Protein AF-0000000065839289 (afdb_homodimer)

pLDDT: mean 94.5, std 5.41, range [46.81, 98.94]

InterPro domains:
  IPR016557 Cyclic 2,3-diphosphoglycerate synthetase [MF_01908] (1-430)
  IPR016557 Cyclic 2,3-diphosphoglycerate synthetase [PIRSF009445] (1-430)
  IPR027417 P-loop containing nucleoside triphosphate hydrolase [G3DSA:3.40.50.300] (116-324)
  IPR027417 P-loop containing nucleoside triphosphate hydrolase [SSF52540] (129-319)
  IPR060121 Cyclic 2,3-diphosphoglycerate synthetase, N-terminal domain [PF27272] (3-108)

Solvent-accessible surface area (backbone atoms only — not comparable to full-atom values): 43066 Å² total; per-residue (Å²): 74,39,32,32,35,36,44,15,67,33,25,40,69,45,52,34,57,50,42,70,72,69,61,47,72,31,32,34,44,64,42,56,51,56,51,40,91,48,71,64,53,43,51,68,51,33,96,50,57,67,33,65,45,100,48,51,64,59,20,48,51,52,53,43,75,77,37,72,56,47,33,37,38,44,44,29,38,62,78,60,50,42,73,64,54,48,27,48,51,41,22,58,33,36,74,72,54,22,30,38,32,45,34,28,37,35,39,38,54,64,75,67,40,77,72,93,60,32,28,34,31,44,39,33,58,36,63,91,31,48,50,68,37,51,46,14,51,49,42,46,61,42,51,78,80,40,49,49,33,38,40,30,34,20,40,51,33,42,96,58,61,41,80,42,57,18,64,80,46,81,76,41,73,68,55,38,48,54,40,37,74,71,72,44,62,49,45,23,61,35,50,42,40,16,52,61,20,42,28,34,16,29,20,9,23,33,38,24,33,25,79,72,13,34,48,56,45,65,42,55,68,60,32,50,54,55,50,55,75,67,67,51,58,31,40,36,37,32,40,42,51,39,22,33,68,56,55,61,47,75,37,26,38,24,25,35,34,45,84,63,49,50,53,48,46,66,41,63,34,16,41,32,53,53,52,59,24,51,30,34,41,31,25,47,43,79,77,52,55,70,67,56,50,51,52,34,51,50,55,46,38,73,64,27,70,81,38,47,76,41,45,18,30,71,42,82,37,70,58,67,80,85,47,70,38,25,33,39,39,26,69,37,52,69,57,22,53,53,43,46,54,52,39,40,74,72,71,42,48,63,81,45,65,35,25,41,37,63,37,56,69,61,38,52,58,51,57,71,70,53,87,72,80,29,21,42,34,29,37,74,35,67,30,28,56,77,41,52,49,47,55,30,50,78,68,74,33,39,76,26,42,43,43,52,39,80,39,58,77,70,85,62,54,65,69,58,51,52,51,54,51,49,53,52,38,44,54,56,64,75,97,74,38,32,32,34,36,43,16,68,32,26,42,69,45,50,33,56,51,43,68,73,69,61,46,72,31,33,33,45,65,42,56,50,57,53,40,94,48,70,65,54,42,52,70,52,34,96,51,58,68,33,64,44,99,47,50,66,58,20,49,50,51,52,43,75,77,37,73,58,47,32,35,39,43,44,29,38,61,80,61,50,41,73,64,53,48,28,47,52,42,22,58,34,35,74,71,57,21,30,38,32,43,35,27,37,34,36,37,54,64,74,68,40,77,70,95,59,32,30,34,32,44,38,34,58,35,64,89,32,48,51,69,36,51,48,14,51,49,42,46,61,43,51,77,80,39,49,49,33,39,41,28,34,22,38,51,34,42,97,56,61,42,80,42,58,18,65,78,45,81,75,41,74,68,54,38,49,53,40,36,74,71,72,45,60,49,44,23,61,33,51,42,40,16,52,62,19,42,28,34,18,28,20,9,22,34,38,23,35,25,79,73,12,35,48,58,43,63,42,57,70,60,31,50,54,54,50,54,75,67,66,51,60,31,39,37,38,32,37,43,50,40,24,35,69,59,55,61,47,76,37,27,39,24,25,35,35,45,83,63,48,50,54,48,46,68,41,63,35,16,43,32,52,52,51,58,25,51,30,33,41,31,25,46,41,78,76,54,55,70,67,56,50,51,52,34,52,50,54,47,39,73,64,26,71,81,38,47,76,42,44,18,29,70,43,81,37,71,58,66,80,84,46,70,39,25,35,39,39,27,70,36,53,69,56,22,53,53,42,47,54,53,40,40,74,71,72,43,48,62,80,44,66,34,24,40,36,61,37,57,69,62,38,51,56,51,56,71,71,52,88,73,80,28,20,43,33,31,36,73,36,66,29,30,57,78,42,50,48,46,55,30,52,77,68,74,33,40,78,27,41,44,42,53,38,79,39,57,77,69,85,61,55,66,68,57,53,52,51,53,52,49,51,51,39,44,54,57,66,73,97

Nearest PDB structures (foldseek):
  8oru-assembly2_DDD  TM=9.593E-01  e=5.483E-44  Methanothermus fervidus DSM 2088
  3k9g-assembly1_A-2  TM=3.147E-01  e=2.595E-03  Borreliella burgdorferi B31
  8oru-assembly2_DDD  TM=9.592E-01  e=3.877E-44  Methanothermus fervidus DSM 2088
  3k9h-assembly1_B  TM=3.070E-01  e=6.700E-04  Borreliella burgdorferi B31
  3k9g-assembly1_A-2  TM=3.164E-01  e=2.061E-03  Borreliella burgdorferi B31

Organism: Pyrococcus furiosus (strain ATCC 43587 / DSM 3638 / JCM 8422 / Vc1) (NCBI:txid186497)

Sequence (862 aa):
MKLALIDGEHYPDVNRWAIEKIKPCCAVFVGGTEKIGSIRDIEKALNIKVYHSPNIFEALSKAISENNITEVIDLSDEPVLTPNLRFRIASYLLKLGITYKGADFEFRAKEWKKIDIPSISIIGTGKRVGKTAIGGFVGRTLKELYKVVIVTMGRGGPEKPEVIRGDLMEITPEFLLKVSEEGKHAASDHFEDALTAGVITVGCRRCGGGLAGFSFFDIIDEGIEIAKSLNPDIIVFEGSGPTFPNVLADGFITITSAIHGTEKIEQYFGPLRIGLADIVVVTMADSVSEEKLKRITQAIREINPEADIHLTRFVPRLIGEVDGKAIIATTNPQSAKKFSEELEKMGIEVVYYTGNLAKRNILKDELAKVNYDDTAIVELKAGAVDVVIRHAFSRGKRVVFLDNEPKNIDGKDLKEAVINLARRIVNDKGNMKLALIDGEHYPDVNRWAIEKIKPCCAVFVGGTEKIGSIRDIEKALNIKVYHSPNIFEALSKAISENNITEVIDLSDEPVLTPNLRFRIASYLLKLGITYKGADFEFRAKEWKKIDIPSISIIGTGKRVGKTAIGGFVGRTLKELYKVVIVTMGRGGPEKPEVIRGDLMEITPEFLLKVSEEGKHAASDHFEDALTAGVITVGCRRCGGGLAGFSFFDIIDEGIEIAKSLNPDIIVFEGSGPTFPNVLADGFITITSAIHGTEKIEQYFGPLRIGLADIVVVTMADSVSEEKLKRITQAIREINPEADIHLTRFVPRLIGEVDGKAIIATTNPQSAKKFSEELEKMGIEVVYYTGNLAKRNILKDELAKVNYDDTAIVELKAGAVDVVIRHAFSRGKRVVFLDNEPKNIDGKDLKEAVINLARRIVNDKGN

Radius of gyration: 30.87 Å; Cα contacts (8 Å, |Δi|>4): 2055; chains: 2; bounding box: 60×93×70 Å

Secondary structure (DSSP, 8-state):
-EEEEE-SSS-HHHHHHHHHHH--SEEEE----TT-S-HHHHHHH-SSEEE--SSHHHHHHHHHHHS---EEEE---TTTS-HHHHHHHHHHHHHTT-EEE-SSEEE-PPPPB--SS-EEEEEESSTTSSHHHHHHHHHHHHTTTS-EEEEEEETT--SS-EEEETTT----HHHHHHHHHTTS-TTSHHHHHHHHH-SEEEEEEEEEE-SSS-EEEE-HHHHHHHHHHT--SEEEEE-STT---SB--SEEEEEEEGGGTTHHHHSTTHHHHHHT-SEEEEESGGGS-HHHHHHHHHHHHHH-TT-EEEEEEEEEEEES---SEEEEE-S-HHHHHHHHHHHHHTT-EEEEEES-TT-HHHHHHHHHH---SSEEEE--SHHIIIIIIHHHHHTT-EEEEEEEEEEESSS--HHHHHHHHHHHHHHHHH-/-EEEEE-SSS-HHHHHHHHHHH--SEEEE----TT-S-HHHHHHH-SSEEE--SSHHHHHHHHHHHS---EEEE---TTTS-HHHHHHHHHHHHHTT-EEE-SSEEE-PPPPB--SS-EEEEEESSTTSSHHHHHHHHHHHHTTTS-EEEEEEETT--SS-EEEETTTS---HHHHHHHHHTTS-TTSHHHHHHHHH-SEEEEEEEEEE-SSS-EEEE-HHHHHHHHHHT--SEEEEE-STT---SB--SEEEEEEEGGGTTHHHHSTTHHHHHHT-SEEEEESGGGS-HHHHHHHHHHHHHH-TT-EEEEEEEEEEEES---SEEEEE-S-HHHHHHHHHHHHHTT-EEEEEES-TT-HHHHHHHHHH---SSEEEEE-SHHIIIIIIHHHHHTT-EEEEEEEEEEESSS--HHHHHHHHHHHHHHHHH-

Foldseek 3Di:
DEEEEEEQVDALLVVQVVCVVVVGQEYEYLYDNPRHDDVVNNVVSHPHHYFYDPDRVVSVVVVVVVDVAQEYEYPYDPPSDDPLNLLLVLLVQVLVQHWYDYPPDIDGHDDAAEDLAAEEEQAELWAPLCSLQVLLVLLQLCVVPWQEEEEEEEQQFDQAKDKDALQVDALFLVNLLVCVVVVGQSLTSQNLSSHRNSHIYIYKYFADADQQAETPDIDSVNSVVVVVVVVINYYYWYYHTRHTDSYLHPAYEYGYELVVFCDSCRGRNNLSRLLSHQEYEYEPLVVDDPVSVVRNVVSSCVSPVNHHYFYKYWAKDKDDDWDAEEEEEALAAVVQVVRCVRVVVVVHHYPYYDNNLVPQVVLQVVLVPDDDDAEYEYASHSSCSVHVSVSQVVVPHYYIYIHIHIDTPPPDDPSVVSVVSSVVSSVVSVD/DEEEEEEQVDALLVVQVVCVVVVGQEYEYLYDNPRHPDVVNNVVSHPHHYFYDPDRVVSVVVVVVVDVAQEYEYPYDPPSDDQLNLLLVLLVQVLVQHWYDYPPDIDGHDDAAEDLAAEEEQAELWAPLCSLQVLLVLLQLCVVPWQEEEEEEEQQFDQAKDKDALQVDALFLVNLLVCVVVVGQSLTSQNLSSHRNSHIYIYKYFADADQQAETPDIDSVNSVVVVVVVVINYYYWYYHTRHTDSYLHPAYEYGYELVVFCDSCRGRNNLNRLLSHQEYEYEPLVVDDPVSVVRNVVSSCVSPVNHHYFYKYWAKDKADDWDAEEEEEALAAVVQVVNCVRVVVVVHHYPYYDNNLVPQVVLQVVLVPDDDDAEYEYASHSSCSVHVSVSQVVVPHYYIYIHIHIDTPPPDDPSVVSVVSSVVSSVVSVD

Structure (mmCIF, N/CA/C/O backbone):
data_AF-0000000065839289-model_v1
#
loop_
_entity.id
_entity.type
_entity.pdbx_description
1 polymer 'Cyclic 2,3-diphosphoglycerate synthetase'
#
loop_
_atom_site.group_PDB
_atom_site.id
_atom_site.type_symbol
_atom_site.label_atom_id
_atom_site.label_alt_id
_atom_site.label_comp_id
_atom_site.label_asym_id
_atom_site.label_entity_id
_atom_site.label_seq_id
_atom_site.pdbx_PDB_ins_code
_atom_site.Cartn_x
_atom_site.Cartn_y
_atom_site.Cartn_z
_atom_site.occupancy
_atom_site.B_iso_or_equiv
_atom_site.auth_seq_id
_atom_site.auth_comp_id
_atom_site.auth_asym_id
_atom_site.auth_atom_id
_atom_site.pdbx_PDB_model_num
ATOM 1 N N . MET A 1 1 ? -9.312 9.688 -22.078 1 96.62 1 MET A N 1
ATOM 2 C CA . MET A 1 1 ? -9.461 10.961 -21.375 1 96.62 1 MET A CA 1
ATOM 3 C C . MET A 1 1 ? -9.094 10.812 -19.891 1 96.62 1 MET A C 1
ATOM 5 O O . MET A 1 1 ? -8.977 9.695 -19.391 1 96.62 1 MET A O 1
ATOM 9 N N . LYS A 1 2 ? -8.875 11.961 -19.266 1 98.31 2 LYS A N 1
ATOM 10 C CA . LYS A 1 2 ? -8.516 11.969 -17.844 1 98.31 2 LYS A CA 1
ATOM 11 C C . LYS A 1 2 ? -9.719 12.32 -16.969 1 98.31 2 LYS A C 1
ATOM 13 O O . LYS A 1 2 ? -10.531 13.164 -17.344 1 98.31 2 LYS A O 1
ATOM 18 N N . LEU A 1 3 ? -9.828 11.617 -15.906 1 98.81 3 LEU A N 1
ATOM 19 C CA . LEU A 1 3 ? -10.781 11.883 -14.828 1 98.81 3 LEU A CA 1
ATOM 20 C C . LEU A 1 3 ? -10.062 12.258 -13.539 1 98.81 3 LEU A C 1
ATOM 22 O O . LEU A 1 3 ? -9.055 11.648 -13.188 1 98.81 3 LEU A O 1
ATOM 26 N N . ALA A 1 4 ? -10.516 13.305 -12.875 1 98.81 4 ALA A N 1
ATOM 27 C CA . ALA A 1 4 ? -9.883 13.727 -11.625 1 98.81 4 ALA A CA 1
ATOM 28 C C . ALA A 1 4 ? -10.734 13.336 -10.422 1 98.81 4 ALA A C 1
ATOM 30 O O . ALA A 1 4 ? -11.961 13.453 -10.453 1 98.81 4 ALA A O 1
ATOM 31 N N . LEU A 1 5 ? -10.117 12.812 -9.391 1 98.81 5 LEU A N 1
ATOM 32 C CA . LEU A 1 5 ? -10.758 12.672 -8.086 1 98.81 5 LEU A CA 1
ATOM 33 C C . LEU A 1 5 ? -10.523 13.914 -7.23 1 98.81 5 LEU A C 1
ATOM 35 O O . LEU A 1 5 ? -9.383 14.344 -7.055 1 98.81 5 LEU A O 1
ATOM 39 N N . ILE A 1 6 ? -11.562 14.477 -6.684 1 98.12 6 ILE A N 1
ATOM 40 C CA . ILE A 1 6 ? -11.461 15.672 -5.855 1 98.12 6 ILE A CA 1
ATOM 41 C C . ILE A 1 6 ? -12.234 15.461 -4.551 1 98.12 6 ILE A C 1
ATOM 43 O O . ILE A 1 6 ? -13.055 14.555 -4.449 1 98.12 6 ILE A O 1
ATOM 47 N N . ASP A 1 7 ? -11.922 16.266 -3.516 1 96.94 7 ASP A N 1
ATOM 48 C CA . ASP A 1 7 ? -12.578 16.109 -2.219 1 96.94 7 ASP A CA 1
ATOM 49 C C . ASP A 1 7 ? -12.914 17.453 -1.605 1 96.94 7 ASP A C 1
ATOM 51 O O . ASP A 1 7 ? -12.641 18.5 -2.201 1 96.94 7 ASP A O 1
ATOM 55 N N . GLY A 1 8 ? -13.586 17.406 -0.445 1 93.12 8 GLY A N 1
ATOM 56 C CA . GLY A 1 8 ? -13.961 18.625 0.26 1 93.12 8 GLY A CA 1
ATOM 57 C C . GLY A 1 8 ? -12.977 19 1.355 1 93.12 8 GLY A C 1
ATOM 58 O O . GLY A 1 8 ? -13.289 19.828 2.221 1 93.12 8 GLY A O 1
ATOM 59 N N . GLU A 1 9 ? -11.836 18.359 1.303 1 91.94 9 GLU A N 1
ATOM 60 C CA . GLU A 1 9 ? -10.75 18.75 2.191 1 91.94 9 GLU A CA 1
ATOM 61 C C . GLU A 1 9 ? -9.945 19.906 1.595 1 91.94 9 GLU A C 1
ATOM 63 O O . GLU A 1 9 ? -9.18 20.562 2.301 1 91.94 9 GLU A O 1
ATOM 68 N N . HIS A 1 10 ? -10.094 20.125 0.347 1 94.56 10 HIS A N 1
ATOM 69 C CA . HIS A 1 10 ? -9.57 21.281 -0.354 1 94.56 10 HIS A CA 1
ATOM 70 C C . HIS A 1 10 ? -10.664 22.312 -0.602 1 94.56 10 HIS A C 1
ATOM 72 O O . HIS A 1 10 ? -11.805 21.953 -0.911 1 94.56 10 HIS A O 1
ATOM 78 N N . TYR A 1 11 ? -10.32 23.547 -0.409 1 93.94 11 TYR A N 1
ATOM 79 C CA . TYR A 1 11 ? -11.273 24.594 -0.79 1 93.94 11 TYR A CA 1
ATOM 80 C C . TYR A 1 11 ? -11.586 24.516 -2.279 1 93.94 11 TYR A C 1
ATOM 82 O O . TYR A 1 11 ? -10.742 24.109 -3.08 1 93.94 11 TYR A O 1
ATOM 90 N N . PRO A 1 12 ? -12.805 24.953 -2.66 1 94.88 12 PRO A N 1
ATOM 91 C CA . PRO A 1 12 ? -13.227 24.844 -4.059 1 94.88 12 PRO A CA 1
ATOM 92 C C . PRO A 1 12 ? -12.281 25.547 -5.023 1 94.88 12 PRO A C 1
ATOM 94 O O . PRO A 1 12 ? -12.039 25.062 -6.129 1 94.88 12 PRO A O 1
ATOM 97 N N . ASP A 1 13 ? -11.758 26.672 -4.621 1 95 13 ASP A N 1
ATOM 98 C CA . ASP A 1 13 ? -10.867 27.391 -5.516 1 95 13 ASP A CA 1
ATOM 99 C C . ASP A 1 13 ? -9.531 26.656 -5.676 1 95 13 ASP A C 1
ATOM 101 O O . ASP A 1 13 ? -8.875 26.781 -6.707 1 95 13 ASP A O 1
ATOM 105 N N . VAL A 1 14 ? -9.102 25.891 -4.703 1 96.25 14 VAL A N 1
ATOM 106 C CA . VAL A 1 14 ? -7.895 25.078 -4.789 1 96.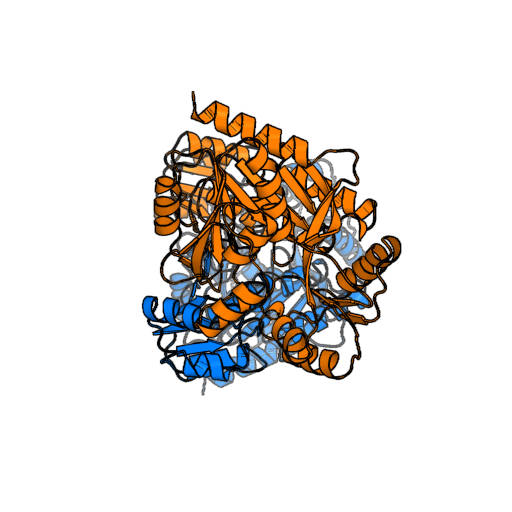25 14 VAL A CA 1
ATOM 107 C C . VAL A 1 14 ? -8.117 23.922 -5.766 1 96.25 14 VAL A C 1
ATOM 109 O O . VAL A 1 14 ? -7.258 23.625 -6.602 1 96.25 14 VAL A O 1
ATOM 112 N N . ASN A 1 15 ? -9.289 23.281 -5.668 1 97.31 15 ASN A N 1
ATOM 113 C CA . ASN A 1 15 ? -9.648 22.25 -6.637 1 97.31 15 ASN A CA 1
ATOM 114 C C . ASN A 1 15 ? -9.656 22.797 -8.062 1 97.31 15 ASN A C 1
ATOM 116 O O . ASN A 1 15 ? -9.117 22.172 -8.977 1 97.31 15 ASN A O 1
ATOM 120 N N . ARG A 1 16 ? -10.273 23.938 -8.172 1 97.5 16 ARG A N 1
ATOM 121 C CA . ARG A 1 16 ? -10.344 24.578 -9.484 1 97.5 16 ARG A CA 1
ATOM 122 C C . ARG A 1 16 ? -8.945 24.844 -10.039 1 97.5 16 ARG A C 1
ATOM 124 O O . ARG A 1 16 ? -8.68 24.562 -11.211 1 97.5 16 ARG A O 1
ATOM 131 N N . TRP A 1 17 ? -8.109 25.359 -9.203 1 97.56 17 TRP A N 1
ATOM 132 C CA . TRP A 1 17 ? -6.727 25.672 -9.562 1 97.56 17 TRP A CA 1
ATOM 133 C C . TRP A 1 17 ? -6.012 24.438 -10.094 1 97.56 17 TRP A C 1
ATOM 135 O O . TRP A 1 17 ? -5.32 24.5 -11.117 1 97.56 17 TRP A O 1
ATOM 145 N N . ALA A 1 18 ? -6.18 23.312 -9.5 1 97.75 18 ALA A N 1
ATOM 146 C CA . ALA A 1 18 ? -5.531 22.062 -9.891 1 97.75 18 ALA A CA 1
ATOM 147 C C . ALA A 1 18 ? -6.156 21.5 -11.164 1 97.75 18 ALA A C 1
ATOM 149 O O . ALA A 1 18 ? -5.453 21 -12.039 1 97.75 18 ALA A O 1
ATOM 150 N N . ILE A 1 19 ? -7.488 21.562 -11.281 1 98 19 ILE A N 1
ATOM 151 C CA . ILE A 1 19 ? -8.234 21.047 -12.422 1 98 19 ILE A CA 1
ATOM 152 C C . ILE A 1 19 ? -7.82 21.797 -13.688 1 98 19 ILE A C 1
ATOM 154 O O . ILE A 1 19 ? -7.703 21.188 -14.758 1 98 19 ILE A O 1
ATOM 158 N N . GLU A 1 20 ? -7.605 23.016 -13.547 1 97.38 20 GLU A N 1
ATOM 159 C CA . GLU A 1 20 ? -7.203 23.844 -14.688 1 97.38 20 GLU A CA 1
ATOM 160 C C . GLU A 1 20 ? -5.82 23.453 -15.195 1 97.38 20 GLU A C 1
ATOM 162 O O . GLU A 1 20 ? -5.5 23.656 -16.359 1 97.38 20 GLU A O 1
ATOM 167 N N . LYS A 1 21 ? -5.043 22.906 -14.344 1 97.06 21 LYS A N 1
ATOM 168 C CA . LYS A 1 21 ? -3.699 22.484 -14.719 1 97.06 21 LYS A CA 1
ATOM 169 C C . LYS A 1 21 ? -3.729 21.109 -15.383 1 97.06 21 LYS A C 1
ATOM 171 O O . LYS A 1 21 ? -2.959 20.844 -16.312 1 97.06 21 LYS A O 1
ATOM 176 N N . ILE A 1 22 ? -4.621 20.219 -14.898 1 96.88 22 ILE A N 1
ATOM 177 C CA . ILE A 1 22 ? -4.691 18.844 -15.383 1 96.88 22 ILE A CA 1
ATOM 178 C C . ILE A 1 22 ? -5.594 18.781 -16.609 1 96.88 22 ILE A C 1
ATOM 180 O O . ILE A 1 22 ? -5.375 17.953 -17.5 1 96.88 22 ILE A O 1
ATOM 184 N N . LYS A 1 23 ? -6.625 19.531 -16.703 1 97.25 23 LYS A N 1
ATOM 185 C CA . LYS A 1 23 ? -7.625 19.625 -17.766 1 97.25 23 LYS A CA 1
ATOM 186 C C . LYS A 1 23 ? -8.289 18.266 -18 1 97.25 23 LYS A C 1
ATOM 188 O O . LYS A 1 23 ? -8.344 17.781 -19.125 1 97.25 23 LYS A O 1
ATOM 193 N N . PRO A 1 24 ? -8.891 17.672 -16.984 1 98.12 24 PRO A N 1
ATOM 194 C CA . PRO A 1 24 ? -9.641 16.422 -17.141 1 98.12 24 PRO A CA 1
ATOM 195 C C . PRO A 1 24 ? -10.992 16.641 -17.828 1 98.12 24 PRO A C 1
ATOM 197 O O . PRO A 1 24 ? -11.484 17.766 -17.906 1 98.12 24 PRO A O 1
ATOM 200 N N . CYS A 1 25 ? -11.586 15.594 -18.359 1 98.31 25 CYS A N 1
ATOM 201 C CA . CYS A 1 25 ? -12.883 15.695 -19 1 98.31 25 CYS A CA 1
ATOM 202 C C . CYS A 1 25 ? -14.008 15.781 -17.984 1 98.31 25 CYS A C 1
ATOM 204 O O . CYS A 1 25 ? -15.078 16.312 -18.266 1 98.31 25 CYS A O 1
ATOM 206 N N . CYS A 1 26 ? -13.773 15.25 -16.781 1 98.56 26 CYS A N 1
ATOM 207 C CA . CYS A 1 26 ? -14.734 15.273 -15.68 1 98.56 26 CYS A CA 1
ATOM 208 C C . CYS A 1 26 ? -14.047 15 -14.352 1 98.56 26 CYS A C 1
ATOM 210 O O . CYS A 1 26 ? -12.836 14.797 -14.305 1 98.56 26 CYS A O 1
ATOM 212 N N . ALA A 1 27 ? -14.836 15.094 -13.266 1 98.62 27 ALA A N 1
ATOM 213 C CA . ALA A 1 27 ? -14.32 14.828 -11.93 1 98.62 27 ALA A CA 1
ATOM 214 C C . ALA A 1 27 ? -15.305 13.984 -11.117 1 98.62 27 ALA A C 1
ATOM 216 O O . ALA A 1 27 ? -16.5 13.969 -11.406 1 98.62 27 ALA A O 1
ATOM 217 N N . VAL A 1 28 ? -14.773 13.242 -10.211 1 98.69 28 VAL A N 1
ATOM 218 C CA . VAL A 1 28 ? -15.57 12.523 -9.219 1 98.69 28 VAL A CA 1
ATOM 219 C C . VAL A 1 28 ? -15.281 13.07 -7.828 1 98.69 28 VAL A C 1
ATOM 221 O O . VAL A 1 28 ? -14.117 13.18 -7.426 1 98.69 28 VAL A O 1
ATOM 224 N N . PHE A 1 29 ? -16.312 13.469 -7.113 1 98.19 29 PHE A N 1
ATOM 225 C CA . PHE A 1 29 ? -16.203 13.898 -5.727 1 98.19 29 PHE A CA 1
ATOM 226 C C . PHE A 1 29 ? -16.141 12.695 -4.789 1 98.19 29 PHE A C 1
ATOM 228 O O . PHE A 1 29 ? -17.094 11.906 -4.727 1 98.19 29 PHE A O 1
ATOM 235 N N . VAL A 1 30 ? -15.055 12.594 -4.035 1 97.62 30 VAL A N 1
ATOM 236 C CA . VAL A 1 30 ? -14.844 11.352 -3.311 1 97.62 30 VAL A CA 1
ATOM 237 C C . VAL A 1 30 ? -15.18 11.547 -1.835 1 97.62 30 VAL A C 1
ATOM 239 O O . VAL A 1 30 ? -15 10.633 -1.023 1 97.62 30 VAL A O 1
ATOM 242 N N . GLY A 1 31 ? -15.602 12.75 -1.46 1 94.69 31 GLY A N 1
ATOM 243 C CA . GLY A 1 31 ? -16.062 12.961 -0.095 1 94.69 31 GLY A CA 1
ATOM 244 C C . GLY A 1 31 ? -15.344 14.094 0.611 1 94.69 31 GLY A C 1
ATOM 245 O O . GLY A 1 31 ? -14.641 14.883 -0.026 1 94.69 31 GLY A O 1
ATOM 246 N N . GLY A 1 32 ? -15.594 14.172 1.921 1 91.06 32 GLY A N 1
ATOM 247 C CA . GLY A 1 32 ? -15.031 15.258 2.707 1 91.06 32 GLY A CA 1
ATOM 248 C C . GLY A 1 32 ? -15.836 16.547 2.604 1 91.06 32 GLY A C 1
ATOM 249 O O . GLY A 1 32 ? -16.281 16.922 1.515 1 91.06 32 GLY A O 1
ATOM 250 N N . THR A 1 33 ? -16.047 17.172 3.758 1 86.06 33 THR A N 1
ATOM 251 C CA . THR A 1 33 ? -16.875 18.375 3.74 1 86.06 33 THR A CA 1
ATOM 252 C C . THR A 1 33 ? -16.266 19.453 4.625 1 86.06 33 THR A C 1
ATOM 254 O O . THR A 1 33 ? -16.906 20.469 4.902 1 86.06 33 THR A O 1
ATOM 257 N N . GLU A 1 34 ? -15.086 19.25 5 1 83.06 34 GLU A N 1
ATOM 258 C CA . GLU A 1 34 ? -14.5 20.156 5.984 1 83.06 34 GLU A CA 1
ATOM 259 C C . GLU A 1 34 ? -14.398 21.578 5.445 1 83.06 34 GLU A C 1
ATOM 261 O O . GLU A 1 34 ? -14.555 22.547 6.195 1 83.06 34 GLU A O 1
ATOM 266 N N . LYS A 1 35 ? -14.156 21.734 4.121 1 86.44 35 LYS A N 1
ATOM 267 C CA . LYS A 1 35 ? -13.891 23.062 3.576 1 86.44 35 LYS A CA 1
ATOM 268 C C . LYS A 1 35 ? -15.031 23.531 2.686 1 86.44 35 LYS A C 1
ATOM 270 O O . LYS A 1 35 ? -14.906 24.531 1.983 1 86.44 35 LYS A O 1
ATOM 275 N N . ILE A 1 36 ? -16.078 22.719 2.725 1 86.5 36 ILE A N 1
ATOM 276 C CA . ILE A 1 36 ? -17.188 23.109 1.85 1 86.5 36 ILE A CA 1
ATOM 277 C C . ILE A 1 36 ? -18.5 23.047 2.623 1 86.5 36 ILE A C 1
ATOM 279 O O . ILE A 1 36 ? -18.594 22.375 3.652 1 86.5 36 ILE A O 1
ATOM 283 N N . GLY A 1 37 ? -19.406 23.875 2.174 1 80.88 37 GLY A N 1
ATOM 284 C CA . GLY A 1 37 ? -20.75 23.797 2.729 1 80.88 37 GLY A CA 1
ATOM 285 C C . GLY A 1 37 ? -21.547 22.625 2.182 1 80.88 37 GLY A C 1
ATOM 286 O O . GLY A 1 37 ? -22.156 21.859 2.947 1 80.88 37 GLY A O 1
ATOM 287 N N . SER A 1 38 ? -21.516 22.562 0.863 1 86.19 38 SER A N 1
ATOM 288 C CA . SER A 1 38 ? -22.172 21.453 0.153 1 86.19 38 SER A CA 1
ATOM 289 C C . SER A 1 38 ? -21.453 21.141 -1.148 1 86.19 38 SER A C 1
ATOM 291 O O . SER A 1 38 ? -20.578 21.891 -1.586 1 86.19 38 SER A O 1
ATOM 293 N N . ILE A 1 39 ? -21.875 20.062 -1.67 1 89.25 39 ILE A N 1
ATOM 294 C CA . ILE A 1 39 ? -21.281 19.641 -2.932 1 89.25 39 ILE A CA 1
ATOM 295 C C . ILE A 1 39 ? -21.547 20.688 -4.012 1 89.25 39 ILE A C 1
ATOM 297 O O . ILE A 1 39 ? -20.781 20.828 -4.961 1 89.25 39 ILE A O 1
ATOM 301 N N . ARG A 1 40 ? -22.594 21.453 -3.85 1 90.62 40 ARG A N 1
ATOM 302 C CA . ARG A 1 40 ? -22.938 22.5 -4.805 1 90.62 40 ARG A CA 1
ATOM 303 C C . ARG A 1 40 ? -21.828 23.547 -4.914 1 90.62 40 ARG A C 1
ATOM 305 O O . ARG A 1 40 ? -21.625 24.125 -5.98 1 90.62 40 ARG A O 1
ATOM 312 N N . ASP A 1 41 ? -21.094 23.75 -3.811 1 90.5 41 ASP A N 1
ATOM 313 C CA . ASP A 1 41 ? -19.969 24.688 -3.816 1 90.5 41 ASP A CA 1
ATOM 314 C C . ASP A 1 41 ? -18.875 24.25 -4.777 1 90.5 41 ASP A C 1
ATOM 316 O O . ASP A 1 41 ? -18.266 25.062 -5.457 1 90.5 41 ASP A O 1
ATOM 320 N N . ILE A 1 42 ? -18.703 22.953 -4.863 1 93.38 42 ILE A N 1
ATOM 321 C CA . ILE A 1 42 ? -17.703 22.375 -5.742 1 93.38 42 ILE A CA 1
ATOM 322 C C . ILE A 1 42 ? -18.172 22.453 -7.195 1 93.38 42 ILE A C 1
ATOM 324 O O . ILE A 1 42 ? -17.406 22.875 -8.078 1 93.38 42 ILE A O 1
ATOM 328 N N . GLU A 1 43 ? -19.406 22.109 -7.406 1 93.81 43 GLU A N 1
ATOM 329 C CA . GLU A 1 43 ? -19.953 22.125 -8.758 1 93.81 43 GLU A CA 1
ATOM 330 C C . GLU A 1 43 ? -19.922 23.516 -9.359 1 93.81 43 GLU A C 1
ATOM 332 O O . GLU A 1 43 ? -19.656 23.688 -10.547 1 93.81 43 GLU A O 1
ATOM 337 N N . LYS A 1 44 ? -20.172 24.438 -8.508 1 93.44 44 LYS A N 1
ATOM 338 C CA . LYS A 1 44 ? -20.172 25.828 -8.969 1 93.44 44 LYS A CA 1
ATOM 339 C C . LYS A 1 44 ? -18.766 26.297 -9.281 1 93.44 44 LYS A C 1
ATOM 341 O O . LYS A 1 44 ? -18.562 27.109 -10.188 1 93.44 44 LYS A O 1
ATOM 346 N N . ALA A 1 45 ? -17.891 25.859 -8.516 1 94.5 45 ALA A N 1
ATOM 347 C CA . ALA A 1 45 ? -16.516 26.328 -8.625 1 94.5 45 ALA A CA 1
ATOM 348 C C . ALA A 1 45 ? -15.82 25.719 -9.828 1 94.5 45 ALA A C 1
ATOM 350 O O . ALA A 1 45 ? -14.938 26.344 -10.43 1 94.5 45 ALA A O 1
ATOM 351 N N . LEU A 1 46 ? -16.266 24.531 -10.203 1 95.06 46 LEU A N 1
ATOM 352 C CA . LEU A 1 46 ? -15.555 23.812 -11.258 1 95.06 46 LEU A CA 1
ATOM 353 C C . LEU A 1 46 ? -16.266 23.953 -12.594 1 95.06 46 LEU A C 1
ATOM 355 O O . LEU A 1 46 ? -17.5 23.969 -12.648 1 95.06 46 LEU A O 1
ATOM 359 N N . ASN A 1 47 ? -15.602 24.125 -13.641 1 90.62 47 ASN A N 1
ATOM 360 C CA . ASN A 1 47 ? -16.156 24.297 -14.984 1 90.62 47 ASN A CA 1
ATOM 361 C C . ASN A 1 47 ? -16.281 22.953 -15.703 1 90.62 47 ASN A C 1
ATOM 363 O O . ASN A 1 47 ? -16.125 22.891 -16.922 1 90.62 47 ASN A O 1
ATOM 367 N N . ILE A 1 48 ? -16.328 21.859 -15.039 1 96.38 48 ILE A N 1
ATOM 368 C CA . ILE A 1 48 ? -16.484 20.531 -15.617 1 96.38 48 ILE A CA 1
ATOM 369 C C . ILE A 1 48 ? -17.547 19.75 -14.844 1 96.38 48 ILE A C 1
ATOM 371 O O . ILE A 1 48 ? -17.922 20.141 -13.734 1 96.38 48 ILE A O 1
ATOM 375 N N . LYS A 1 49 ? -18.047 18.719 -15.523 1 97.19 49 LYS A N 1
ATOM 376 C CA . LYS A 1 49 ? -19.031 17.859 -14.867 1 97.19 49 LYS A CA 1
ATOM 377 C C . LYS A 1 49 ? -18.438 17.156 -13.648 1 97.19 49 LYS A C 1
ATOM 379 O O . LYS A 1 49 ? -17.344 16.594 -13.734 1 97.19 49 LYS A O 1
ATOM 384 N N . VAL A 1 50 ? -19.125 17.172 -12.508 1 98.31 50 VAL A N 1
ATOM 385 C CA . VAL A 1 50 ? -18.703 16.5 -11.281 1 98.31 50 VAL A CA 1
ATOM 386 C C . VAL A 1 50 ? -19.688 15.383 -10.93 1 98.31 50 VAL A C 1
ATOM 388 O O . VAL A 1 50 ? -20.891 15.641 -10.742 1 98.31 50 VAL A O 1
ATOM 391 N N . TYR A 1 51 ? -19.219 14.18 -10.922 1 98.44 51 TYR A N 1
ATOM 392 C CA . TYR A 1 51 ? -20.016 13.039 -10.492 1 98.44 51 TYR A CA 1
ATOM 393 C C . TYR A 1 51 ? -19.891 12.82 -8.992 1 98.44 51 TYR A C 1
ATOM 395 O O . TYR A 1 51 ? -18.812 12.992 -8.414 1 98.44 51 TYR A O 1
ATOM 403 N N . HIS A 1 52 ? -20.984 12.5 -8.328 1 96.94 52 HIS A N 1
ATOM 404 C CA . HIS A 1 52 ? -20.938 12.211 -6.898 1 96.94 52 HIS A CA 1
ATOM 405 C C . HIS A 1 52 ? -22.047 11.234 -6.5 1 96.94 52 HIS A C 1
ATOM 407 O O . HIS A 1 52 ? -23.078 11.164 -7.16 1 96.94 52 HIS A O 1
ATOM 413 N N . SER A 1 53 ? -21.766 10.406 -5.531 1 96.5 53 SER A N 1
ATOM 414 C CA . SER A 1 53 ? -22.656 9.422 -4.922 1 96.5 53 SER A CA 1
ATOM 415 C C . SER A 1 53 ? -22.188 9.055 -3.518 1 96.5 53 SER A C 1
ATOM 417 O O . SER A 1 53 ? -21.016 9.219 -3.186 1 96.5 53 SER A O 1
ATOM 419 N N . PRO A 1 54 ? -23.078 8.719 -2.615 1 93.38 54 PRO A N 1
ATOM 420 C CA . PRO A 1 54 ? -22.625 8.188 -1.328 1 93.38 54 PRO A CA 1
ATOM 421 C C . PRO A 1 54 ? -21.672 7.012 -1.481 1 93.38 54 PRO A C 1
ATOM 423 O O . PRO A 1 54 ? -20.812 6.797 -0.624 1 93.38 54 PRO A O 1
ATOM 426 N N . ASN A 1 55 ? -21.828 6.309 -2.527 1 94.94 55 ASN A N 1
ATOM 427 C CA . ASN A 1 55 ? -20.906 5.25 -2.916 1 94.94 55 ASN A CA 1
ATOM 428 C C . ASN A 1 55 ? -19.984 5.699 -4.043 1 94.94 55 ASN A C 1
ATOM 430 O O . ASN A 1 55 ? -20.406 5.789 -5.199 1 94.94 55 ASN A O 1
ATOM 434 N N . ILE A 1 56 ? -18.781 5.867 -3.744 1 96.31 56 ILE A N 1
ATOM 435 C CA . ILE A 1 56 ? -17.844 6.473 -4.684 1 96.31 56 ILE A CA 1
ATOM 436 C C . ILE A 1 56 ? -17.719 5.586 -5.922 1 96.31 56 ILE A C 1
ATOM 438 O O . ILE A 1 56 ? -17.484 6.086 -7.027 1 96.31 56 ILE A O 1
ATOM 442 N N . PHE A 1 57 ? -17.875 4.293 -5.816 1 96.25 57 PHE A N 1
ATOM 443 C CA . PHE A 1 57 ? -17.719 3.387 -6.945 1 96.25 57 PHE A CA 1
ATOM 444 C C . PHE A 1 57 ? -18.875 3.527 -7.926 1 96.25 57 PHE A C 1
ATOM 446 O O . PHE A 1 57 ? -18.703 3.32 -9.125 1 96.25 57 PHE A O 1
ATOM 453 N N . GLU A 1 58 ? -20.031 3.877 -7.391 1 97.25 58 GLU A N 1
ATOM 454 C CA . GLU A 1 58 ? -21.141 4.191 -8.289 1 97.25 58 GLU A CA 1
ATOM 455 C C . GLU A 1 58 ? -20.844 5.441 -9.109 1 97.25 58 GLU A C 1
ATOM 457 O O . GLU A 1 58 ? -21.125 5.48 -10.312 1 97.25 58 GLU A O 1
ATOM 462 N N . ALA A 1 59 ? -20.312 6.461 -8.414 1 98.19 59 ALA A N 1
ATOM 463 C CA . ALA A 1 59 ? -19.953 7.691 -9.109 1 98.19 59 ALA A CA 1
ATOM 464 C C . ALA A 1 59 ? -18.859 7.426 -10.148 1 98.19 59 ALA A C 1
ATOM 466 O O . ALA A 1 59 ? -18.922 7.949 -11.266 1 98.19 59 ALA A O 1
ATOM 467 N N . LEU A 1 60 ? -17.875 6.621 -9.82 1 98.19 60 LEU A N 1
ATOM 468 C CA . LEU A 1 60 ? -16.812 6.254 -10.734 1 98.19 60 LEU A CA 1
ATOM 469 C C . LEU A 1 60 ? -17.359 5.496 -11.945 1 98.19 60 LEU A C 1
ATOM 471 O O . LEU A 1 60 ? -16.984 5.789 -13.086 1 98.19 60 LEU A O 1
ATOM 475 N N . SER A 1 61 ? -18.188 4.531 -11.664 1 97.88 61 SER A N 1
ATOM 476 C CA . SER A 1 61 ? -18.781 3.721 -12.727 1 97.88 61 SER A CA 1
ATOM 477 C C . SER A 1 61 ? -19.531 4.586 -13.734 1 97.88 61 SER A C 1
ATOM 479 O O . SER A 1 61 ? -19.375 4.406 -14.945 1 97.88 61 SER A O 1
ATOM 481 N N . LYS A 1 62 ? -20.312 5.5 -13.211 1 98.31 62 LYS A N 1
ATOM 482 C CA . LYS A 1 62 ? -21.078 6.391 -14.07 1 98.31 62 LYS A CA 1
ATOM 483 C C . LYS A 1 62 ? -20.156 7.285 -14.898 1 98.31 62 LYS A C 1
ATOM 485 O O . LYS A 1 62 ? -20.359 7.445 -16.109 1 98.31 62 LYS A O 1
ATOM 490 N N . ALA A 1 63 ? -19.156 7.883 -14.273 1 98.62 63 ALA A N 1
ATOM 491 C CA . ALA A 1 63 ? -18.203 8.758 -14.961 1 98.62 63 ALA A CA 1
ATOM 492 C C . ALA A 1 63 ? -17.469 8.016 -16.062 1 98.62 63 ALA A C 1
ATOM 494 O O . ALA A 1 63 ? -17.297 8.539 -17.172 1 98.62 63 ALA A O 1
ATOM 495 N N . ILE A 1 64 ? -17.078 6.801 -15.828 1 98.25 64 ILE A N 1
ATOM 496 C CA . ILE A 1 64 ? -16.297 6.004 -16.766 1 98.25 64 ILE A CA 1
ATOM 497 C C . ILE A 1 64 ? -17.188 5.555 -17.922 1 98.25 64 ILE A C 1
ATOM 499 O O . ILE A 1 64 ? -16.75 5.57 -19.078 1 98.25 64 ILE A O 1
ATOM 503 N N . SER A 1 65 ? -18.438 5.148 -17.625 1 97.44 65 SER A N 1
ATOM 504 C CA . SER A 1 65 ? -19.344 4.672 -18.656 1 97.44 65 SER A CA 1
ATOM 505 C C . SER A 1 65 ? -19.734 5.789 -19.625 1 97.44 65 SER A C 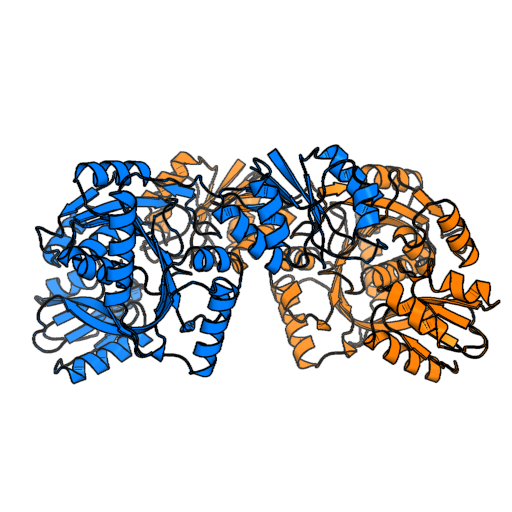1
ATOM 507 O O . SER A 1 65 ? -19.969 5.543 -20.812 1 97.44 65 SER A O 1
ATOM 509 N N . GLU A 1 66 ? -19.75 7.016 -19.078 1 98.12 66 GLU A N 1
ATOM 510 C CA . GLU A 1 66 ? -20.203 8.148 -19.891 1 98.12 66 GLU A CA 1
ATOM 511 C C . GLU A 1 66 ? -19.031 8.805 -20.625 1 98.12 66 GLU A C 1
ATOM 513 O O . GLU A 1 66 ? -19.234 9.672 -21.484 1 98.12 66 GLU A O 1
ATOM 518 N N . ASN A 1 67 ? -17.812 8.359 -20.203 1 98 67 ASN A N 1
ATOM 519 C CA . ASN A 1 67 ? -16.625 8.977 -20.781 1 98 67 ASN A CA 1
ATOM 520 C C . ASN A 1 67 ? -15.57 7.934 -21.125 1 98 67 ASN A C 1
ATOM 522 O O . ASN A 1 67 ? -15.539 6.855 -20.531 1 98 67 ASN A O 1
ATOM 526 N N . ASN A 1 68 ? -14.727 8.094 -22.094 1 96.19 68 ASN A N 1
ATOM 527 C CA . ASN A 1 68 ? -13.625 7.199 -22.453 1 96.19 68 ASN A CA 1
ATOM 528 C C . ASN A 1 68 ? -12.391 7.457 -21.594 1 96.19 68 ASN A C 1
ATOM 530 O O . ASN A 1 68 ? -11.367 7.918 -22.094 1 96.19 68 ASN A O 1
ATOM 534 N N . ILE A 1 69 ? -12.508 7.02 -20.359 1 98.12 69 ILE A N 1
ATOM 535 C CA . ILE A 1 69 ? -11.469 7.328 -19.375 1 98.12 69 ILE A CA 1
ATOM 536 C C . ILE A 1 69 ? -10.312 6.34 -19.516 1 98.12 69 ILE A C 1
ATOM 538 O O . ILE A 1 69 ? -10.523 5.125 -19.531 1 98.12 69 ILE A O 1
ATOM 542 N N . THR A 1 70 ? -9.102 6.844 -19.594 1 97.69 70 THR A N 1
ATOM 543 C CA . THR A 1 70 ? -7.922 5.98 -19.656 1 97.69 70 THR A CA 1
ATOM 544 C C . THR A 1 70 ? -7.027 6.191 -18.453 1 97.69 70 THR A C 1
ATOM 546 O O . THR A 1 70 ? -6.152 5.367 -18.172 1 97.69 70 THR A O 1
ATOM 549 N N . GLU A 1 71 ? -7.258 7.297 -17.812 1 98.44 71 GLU A N 1
ATOM 550 C CA . GLU A 1 71 ? -6.422 7.633 -16.672 1 98.44 71 GLU A CA 1
ATOM 551 C C . GLU A 1 71 ? -7.211 8.414 -15.625 1 98.44 71 GLU A C 1
ATOM 553 O O . GLU A 1 71 ? -7.996 9.305 -15.961 1 98.44 71 GLU A O 1
ATOM 558 N N . VAL A 1 72 ? -7.078 8.031 -14.383 1 98.81 72 VAL A N 1
ATOM 559 C CA . VAL A 1 72 ? -7.668 8.742 -13.25 1 98.81 72 VAL A CA 1
ATOM 560 C C . VAL A 1 72 ? -6.57 9.43 -12.438 1 98.81 72 VAL A C 1
ATOM 562 O O . VAL A 1 72 ? -5.602 8.781 -12.023 1 98.81 72 VAL A O 1
ATOM 565 N N . ILE A 1 73 ? -6.684 10.703 -12.258 1 98.81 73 ILE A N 1
ATOM 566 C CA . ILE A 1 73 ? -5.738 11.508 -11.484 1 98.81 73 ILE A CA 1
ATOM 567 C C . ILE A 1 73 ? -6.305 11.773 -10.094 1 98.81 73 ILE A C 1
ATOM 569 O O . ILE A 1 73 ? -7.391 12.344 -9.961 1 98.81 73 ILE A O 1
ATOM 573 N N . ASP A 1 74 ? -5.566 11.406 -9.055 1 98.62 74 ASP A N 1
ATOM 574 C CA . ASP A 1 74 ? -6.004 11.547 -7.668 1 98.62 74 ASP A CA 1
ATOM 575 C C . ASP A 1 74 ? -5.547 12.883 -7.086 1 98.62 74 ASP A C 1
ATOM 577 O O . ASP A 1 74 ? -4.391 13.031 -6.684 1 98.62 74 ASP A O 1
ATOM 581 N N . LEU A 1 75 ? -6.434 13.836 -6.945 1 98.12 75 LEU A N 1
ATOM 582 C CA . LEU A 1 75 ? -6.148 15.133 -6.34 1 98.12 75 LEU A CA 1
ATOM 583 C C . LEU A 1 75 ? -6.648 15.18 -4.902 1 98.12 75 LEU A C 1
ATOM 585 O O . LEU A 1 75 ? -6.602 16.234 -4.258 1 98.12 75 LEU A O 1
ATOM 589 N N . SER A 1 76 ? -7.121 14.016 -4.441 1 96.25 76 SER A N 1
ATOM 590 C CA . SER A 1 76 ? -7.672 13.945 -3.092 1 96.25 76 SER A CA 1
ATOM 591 C C . SER A 1 76 ? -6.562 13.836 -2.049 1 96.25 76 SER A C 1
ATOM 593 O O . SER A 1 76 ? -5.379 13.938 -2.379 1 96.25 76 SER A O 1
ATOM 595 N N . ASP A 1 77 ? -7.098 13.75 -0.776 1 93.69 77 ASP A N 1
ATOM 596 C CA . ASP A 1 77 ? -6.18 13.703 0.358 1 93.69 77 ASP A CA 1
ATOM 597 C C . ASP A 1 77 ? -6.77 12.883 1.507 1 93.69 77 ASP A C 1
ATOM 599 O O . ASP A 1 77 ? -7.973 12.617 1.534 1 93.69 77 ASP A O 1
ATOM 603 N N . GLU A 1 78 ? -5.793 12.531 2.322 1 91.5 78 GLU A N 1
ATOM 604 C CA . GLU A 1 78 ? -6.262 12.031 3.611 1 91.5 78 GLU A CA 1
ATOM 605 C C . GLU A 1 78 ? -6.906 13.148 4.434 1 91.5 78 GLU A C 1
ATOM 607 O O . GLU A 1 78 ? -6.5 14.305 4.344 1 91.5 78 GLU A O 1
ATOM 612 N N . PRO A 1 79 ? -7.898 12.758 5.195 1 90.5 79 PRO A N 1
ATOM 613 C CA . PRO A 1 79 ? -8.359 11.414 5.543 1 90.5 79 PRO A CA 1
ATOM 614 C C . PRO A 1 79 ? -9.461 10.906 4.609 1 90.5 79 PRO A C 1
ATOM 616 O O . PRO A 1 79 ? -9.984 9.805 4.809 1 90.5 79 PRO A O 1
ATOM 619 N N . VAL A 1 80 ? -9.781 11.648 3.605 1 94.19 80 VAL A N 1
ATOM 620 C CA . VAL A 1 80 ? -10.891 11.25 2.744 1 94.19 80 VAL A CA 1
ATOM 621 C C . VAL A 1 80 ? -10.547 9.945 2.025 1 94.19 80 VAL A C 1
ATOM 623 O O . VAL A 1 80 ? -11.32 8.984 2.064 1 94.19 80 VAL A O 1
ATOM 626 N N . LEU A 1 81 ? -9.375 9.938 1.457 1 95.56 81 LEU A N 1
ATOM 627 C CA . LEU A 1 81 ? -8.883 8.688 0.893 1 95.56 81 LEU A CA 1
ATOM 628 C C . LEU A 1 81 ? -7.699 8.156 1.689 1 95.56 81 LEU A C 1
ATOM 630 O O . LEU A 1 81 ? -6.594 8.703 1.603 1 95.56 81 LEU A O 1
ATOM 634 N N . THR A 1 82 ? -7.961 7.105 2.412 1 94.12 82 THR A N 1
ATOM 635 C CA . THR A 1 82 ? -6.902 6.371 3.094 1 94.12 82 THR A CA 1
ATOM 636 C C . THR A 1 82 ? -6.129 5.496 2.111 1 94.12 82 THR A C 1
ATOM 638 O O . THR A 1 82 ? -6.59 5.254 0.995 1 94.12 82 THR A O 1
ATOM 641 N N . PRO A 1 83 ? -4.953 5.043 2.504 1 94.75 83 PRO A N 1
ATOM 642 C CA . PRO A 1 83 ? -4.23 4.129 1.616 1 94.75 83 PRO A CA 1
ATOM 643 C C . PRO A 1 83 ? -5.055 2.902 1.232 1 94.75 83 PRO A C 1
ATOM 645 O O . PRO A 1 83 ? -5.055 2.492 0.069 1 94.75 83 PRO A O 1
ATOM 648 N N . ASN A 1 84 ? -5.793 2.344 2.148 1 93.88 84 ASN A N 1
ATOM 649 C CA . ASN A 1 84 ? -6.617 1.175 1.864 1 93.88 84 ASN A CA 1
ATOM 650 C C . ASN A 1 84 ? -7.68 1.479 0.809 1 93.88 84 ASN A C 1
ATOM 652 O O . ASN A 1 84 ? -7.914 0.673 -0.092 1 93.88 84 ASN A O 1
ATOM 656 N N . LEU A 1 85 ? -8.305 2.592 0.981 1 96.19 85 LEU A N 1
ATOM 657 C CA . LEU A 1 85 ? -9.336 2.961 0.022 1 96.19 85 LEU A CA 1
ATOM 658 C C . LEU A 1 85 ? -8.734 3.244 -1.349 1 96.19 85 LEU A C 1
ATOM 660 O O . LEU A 1 85 ? -9.344 2.943 -2.377 1 96.19 85 LEU A O 1
ATOM 664 N N . ARG A 1 86 ? -7.578 3.869 -1.394 1 97.69 86 ARG A N 1
ATOM 665 C CA . ARG A 1 86 ? -6.883 4.094 -2.658 1 97.69 86 ARG A CA 1
ATOM 666 C C . ARG A 1 86 ? -6.602 2.775 -3.369 1 97.69 86 ARG A C 1
ATOM 668 O O . ARG A 1 86 ? -6.742 2.68 -4.59 1 97.69 86 ARG A O 1
ATOM 675 N N . PHE A 1 87 ? -6.238 1.776 -2.627 1 97.94 87 PHE A N 1
ATOM 676 C CA . PHE A 1 87 ? -5.969 0.484 -3.246 1 97.94 87 PHE A CA 1
ATOM 677 C C . PHE A 1 87 ? -7.262 -0.175 -3.707 1 97.94 87 PHE A C 1
ATOM 679 O O . PHE A 1 87 ? -7.277 -0.891 -4.711 1 97.94 87 PHE A O 1
ATOM 686 N N . ARG A 1 88 ? -8.352 0.082 -2.988 1 97.31 88 ARG A N 1
ATOM 687 C CA . ARG A 1 88 ? -9.648 -0.391 -3.463 1 97.31 88 ARG A CA 1
ATOM 688 C C . ARG A 1 88 ? -10.023 0.274 -4.781 1 97.31 88 ARG A C 1
ATOM 690 O O . ARG A 1 88 ? -10.508 -0.388 -5.699 1 97.31 88 ARG A O 1
ATOM 697 N N . ILE A 1 89 ? -9.82 1.55 -4.855 1 98.12 89 ILE A N 1
ATOM 698 C CA . ILE A 1 89 ? -10.094 2.295 -6.078 1 98.12 89 ILE A CA 1
ATOM 699 C C . ILE A 1 89 ? -9.18 1.8 -7.199 1 98.12 89 ILE A C 1
ATOM 701 O O . ILE A 1 89 ? -9.641 1.552 -8.32 1 98.12 89 ILE A O 1
ATOM 705 N N . ALA A 1 90 ? -7.914 1.639 -6.871 1 98.56 90 ALA A N 1
ATOM 706 C CA . ALA A 1 90 ? -6.953 1.137 -7.852 1 98.56 90 ALA A CA 1
ATOM 707 C C . ALA A 1 90 ? -7.371 -0.234 -8.375 1 98.56 90 ALA A C 1
ATOM 709 O O . ALA A 1 90 ? -7.254 -0.512 -9.57 1 98.56 90 ALA A O 1
ATOM 710 N N . SER A 1 91 ? -7.809 -1.102 -7.449 1 98.12 91 SER A N 1
ATOM 711 C CA . SER A 1 91 ? -8.266 -2.434 -7.832 1 98.12 91 SER A CA 1
ATOM 712 C C . SER A 1 91 ? -9.422 -2.355 -8.828 1 98.12 91 SER A C 1
ATOM 714 O O . SER A 1 91 ? -9.43 -3.076 -9.828 1 98.12 91 SER A O 1
ATOM 716 N N . TYR A 1 92 ? -10.391 -1.449 -8.594 1 97.44 92 TYR A N 1
ATOM 717 C CA . TYR A 1 92 ? -11.531 -1.247 -9.469 1 97.44 92 TYR A CA 1
ATOM 718 C C . TYR A 1 92 ? -11.094 -0.738 -10.836 1 97.44 92 TYR A C 1
ATOM 720 O O . TYR A 1 92 ? -11.547 -1.238 -11.867 1 97.44 92 TYR A O 1
ATOM 728 N N . LEU A 1 93 ? -10.172 0.188 -10.828 1 98.25 93 LEU A N 1
ATOM 729 C CA . LEU A 1 93 ? -9.734 0.829 -12.062 1 98.25 93 LEU A CA 1
ATOM 730 C C . LEU A 1 93 ? -8.875 -0.122 -12.891 1 98.25 93 LEU A C 1
ATOM 732 O O . LEU A 1 93 ? -9.031 -0.199 -14.109 1 98.25 93 LEU A O 1
ATOM 736 N N . LEU A 1 94 ? -7.969 -0.868 -12.25 1 97.62 94 LEU A N 1
ATOM 737 C CA . LEU A 1 94 ? -7.094 -1.781 -12.977 1 97.62 94 LEU A CA 1
ATOM 738 C C . LEU A 1 94 ? -7.895 -2.9 -13.633 1 97.62 94 LEU A C 1
ATOM 740 O O . LEU A 1 94 ? -7.535 -3.381 -14.711 1 97.62 94 LEU A O 1
ATOM 744 N N . LYS A 1 95 ? -8.961 -3.291 -12.914 1 95.69 95 LYS A N 1
ATOM 745 C CA . LYS A 1 95 ? -9.844 -4.289 -13.508 1 95.69 95 LYS A CA 1
ATOM 746 C C . LYS A 1 95 ? -10.391 -3.812 -14.852 1 95.69 95 LYS A C 1
ATOM 748 O O . LYS A 1 95 ? -10.648 -4.625 -15.742 1 95.69 95 LYS A O 1
ATOM 753 N N . LEU A 1 96 ? -10.492 -2.502 -15.031 1 95.81 96 LEU A N 1
ATOM 754 C CA . LEU A 1 96 ? -11.047 -1.9 -16.25 1 95.81 96 LEU A CA 1
ATOM 755 C C . LEU A 1 96 ? -9.93 -1.45 -17.188 1 95.81 96 LEU A C 1
ATOM 757 O O . LEU A 1 96 ? -10.203 -0.842 -18.219 1 95.81 96 LEU A O 1
ATOM 761 N N . GLY A 1 97 ? -8.664 -1.727 -16.828 1 95.56 97 GLY A N 1
ATOM 762 C CA . GLY A 1 97 ? -7.539 -1.327 -17.656 1 95.56 97 GLY A CA 1
ATOM 763 C C . GLY A 1 97 ? -7.23 0.155 -17.562 1 95.56 97 GLY A C 1
ATOM 764 O O . GLY A 1 97 ? -6.629 0.725 -18.469 1 95.56 97 GLY A O 1
ATOM 765 N N . ILE A 1 98 ? -7.672 0.854 -16.5 1 98.12 98 ILE A N 1
ATOM 766 C CA . ILE A 1 98 ? -7.508 2.295 -16.344 1 98.12 98 ILE A CA 1
ATOM 767 C C . ILE A 1 98 ? -6.363 2.582 -15.383 1 98.12 98 ILE A C 1
ATOM 769 O O . ILE A 1 98 ? -6.273 1.968 -14.312 1 98.12 98 ILE A O 1
ATOM 773 N N . THR A 1 99 ? -5.434 3.471 -15.75 1 98.44 99 THR A N 1
ATOM 774 C CA . THR A 1 99 ? -4.297 3.863 -14.922 1 98.44 99 THR A CA 1
ATOM 775 C C . THR A 1 99 ? -4.746 4.77 -13.781 1 98.44 99 THR A C 1
ATOM 777 O O . THR A 1 99 ? -5.598 5.641 -13.969 1 98.44 99 THR A O 1
ATOM 780 N N . TYR A 1 100 ? -4.328 4.543 -12.57 1 98.75 100 TYR A N 1
ATOM 781 C CA . TYR A 1 100 ? -4.562 5.375 -11.391 1 98.75 100 TYR A CA 1
ATOM 782 C C . TYR A 1 100 ? -3.283 6.086 -10.969 1 98.75 100 TYR A C 1
ATOM 784 O O . TYR A 1 100 ? -2.311 5.441 -10.57 1 98.75 100 TYR A O 1
ATOM 792 N N . LYS A 1 101 ? -3.246 7.402 -11.055 1 98.44 101 LYS A N 1
ATOM 793 C CA . LYS A 1 101 ? -2.041 8.188 -10.812 1 98.44 101 LYS A CA 1
ATOM 794 C C . LYS A 1 101 ? -2.26 9.195 -9.688 1 98.44 101 LYS A C 1
ATOM 796 O O . LYS A 1 101 ? -3.268 9.906 -9.672 1 98.44 101 LYS A O 1
ATOM 801 N N . GLY A 1 102 ? -1.422 9.203 -8.672 1 97.75 102 GLY A N 1
ATOM 802 C CA . GLY A 1 102 ? -1.362 10.227 -7.637 1 97.75 102 GLY A CA 1
ATOM 803 C C . GLY A 1 102 ? -0.077 11.031 -7.664 1 97.75 102 GLY A C 1
ATOM 804 O O . GLY A 1 102 ? 0.666 10.992 -8.648 1 97.75 102 GLY A O 1
ATOM 805 N N . ALA A 1 103 ? 0.144 11.789 -6.637 1 97.06 103 ALA A N 1
ATOM 806 C CA . ALA A 1 103 ? 1.274 12.711 -6.574 1 97.06 103 ALA A CA 1
ATOM 807 C C . ALA A 1 103 ? 2.6 11.953 -6.562 1 97.06 103 ALA A C 1
ATOM 809 O O . ALA A 1 103 ? 3.607 12.445 -7.074 1 97.06 103 ALA A O 1
ATOM 810 N N . ASP A 1 104 ? 2.621 10.758 -5.961 1 98.06 104 ASP A N 1
ATOM 811 C CA . ASP A 1 104 ? 3.893 10.055 -5.785 1 98.06 104 ASP A CA 1
ATOM 812 C C . ASP A 1 104 ? 3.746 8.57 -6.082 1 98.06 104 ASP A C 1
ATOM 814 O O . ASP A 1 104 ? 4.543 7.754 -5.609 1 98.06 104 ASP A O 1
ATOM 818 N N . PHE A 1 105 ? 2.645 8.211 -6.773 1 98.12 105 PHE A N 1
ATOM 819 C CA . PHE A 1 105 ? 2.441 6.824 -7.16 1 98.12 105 PHE A CA 1
ATOM 820 C C . PHE A 1 105 ? 1.704 6.734 -8.492 1 98.12 105 PHE A C 1
ATOM 822 O O . PHE A 1 105 ? 1.003 7.668 -8.883 1 98.12 105 PHE A O 1
ATOM 829 N N . GLU A 1 106 ? 1.892 5.668 -9.148 1 98.5 106 GLU A N 1
ATOM 830 C CA . GLU A 1 106 ? 1.156 5.266 -10.344 1 98.5 106 GLU A CA 1
ATOM 831 C C . GLU A 1 106 ? 0.901 3.762 -10.359 1 98.5 106 GLU A C 1
ATOM 833 O O . GLU A 1 106 ? 1.82 2.969 -10.141 1 98.5 106 GLU A O 1
ATOM 838 N N . PHE A 1 107 ? -0.326 3.381 -10.469 1 98.56 107 PHE A N 1
ATOM 839 C CA . PHE A 1 107 ? -0.72 1.993 -10.688 1 98.56 107 PHE A CA 1
ATOM 840 C C . PHE A 1 107 ? -1.251 1.793 -12.102 1 98.56 107 PHE A C 1
ATOM 842 O O . PHE A 1 107 ? -2.225 2.436 -12.5 1 98.56 107 PHE A O 1
ATOM 849 N N . ARG A 1 108 ? -0.606 0.972 -12.789 1 96.25 108 ARG A N 1
ATOM 850 C CA . ARG A 1 108 ? -0.961 0.708 -14.18 1 96.25 108 ARG A CA 1
ATOM 851 C C . ARG A 1 108 ? -1.004 -0.791 -14.461 1 96.25 108 ARG A C 1
ATOM 853 O O . ARG A 1 108 ? -0.098 -1.527 -14.062 1 96.25 108 ARG A O 1
ATOM 860 N N . ALA A 1 109 ? -2.049 -1.167 -15.094 1 88.94 109 ALA A N 1
ATOM 861 C CA . ALA A 1 109 ? -2.166 -2.562 -15.508 1 88.94 109 ALA A CA 1
ATOM 862 C C . ALA A 1 109 ? -1.514 -2.789 -16.875 1 88.94 109 ALA A C 1
ATOM 864 O O . ALA A 1 109 ? -1.492 -1.888 -17.719 1 88.94 109 ALA A O 1
ATOM 865 N N . LYS A 1 110 ? -0.999 -3.941 -16.922 1 92.12 110 LYS A N 1
ATOM 866 C CA . LYS A 1 110 ? -0.764 -4.414 -18.281 1 92.12 110 LYS A CA 1
ATOM 867 C C . LYS A 1 110 ? -2.064 -4.465 -19.094 1 92.12 110 LYS A C 1
ATOM 869 O O . LYS A 1 110 ? -3.137 -4.684 -18.516 1 92.12 110 LYS A O 1
ATOM 874 N N . GLU A 1 111 ? -1.917 -4.254 -20.359 1 94.94 111 GLU A N 1
ATOM 875 C CA . GLU A 1 111 ? -3.111 -4.309 -21.188 1 94.94 111 GLU A CA 1
ATOM 876 C C . GLU A 1 111 ? -3.789 -5.672 -21.094 1 94.94 111 GLU A C 1
ATOM 878 O O . GLU A 1 111 ? -3.143 -6.707 -21.281 1 94.94 111 GLU A O 1
ATOM 883 N N . TRP A 1 112 ? -5.121 -5.664 -20.812 1 96.19 112 TRP A N 1
ATOM 884 C CA . TRP A 1 112 ? -5.891 -6.906 -20.781 1 96.19 112 TRP A CA 1
ATOM 885 C C . TRP A 1 112 ? -6.023 -7.488 -22.188 1 96.19 112 TRP A C 1
ATOM 887 O O . TRP A 1 112 ? -6.297 -6.762 -23.141 1 96.19 112 TRP A O 1
ATOM 897 N N . LYS A 1 113 ? -5.828 -8.789 -22.234 1 96.81 113 LYS A N 1
ATOM 898 C CA . LYS A 1 113 ? -6.02 -9.492 -23.5 1 96.81 113 LYS A CA 1
ATOM 899 C C . LYS A 1 113 ? -7.34 -10.258 -23.516 1 96.81 113 LYS A C 1
ATOM 901 O O . LYS A 1 113 ? -7.66 -10.969 -22.562 1 96.81 113 LYS A O 1
ATOM 906 N N . LYS A 1 114 ? -8.141 -10.102 -24.578 1 95.06 114 LYS A N 1
ATOM 907 C CA . LYS A 1 114 ? -9.336 -10.906 -24.812 1 95.06 114 LYS A CA 1
ATOM 908 C C . LYS A 1 114 ? -9.117 -11.898 -25.953 1 95.06 114 LYS A C 1
ATOM 910 O O . LYS A 1 114 ? -8.523 -11.555 -26.969 1 95.06 114 LYS A O 1
ATOM 915 N N . ILE A 1 115 ? -9.5 -13.07 -25.688 1 96.5 115 ILE A N 1
ATOM 916 C CA . ILE A 1 115 ? -9.312 -14.078 -26.719 1 96.5 115 ILE A CA 1
ATOM 917 C C . ILE A 1 115 ? -10.664 -14.641 -27.156 1 96.5 115 ILE A C 1
ATOM 919 O O . ILE A 1 115 ? -11.656 -14.516 -26.422 1 96.5 115 ILE A O 1
ATOM 923 N N . ASP A 1 116 ? -10.727 -15.273 -28.344 1 95.5 116 ASP A N 1
ATOM 924 C CA . ASP A 1 116 ? -11.977 -15.719 -28.953 1 95.5 116 ASP A CA 1
ATOM 925 C C . ASP A 1 116 ? -12.344 -17.125 -28.484 1 95.5 116 ASP A C 1
ATOM 927 O O . ASP A 1 116 ? -13.43 -17.625 -28.797 1 95.5 116 ASP A O 1
ATOM 931 N N . ILE A 1 117 ? -11.5 -17.812 -27.766 1 97.31 117 ILE A N 1
ATOM 932 C CA . ILE A 1 117 ? -11.75 -19.141 -27.234 1 97.31 117 ILE A CA 1
ATOM 933 C C . ILE A 1 117 ? -12.219 -19.047 -25.781 1 97.31 117 ILE A C 1
ATOM 935 O O . ILE A 1 117 ? -11.648 -18.297 -24.984 1 97.31 117 ILE A O 1
ATOM 939 N N . PRO A 1 118 ? -13.344 -19.812 -25.469 1 98.25 118 PRO A N 1
ATOM 940 C CA . PRO A 1 118 ? -13.727 -19.844 -24.062 1 98.25 118 PRO A CA 1
ATOM 941 C C . PRO A 1 118 ? -12.531 -20.062 -23.125 1 98.25 118 PRO A C 1
ATOM 943 O O . PRO A 1 118 ? -11.664 -20.891 -23.422 1 98.25 118 PRO A O 1
ATOM 946 N N . SER A 1 119 ? -12.5 -19.281 -22.031 1 98.62 119 SER A N 1
ATOM 947 C CA . SER A 1 119 ? -11.305 -19.391 -21.203 1 98.62 119 SER A CA 1
ATOM 948 C C . SER A 1 119 ? -11.641 -19.172 -19.719 1 98.62 119 SER A C 1
ATOM 950 O O . SER A 1 119 ? -12.594 -18.453 -19.406 1 98.62 119 SER A O 1
ATOM 952 N N . ILE A 1 120 ? -10.891 -19.781 -18.859 1 98.69 120 ILE A N 1
ATOM 953 C CA . ILE A 1 120 ? -10.969 -19.641 -17.406 1 98.69 120 ILE A CA 1
ATOM 954 C C . ILE A 1 120 ? -9.586 -19.312 -16.844 1 98.69 120 ILE A C 1
ATOM 956 O O . ILE A 1 120 ? -8.594 -19.953 -17.219 1 98.69 120 ILE A O 1
ATOM 960 N N . SER A 1 121 ? -9.477 -18.328 -16.016 1 98.56 121 SER A N 1
ATOM 961 C CA . SER A 1 121 ? -8.234 -18.016 -15.32 1 98.56 121 SER A CA 1
ATOM 962 C C . SER A 1 121 ? -8.258 -18.5 -13.875 1 98.56 121 SER A C 1
ATOM 964 O O . SER A 1 121 ? -9.242 -18.297 -13.164 1 98.56 121 SER A O 1
ATOM 966 N N . ILE A 1 122 ? -7.191 -19.172 -13.508 1 98.38 122 ILE A N 1
ATOM 967 C CA . ILE A 1 122 ? -6.957 -19.578 -12.125 1 98.38 122 ILE A CA 1
ATOM 968 C C . ILE A 1 122 ? -5.945 -18.625 -11.484 1 98.38 122 ILE A C 1
ATOM 970 O O . ILE A 1 122 ? -4.77 -18.625 -11.852 1 98.38 122 ILE A O 1
ATOM 974 N N . ILE A 1 123 ? -6.402 -17.844 -10.461 1 98 123 ILE A N 1
ATOM 975 C CA . ILE A 1 123 ? -5.504 -16.891 -9.836 1 98 123 ILE A CA 1
ATOM 976 C C . ILE A 1 123 ? -5.539 -17.062 -8.32 1 98 123 ILE A C 1
ATOM 978 O O . ILE A 1 123 ? -6.336 -17.844 -7.797 1 98 123 ILE A O 1
ATOM 982 N N . GLY A 1 124 ? -4.617 -16.438 -7.621 1 97 124 GLY A N 1
ATOM 983 C CA . GLY A 1 124 ? -4.535 -16.578 -6.176 1 97 124 GLY A CA 1
ATOM 984 C C . GLY A 1 124 ? -4.184 -15.273 -5.477 1 97 124 GLY A C 1
ATOM 985 O O . GLY A 1 124 ? -3.715 -14.328 -6.109 1 97 124 GLY A O 1
ATOM 986 N N . THR A 1 125 ? -4.441 -15.211 -4.152 1 95.69 125 THR A N 1
ATOM 987 C CA . THR A 1 125 ? -4.148 -14.008 -3.371 1 95.69 125 THR A CA 1
ATOM 988 C C . THR A 1 125 ? -2.695 -14.008 -2.912 1 95.69 125 THR A C 1
ATOM 990 O O . THR A 1 125 ? -2.223 -13.023 -2.336 1 95.69 125 THR A O 1
ATOM 993 N N . GLY A 1 126 ? -1.99 -15.109 -3.203 1 91.44 126 GLY A N 1
ATOM 994 C CA . GLY A 1 126 ? -0.6 -15.188 -2.783 1 91.44 126 GLY A CA 1
ATOM 995 C C . GLY A 1 126 ? 0.066 -16.5 -3.168 1 91.44 126 GLY A C 1
ATOM 996 O O . GLY A 1 126 ? -0.508 -17.297 -3.906 1 91.44 126 GLY A O 1
ATOM 997 N N . LYS A 1 127 ? 1.297 -16.625 -2.557 1 87.44 127 LYS A N 1
ATOM 998 C CA . LYS A 1 127 ? 2.053 -17.859 -2.779 1 87.44 127 LYS A CA 1
ATOM 999 C C . LYS A 1 127 ? 1.591 -18.969 -1.836 1 87.44 127 LYS A C 1
ATOM 1001 O O . LYS A 1 127 ? 1.232 -18.703 -0.687 1 87.44 127 LYS A O 1
ATOM 1006 N N . ARG A 1 128 ? 1.516 -20.172 -2.32 1 86.38 128 ARG A N 1
ATOM 1007 C CA . ARG A 1 128 ? 1.257 -21.375 -1.548 1 86.38 128 ARG A CA 1
ATOM 1008 C C . ARG A 1 128 ? -0.169 -21.391 -1.007 1 86.38 128 ARG A C 1
ATOM 1010 O O . ARG A 1 128 ? -0.41 -21.844 0.113 1 86.38 128 ARG A O 1
ATOM 1017 N N . VAL A 1 129 ? -1.049 -20.797 -1.777 1 92.88 129 VAL A N 1
ATOM 1018 C CA . VAL A 1 129 ? -2.449 -20.828 -1.364 1 92.88 129 VAL A CA 1
ATOM 1019 C C . VAL A 1 129 ? -3.154 -22.016 -1.994 1 92.88 129 VAL A C 1
ATOM 1021 O O . VAL A 1 129 ? -4.316 -22.297 -1.683 1 92.88 129 VAL A O 1
ATOM 1024 N N . GLY A 1 130 ? -2.514 -22.719 -2.916 1 92.25 130 GLY A N 1
ATOM 1025 C CA . GLY A 1 130 ? -3.07 -23.938 -3.488 1 92.25 130 GLY A CA 1
ATOM 1026 C C . GLY A 1 130 ? -3.523 -23.766 -4.926 1 92.25 130 GLY A C 1
ATOM 1027 O O . GLY A 1 130 ? -4.336 -24.547 -5.426 1 92.25 130 GLY A O 1
ATOM 1028 N N . LYS A 1 131 ? -3.02 -22.781 -5.617 1 93.75 131 LYS A N 1
ATOM 1029 C CA . LYS A 1 131 ? -3.432 -22.484 -6.984 1 93.75 131 LYS A CA 1
ATOM 1030 C C . LYS A 1 131 ? -3.162 -23.656 -7.918 1 93.75 131 LYS A C 1
ATOM 1032 O O . LYS A 1 131 ? -4.02 -24.031 -8.719 1 93.75 131 LYS A O 1
ATOM 1037 N N . THR A 1 132 ? -1.964 -24.219 -7.816 1 91.12 132 THR A N 1
ATOM 1038 C CA . THR A 1 132 ? -1.59 -25.297 -8.719 1 91.12 132 THR A CA 1
ATOM 1039 C C . THR A 1 132 ? -2.469 -26.516 -8.492 1 91.12 132 THR A C 1
ATOM 1041 O O . THR A 1 132 ? -2.879 -27.188 -9.445 1 91.12 132 THR A O 1
ATOM 1044 N N . ALA A 1 133 ? -2.742 -26.797 -7.254 1 94 133 ALA A N 1
ATOM 1045 C CA . ALA A 1 133 ? -3.617 -27.922 -6.926 1 94 133 ALA A CA 1
ATOM 1046 C C . ALA A 1 133 ? -5.016 -27.703 -7.5 1 94 133 ALA A C 1
ATOM 1048 O O . ALA A 1 133 ? -5.602 -28.625 -8.078 1 94 133 ALA A O 1
ATOM 1049 N N . ILE A 1 134 ? -5.527 -26.516 -7.348 1 97.62 134 ILE A N 1
ATOM 1050 C CA . ILE A 1 134 ? -6.859 -26.219 -7.855 1 97.62 134 ILE A CA 1
ATOM 1051 C C . ILE A 1 134 ? -6.848 -26.234 -9.383 1 97.62 134 ILE A C 1
ATOM 1053 O O . ILE A 1 134 ? -7.809 -26.672 -10.016 1 97.62 134 ILE A O 1
ATOM 1057 N N . GLY A 1 135 ? -5.785 -25.734 -9.977 1 97.12 135 GLY A N 1
ATOM 1058 C CA . GLY A 1 135 ? -5.645 -25.812 -11.422 1 97.12 135 GLY A CA 1
ATOM 1059 C C . GLY A 1 135 ? -5.695 -27.234 -11.953 1 97.12 135 GLY A C 1
ATOM 1060 O O . GLY A 1 135 ? -6.383 -27.516 -12.938 1 97.12 135 GLY A O 1
ATOM 1061 N N . GLY A 1 136 ? -4.965 -28.141 -11.312 1 96.69 136 GLY A N 1
ATOM 1062 C CA . GLY A 1 136 ? -5.02 -29.547 -11.68 1 96.69 136 GLY A CA 1
ATOM 1063 C C . GLY A 1 136 ? -6.41 -30.141 -11.547 1 96.69 136 GLY A C 1
ATOM 1064 O O . GLY A 1 136 ? -6.863 -30.875 -12.43 1 96.69 136 GLY A O 1
ATOM 1065 N N . PHE A 1 137 ? -7.082 -29.828 -10.477 1 98.31 137 PHE A N 1
ATOM 1066 C CA . PHE A 1 137 ? -8.445 -30.281 -10.227 1 98.31 137 PHE A CA 1
ATOM 1067 C C . PHE A 1 137 ? -9.391 -29.797 -11.32 1 98.31 137 PHE A C 1
ATOM 1069 O O . PHE A 1 137 ? -10.203 -30.578 -11.828 1 98.31 137 PHE A O 1
ATOM 1076 N N . VAL A 1 138 ? -9.258 -28.531 -11.68 1 98.69 138 VAL A N 1
ATOM 1077 C CA . VAL A 1 138 ? -10.094 -27.938 -12.719 1 98.69 138 VAL A CA 1
ATOM 1078 C C . VAL A 1 138 ? -9.82 -28.625 -14.055 1 98.69 138 VAL A C 1
ATOM 1080 O O . VAL A 1 138 ? -10.758 -28.969 -14.781 1 98.69 138 VAL A O 1
ATOM 1083 N N . GLY A 1 139 ? -8.555 -28.844 -14.383 1 98.25 139 GLY A N 1
ATOM 1084 C CA . GLY A 1 139 ? -8.203 -29.547 -15.609 1 98.25 139 GLY A CA 1
ATOM 1085 C C . GLY A 1 139 ? -8.812 -30.938 -15.688 1 98.25 139 GLY A C 1
ATOM 1086 O O . GLY A 1 139 ? -9.391 -31.312 -16.703 1 98.25 139 GLY A O 1
ATOM 1087 N N . ARG A 1 140 ? -8.758 -31.703 -14.57 1 97.56 140 ARG A N 1
ATOM 1088 C CA . ARG A 1 140 ? -9.305 -33.062 -14.516 1 97.56 140 ARG A CA 1
ATOM 1089 C C . ARG A 1 140 ? -10.828 -33.031 -14.641 1 97.56 140 ARG A C 1
ATOM 1091 O O . ARG A 1 140 ? -11.414 -33.906 -15.258 1 97.56 140 ARG A O 1
ATOM 1098 N N . THR A 1 141 ? -11.375 -32.094 -14.016 1 98.5 141 THR A N 1
ATOM 1099 C CA . THR A 1 141 ? -12.828 -31.969 -14.031 1 98.5 141 THR A CA 1
ATOM 1100 C C . THR A 1 141 ? -13.32 -31.656 -15.445 1 98.5 141 THR A C 1
ATOM 1102 O O . THR A 1 141 ? -14.266 -32.281 -15.93 1 98.5 141 THR A O 1
ATOM 1105 N N . LEU A 1 142 ? -12.656 -30.797 -16.125 1 98.38 142 LEU A N 1
ATOM 1106 C CA . LEU A 1 142 ? -13.148 -30.281 -17.406 1 98.38 142 LEU A CA 1
ATOM 1107 C C . LEU A 1 142 ? -12.797 -31.219 -18.547 1 98.38 142 LEU A C 1
ATOM 1109 O O . LEU A 1 142 ? -13.484 -31.25 -19.562 1 98.38 142 LEU A O 1
ATOM 1113 N N . LYS A 1 143 ? -11.719 -31.984 -18.406 1 97.62 143 LYS A N 1
ATOM 1114 C CA . LYS A 1 143 ? -11.289 -32.844 -19.516 1 97.62 143 LYS A CA 1
ATOM 1115 C C . LYS A 1 143 ? -12.328 -33.938 -19.797 1 97.62 143 LYS A C 1
ATOM 1117 O O . LYS A 1 143 ? -12.328 -34.531 -20.875 1 97.62 143 LYS A O 1
ATOM 1122 N N . GLU A 1 144 ? -13.227 -34.156 -18.875 1 96.69 144 GLU A N 1
ATOM 1123 C CA . GLU A 1 144 ? -14.312 -35.125 -19.047 1 96.69 144 GLU A CA 1
ATOM 1124 C C . GLU A 1 144 ? -15.359 -34.594 -20.031 1 96.69 144 GLU A C 1
ATOM 1126 O O . GLU A 1 144 ? -16.141 -35.375 -20.594 1 96.69 144 GLU A O 1
ATOM 1131 N N . LEU A 1 145 ? -15.367 -33.344 -20.312 1 97.31 145 LEU A N 1
ATOM 1132 C CA . LEU A 1 145 ? -16.438 -32.719 -21.078 1 97.31 145 LEU A CA 1
ATOM 1133 C C . LEU A 1 145 ? -15.891 -32 -22.312 1 97.31 145 LEU A C 1
ATOM 1135 O O . LEU A 1 145 ? -16.594 -31.859 -23.312 1 97.31 145 LEU A O 1
ATOM 1139 N N . TYR A 1 146 ? -14.586 -31.531 -22.188 1 97.62 146 TYR A N 1
ATOM 1140 C CA . TYR A 1 146 ? -14.047 -30.625 -23.203 1 97.62 146 TYR A CA 1
ATOM 1141 C C . TYR A 1 146 ? -12.609 -30.984 -23.547 1 97.62 146 TYR A C 1
ATOM 1143 O O . TYR A 1 146 ? -11.93 -31.656 -22.766 1 97.62 146 TYR A O 1
ATOM 1151 N N . LYS A 1 147 ? -12.188 -30.547 -24.75 1 97.94 147 LYS A N 1
ATOM 1152 C CA . LYS A 1 147 ? -10.75 -30.5 -25.031 1 97.94 147 LYS A CA 1
ATOM 1153 C C . LYS A 1 147 ? -10.102 -29.312 -24.344 1 97.94 147 LYS A C 1
ATOM 1155 O O . LYS A 1 147 ? -10.188 -28.172 -24.828 1 97.94 147 LYS A O 1
ATOM 1160 N N . VAL A 1 148 ? -9.367 -29.641 -23.312 1 98.31 148 VAL A N 1
ATOM 1161 C CA . VAL A 1 148 ? -8.828 -28.594 -22.453 1 98.31 148 VAL A CA 1
ATOM 1162 C C . VAL A 1 148 ? -7.34 -28.422 -22.719 1 98.31 148 VAL A C 1
ATOM 1164 O O . VAL A 1 148 ? -6.609 -29.406 -22.906 1 98.31 148 VAL A O 1
ATOM 1167 N N . VAL A 1 149 ? -6.883 -27.172 -22.797 1 98.75 149 VAL A N 1
ATOM 1168 C CA . VAL A 1 149 ? -5.465 -26.812 -22.812 1 98.75 149 VAL A CA 1
ATOM 1169 C C . VAL A 1 149 ? -5.168 -25.844 -21.672 1 98.75 149 VAL A C 1
ATOM 1171 O O . VAL A 1 149 ? -5.867 -24.844 -21.5 1 98.75 149 VAL A O 1
ATOM 1174 N N . ILE A 1 150 ? -4.18 -26.156 -20.844 1 98.62 150 ILE A N 1
ATOM 1175 C CA . ILE A 1 150 ? -3.727 -25.234 -19.812 1 98.62 150 ILE A CA 1
ATOM 1176 C C . ILE A 1 150 ? -2.518 -24.453 -20.312 1 98.62 150 ILE A C 1
ATOM 1178 O O . ILE A 1 150 ? -1.555 -25.031 -20.812 1 98.62 150 ILE A O 1
ATOM 1182 N N . VAL A 1 151 ? -2.594 -23.156 -20.25 1 98.69 151 VAL A N 1
ATOM 1183 C CA . VAL A 1 151 ? -1.472 -22.281 -20.531 1 98.69 151 VAL A CA 1
ATOM 1184 C C . VAL A 1 151 ? -0.958 -21.656 -19.234 1 98.69 151 VAL A C 1
ATOM 1186 O O . VAL A 1 151 ? -1.698 -20.953 -18.547 1 98.69 151 VAL A O 1
ATOM 1189 N N . THR A 1 152 ? 0.274 -21.906 -18.938 1 97.19 152 THR A N 1
ATOM 1190 C CA . THR A 1 152 ? 0.824 -21.406 -17.672 1 97.19 152 THR A CA 1
ATOM 1191 C C . THR A 1 152 ? 2.104 -20.625 -17.922 1 97.19 152 THR A C 1
ATOM 1193 O O . THR A 1 152 ? 2.848 -20.906 -18.859 1 97.19 152 THR A O 1
ATOM 1196 N N . MET A 1 153 ? 2.252 -19.547 -17.172 1 95.38 153 MET A N 1
ATOM 1197 C CA . MET A 1 153 ? 3.518 -18.828 -17.156 1 95.38 153 MET A CA 1
ATOM 1198 C C . MET A 1 153 ? 4.18 -18.891 -15.789 1 95.38 153 MET A C 1
ATOM 1200 O O . MET A 1 153 ? 3.52 -18.672 -14.773 1 95.38 153 MET A O 1
ATOM 1204 N N . GLY A 1 154 ? 5.426 -19.297 -15.82 1 94.06 154 GLY A N 1
ATOM 1205 C CA . GLY A 1 154 ? 6.086 -19.516 -14.539 1 94.06 154 GLY A CA 1
ATOM 1206 C C . GLY A 1 154 ? 7.484 -18.938 -14.484 1 94.06 154 GLY A C 1
ATOM 1207 O O . GLY A 1 154 ? 8 -18.438 -15.484 1 94.06 154 GLY A O 1
ATOM 1208 N N . ARG A 1 155 ? 8.133 -19.016 -13.305 1 93.81 155 ARG A N 1
ATOM 1209 C CA . ARG A 1 155 ? 9.445 -18.453 -12.969 1 93.81 155 ARG A CA 1
ATOM 1210 C C . ARG A 1 155 ? 10.562 -19.375 -13.445 1 93.81 155 ARG A C 1
ATOM 1212 O O . ARG A 1 155 ? 11.742 -19.094 -13.227 1 93.81 155 ARG A O 1
ATOM 1219 N N . GLY A 1 156 ? 10.156 -20.406 -14.062 1 92.06 156 GLY A N 1
ATOM 1220 C CA . GLY A 1 156 ? 11.062 -21.344 -14.688 1 92.06 156 GLY A CA 1
ATOM 1221 C C . GLY A 1 156 ? 10.641 -21.75 -16.094 1 92.06 156 GLY A C 1
ATOM 1222 O O . GLY A 1 156 ? 11.148 -22.719 -16.641 1 92.06 156 GLY A O 1
ATOM 1223 N N . GLY A 1 157 ? 9.773 -21.031 -16.641 1 93.44 157 GLY A N 1
ATOM 1224 C CA . GLY A 1 157 ? 9.273 -21.359 -17.969 1 93.44 157 GLY A CA 1
ATOM 1225 C C . GLY A 1 157 ? 10.328 -21.219 -19.047 1 93.44 157 GLY A C 1
ATOM 1226 O O . GLY A 1 157 ? 11.305 -20.484 -18.891 1 93.44 157 GLY A O 1
ATOM 1227 N N . PRO A 1 158 ? 10.094 -21.938 -20.109 1 95.12 158 PRO A N 1
ATOM 1228 C CA . PRO A 1 158 ? 11.047 -21.875 -21.219 1 95.12 158 PRO A CA 1
ATOM 1229 C C . PRO A 1 158 ? 10.992 -20.547 -21.969 1 95.12 158 PRO A C 1
ATOM 1231 O O . PRO A 1 158 ? 9.969 -19.859 -21.938 1 95.12 158 PRO A O 1
ATOM 1234 N N . GLU A 1 159 ? 12.086 -20.203 -22.641 1 94.88 159 GLU A N 1
ATOM 1235 C CA . GLU A 1 159 ? 12.18 -18.953 -23.391 1 94.88 159 GLU A CA 1
ATOM 1236 C C . GLU A 1 159 ? 11.172 -18.922 -24.547 1 94.88 159 GLU A C 1
ATOM 1238 O O . GLU A 1 159 ? 10.695 -17.859 -24.922 1 94.88 159 GLU A O 1
ATOM 1243 N N . LYS A 1 160 ? 10.984 -20.078 -25.094 1 96.69 160 LYS A N 1
ATOM 1244 C CA . LYS A 1 160 ? 9.898 -20.312 -26.047 1 96.69 160 LYS A CA 1
ATOM 1245 C C . LYS A 1 160 ? 8.859 -21.266 -25.484 1 96.69 160 LYS A C 1
ATOM 1247 O O . LYS A 1 160 ? 9.211 -22.25 -24.812 1 96.69 160 LYS A O 1
ATOM 1252 N N . PRO A 1 161 ? 7.629 -20.984 -25.812 1 97.75 161 PRO A N 1
ATOM 1253 C CA . PRO A 1 161 ? 6.605 -21.844 -25.219 1 97.75 161 PRO A CA 1
ATOM 1254 C C . PRO A 1 161 ? 6.824 -23.328 -25.562 1 97.75 161 PRO A C 1
ATOM 1256 O O . PRO A 1 161 ? 7.219 -23.656 -26.688 1 97.75 161 PRO A O 1
ATOM 1259 N N . GLU A 1 162 ? 6.551 -24.156 -24.641 1 96.94 162 GLU A N 1
ATOM 1260 C CA . GLU A 1 162 ? 6.711 -25.609 -24.781 1 96.94 162 GLU A CA 1
ATOM 1261 C C . GLU A 1 162 ? 5.387 -26.328 -24.547 1 96.94 162 GLU A C 1
ATOM 1263 O O . GLU A 1 162 ? 4.676 -26.047 -23.578 1 96.94 162 GLU A O 1
ATOM 1268 N N . VAL A 1 163 ? 5.113 -27.281 -25.469 1 97.81 163 VAL A N 1
ATOM 1269 C CA . VAL A 1 163 ? 3.887 -28.078 -25.344 1 97.81 163 VAL A CA 1
ATOM 1270 C C . VAL A 1 163 ? 4.195 -29.422 -24.688 1 97.81 163 VAL A C 1
ATOM 1272 O O . VAL A 1 163 ? 5.102 -30.125 -25.125 1 97.81 163 VAL A O 1
ATOM 1275 N N . ILE A 1 164 ? 3.479 -29.719 -23.656 1 97 164 ILE A N 1
ATOM 1276 C CA . ILE A 1 164 ? 3.525 -31.031 -23.031 1 97 164 ILE A CA 1
ATOM 1277 C C . ILE A 1 164 ? 2.191 -31.75 -23.25 1 97 164 ILE A C 1
ATOM 1279 O O . ILE A 1 164 ? 1.14 -31.234 -22.859 1 97 164 ILE A O 1
ATOM 1283 N N . ARG A 1 165 ? 2.268 -32.906 -23.844 1 96.75 165 ARG A N 1
ATOM 1284 C CA . ARG A 1 165 ? 1.06 -33.656 -24.156 1 96.75 165 ARG A CA 1
ATOM 1285 C C . ARG A 1 165 ? 0.664 -34.562 -22.984 1 96.75 165 ARG A C 1
ATOM 1287 O O . ARG A 1 165 ? 0.708 -35.781 -23.109 1 96.75 165 ARG A O 1
ATOM 1294 N N . GLY A 1 166 ? 0.218 -33.906 -21.953 1 94.81 166 GLY A N 1
ATOM 1295 C CA . GLY A 1 166 ? -0.234 -34.656 -20.781 1 94.81 166 GLY A CA 1
ATOM 1296 C C . GLY A 1 166 ? -1.431 -35.531 -21.062 1 94.81 166 GLY A C 1
ATOM 1297 O O . GLY A 1 166 ? -1.725 -36.438 -20.281 1 94.81 166 GLY A O 1
ATOM 1298 N N . ASP A 1 167 ? -2.104 -35.344 -22.156 1 94.12 167 ASP A N 1
ATOM 1299 C CA . ASP A 1 167 ? -3.248 -36.156 -22.547 1 94.12 167 ASP A CA 1
ATOM 1300 C C . ASP A 1 167 ? -2.795 -37.438 -23.203 1 94.12 167 ASP A C 1
ATOM 1302 O O . ASP A 1 167 ? -3.564 -38.406 -23.297 1 94.12 167 ASP A O 1
ATOM 1306 N N . LEU A 1 168 ? -1.56 -37.469 -23.609 1 93.19 168 LEU A N 1
ATOM 1307 C CA . LEU A 1 168 ? -1.101 -38.625 -24.391 1 93.19 168 LEU A CA 1
ATOM 1308 C C . LEU A 1 168 ? 0.015 -39.375 -23.641 1 93.19 168 LEU A C 1
ATOM 1310 O O . LEU A 1 168 ? 0.312 -40.531 -23.953 1 93.19 168 LEU A O 1
ATOM 1314 N N . MET A 1 169 ? 0.605 -38.656 -22.688 1 89.19 169 MET A N 1
ATOM 1315 C CA . MET A 1 169 ? 1.716 -39.312 -22 1 89.19 169 MET A CA 1
ATOM 1316 C C . MET A 1 169 ? 1.593 -39.156 -20.484 1 89.19 169 MET A C 1
ATOM 1318 O O . MET A 1 169 ? 0.99 -38.188 -20 1 89.19 169 MET A O 1
ATOM 1322 N N . GLU A 1 170 ? 2.201 -40.094 -19.875 1 88.94 170 GLU A N 1
ATOM 1323 C CA . GLU A 1 170 ? 2.322 -40 -18.422 1 88.94 170 GLU A CA 1
ATOM 1324 C C . GLU A 1 170 ? 3.629 -39.312 -18.016 1 88.94 170 GLU A C 1
ATOM 1326 O O . GLU A 1 170 ? 4.691 -39.625 -18.547 1 88.94 170 GLU A O 1
ATOM 1331 N N . ILE A 1 171 ? 3.518 -38.406 -17.141 1 92.56 171 ILE A N 1
ATOM 1332 C CA . ILE A 1 171 ? 4.707 -37.75 -16.609 1 92.56 171 ILE A CA 1
ATOM 1333 C C . ILE A 1 171 ? 5.27 -38.594 -15.453 1 92.56 171 ILE A C 1
ATOM 1335 O O . ILE A 1 171 ? 4.824 -38.469 -14.312 1 92.56 171 ILE A O 1
ATOM 1339 N N . THR A 1 172 ? 6.305 -39.312 -15.75 1 93.06 172 THR A N 1
ATOM 1340 C CA . THR A 1 172 ? 6.887 -40.219 -14.742 1 93.06 172 THR A CA 1
ATOM 1341 C C . THR A 1 172 ? 8.125 -39.562 -14.117 1 93.06 172 THR A C 1
ATOM 1343 O O . THR A 1 172 ? 8.68 -38.625 -14.656 1 93.06 172 THR A O 1
ATOM 1346 N N . PRO A 1 173 ? 8.5 -40.094 -12.938 1 93.19 173 PRO A N 1
ATOM 1347 C CA . PRO A 1 173 ? 9.758 -39.625 -12.344 1 93.19 173 PRO A CA 1
ATOM 1348 C C . PRO A 1 173 ? 10.953 -39.812 -13.273 1 93.19 173 PRO A C 1
ATOM 1350 O O . PRO A 1 173 ? 11.836 -38.938 -13.32 1 93.19 173 PRO A O 1
ATOM 1353 N N . GLU A 1 174 ? 10.977 -40.906 -14.039 1 92.81 174 GLU A N 1
ATOM 1354 C CA . GLU A 1 174 ? 12.055 -41.156 -15 1 92.81 174 GLU A CA 1
ATOM 1355 C C . GLU A 1 174 ? 12.078 -40.094 -16.094 1 92.81 174 GLU A C 1
ATOM 1357 O O . GLU A 1 174 ? 13.148 -39.594 -16.469 1 92.81 174 GLU A O 1
ATOM 1362 N N . PHE A 1 175 ? 10.93 -39.781 -16.547 1 93.19 175 PHE A N 1
ATOM 1363 C CA . PHE A 1 175 ? 10.805 -38.75 -17.578 1 93.19 175 PHE A CA 1
ATOM 1364 C C . PHE A 1 175 ? 11.328 -37.406 -17.078 1 93.19 175 PHE A C 1
ATOM 1366 O O . PHE A 1 175 ? 12.094 -36.75 -17.781 1 93.19 175 PHE A O 1
ATOM 1373 N N . LEU A 1 176 ? 10.906 -37.062 -15.898 1 94.06 176 LEU A N 1
ATOM 1374 C CA . LEU A 1 176 ? 11.297 -35.75 -15.336 1 94.06 176 LEU A CA 1
ATOM 1375 C C . LEU A 1 176 ? 12.797 -35.719 -15.078 1 94.06 176 LEU A C 1
ATOM 1377 O O . LEU A 1 176 ? 13.422 -34.656 -15.227 1 94.06 176 LEU A O 1
ATOM 1381 N N . LEU A 1 177 ? 13.367 -36.781 -14.664 1 91.19 177 LEU A N 1
ATOM 1382 C CA . LEU A 1 177 ? 14.812 -36.844 -14.477 1 91.19 177 LEU A CA 1
ATOM 1383 C C . LEU A 1 177 ? 15.539 -36.625 -15.789 1 91.19 177 LEU A C 1
ATOM 1385 O O . LEU A 1 177 ? 16.547 -35.906 -15.836 1 91.19 177 LEU A O 1
ATOM 1389 N N . LYS A 1 178 ? 15.07 -37.25 -16.828 1 91.62 178 LYS A N 1
ATOM 1390 C CA . LYS A 1 178 ? 15.648 -37.062 -18.156 1 91.62 178 LYS A CA 1
ATOM 1391 C C . LYS A 1 178 ? 15.57 -35.594 -18.594 1 91.62 178 LYS A C 1
ATOM 1393 O O . LYS A 1 178 ? 16.531 -35.062 -19.125 1 91.62 178 LYS A O 1
ATOM 1398 N N . VAL A 1 179 ? 14.391 -35 -18.375 1 91.38 179 VAL A N 1
ATOM 1399 C CA . VAL A 1 179 ? 14.188 -33.594 -18.703 1 91.38 179 VAL A CA 1
ATOM 1400 C C . VAL A 1 179 ? 15.203 -32.75 -17.953 1 91.38 179 VAL A C 1
ATOM 1402 O O . VAL A 1 179 ? 15.789 -31.828 -18.531 1 91.38 179 VAL A O 1
ATOM 1405 N N . SER A 1 180 ? 15.398 -33.031 -16.703 1 90 180 SER A N 1
ATOM 1406 C CA . SER A 1 180 ? 16.359 -32.312 -15.875 1 90 180 SER A CA 1
ATOM 1407 C C . SER A 1 180 ? 17.781 -32.469 -16.406 1 90 180 SER A C 1
ATOM 1409 O O . SER A 1 180 ? 18.547 -31.5 -16.422 1 90 180 SER A O 1
ATOM 1411 N N . GLU A 1 181 ? 18.156 -33.594 -16.828 1 88.81 181 GLU A N 1
ATOM 1412 C CA . GLU A 1 181 ? 19.484 -33.875 -17.344 1 88.81 181 GLU A CA 1
ATOM 1413 C C . GLU A 1 181 ? 19.75 -33.156 -18.672 1 88.81 181 GLU A C 1
ATOM 1415 O O . GLU A 1 181 ? 20.891 -32.906 -19.031 1 88.81 181 GLU A O 1
ATOM 1420 N N . GLU A 1 182 ? 18.688 -32.812 -19.312 1 90 182 GLU A N 1
ATOM 1421 C CA . GLU A 1 182 ? 18.797 -32.062 -20.562 1 90 182 GLU A CA 1
ATOM 1422 C C . GLU A 1 182 ? 18.938 -30.562 -20.297 1 90 182 GLU A C 1
ATOM 1424 O O . GLU A 1 182 ? 19.016 -29.766 -21.234 1 90 182 GLU A O 1
ATOM 1429 N N . GLY A 1 183 ? 18.859 -30.188 -19.078 1 83.12 183 GLY A N 1
ATOM 1430 C CA . GLY A 1 183 ? 19.094 -28.797 -18.719 1 83.12 183 GLY A CA 1
ATOM 1431 C C . GLY A 1 183 ? 17.812 -27.984 -18.594 1 83.12 183 GLY A C 1
ATOM 1432 O O . GLY A 1 183 ? 17.859 -26.75 -18.469 1 83.12 183 GLY A O 1
ATOM 1433 N N . LYS A 1 184 ? 16.719 -28.703 -18.672 1 87.56 184 LYS A N 1
ATOM 1434 C CA . LYS A 1 184 ? 15.438 -28.031 -18.531 1 87.56 184 LYS A CA 1
ATOM 1435 C C . LYS A 1 184 ? 14.969 -28.031 -17.078 1 87.56 184 LYS A C 1
ATOM 1437 O O . LYS A 1 184 ? 15.516 -28.766 -16.25 1 87.56 184 LYS A O 1
ATOM 1442 N N . HIS A 1 185 ? 14.023 -27.172 -16.844 1 88.94 185 HIS A N 1
ATOM 1443 C CA . HIS A 1 185 ? 13.461 -27.109 -15.5 1 88.94 185 HIS A CA 1
ATOM 1444 C C . HIS A 1 185 ? 12.297 -28.078 -15.344 1 88.94 185 HIS A C 1
ATOM 1446 O O . HIS A 1 185 ? 11.133 -27.688 -15.453 1 88.94 185 HIS A O 1
ATOM 1452 N N . ALA A 1 186 ? 12.562 -29.219 -14.883 1 88.19 186 ALA A N 1
ATOM 1453 C CA . ALA A 1 186 ? 11.641 -30.359 -14.93 1 88.19 186 ALA A CA 1
ATOM 1454 C C . ALA A 1 186 ? 10.523 -30.203 -13.898 1 88.19 186 ALA A C 1
ATOM 1456 O O . ALA A 1 186 ? 9.508 -30.906 -13.969 1 88.19 186 ALA A O 1
ATOM 1457 N N . ALA A 1 187 ? 10.664 -29.312 -12.969 1 84.88 187 ALA A N 1
ATOM 1458 C CA . ALA A 1 187 ? 9.641 -29.094 -11.961 1 84.88 187 ALA A CA 1
ATOM 1459 C C . ALA A 1 187 ? 8.898 -27.781 -12.211 1 84.88 187 ALA A C 1
ATOM 1461 O O . ALA A 1 187 ? 8.281 -27.219 -11.305 1 84.88 187 ALA A O 1
ATOM 1462 N N . SER A 1 188 ? 8.969 -27.375 -13.422 1 89.19 188 SER A N 1
ATOM 1463 C CA . SER A 1 188 ? 8.242 -26.156 -13.766 1 89.19 188 SER A CA 1
ATOM 1464 C C . SER A 1 188 ? 6.734 -26.391 -13.758 1 89.19 188 SER A C 1
ATOM 1466 O O . SER A 1 188 ? 6.277 -27.531 -13.797 1 89.19 188 SER A O 1
ATOM 1468 N N . ASP A 1 189 ? 6.031 -25.344 -13.773 1 90.56 189 ASP A N 1
ATOM 1469 C CA . ASP A 1 189 ? 4.59 -25.359 -13.539 1 90.56 189 ASP A CA 1
ATOM 1470 C C . ASP A 1 189 ? 3.865 -26.156 -14.617 1 90.56 189 ASP A C 1
ATOM 1472 O O . ASP A 1 189 ? 2.908 -26.875 -14.328 1 90.56 189 ASP A O 1
ATOM 1476 N N . HIS A 1 190 ? 4.312 -26.031 -15.875 1 93.44 190 HIS A N 1
ATOM 1477 C CA . HIS A 1 190 ? 3.59 -26.703 -16.953 1 93.44 190 HIS A CA 1
ATOM 1478 C C . HIS A 1 190 ? 3.779 -28.219 -16.859 1 93.44 190 HIS A C 1
ATOM 1480 O O . HIS A 1 190 ? 2.9 -28.984 -17.266 1 93.44 190 HIS A O 1
ATOM 1486 N N . PHE A 1 191 ? 4.855 -28.734 -16.312 1 94.12 191 PHE A N 1
ATOM 1487 C CA . PHE A 1 191 ? 5.027 -30.156 -16.062 1 94.12 191 PHE A CA 1
ATOM 1488 C C . PHE A 1 191 ? 4.113 -30.625 -14.93 1 94.12 191 PHE A C 1
ATOM 1490 O O . PHE A 1 191 ? 3.51 -31.688 -15.016 1 94.12 191 PHE A O 1
ATOM 1497 N N . GLU A 1 192 ? 4.074 -29.812 -13.906 1 93.56 192 GLU A N 1
ATOM 1498 C CA . GLU A 1 192 ? 3.203 -30.125 -12.781 1 93.56 192 GLU A CA 1
ATOM 1499 C C . GLU A 1 192 ? 1.741 -30.188 -13.211 1 93.56 192 GLU A C 1
ATOM 1501 O O . GLU A 1 192 ? 1.006 -31.094 -12.805 1 93.56 192 GLU A O 1
ATOM 1506 N N . ASP A 1 193 ? 1.379 -29.234 -13.977 1 94.75 193 ASP A N 1
ATOM 1507 C CA . ASP A 1 193 ? 0.009 -29.203 -14.477 1 94.75 193 ASP A CA 1
ATOM 1508 C C . ASP A 1 193 ? -0.281 -30.438 -15.344 1 94.75 193 ASP A C 1
ATOM 1510 O O . ASP A 1 193 ? -1.351 -31.031 -15.234 1 94.75 193 ASP A O 1
ATOM 1514 N N . ALA A 1 194 ? 0.625 -30.75 -16.234 1 95.62 194 ALA A N 1
ATOM 1515 C CA . ALA A 1 194 ? 0.457 -31.922 -17.078 1 95.62 194 ALA A CA 1
ATOM 1516 C C . ALA A 1 194 ? 0.322 -33.188 -16.25 1 95.62 194 ALA A C 1
ATOM 1518 O O . ALA A 1 194 ? -0.506 -34.062 -16.547 1 95.62 194 ALA A O 1
ATOM 1519 N N . LEU A 1 195 ? 1.079 -33.281 -15.258 1 94.88 195 LEU A N 1
ATOM 1520 C CA . LEU A 1 195 ? 1.083 -34.438 -14.367 1 94.88 195 LEU A CA 1
ATOM 1521 C C . LEU A 1 195 ? -0.243 -34.531 -13.617 1 94.88 195 LEU A C 1
ATOM 1523 O O . LEU A 1 195 ? -0.841 -35.625 -13.57 1 94.88 195 LEU A O 1
ATOM 1527 N N . THR A 1 196 ? -0.701 -33.469 -13.086 1 95.12 196 THR A N 1
ATOM 1528 C CA . THR A 1 196 ? -1.812 -33.531 -12.141 1 95.12 196 THR A CA 1
ATOM 1529 C C . THR A 1 196 ? -3.148 -33.438 -12.875 1 95.12 196 THR A C 1
ATOM 1531 O O . THR A 1 196 ? -4.145 -34 -12.422 1 95.12 196 THR A O 1
ATOM 1534 N N . ALA A 1 197 ? -3.172 -32.75 -13.992 1 96.25 197 ALA A N 1
ATOM 1535 C CA . ALA A 1 197 ? -4.422 -32.562 -14.727 1 96.25 197 ALA A CA 1
ATOM 1536 C C . ALA A 1 197 ? -4.578 -33.594 -15.828 1 96.25 197 ALA A C 1
ATOM 1538 O O . ALA A 1 197 ? -5.695 -33.938 -16.219 1 96.25 197 ALA A O 1
ATOM 1539 N N . GLY A 1 198 ? -3.502 -34.062 -16.391 1 96.12 198 GLY A N 1
ATOM 1540 C CA . GLY A 1 198 ? -3.547 -35 -17.484 1 96.12 198 GLY A CA 1
ATOM 1541 C C . GLY A 1 198 ? -4.105 -34.438 -18.766 1 96.12 198 GLY A C 1
ATOM 1542 O O . GLY A 1 198 ? -4.867 -35.094 -19.469 1 96.12 198 GLY A O 1
ATOM 1543 N N . VAL A 1 199 ? -3.771 -33.188 -19.016 1 97.56 199 VAL A N 1
ATOM 1544 C CA . VAL A 1 199 ? -4.234 -32.5 -20.219 1 97.56 199 VAL A CA 1
ATOM 1545 C C . VAL A 1 199 ? -3.049 -31.875 -20.938 1 97.56 199 VAL A C 1
ATOM 1547 O O . VAL A 1 199 ? -1.917 -31.922 -20.453 1 97.56 199 VAL A O 1
ATOM 1550 N N . ILE A 1 200 ? -3.311 -31.359 -22.172 1 98.31 200 ILE A N 1
ATOM 1551 C CA . ILE A 1 200 ? -2.285 -30.609 -22.891 1 98.31 200 ILE A CA 1
ATOM 1552 C C . ILE A 1 200 ? -1.935 -29.344 -22.109 1 98.31 200 ILE A C 1
ATOM 1554 O O . ILE A 1 200 ? -2.824 -28.625 -21.641 1 98.31 200 ILE A O 1
ATOM 1558 N N . THR A 1 201 ? -0.672 -29.109 -21.953 1 98.06 201 THR A N 1
ATOM 1559 C CA . THR A 1 201 ? -0.229 -27.906 -21.25 1 98.06 201 THR A CA 1
ATOM 1560 C C . THR A 1 201 ? 0.797 -27.141 -22.078 1 98.06 201 THR A C 1
ATOM 1562 O O . THR A 1 201 ? 1.549 -27.75 -22.859 1 98.06 201 THR A O 1
ATOM 1565 N N . VAL A 1 202 ? 0.722 -25.844 -22.062 1 98.5 202 VAL A N 1
ATOM 1566 C CA . VAL A 1 202 ? 1.682 -24.953 -22.703 1 98.5 202 VAL A CA 1
ATOM 1567 C C . VAL A 1 202 ? 2.426 -24.141 -21.641 1 98.5 202 VAL A C 1
ATOM 1569 O O . VAL A 1 202 ? 1.813 -23.375 -20.891 1 98.5 202 VAL A O 1
ATOM 1572 N N . GLY A 1 203 ? 3.73 -24.359 -21.578 1 97.81 203 GLY A N 1
ATOM 1573 C CA . GLY A 1 203 ? 4.562 -23.625 -20.641 1 97.81 203 GLY A CA 1
ATOM 1574 C C . GLY A 1 203 ? 5.156 -22.359 -21.219 1 97.81 203 GLY A C 1
ATOM 1575 O O . GLY A 1 203 ? 5.684 -22.375 -22.344 1 97.81 203 GLY A O 1
ATOM 1576 N N . CYS A 1 204 ? 5.012 -21.203 -20.5 1 98.06 204 CYS A N 1
ATOM 1577 C CA . CYS A 1 204 ? 5.539 -19.906 -20.875 1 98.06 204 CYS A CA 1
ATOM 1578 C C . CYS A 1 204 ? 6.426 -19.328 -19.766 1 98.06 204 CYS A C 1
ATOM 1580 O O . CYS A 1 204 ? 6.25 -19.656 -18.594 1 98.06 204 CYS A O 1
ATOM 1582 N N . ARG A 1 205 ? 7.367 -18.484 -20.203 1 97.38 205 ARG A N 1
ATOM 1583 C CA . ARG A 1 205 ? 8.25 -17.812 -19.25 1 97.38 205 ARG A CA 1
ATOM 1584 C C . ARG A 1 205 ? 7.641 -16.5 -18.781 1 97.38 205 ARG A C 1
ATOM 1586 O O . ARG A 1 205 ? 7.008 -15.781 -19.562 1 97.38 205 ARG A O 1
ATOM 1593 N N . ARG A 1 206 ? 7.848 -16.219 -17.531 1 97.06 206 ARG A N 1
ATOM 1594 C CA . ARG A 1 206 ? 7.605 -14.867 -17.031 1 97.06 206 ARG A CA 1
ATOM 1595 C C . ARG A 1 206 ? 8.664 -14.461 -16.016 1 97.06 206 ARG A C 1
ATOM 1597 O O . ARG A 1 206 ? 9.289 -15.32 -15.391 1 97.06 206 ARG A O 1
ATOM 1604 N N . CYS A 1 207 ? 8.852 -13.133 -15.867 1 97.38 207 CYS A N 1
ATOM 1605 C CA . CYS A 1 207 ? 9.734 -12.586 -14.844 1 97.38 207 CYS A CA 1
ATOM 1606 C C . CYS A 1 207 ? 9.117 -11.352 -14.203 1 97.38 207 CYS A C 1
ATOM 1608 O O . CYS A 1 207 ? 8.5 -10.523 -14.883 1 97.38 207 CYS A O 1
ATOM 1610 N N . GLY A 1 208 ? 9.336 -11.266 -12.906 1 96.06 208 GLY A N 1
ATOM 1611 C CA . GLY A 1 208 ? 8.836 -10.102 -12.188 1 96.06 208 GLY A CA 1
ATOM 1612 C C . GLY A 1 208 ? 7.344 -10.172 -11.914 1 96.06 208 GLY A C 1
ATOM 1613 O O . GLY A 1 208 ? 6.555 -10.5 -12.805 1 96.06 208 GLY A O 1
ATOM 1614 N N . GLY A 1 209 ? 6.965 -9.914 -10.695 1 95.88 209 GLY A N 1
ATOM 1615 C CA . GLY A 1 209 ? 5.57 -9.836 -10.289 1 95.88 209 GLY A CA 1
ATOM 1616 C C . GLY A 1 209 ? 5.242 -8.578 -9.508 1 95.88 209 GLY A C 1
ATOM 1617 O O . GLY A 1 209 ? 5.934 -8.242 -8.539 1 95.88 209 GLY A O 1
ATOM 1618 N N . GLY A 1 210 ? 4.289 -7.918 -9.938 1 96.06 210 GLY A N 1
ATOM 1619 C CA . GLY A 1 210 ? 3.922 -6.652 -9.32 1 96.06 210 GLY A CA 1
ATOM 1620 C C . GLY A 1 210 ? 3.082 -6.82 -8.07 1 96.06 210 GLY A C 1
ATOM 1621 O O . GLY A 1 210 ? 2.996 -7.918 -7.52 1 96.06 210 GLY A O 1
ATOM 1622 N N . LEU A 1 211 ? 2.486 -5.719 -7.59 1 96.56 211 LEU A N 1
ATOM 1623 C CA . LEU A 1 211 ? 1.613 -5.715 -6.422 1 96.56 211 LEU A CA 1
ATOM 1624 C C . LEU A 1 211 ? 0.248 -6.305 -6.762 1 96.56 211 LEU A C 1
ATOM 1626 O O . LEU A 1 211 ? -0.35 -7.008 -5.945 1 96.56 211 LEU A O 1
ATOM 1630 N N . ALA A 1 212 ? -0.163 -5.98 -7.98 1 96.5 212 ALA A N 1
ATOM 1631 C CA . ALA A 1 212 ? -1.499 -6.398 -8.398 1 96.5 212 ALA A CA 1
ATOM 1632 C C . ALA A 1 212 ? -1.469 -7.793 -9.023 1 96.5 212 ALA A C 1
ATOM 1634 O O . ALA A 1 212 ? -2.506 -8.445 -9.141 1 96.5 212 ALA A O 1
ATOM 1635 N N . GLY A 1 213 ? -0.33 -8.227 -9.414 1 95.88 213 GLY A N 1
ATOM 1636 C CA . GLY A 1 213 ? -0.212 -9.578 -9.938 1 95.88 213 GLY A CA 1
ATOM 1637 C C . GLY A 1 213 ? 0.206 -9.617 -11.398 1 95.88 213 GLY A C 1
ATOM 1638 O O . GLY A 1 213 ? 0.352 -10.695 -11.977 1 95.88 213 GLY A O 1
ATOM 1639 N N . PHE A 1 214 ? 0.493 -8.477 -12 1 97.25 214 PHE A N 1
ATOM 1640 C CA . PHE A 1 214 ? 0.961 -8.445 -13.375 1 97.25 214 PHE A CA 1
ATOM 1641 C C . PHE A 1 214 ? 2.459 -8.727 -13.445 1 97.25 214 PHE A C 1
ATOM 1643 O O . PHE A 1 214 ? 3.203 -8.375 -12.523 1 97.25 214 PHE A O 1
ATOM 1650 N N . SER A 1 215 ? 2.873 -9.375 -14.508 1 97.31 215 SER A N 1
ATOM 1651 C CA . SER A 1 215 ? 4.293 -9.656 -14.695 1 97.31 215 SER A CA 1
ATOM 1652 C C . SER A 1 215 ? 5.008 -8.477 -15.352 1 97.31 215 SER A C 1
ATOM 1654 O O . SER A 1 215 ? 4.387 -7.68 -16.047 1 97.31 215 SER A O 1
ATOM 1656 N N . PHE A 1 216 ? 6.27 -8.359 -15.07 1 97.44 216 PHE A N 1
ATOM 1657 C CA . PHE A 1 216 ? 7.059 -7.352 -15.758 1 97.44 216 PHE A CA 1
ATOM 1658 C C . PHE A 1 216 ? 7.309 -7.758 -17.203 1 97.44 216 PHE A C 1
ATOM 1660 O O . PHE A 1 216 ? 7.047 -6.98 -18.125 1 97.44 216 PHE A O 1
ATOM 1667 N N . PHE A 1 217 ? 7.797 -9.047 -17.422 1 97.56 217 PHE A N 1
ATOM 1668 C CA . PHE A 1 217 ? 7.988 -9.648 -18.734 1 97.56 217 PHE A CA 1
ATOM 1669 C C . PHE A 1 217 ? 7.344 -11.023 -18.797 1 97.56 217 PHE A C 1
ATOM 1671 O O . PHE A 1 217 ? 7.32 -11.75 -17.797 1 97.56 217 PHE A O 1
ATOM 1678 N N . ASP A 1 218 ? 6.797 -11.375 -19.922 1 98 218 ASP A N 1
ATOM 1679 C CA . ASP A 1 218 ? 6.312 -12.734 -20.156 1 98 218 ASP A CA 1
ATOM 1680 C C . ASP A 1 218 ? 6.148 -13.008 -21.641 1 98 218 ASP A C 1
ATOM 1682 O O . ASP A 1 218 ? 6.312 -12.109 -22.469 1 98 218 ASP A O 1
ATOM 1686 N N . ILE A 1 219 ? 5.934 -14.25 -21.984 1 98.12 219 ILE A N 1
ATOM 1687 C CA . ILE A 1 219 ? 5.719 -14.633 -23.375 1 98.12 219 ILE A CA 1
ATOM 1688 C C . ILE A 1 219 ? 4.352 -15.297 -23.516 1 98.12 219 ILE A C 1
ATOM 1690 O O . ILE A 1 219 ? 4.203 -16.266 -24.266 1 98.12 219 ILE A O 1
ATOM 1694 N N . ILE A 1 220 ? 3.387 -14.805 -22.812 1 97.75 220 ILE A N 1
ATOM 1695 C CA . ILE A 1 220 ? 2.061 -15.414 -22.75 1 97.75 220 ILE A CA 1
ATOM 1696 C C . ILE A 1 220 ? 1.385 -15.312 -24.109 1 97.75 220 ILE A C 1
ATOM 1698 O O . ILE A 1 220 ? 0.615 -16.203 -24.5 1 97.75 220 ILE A O 1
ATOM 1702 N N . ASP A 1 221 ? 1.644 -14.258 -24.891 1 98 221 ASP A N 1
ATOM 1703 C CA . ASP A 1 221 ? 1.048 -14.094 -26.219 1 98 221 ASP A CA 1
ATOM 1704 C C . ASP A 1 221 ? 1.407 -15.266 -27.125 1 98 221 ASP A C 1
ATOM 1706 O O . ASP A 1 221 ? 0.548 -15.789 -27.844 1 98 221 ASP A O 1
ATOM 1710 N N . GLU A 1 222 ? 2.674 -15.625 -27.078 1 98.38 222 GLU A N 1
ATOM 1711 C CA . GLU A 1 222 ? 3.119 -16.766 -27.891 1 98.38 222 GLU A CA 1
ATOM 1712 C C . GLU A 1 222 ? 2.459 -18.062 -27.422 1 98.38 222 GLU A C 1
ATOM 1714 O O . GLU A 1 222 ? 2.084 -18.906 -28.234 1 98.38 222 GLU A O 1
ATOM 1719 N N . GLY A 1 223 ? 2.332 -18.203 -26.125 1 98.44 223 GLY A N 1
ATOM 1720 C CA . GLY A 1 223 ? 1.663 -19.375 -25.578 1 98.44 223 GLY A CA 1
ATOM 1721 C C . GLY A 1 223 ? 0.209 -19.484 -26 1 98.44 223 GLY A C 1
ATOM 1722 O O . GLY A 1 223 ? -0.274 -20.578 -26.297 1 98.44 223 GLY A O 1
ATOM 1723 N N . ILE A 1 224 ? -0.471 -18.359 -26.016 1 98.38 224 ILE A N 1
ATOM 1724 C CA . ILE A 1 224 ? -1.874 -18.312 -26.406 1 98.38 224 ILE A CA 1
ATOM 1725 C C . ILE A 1 224 ? -2.016 -18.75 -27.859 1 98.38 224 ILE A C 1
ATOM 1727 O O . ILE A 1 224 ? -2.908 -19.531 -28.203 1 98.38 224 ILE A O 1
ATOM 1731 N N . GLU A 1 225 ? -1.167 -18.297 -28.734 1 98.38 225 GLU A N 1
ATOM 1732 C CA . GLU A 1 225 ? -1.221 -18.656 -30.141 1 98.38 225 GLU A CA 1
ATOM 1733 C C . GLU A 1 225 ? -1.006 -20.156 -30.328 1 98.38 225 GLU A C 1
ATOM 1735 O O . GLU A 1 225 ? -1.688 -20.781 -31.141 1 98.38 225 GLU A O 1
ATOM 1740 N N . ILE A 1 226 ? -0.058 -20.672 -29.609 1 98.5 226 ILE A N 1
ATOM 1741 C CA . ILE A 1 226 ? 0.201 -22.109 -29.672 1 98.5 226 ILE A CA 1
ATOM 1742 C C . ILE A 1 226 ? -1.021 -22.875 -29.172 1 98.5 226 ILE A C 1
ATOM 1744 O O . ILE A 1 226 ? -1.438 -23.859 -29.797 1 98.5 226 ILE A O 1
ATOM 1748 N N . ALA A 1 227 ? -1.584 -22.438 -28.125 1 98.44 227 ALA A N 1
ATOM 1749 C CA . ALA A 1 227 ? -2.756 -23.109 -27.578 1 98.44 227 ALA A CA 1
ATOM 1750 C C . ALA A 1 227 ? -3.916 -23.109 -28.562 1 98.44 227 ALA A C 1
ATOM 1752 O O . ALA A 1 227 ? -4.602 -24.109 -28.734 1 98.44 227 ALA A O 1
ATOM 1753 N N . LYS A 1 228 ? -4.125 -22.016 -29.203 1 97.94 228 LYS A N 1
ATOM 1754 C CA . LYS A 1 228 ? -5.195 -21.891 -30.188 1 97.94 228 LYS A CA 1
ATOM 1755 C C . LYS A 1 228 ? -5.012 -22.891 -31.328 1 97.94 228 LYS A C 1
ATOM 1757 O O . LYS A 1 228 ? -5.984 -23.469 -31.812 1 97.94 228 LYS A O 1
ATOM 1762 N N . SER A 1 229 ? -3.793 -23.062 -31.719 1 98 229 SER A N 1
ATOM 1763 C CA . SER A 1 229 ? -3.492 -23.938 -32.844 1 98 229 SER A CA 1
ATOM 1764 C C . SER A 1 229 ? -3.818 -25.391 -32.531 1 98 229 SER A C 1
ATOM 1766 O O . SER A 1 229 ? -3.936 -26.234 -33.438 1 98 229 SER A O 1
ATOM 1768 N N . LEU A 1 230 ? -4.043 -25.703 -31.266 1 97.81 230 LEU A N 1
ATOM 1769 C CA . LEU A 1 230 ? -4.363 -27.047 -30.828 1 97.81 230 LEU A CA 1
ATOM 1770 C C . LEU A 1 230 ? -5.871 -27.281 -30.844 1 97.81 230 LEU A C 1
ATOM 1772 O O . LEU A 1 230 ? -6.34 -28.375 -30.484 1 97.81 230 LEU A O 1
ATOM 1776 N N . ASN A 1 231 ? -6.664 -26.312 -31.203 1 97.12 231 ASN A N 1
ATOM 1777 C CA . ASN A 1 231 ? -8.117 -26.344 -31.375 1 97.12 231 ASN A CA 1
ATOM 1778 C C . ASN A 1 231 ? -8.812 -26.797 -30.094 1 97.12 231 ASN A C 1
ATOM 1780 O O . ASN A 1 231 ? -9.594 -27.75 -30.109 1 97.12 231 ASN A O 1
ATOM 1784 N N . PRO A 1 232 ? -8.578 -26.109 -29.016 1 98.19 232 PRO A N 1
ATOM 1785 C CA . PRO A 1 232 ? -9.234 -26.453 -27.766 1 98.19 232 PRO A CA 1
ATOM 1786 C C . PRO A 1 232 ? -10.688 -25.984 -27.703 1 98.19 232 PRO A C 1
ATOM 1788 O O . PRO A 1 232 ? -11.062 -25.047 -28.422 1 98.19 232 PRO A O 1
ATOM 1791 N N . ASP A 1 233 ? -11.523 -26.672 -26.844 1 97.75 233 ASP A N 1
ATOM 1792 C CA . ASP A 1 233 ? -12.844 -26.156 -26.5 1 97.75 233 ASP A CA 1
ATOM 1793 C C . ASP A 1 233 ? -12.75 -25.062 -25.453 1 97.75 233 ASP A C 1
ATOM 1795 O O . ASP A 1 233 ? -13.602 -24.172 -25.391 1 97.75 233 ASP A O 1
ATOM 1799 N N . ILE A 1 234 ? -11.758 -25.172 -24.625 1 98.38 234 ILE A N 1
ATOM 1800 C CA . ILE A 1 234 ? -11.594 -24.219 -23.516 1 98.38 234 ILE A CA 1
ATOM 1801 C C . ILE A 1 234 ? -10.117 -24.125 -23.141 1 98.38 234 ILE A C 1
ATOM 1803 O O . ILE A 1 234 ? -9.398 -25.125 -23.125 1 98.38 234 ILE A O 1
ATOM 1807 N N . ILE A 1 235 ? -9.617 -22.938 -22.875 1 98.75 235 ILE A N 1
ATOM 1808 C CA . ILE A 1 235 ? -8.266 -22.703 -22.391 1 98.75 235 ILE A CA 1
ATOM 1809 C C . ILE A 1 235 ? -8.312 -22.297 -20.922 1 98.75 235 ILE A C 1
ATOM 1811 O O . ILE A 1 235 ? -9.117 -21.438 -20.531 1 98.75 235 ILE A O 1
ATOM 1815 N N . VAL A 1 236 ? -7.488 -22.906 -20.109 1 98.69 236 VAL A N 1
ATOM 1816 C CA . VAL A 1 236 ? -7.32 -22.531 -18.719 1 98.69 236 VAL A CA 1
ATOM 1817 C C . VAL A 1 236 ? -5.98 -21.828 -18.531 1 98.69 236 VAL A C 1
ATOM 1819 O O . VAL A 1 236 ? -4.93 -22.375 -18.891 1 98.69 236 VAL A O 1
ATOM 1822 N N . PHE A 1 237 ? -6.027 -20.625 -17.984 1 98.69 237 PHE A N 1
ATOM 1823 C CA . PHE A 1 237 ? -4.812 -19.859 -17.734 1 98.69 237 PHE A CA 1
ATOM 1824 C C . PHE A 1 237 ? -4.398 -19.953 -16.281 1 98.69 237 PHE A C 1
ATOM 1826 O O . PHE A 1 237 ? -5.246 -19.938 -15.383 1 98.69 237 PHE A O 1
ATOM 1833 N N . GLU A 1 238 ? -3.115 -20.078 -16.094 1 96.31 238 GLU A N 1
ATOM 1834 C CA . GLU A 1 238 ? -2.555 -20.094 -14.742 1 96.31 238 GLU A CA 1
ATOM 1835 C C . GLU A 1 238 ? -1.236 -19.328 -14.68 1 96.31 238 GLU A C 1
ATOM 1837 O O . GLU A 1 238 ? -0.528 -19.234 -15.688 1 96.31 238 GLU A O 1
ATOM 1842 N N . GLY A 1 239 ? -1.003 -18.672 -13.531 1 90.75 239 GLY A N 1
ATOM 1843 C CA . GLY A 1 239 ? 0.29 -18.062 -13.289 1 90.75 239 GLY A CA 1
ATOM 1844 C C . GLY A 1 239 ? 1.065 -18.719 -12.164 1 90.75 239 GLY A C 1
ATOM 1845 O O . GLY A 1 239 ? 0.773 -19.859 -11.797 1 90.75 239 GLY A O 1
ATOM 1846 N N . SER A 1 240 ? 2.135 -18.156 -11.789 1 90.56 240 SER A N 1
ATOM 1847 C CA . SER A 1 240 ? 2.986 -18.625 -10.703 1 90.56 240 SER A CA 1
ATOM 1848 C C . SER A 1 240 ? 3.072 -17.594 -9.586 1 90.56 240 SER A C 1
ATOM 1850 O O . SER A 1 240 ? 3.125 -16.391 -9.844 1 90.56 240 SER A O 1
ATOM 1852 N N . GLY A 1 241 ? 3.055 -18.125 -8.359 1 89.44 241 GLY A N 1
ATOM 1853 C CA . GLY A 1 241 ? 2.93 -17.172 -7.27 1 89.44 241 GLY A CA 1
ATOM 1854 C C . GLY A 1 241 ? 1.648 -16.359 -7.328 1 89.44 241 GLY A C 1
ATOM 1855 O O . GLY A 1 241 ? 0.586 -16.891 -7.652 1 89.44 241 GLY A O 1
ATOM 1856 N N . PRO A 1 242 ? 1.734 -15.133 -6.965 1 92.81 242 PRO A N 1
ATOM 1857 C CA . PRO A 1 242 ? 0.528 -14.305 -7.07 1 92.81 242 PRO A CA 1
ATOM 1858 C C . PRO A 1 242 ? 0.331 -13.727 -8.469 1 92.81 242 PRO A C 1
ATOM 1860 O O . PRO A 1 242 ? -0.698 -13.102 -8.742 1 92.81 242 PRO A O 1
ATOM 1863 N N . THR A 1 243 ? 1.251 -13.977 -9.328 1 96.25 243 THR A N 1
ATOM 1864 C CA . THR A 1 243 ? 1.224 -13.391 -10.664 1 96.25 243 THR A CA 1
ATOM 1865 C C . THR A 1 243 ? 0.365 -14.234 -11.602 1 96.25 243 THR A C 1
ATOM 1867 O O . THR A 1 243 ? 0.372 -15.461 -11.523 1 96.25 243 THR A O 1
ATOM 1870 N N . PHE A 1 244 ? -0.407 -13.562 -12.438 1 97 244 PHE A N 1
ATOM 1871 C CA . PHE A 1 244 ? -1.28 -14.258 -13.375 1 97 244 PHE A CA 1
ATOM 1872 C C . PHE A 1 244 ? -1.247 -13.594 -14.742 1 97 244 PHE A C 1
ATOM 1874 O O . PHE A 1 244 ? -0.869 -12.43 -14.867 1 97 244 PHE A O 1
ATOM 1881 N N . PRO A 1 245 ? -1.518 -14.375 -15.82 1 97.69 245 PRO A N 1
ATOM 1882 C CA . PRO A 1 245 ? -1.541 -13.789 -17.156 1 97.69 245 PRO A CA 1
ATOM 1883 C C . PRO A 1 245 ? -2.555 -12.656 -17.297 1 97.69 245 PRO A C 1
ATOM 1885 O O . PRO A 1 245 ? -3.654 -12.734 -16.734 1 97.69 245 PRO A O 1
ATOM 1888 N N . ASN A 1 246 ? -2.168 -11.633 -18.016 1 97.31 246 ASN A N 1
ATOM 1889 C CA . ASN A 1 246 ? -3.055 -10.5 -18.25 1 97.31 246 ASN A CA 1
ATOM 1890 C C . ASN A 1 246 ? -4.105 -10.812 -19.312 1 97.31 246 ASN A C 1
ATOM 1892 O O . ASN A 1 246 ? -4.293 -10.031 -20.25 1 97.31 246 ASN A O 1
ATOM 1896 N N . VAL A 1 247 ? -4.773 -11.914 -19.156 1 97.75 247 VAL A N 1
ATOM 1897 C CA . VAL A 1 247 ? -5.902 -12.305 -20 1 97.75 247 VAL A CA 1
ATOM 1898 C C . VAL A 1 247 ? -7.211 -12.078 -19.25 1 97.75 247 VAL A C 1
ATOM 1900 O O . VAL A 1 247 ? -7.379 -12.57 -18.125 1 97.75 247 VAL A O 1
ATOM 1903 N N . LEU A 1 248 ? -8.07 -11.266 -19.828 1 96.81 248 LEU A N 1
ATOM 1904 C CA . LEU A 1 248 ? -9.422 -11.141 -19.281 1 96.81 248 LEU A CA 1
ATOM 1905 C C . LEU A 1 248 ? -10.289 -12.312 -19.703 1 96.81 248 LEU A C 1
ATOM 1907 O O . LEU A 1 248 ? -11.117 -12.188 -20.609 1 96.81 248 LEU A O 1
ATOM 1911 N N . ALA A 1 249 ? -10.172 -13.359 -18.906 1 97.88 249 ALA A N 1
ATOM 1912 C CA . ALA A 1 249 ? -10.859 -14.609 -19.219 1 97.88 249 ALA A CA 1
ATOM 1913 C C . ALA A 1 249 ? -12.367 -14.469 -19.031 1 97.88 249 ALA A C 1
ATOM 1915 O O . ALA A 1 249 ? -12.836 -13.516 -18.406 1 97.88 249 ALA A O 1
ATOM 1916 N N . ASP A 1 250 ? -13.117 -15.43 -19.609 1 98.12 250 ASP A N 1
ATOM 1917 C CA . ASP A 1 250 ? -14.57 -15.445 -19.484 1 98.12 250 ASP A CA 1
ATOM 1918 C C . ASP A 1 250 ? -14.992 -15.859 -18.078 1 98.12 250 ASP A C 1
ATOM 1920 O O . ASP A 1 250 ? -16.109 -15.57 -17.656 1 98.12 250 ASP A O 1
ATOM 1924 N N . GLY A 1 251 ? -14.164 -16.531 -17.391 1 98.25 251 GLY A N 1
ATOM 1925 C CA . GLY A 1 251 ? -14.375 -16.938 -16.016 1 98.25 251 GLY A CA 1
ATOM 1926 C C . GLY A 1 251 ? -13.117 -16.859 -15.172 1 98.25 251 GLY A C 1
ATOM 1927 O O . GLY A 1 251 ? -12.008 -17.047 -15.688 1 98.25 251 GLY A O 1
ATOM 1928 N N . PHE A 1 252 ? -13.312 -16.625 -13.859 1 98.69 252 PHE A N 1
ATOM 1929 C CA . PHE A 1 252 ? -12.195 -16.547 -12.922 1 98.69 252 PHE A CA 1
ATOM 1930 C C . PHE A 1 252 ? -12.469 -17.406 -11.695 1 98.69 252 PHE A C 1
ATOM 1932 O O . PHE A 1 252 ? -13.555 -17.344 -11.117 1 98.69 252 PHE A O 1
ATOM 1939 N N . ILE A 1 253 ? -11.492 -18.203 -11.367 1 98.88 253 ILE A N 1
ATOM 1940 C CA . ILE A 1 253 ? -11.445 -18.906 -10.094 1 98.88 253 ILE A CA 1
ATOM 1941 C C . ILE A 1 253 ? -10.297 -18.375 -9.242 1 98.88 253 ILE A C 1
ATOM 1943 O O . ILE A 1 253 ? -9.125 -18.531 -9.602 1 98.88 253 ILE A O 1
ATOM 1947 N N . THR A 1 254 ? -10.633 -17.734 -8.156 1 98.75 254 THR A N 1
ATOM 1948 C CA . THR A 1 254 ? -9.633 -17.125 -7.293 1 98.75 254 THR A CA 1
ATOM 1949 C C . THR A 1 254 ? -9.453 -17.938 -6.016 1 98.75 254 THR A C 1
ATOM 1951 O O . THR A 1 254 ? -10.422 -18.25 -5.328 1 98.75 254 THR A O 1
ATOM 1954 N N . ILE A 1 255 ? -8.195 -18.234 -5.707 1 98.56 255 ILE A N 1
ATOM 1955 C CA . ILE A 1 255 ? -7.883 -19.078 -4.559 1 98.56 255 ILE A CA 1
ATOM 1956 C C . ILE A 1 255 ? -7.281 -18.219 -3.443 1 98.56 255 ILE A C 1
ATOM 1958 O O . ILE A 1 255 ? -6.422 -17.375 -3.697 1 98.56 255 ILE A O 1
ATOM 1962 N N . THR A 1 256 ? -7.785 -18.375 -2.24 1 98 256 THR A N 1
ATOM 1963 C CA . THR A 1 256 ? -7.184 -17.797 -1.043 1 98 256 THR A CA 1
ATOM 1964 C C . THR A 1 256 ? -7.062 -18.844 0.062 1 98 256 THR A C 1
ATOM 1966 O O . THR A 1 256 ? -7.734 -19.875 0.025 1 98 256 THR A O 1
ATOM 1969 N N . SER A 1 257 ? -6.137 -18.656 0.957 1 96.88 257 SER A N 1
ATOM 1970 C CA . SER A 1 257 ? -5.926 -19.594 2.059 1 96.88 257 SER A CA 1
ATOM 1971 C C . SER A 1 257 ? -6.562 -19.078 3.346 1 96.88 257 SER A C 1
ATOM 1973 O O . SER A 1 257 ? -6.387 -17.922 3.715 1 96.88 257 SER A O 1
ATOM 1975 N N . ALA A 1 258 ? -7.184 -19.938 4.051 1 97.25 258 ALA A N 1
ATOM 1976 C CA . ALA A 1 258 ? -7.793 -19.578 5.328 1 97.25 258 ALA A CA 1
ATOM 1977 C C . ALA A 1 258 ? -6.73 -19.188 6.352 1 97.25 258 ALA A C 1
ATOM 1979 O O . ALA A 1 258 ? -6.984 -18.375 7.246 1 97.25 258 ALA A O 1
ATOM 1980 N N . ILE A 1 259 ? -5.578 -19.734 6.172 1 93.94 259 ILE A N 1
ATOM 1981 C CA . ILE A 1 259 ? -4.496 -19.516 7.125 1 93.94 259 ILE A CA 1
ATOM 1982 C C . ILE A 1 259 ? -4.105 -18.031 7.137 1 93.94 259 ILE A C 1
ATOM 1984 O O . ILE A 1 259 ? -3.752 -17.484 8.188 1 93.94 259 ILE A O 1
ATOM 1988 N N . HIS A 1 260 ? -4.23 -17.359 6.027 1 92.38 260 HIS A N 1
ATOM 1989 C CA . HIS A 1 260 ? -3.797 -15.969 5.906 1 92.38 260 HIS A CA 1
ATOM 1990 C C . HIS A 1 260 ? -4.855 -15.016 6.445 1 92.38 260 HIS A C 1
ATOM 1992 O O . HIS A 1 260 ? -4.586 -13.828 6.637 1 92.38 260 HIS A O 1
ATOM 1998 N N . GLY A 1 261 ? -6.023 -15.523 6.742 1 93.06 261 GLY A N 1
ATOM 1999 C CA . GLY A 1 261 ? -7.094 -14.664 7.227 1 93.06 261 GLY A CA 1
ATOM 2000 C C . GLY A 1 261 ? -7.594 -13.688 6.18 1 93.06 261 GLY A C 1
ATOM 2001 O O . GLY A 1 261 ? -7.719 -14.039 5.004 1 93.06 261 GLY A O 1
ATOM 2002 N N . THR A 1 262 ? -7.902 -12.445 6.598 1 96.75 262 THR A N 1
ATOM 2003 C CA . THR A 1 262 ? -8.539 -11.492 5.699 1 96.75 262 THR A CA 1
ATOM 2004 C C . THR A 1 262 ? -7.504 -10.547 5.09 1 96.75 262 THR A C 1
ATOM 2006 O O . THR A 1 262 ? -7.816 -9.781 4.18 1 96.75 262 THR A O 1
ATOM 2009 N N . GLU A 1 263 ? -6.297 -10.656 5.547 1 93.38 263 GLU A N 1
ATOM 2010 C CA . GLU A 1 263 ? -5.266 -9.695 5.176 1 93.38 263 GLU A CA 1
ATOM 2011 C C . GLU A 1 263 ? -5.039 -9.68 3.668 1 93.38 263 GLU A C 1
ATOM 2013 O O . GLU A 1 263 ? -5.074 -8.617 3.041 1 93.38 263 GLU A O 1
ATOM 2018 N N . LYS A 1 264 ? -4.895 -10.867 3.031 1 94.75 264 LYS A N 1
ATOM 2019 C CA . LYS A 1 264 ? -4.602 -10.977 1.605 1 94.75 264 LYS A CA 1
ATOM 2020 C C . LYS A 1 264 ? -5.844 -10.68 0.767 1 94.75 264 LYS A C 1
ATOM 2022 O O . LYS A 1 264 ? -5.746 -10.5 -0.448 1 94.75 264 LYS A O 1
ATOM 2027 N N . ILE A 1 265 ? -6.969 -10.555 1.428 1 97.06 265 ILE A N 1
ATOM 2028 C CA . ILE A 1 265 ? -8.242 -10.289 0.765 1 97.06 265 ILE A CA 1
ATOM 2029 C C . ILE A 1 265 ? -8.516 -8.789 0.749 1 97.06 265 ILE A C 1
ATOM 2031 O O . ILE A 1 265 ? -8.922 -8.234 -0.276 1 97.06 265 ILE A O 1
ATOM 2035 N N . GLU A 1 266 ? -8.164 -8.164 1.875 1 96.25 266 GLU A N 1
ATOM 2036 C CA . GLU A 1 266 ? -8.641 -6.805 2.096 1 96.25 266 GLU A CA 1
ATOM 2037 C C . GLU A 1 266 ? -7.551 -5.777 1.793 1 96.25 266 GLU A C 1
ATOM 2039 O O . GLU A 1 266 ? -7.844 -4.613 1.515 1 96.25 266 GLU A O 1
ATOM 2044 N N . GLN A 1 267 ? -6.324 -6.199 1.828 1 94.5 267 GLN A N 1
ATOM 2045 C CA . GLN A 1 267 ? -5.238 -5.227 1.768 1 94.5 267 GLN A CA 1
ATOM 2046 C C . GLN A 1 267 ? -4.609 -5.188 0.378 1 94.5 267 GLN A C 1
ATOM 2048 O O . GLN A 1 267 ? -4.695 -6.16 -0.374 1 94.5 267 GLN A O 1
ATOM 2053 N N . TYR A 1 268 ? -4.055 -4.055 0.019 1 96.12 268 TYR A N 1
ATOM 2054 C CA . TYR A 1 268 ? -3.377 -3.828 -1.252 1 96.12 268 TYR A CA 1
ATOM 2055 C C . TYR A 1 268 ? -4.273 -4.211 -2.424 1 96.12 268 TYR A C 1
ATOM 2057 O O . TYR A 1 268 ? -5.375 -3.674 -2.57 1 96.12 268 TYR A O 1
ATOM 2065 N N . PHE A 1 269 ? -3.873 -5.207 -3.211 1 97.38 269 PHE A N 1
ATOM 2066 C CA . PHE A 1 269 ? -4.652 -5.496 -4.41 1 97.38 269 PHE A CA 1
ATOM 2067 C C . PHE A 1 269 ? -5.422 -6.805 -4.254 1 97.38 269 PHE A C 1
ATOM 2069 O O . PHE A 1 269 ? -5.844 -7.402 -5.242 1 97.38 269 PHE A O 1
ATOM 2076 N N . GLY A 1 270 ? -5.59 -7.258 -2.961 1 97.19 270 GLY A N 1
ATOM 2077 C CA . GLY A 1 270 ? -6.512 -8.359 -2.717 1 97.19 270 GLY A CA 1
ATOM 2078 C C . GLY A 1 270 ? -7.879 -8.141 -3.344 1 97.19 270 GLY A C 1
ATOM 2079 O O . GLY A 1 270 ? -8.43 -9.047 -3.969 1 97.19 270 GLY A O 1
ATOM 2080 N N . PRO A 1 271 ? -8.414 -6.957 -3.246 1 97.62 271 PRO A N 1
ATOM 2081 C CA . PRO A 1 271 ? -9.734 -6.652 -3.793 1 97.62 271 PRO A CA 1
ATOM 2082 C C . PRO A 1 271 ? -9.805 -6.832 -5.305 1 97.62 271 PRO A C 1
ATOM 2084 O O . PRO A 1 271 ? -10.867 -7.18 -5.844 1 97.62 271 PRO A O 1
ATOM 2087 N N . LEU A 1 272 ? -8.703 -6.574 -6.02 1 97.69 272 LEU A N 1
ATOM 2088 C CA . LEU A 1 272 ? -8.703 -6.824 -7.457 1 97.69 272 LEU A CA 1
ATOM 2089 C C . LEU A 1 272 ? -8.922 -8.305 -7.746 1 97.69 272 LEU A C 1
ATOM 2091 O O . LEU A 1 272 ? -9.781 -8.664 -8.547 1 97.69 272 LEU A O 1
ATOM 2095 N N . ARG A 1 273 ? -8.172 -9.148 -7.066 1 97.5 273 ARG A N 1
ATOM 2096 C CA . ARG A 1 273 ? -8.211 -10.586 -7.305 1 97.5 273 ARG A CA 1
ATOM 2097 C C . ARG A 1 273 ? -9.562 -11.172 -6.91 1 97.5 273 ARG A C 1
ATOM 2099 O O . ARG A 1 273 ? -10.148 -11.961 -7.656 1 97.5 273 ARG A O 1
ATOM 2106 N N . ILE A 1 274 ? -10.039 -10.727 -5.754 1 98.19 274 ILE A N 1
ATOM 2107 C CA . ILE A 1 274 ? -11.344 -11.188 -5.289 1 98.19 274 ILE A CA 1
ATOM 2108 C C . ILE A 1 274 ? -12.438 -10.648 -6.207 1 98.19 274 ILE A C 1
ATOM 2110 O O . ILE A 1 274 ? -13.406 -11.344 -6.504 1 98.19 274 ILE A O 1
ATOM 2114 N N . GLY A 1 275 ? -12.258 -9.453 -6.656 1 97.31 275 GLY A N 1
ATOM 2115 C CA . GLY A 1 275 ? -13.25 -8.805 -7.504 1 97.31 275 GLY A CA 1
ATOM 2116 C C . GLY A 1 275 ? -13.398 -9.469 -8.859 1 97.31 275 GLY A C 1
ATOM 2117 O O . GLY A 1 275 ? -14.461 -9.383 -9.484 1 97.31 275 GLY A O 1
ATOM 2118 N N . LEU A 1 276 ? -12.422 -10.203 -9.336 1 97.62 276 LEU A N 1
ATOM 2119 C CA . LEU A 1 276 ? -12.43 -10.867 -10.641 1 97.62 276 LEU A CA 1
ATOM 2120 C C . LEU A 1 276 ? -13.133 -12.219 -10.555 1 97.62 276 LEU A C 1
ATOM 2122 O O . LEU A 1 276 ? -13.484 -12.797 -11.586 1 97.62 276 LEU A O 1
ATOM 2126 N N . ALA A 1 277 ? -13.477 -12.695 -9.43 1 98.44 277 ALA A N 1
ATOM 2127 C CA . ALA A 1 277 ? -13.789 -14.109 -9.195 1 98.44 277 ALA A CA 1
ATOM 2128 C C . ALA A 1 277 ? -15.25 -14.406 -9.531 1 98.44 277 ALA A C 1
ATOM 2130 O O . ALA A 1 277 ? -16.156 -13.68 -9.094 1 98.44 277 ALA A O 1
ATOM 2131 N N . ASP A 1 278 ? -15.492 -15.469 -10.328 1 98.75 278 ASP A N 1
ATOM 2132 C CA . ASP A 1 278 ? -16.781 -16.141 -10.344 1 98.75 278 ASP A CA 1
ATOM 2133 C C . ASP A 1 278 ? -16.906 -17.125 -9.172 1 98.75 278 ASP A C 1
ATOM 2135 O O . ASP A 1 278 ? -17.969 -17.219 -8.555 1 98.75 278 ASP A O 1
ATOM 2139 N N . ILE A 1 279 ? -15.82 -17.781 -8.93 1 98.88 279 ILE A N 1
ATOM 2140 C CA . ILE A 1 279 ? -15.695 -18.719 -7.824 1 98.88 279 ILE A CA 1
ATOM 2141 C C . ILE A 1 279 ? -14.5 -18.344 -6.953 1 98.88 279 ILE A C 1
ATOM 2143 O O . ILE A 1 279 ? -13.422 -18.031 -7.469 1 98.88 279 ILE A O 1
ATOM 2147 N N . VAL A 1 280 ? -14.719 -18.266 -5.645 1 98.94 280 VAL A N 1
ATOM 2148 C CA . VAL A 1 280 ? -13.617 -18.141 -4.699 1 98.94 280 VAL A CA 1
ATOM 2149 C C . VAL A 1 280 ? -13.445 -19.438 -3.93 1 98.94 280 VAL A C 1
ATOM 2151 O O . VAL A 1 280 ? -14.391 -19.938 -3.305 1 98.94 280 VAL A O 1
ATOM 2154 N N . VAL A 1 281 ? -12.297 -20.031 -4.02 1 98.88 281 VAL A N 1
ATOM 2155 C CA . VAL A 1 281 ? -11.977 -21.234 -3.27 1 98.88 281 VAL A CA 1
ATOM 2156 C C . VAL A 1 281 ? -11.109 -20.891 -2.064 1 98.88 281 VAL A C 1
ATOM 2158 O O . VAL A 1 281 ? -9.977 -20.422 -2.223 1 98.88 281 VAL A O 1
ATOM 2161 N N . VAL A 1 282 ? -11.672 -21.078 -0.895 1 98.81 282 VAL A N 1
ATOM 2162 C CA . VAL A 1 282 ? -10.898 -20.922 0.334 1 98.81 282 VAL A CA 1
ATOM 2163 C C . VAL A 1 282 ? -10.289 -22.266 0.737 1 98.81 282 VAL A C 1
ATOM 2165 O O . VAL A 1 282 ? -11.008 -23.188 1.129 1 98.81 282 VAL A O 1
ATOM 2168 N N . THR A 1 283 ? -8.961 -22.328 0.623 1 97.5 283 THR A N 1
ATOM 2169 C CA . THR A 1 283 ? -8.273 -23.578 0.914 1 97.5 283 THR A CA 1
ATOM 2170 C C . THR A 1 283 ? -7.824 -23.625 2.371 1 97.5 283 THR A C 1
ATOM 2172 O O . THR A 1 283 ? -7.82 -22.594 3.055 1 97.5 283 THR A O 1
ATOM 2175 N N . MET A 1 284 ? -7.508 -24.859 2.846 1 95.38 284 MET A N 1
ATOM 2176 C CA . MET A 1 284 ? -7.039 -25.109 4.207 1 95.38 284 MET A CA 1
ATOM 2177 C C . MET A 1 284 ? -8.039 -24.594 5.23 1 95.38 284 MET A C 1
ATOM 2179 O O . MET A 1 284 ? -7.648 -24.047 6.266 1 95.38 284 MET A O 1
ATOM 2183 N N . ALA A 1 285 ? -9.234 -24.672 4.902 1 97.56 285 ALA A N 1
ATOM 2184 C CA . ALA A 1 285 ? -10.32 -24.172 5.746 1 97.56 285 ALA A CA 1
ATOM 2185 C C . ALA A 1 285 ? -10.422 -24.984 7.035 1 97.56 285 ALA A C 1
ATOM 2187 O O . ALA A 1 285 ? -10.961 -24.5 8.039 1 97.56 285 ALA A O 1
ATOM 2188 N N . ASP A 1 286 ? -9.898 -26.156 6.973 1 95 286 ASP A N 1
ATOM 2189 C CA . ASP A 1 286 ? -9.953 -27.047 8.133 1 95 286 ASP A CA 1
ATOM 2190 C C . ASP A 1 286 ? -8.867 -26.688 9.148 1 95 286 ASP A C 1
ATOM 2192 O O . ASP A 1 286 ? -8.812 -27.281 10.227 1 95 286 ASP A O 1
ATOM 2196 N N . SER A 1 287 ? -8.062 -25.766 8.836 1 93.75 287 SER A N 1
ATOM 2197 C CA . SER A 1 287 ? -6.926 -25.453 9.695 1 93.75 287 SER A CA 1
ATOM 2198 C C . SER A 1 287 ? -7.219 -24.234 10.57 1 93.75 287 SER A C 1
ATOM 2200 O O . SER A 1 287 ? -6.34 -23.766 11.297 1 93.75 287 SER A O 1
ATOM 2202 N N . VAL A 1 288 ? -8.383 -23.625 10.492 1 96.5 288 VAL A N 1
ATOM 2203 C CA . VAL A 1 288 ? -8.688 -22.406 11.242 1 96.5 288 VAL A CA 1
ATOM 2204 C C . VAL A 1 288 ? -10.047 -22.531 11.914 1 96.5 288 VAL A C 1
ATOM 2206 O O . VAL A 1 288 ? -10.805 -23.469 11.625 1 96.5 288 VAL A O 1
ATOM 2209 N N . SER A 1 289 ? -10.398 -21.609 12.844 1 97.56 289 SER A N 1
ATOM 2210 C CA . SER A 1 289 ? -11.656 -21.625 13.586 1 97.56 289 SER A CA 1
ATOM 2211 C C . SER A 1 289 ? -12.828 -21.234 12.695 1 97.56 289 SER A C 1
ATOM 2213 O O . SER A 1 289 ? -12.633 -20.594 11.656 1 97.56 289 SER A O 1
ATOM 2215 N N . GLU A 1 290 ? -13.977 -21.641 13.109 1 97.56 290 GLU A N 1
ATOM 2216 C CA . GLU A 1 290 ? -15.203 -21.25 12.414 1 97.56 290 GLU A CA 1
ATOM 2217 C C . GLU A 1 290 ? -15.367 -19.734 12.383 1 97.56 290 GLU A C 1
ATOM 2219 O O . GLU A 1 290 ? -15.883 -19.188 11.406 1 97.56 290 GLU A O 1
ATOM 2224 N N . GLU A 1 291 ? -14.984 -19.141 13.438 1 97.81 291 GLU A N 1
ATOM 2225 C CA . GLU A 1 291 ? -15.07 -17.688 13.516 1 97.81 291 GLU A CA 1
ATOM 2226 C C . GLU A 1 291 ? -14.188 -17.016 12.461 1 97.81 291 GLU A C 1
ATOM 2228 O O . GLU A 1 291 ? -14.602 -16.047 11.82 1 97.81 291 GLU A O 1
ATOM 2233 N N . LYS A 1 292 ? -13.016 -17.5 12.336 1 97.31 292 LYS A N 1
ATOM 2234 C CA . LYS A 1 292 ? -12.109 -16.984 11.32 1 97.31 292 LYS A CA 1
ATOM 2235 C C . LYS A 1 292 ? -12.664 -17.203 9.914 1 97.31 292 LYS A C 1
ATOM 2237 O O . LYS A 1 292 ? -12.539 -16.328 9.047 1 97.31 292 LYS A O 1
ATOM 2242 N N . LEU A 1 293 ? -13.297 -18.359 9.672 1 98.44 293 LEU A N 1
ATOM 2243 C CA . LEU A 1 293 ? -13.898 -18.641 8.375 1 98.44 293 LEU A CA 1
ATOM 2244 C C . LEU A 1 293 ? -15.039 -17.672 8.078 1 98.44 293 LEU A C 1
ATOM 2246 O O . LEU A 1 293 ? -15.203 -17.234 6.941 1 98.44 293 LEU A O 1
ATOM 2250 N N . LYS A 1 294 ? -15.812 -17.375 9.07 1 98.25 294 LYS A N 1
ATOM 2251 C CA . LYS A 1 294 ? -16.906 -16.438 8.914 1 98.25 294 LYS A CA 1
ATOM 2252 C C . LYS A 1 294 ? -16.391 -15.055 8.523 1 98.25 294 LYS A C 1
ATOM 2254 O O . LYS A 1 294 ? -16.969 -14.391 7.652 1 98.25 294 LYS A O 1
ATOM 2259 N N . ARG A 1 295 ? -15.344 -14.633 9.156 1 98.12 295 ARG A N 1
ATOM 2260 C CA . ARG A 1 295 ? -14.742 -13.336 8.844 1 98.12 295 ARG A CA 1
ATOM 2261 C C . ARG A 1 295 ? -14.211 -13.305 7.414 1 98.12 295 ARG A C 1
ATOM 2263 O O . ARG A 1 295 ? -14.336 -12.289 6.723 1 98.12 295 ARG A O 1
ATOM 2270 N N . ILE A 1 296 ? -13.625 -14.398 7.023 1 98.62 296 ILE A N 1
ATOM 2271 C CA . ILE A 1 296 ? -13.078 -14.508 5.676 1 98.62 296 ILE A CA 1
ATOM 2272 C C . ILE A 1 296 ? -14.211 -14.422 4.652 1 98.62 296 ILE A C 1
ATOM 2274 O O . ILE A 1 296 ? -14.117 -13.664 3.68 1 98.62 296 ILE A O 1
ATOM 2278 N N . THR A 1 297 ? -15.25 -15.141 4.902 1 98.69 297 THR A N 1
ATOM 2279 C CA . THR A 1 297 ? -16.391 -15.148 3.988 1 98.69 297 THR A CA 1
ATOM 2280 C C . THR A 1 297 ? -17.031 -13.766 3.904 1 98.69 297 THR A C 1
ATOM 2282 O O . THR A 1 297 ? -17.391 -13.312 2.818 1 98.69 297 THR A O 1
ATOM 2285 N N . GLN A 1 298 ? -17.141 -13.156 5.012 1 98.5 298 GLN A N 1
ATOM 2286 C CA . GLN A 1 298 ? -17.703 -11.812 5.047 1 98.5 298 GLN A CA 1
ATOM 2287 C C . GLN A 1 298 ? -16.844 -10.836 4.262 1 98.5 298 GLN A C 1
ATOM 2289 O O . GLN A 1 298 ? -17.359 -10 3.512 1 98.5 298 GLN A O 1
ATOM 2294 N N . ALA A 1 299 ? -15.562 -10.93 4.438 1 98.25 299 ALA A N 1
ATOM 2295 C CA . ALA A 1 299 ? -14.641 -10.047 3.727 1 98.25 299 ALA A CA 1
ATOM 2296 C C . ALA A 1 299 ? -14.766 -10.227 2.217 1 98.25 299 ALA A C 1
ATOM 2298 O O . ALA A 1 299 ? -14.758 -9.25 1.462 1 98.25 299 ALA A O 1
ATOM 2299 N N . ILE A 1 300 ? -14.883 -11.445 1.764 1 98.62 300 ILE A N 1
ATOM 2300 C CA . ILE A 1 300 ? -15.031 -11.742 0.344 1 98.62 300 ILE A CA 1
ATOM 2301 C C . ILE A 1 300 ? -16.344 -11.148 -0.174 1 98.62 300 ILE A C 1
ATOM 2303 O O . ILE A 1 300 ? -16.359 -10.508 -1.228 1 98.62 300 ILE A O 1
ATOM 2307 N N . ARG A 1 301 ? -17.406 -11.297 0.583 1 98.06 301 ARG A N 1
ATOM 2308 C CA . ARG A 1 301 ? -18.734 -10.82 0.175 1 98.06 301 ARG A CA 1
ATOM 2309 C C . ARG A 1 301 ? -18.766 -9.305 0.079 1 98.06 301 ARG A C 1
ATOM 2311 O O . ARG A 1 301 ? -19.453 -8.742 -0.772 1 98.06 301 ARG A O 1
ATOM 2318 N N . GLU A 1 302 ? -18.062 -8.688 0.921 1 95.62 302 GLU A N 1
ATOM 2319 C CA . GLU A 1 302 ? -18 -7.227 0.898 1 95.62 302 GLU A CA 1
ATOM 2320 C C . GLU A 1 302 ? -17.328 -6.723 -0.378 1 95.62 302 GLU A C 1
ATOM 2322 O O . GLU A 1 302 ? -17.703 -5.672 -0.907 1 95.62 302 GLU A O 1
ATOM 2327 N N . ILE A 1 303 ? -16.406 -7.445 -0.843 1 96.38 303 ILE A N 1
ATOM 2328 C CA . ILE A 1 303 ? -15.656 -7.047 -2.029 1 96.38 303 ILE A CA 1
ATOM 2329 C C . ILE A 1 303 ? -16.375 -7.531 -3.283 1 96.38 303 ILE A C 1
ATOM 2331 O O . ILE A 1 303 ? -16.469 -6.809 -4.281 1 96.38 303 ILE A O 1
ATOM 2335 N N . ASN A 1 304 ? -16.906 -8.758 -3.213 1 97.62 304 ASN A N 1
ATOM 2336 C CA . ASN A 1 304 ? -17.594 -9.391 -4.332 1 97.62 304 ASN A CA 1
ATOM 2337 C C . ASN A 1 304 ? -18.812 -10.195 -3.869 1 97.62 304 ASN A C 1
ATOM 2339 O O . ASN A 1 304 ? -18.719 -11.406 -3.676 1 97.62 304 ASN A O 1
ATOM 2343 N N . PRO A 1 305 ? -19.906 -9.523 -3.82 1 96.81 305 PRO A N 1
ATOM 2344 C CA . PRO A 1 305 ? -21.094 -10.18 -3.303 1 96.81 305 PRO A CA 1
ATOM 2345 C C . PRO A 1 305 ? -21.594 -11.297 -4.215 1 96.81 305 PRO A C 1
ATOM 2347 O O . PRO A 1 305 ? -22.359 -12.164 -3.777 1 96.81 305 PRO A O 1
ATOM 2350 N N . GLU A 1 306 ? -21.203 -11.375 -5.426 1 97.19 306 GLU A N 1
ATOM 2351 C CA . GLU A 1 306 ? -21.766 -12.32 -6.391 1 97.19 306 GLU A CA 1
ATOM 2352 C C . GLU A 1 306 ? -20.906 -13.586 -6.473 1 97.19 306 GLU A C 1
ATOM 2354 O O . GLU A 1 306 ? -21.344 -14.594 -7.035 1 97.19 306 GLU A O 1
ATOM 2359 N N . ALA A 1 307 ? -19.734 -13.57 -5.891 1 98.31 307 ALA A N 1
ATOM 2360 C CA . ALA A 1 307 ? -18.812 -14.703 -6.008 1 98.31 307 ALA A CA 1
ATOM 2361 C C . ALA A 1 307 ? -19.391 -15.945 -5.324 1 98.31 307 ALA A C 1
ATOM 2363 O O . ALA A 1 307 ? -19.984 -15.852 -4.246 1 98.31 307 ALA A O 1
ATOM 2364 N N . ASP A 1 308 ? -19.266 -17.109 -5.984 1 98.81 308 ASP A N 1
ATOM 2365 C CA . ASP A 1 308 ? -19.562 -18.391 -5.363 1 98.81 308 ASP A CA 1
ATOM 2366 C C . ASP A 1 308 ? -18.406 -18.859 -4.492 1 98.81 308 ASP A C 1
ATOM 2368 O O . ASP A 1 308 ? -17.344 -19.266 -5.008 1 98.81 308 ASP A O 1
ATOM 2372 N N . ILE A 1 309 ? -18.609 -18.875 -3.119 1 98.88 309 ILE A N 1
ATOM 2373 C CA . ILE A 1 309 ? -17.516 -19.141 -2.186 1 98.88 309 ILE A CA 1
ATOM 2374 C C . ILE A 1 309 ? -17.547 -20.609 -1.781 1 98.88 309 ILE A C 1
ATOM 2376 O O . ILE A 1 309 ? -18.594 -21.141 -1.386 1 98.88 309 ILE A O 1
ATOM 2380 N N . HIS A 1 310 ? -16.422 -21.312 -1.909 1 98.94 310 HIS A N 1
ATOM 2381 C CA . HIS A 1 310 ? -16.25 -22.703 -1.5 1 98.94 310 HIS A CA 1
ATOM 2382 C C . HIS A 1 310 ? -15.203 -22.828 -0.405 1 98.94 310 HIS A C 1
ATOM 2384 O O . HIS A 1 310 ? -14.047 -22.453 -0.602 1 98.94 310 HIS A O 1
ATOM 2390 N N . LEU A 1 311 ? -15.625 -23.344 0.749 1 98.81 311 LEU A N 1
ATOM 2391 C CA . LEU A 1 311 ? -14.68 -23.688 1.807 1 98.81 311 LEU A CA 1
ATOM 2392 C C . LEU A 1 311 ? -14.156 -25.109 1.63 1 98.81 311 LEU A C 1
ATOM 2394 O O . LEU A 1 311 ? -14.93 -26.062 1.676 1 98.81 311 LEU A O 1
ATOM 2398 N N . THR A 1 312 ? -12.789 -25.25 1.455 1 98.56 312 THR A N 1
ATOM 2399 C CA . THR A 1 312 ? -12.258 -26.562 1.096 1 98.56 312 THR A CA 1
ATOM 2400 C C . THR A 1 312 ? -11.055 -26.906 1.963 1 98.56 312 THR A C 1
ATOM 2402 O O . THR A 1 312 ? -10.453 -26.031 2.586 1 98.56 312 THR A O 1
ATOM 2405 N N . ARG A 1 313 ? -10.797 -28.156 2.092 1 96.62 313 ARG A N 1
ATOM 2406 C CA . ARG A 1 313 ? -9.539 -28.703 2.605 1 96.62 313 ARG A CA 1
ATOM 2407 C C . ARG A 1 313 ? -8.852 -29.578 1.555 1 96.62 313 ARG A C 1
ATOM 2409 O O . ARG A 1 313 ? -9.477 -30.016 0.589 1 96.62 313 ARG A O 1
ATOM 2416 N N . PHE A 1 314 ? -7.516 -29.797 1.724 1 95.19 314 PHE A N 1
ATOM 2417 C CA . PHE A 1 314 ? -6.793 -30.672 0.812 1 95.19 314 PHE A CA 1
ATOM 2418 C C . PHE A 1 314 ? -6.691 -32.094 1.383 1 95.19 314 PHE A C 1
ATOM 2420 O O . PHE A 1 314 ? -6.484 -32.25 2.586 1 95.19 314 PHE A O 1
ATOM 2427 N N . VAL A 1 315 ? -6.879 -33.062 0.572 1 94.44 315 VAL A N 1
ATOM 2428 C CA . VAL A 1 315 ? -6.602 -34.438 0.886 1 94.44 315 VAL A CA 1
ATOM 2429 C C . VAL A 1 315 ? -5.562 -35 -0.087 1 94.44 315 VAL A C 1
ATOM 2431 O O . VAL A 1 315 ? -5.465 -34.531 -1.227 1 94.44 315 VAL A O 1
ATOM 2434 N N . PRO A 1 316 ? -4.77 -35.938 0.426 1 94.5 316 PRO A N 1
ATOM 2435 C CA . PRO A 1 316 ? -3.721 -36.469 -0.452 1 94.5 316 PRO A CA 1
ATOM 2436 C C . PRO A 1 316 ? -4.273 -37.312 -1.591 1 94.5 316 PRO A C 1
ATOM 2438 O O . PRO A 1 316 ? -5.113 -38.188 -1.361 1 94.5 316 PRO A O 1
ATOM 2441 N N . ARG A 1 317 ? -3.869 -37 -2.764 1 94.81 317 ARG A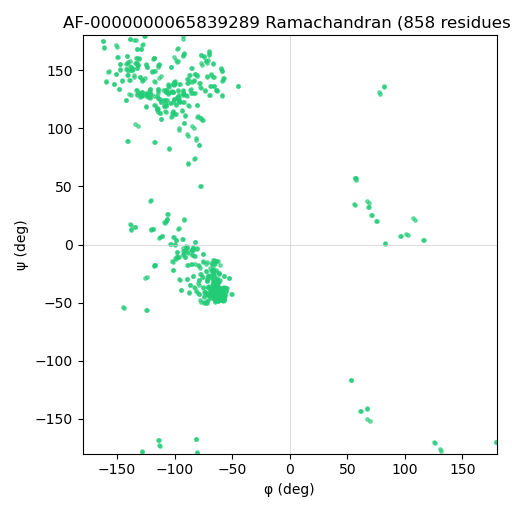 N 1
ATOM 2442 C CA . ARG A 1 317 ? -4.117 -37.812 -3.959 1 94.81 317 ARG A CA 1
ATOM 2443 C C . ARG A 1 317 ? -2.812 -38.344 -4.527 1 94.81 317 ARG A C 1
ATOM 2445 O O . ARG A 1 317 ? -1.972 -37.594 -5.016 1 94.81 317 ARG A O 1
ATOM 2452 N N . LEU A 1 318 ? -2.684 -39.625 -4.504 1 94.94 318 LEU A N 1
ATOM 2453 C CA . LEU A 1 318 ? -1.477 -40.312 -4.988 1 94.94 318 LEU A CA 1
ATOM 2454 C C . LEU A 1 318 ? -1.57 -40.562 -6.484 1 94.94 318 LEU A C 1
ATOM 2456 O O . LEU A 1 318 ? -2.617 -41 -6.977 1 94.94 318 LEU A O 1
ATOM 2460 N N . ILE A 1 319 ? -0.546 -40.25 -7.164 1 94.31 319 ILE A N 1
ATOM 2461 C CA . ILE A 1 319 ? -0.432 -40.562 -8.578 1 94.31 319 ILE A CA 1
ATOM 2462 C C . ILE A 1 319 ? 0.528 -41.75 -8.766 1 94.31 319 ILE A C 1
ATOM 2464 O O . ILE A 1 319 ? 1.713 -41.562 -9.039 1 94.31 319 ILE A O 1
ATOM 2468 N N . GLY A 1 320 ? 0.07 -42.875 -8.617 1 90.94 320 GLY A N 1
ATOM 2469 C CA . GLY A 1 320 ? 0.831 -44.125 -8.617 1 90.94 320 GLY A CA 1
ATOM 2470 C C . GLY A 1 320 ? 0.529 -45.031 -7.426 1 90.94 320 GLY A C 1
ATOM 2471 O O . GLY A 1 320 ? -0.374 -44.719 -6.641 1 90.94 320 GLY A O 1
ATOM 2472 N N . GLU A 1 321 ? 1.26 -46.125 -7.348 1 90.25 321 GLU A N 1
ATOM 2473 C CA . GLU A 1 321 ? 1.052 -47.094 -6.277 1 90.25 321 GLU A CA 1
ATOM 2474 C C . GLU A 1 321 ? 2.215 -47.094 -5.289 1 90.25 321 GLU A C 1
ATOM 2476 O O . GLU A 1 321 ? 3.379 -47.031 -5.691 1 90.25 321 GLU A O 1
ATOM 2481 N N . VAL A 1 322 ? 1.8 -47.062 -4.035 1 91.69 322 VAL A N 1
ATOM 2482 C CA . VAL A 1 322 ? 2.812 -47.062 -2.984 1 91.69 322 VAL A CA 1
ATOM 2483 C C . VAL A 1 322 ? 3.09 -48.5 -2.541 1 91.69 322 VAL A C 1
ATOM 2485 O O . VAL A 1 322 ? 2.158 -49.25 -2.268 1 91.69 322 VAL A O 1
ATOM 2488 N N . ASP A 1 323 ? 4.301 -48.781 -2.525 1 87.69 323 ASP A N 1
ATOM 2489 C CA . ASP A 1 323 ? 4.734 -50.094 -2.057 1 87.69 323 ASP A CA 1
ATOM 2490 C C . ASP A 1 323 ? 5.559 -50 -0.776 1 87.69 323 ASP A C 1
ATOM 2492 O O . ASP A 1 323 ? 6.406 -49.094 -0.659 1 87.69 323 ASP A O 1
ATOM 2496 N N . GLY A 1 324 ? 5.215 -50.781 0.176 1 86.12 324 GLY A N 1
ATOM 2497 C CA . GLY A 1 324 ? 6.027 -50.844 1.382 1 86.12 324 GLY A CA 1
ATOM 2498 C C . GLY A 1 324 ? 5.965 -49.594 2.221 1 86.12 324 GLY A C 1
ATOM 2499 O O . GLY A 1 324 ? 4.926 -48.938 2.275 1 86.12 324 GLY A O 1
ATOM 2500 N N . LYS A 1 325 ? 7.117 -49.406 2.938 1 91.44 325 LYS A N 1
ATOM 2501 C CA . LYS A 1 325 ? 7.246 -48.25 3.797 1 91.44 325 LYS A CA 1
ATOM 2502 C C . LYS A 1 325 ? 7.57 -47 2.982 1 91.44 325 LYS A C 1
ATOM 2504 O O . LYS A 1 325 ? 8.328 -47.062 2.012 1 91.44 325 LYS A O 1
ATOM 2509 N N . ALA A 1 326 ? 6.922 -45.969 3.387 1 93.81 326 ALA A N 1
ATOM 2510 C CA . ALA A 1 326 ? 7.047 -44.781 2.555 1 93.81 326 ALA A CA 1
ATOM 2511 C C . ALA A 1 326 ? 7.535 -43.594 3.375 1 93.81 326 ALA A C 1
ATOM 2513 O O . ALA A 1 326 ? 7.387 -43.562 4.598 1 93.81 326 ALA A O 1
ATOM 2514 N N . ILE A 1 327 ? 8.156 -42.656 2.682 1 93.81 327 ILE A N 1
ATOM 2515 C CA . ILE A 1 327 ? 8.406 -41.312 3.227 1 93.81 327 ILE A CA 1
ATOM 2516 C C . ILE A 1 327 ? 7.609 -40.281 2.443 1 93.81 327 ILE A C 1
ATOM 2518 O O . ILE A 1 327 ? 7.27 -40.5 1.279 1 93.81 327 ILE A O 1
ATOM 2522 N N . ILE A 1 328 ? 7.309 -39.156 3.086 1 94.44 328 ILE A N 1
ATOM 2523 C CA . ILE A 1 328 ? 6.543 -38.094 2.449 1 94.44 328 ILE A CA 1
ATOM 2524 C C . ILE A 1 328 ? 7.348 -36.812 2.475 1 94.44 328 ILE A C 1
ATOM 2526 O O . ILE A 1 328 ? 7.934 -36.438 3.498 1 94.44 328 ILE A O 1
ATOM 2530 N N . ALA A 1 329 ? 7.414 -36.156 1.321 1 92.31 329 ALA A N 1
ATOM 2531 C CA . ALA A 1 329 ? 8.062 -34.844 1.246 1 92.31 329 ALA A CA 1
ATOM 2532 C C . ALA A 1 329 ? 7.121 -33.812 0.658 1 92.31 329 ALA A C 1
ATOM 2534 O O . ALA A 1 329 ? 6.645 -33.969 -0.47 1 92.31 329 ALA A O 1
ATOM 2535 N N . THR A 1 330 ? 6.812 -32.781 1.441 1 91.62 330 THR A N 1
ATOM 2536 C CA . THR A 1 330 ? 6 -31.641 1.011 1 91.62 330 THR A CA 1
ATOM 2537 C C . THR A 1 330 ? 6.727 -30.328 1.271 1 91.62 330 THR A C 1
ATOM 2539 O O . THR A 1 330 ? 7.879 -30.328 1.716 1 91.62 330 THR A O 1
ATOM 2542 N N . THR A 1 331 ? 6.082 -29.172 0.899 1 84.44 331 THR A N 1
ATOM 2543 C CA . THR A 1 331 ? 6.715 -27.875 1.09 1 84.44 331 THR A CA 1
ATOM 2544 C C . THR A 1 331 ? 6.324 -27.281 2.436 1 84.44 331 THR A C 1
ATOM 2546 O O . THR A 1 331 ? 6.875 -26.25 2.852 1 84.44 331 THR A O 1
ATOM 2549 N N . ASN A 1 332 ? 5.441 -27.922 3.086 1 83.38 332 ASN A N 1
ATOM 2550 C CA . ASN A 1 332 ? 4.914 -27.406 4.344 1 83.38 332 ASN A CA 1
ATOM 2551 C C . ASN A 1 332 ? 4.895 -28.469 5.43 1 83.38 332 ASN A C 1
ATOM 2553 O O . ASN A 1 332 ? 4.312 -29.547 5.238 1 83.38 332 ASN A O 1
ATOM 2557 N N . PRO A 1 333 ? 5.453 -28.172 6.586 1 85.25 333 PRO A N 1
ATOM 2558 C CA . PRO A 1 333 ? 5.523 -29.172 7.648 1 85.25 333 PRO A CA 1
ATOM 2559 C C . PRO A 1 333 ? 4.145 -29.609 8.133 1 85.25 333 PRO A C 1
ATOM 2561 O O . PRO A 1 333 ? 3.932 -30.781 8.43 1 85.25 333 PRO A O 1
ATOM 2564 N N . GLN A 1 334 ? 3.225 -28.656 8.227 1 84.06 334 GLN A N 1
ATOM 2565 C CA . GLN A 1 334 ? 1.885 -28.984 8.695 1 84.06 334 GLN A CA 1
ATOM 2566 C C . GLN A 1 334 ? 1.177 -29.922 7.719 1 84.06 334 GLN A C 1
ATOM 2568 O O . GLN A 1 334 ? 0.492 -30.859 8.133 1 84.06 334 GLN A O 1
ATOM 2573 N N . SER A 1 335 ? 1.366 -29.641 6.527 1 86.25 335 SER A N 1
ATOM 2574 C CA . SER A 1 335 ? 0.774 -30.5 5.5 1 86.25 335 SER A CA 1
ATOM 2575 C C . SER A 1 335 ? 1.391 -31.891 5.512 1 86.25 335 SER A C 1
ATOM 2577 O O . SER A 1 335 ? 0.689 -32.875 5.324 1 86.25 335 SER A O 1
ATOM 2579 N N . ALA A 1 336 ? 2.67 -31.922 5.719 1 90.44 336 ALA A N 1
ATOM 2580 C CA . ALA A 1 336 ? 3.367 -33.219 5.75 1 90.44 336 ALA A CA 1
ATOM 2581 C C . ALA A 1 336 ? 2.814 -34.094 6.855 1 90.44 336 ALA A C 1
ATOM 2583 O O . ALA A 1 336 ? 2.564 -35.281 6.633 1 90.44 336 ALA A O 1
ATOM 2584 N N . LYS A 1 337 ? 2.646 -33.5 7.977 1 91.44 337 LYS A N 1
ATOM 2585 C CA . LYS A 1 337 ? 2.104 -34.25 9.109 1 91.44 337 LYS A CA 1
ATOM 2586 C C . LYS A 1 337 ? 0.679 -34.719 8.828 1 91.44 337 LYS A C 1
ATOM 2588 O O . LYS A 1 337 ? 0.355 -35.906 9.023 1 91.44 337 LYS A O 1
ATOM 2593 N N . LYS A 1 338 ? -0.111 -33.844 8.367 1 91.56 338 LYS A N 1
ATOM 2594 C CA . LYS A 1 338 ? -1.509 -34.156 8.086 1 91.56 338 LYS A CA 1
ATOM 2595 C C . LYS A 1 338 ? -1.625 -35.25 7.031 1 91.56 338 LYS A C 1
ATOM 2597 O O . LYS A 1 338 ? -2.439 -36.188 7.164 1 91.56 338 LYS A O 1
ATOM 2602 N N . PHE A 1 339 ? -0.846 -35.188 6.031 1 93.81 339 PHE A N 1
ATOM 2603 C CA . PHE A 1 339 ? -0.888 -36.188 4.945 1 93.81 339 PHE A CA 1
ATOM 2604 C C . PHE A 1 339 ? -0.375 -37.531 5.414 1 93.81 339 PHE A C 1
ATOM 2606 O O . PHE A 1 339 ? -0.878 -38.562 4.984 1 93.81 339 PHE A O 1
ATOM 2613 N N . SER A 1 340 ? 0.619 -37.469 6.27 1 94.12 340 SER A N 1
ATOM 2614 C CA . SER A 1 340 ? 1.113 -38.719 6.824 1 94.12 340 SER A CA 1
ATOM 2615 C C . SER A 1 340 ? 0.017 -39.469 7.59 1 94.12 340 SER A C 1
ATOM 2617 O O . SER A 1 340 ? -0.149 -40.688 7.43 1 94.12 340 SER A O 1
ATOM 2619 N N . GLU A 1 341 ? -0.704 -38.719 8.336 1 94.31 341 GLU A N 1
ATOM 2620 C CA . GLU A 1 341 ? -1.791 -39.312 9.109 1 94.31 341 GLU A CA 1
ATOM 2621 C C . GLU A 1 341 ? -2.893 -39.844 8.203 1 94.31 341 GLU A C 1
ATOM 2623 O O . GLU A 1 341 ? -3.424 -40.938 8.445 1 94.31 341 GLU A O 1
ATOM 2628 N N . GLU A 1 342 ? -3.193 -39.125 7.234 1 93.88 342 GLU A N 1
ATOM 2629 C CA . GLU A 1 342 ? -4.242 -39.562 6.305 1 93.88 342 GLU A CA 1
ATOM 2630 C C . GLU A 1 342 ? -3.82 -40.781 5.508 1 93.88 342 GLU A C 1
ATOM 2632 O O . GLU A 1 342 ? -4.637 -41.656 5.25 1 93.88 342 GLU A O 1
ATOM 2637 N N . LEU A 1 343 ? -2.621 -40.812 5.086 1 94.06 343 LEU A N 1
ATOM 2638 C CA . LEU A 1 343 ? -2.115 -41.938 4.324 1 94.06 343 LEU A CA 1
ATOM 2639 C C . LEU A 1 343 ? -2.049 -43.188 5.191 1 94.06 343 LEU A C 1
ATOM 2641 O O . LEU A 1 343 ? -2.299 -44.312 4.715 1 94.06 343 LEU A O 1
ATOM 2645 N N . GLU A 1 344 ? -1.752 -43 6.445 1 94.06 344 GLU A N 1
ATOM 2646 C CA . GLU A 1 344 ? -1.749 -44.125 7.375 1 94.06 344 GLU A CA 1
ATOM 2647 C C . GLU A 1 344 ? -3.146 -44.719 7.527 1 94.06 344 GLU A C 1
ATOM 2649 O O . GLU A 1 344 ? -3.305 -45.938 7.609 1 94.06 344 GLU A O 1
ATOM 2654 N N . LYS A 1 345 ? -4.051 -43.812 7.531 1 93.31 345 LYS A N 1
ATOM 2655 C CA . LYS A 1 345 ? -5.434 -44.281 7.602 1 93.31 345 LYS A CA 1
ATOM 2656 C C . LYS A 1 345 ? -5.824 -45.031 6.344 1 93.31 345 LYS A C 1
ATOM 2658 O O . LYS A 1 345 ? -6.727 -45.875 6.379 1 93.31 345 LYS A O 1
ATOM 2663 N N . MET A 1 346 ? -5.109 -44.844 5.312 1 90.88 346 MET A N 1
ATOM 2664 C CA . MET A 1 346 ? -5.367 -45.531 4.043 1 90.88 346 MET A CA 1
ATOM 2665 C C . MET A 1 346 ? -4.57 -46.812 3.945 1 90.88 346 MET A C 1
ATOM 2667 O O . MET A 1 346 ? -4.625 -47.5 2.926 1 90.88 346 MET A O 1
ATOM 2671 N N . GLY A 1 347 ? -3.727 -47.094 4.945 1 91.69 347 GLY A N 1
ATOM 2672 C CA . GLY A 1 347 ? -3.012 -48.344 4.984 1 91.69 347 GLY A CA 1
ATOM 2673 C C . GLY A 1 347 ? -1.567 -48.25 4.531 1 91.69 347 GLY A C 1
ATOM 2674 O O . GLY A 1 347 ? -0.886 -49.25 4.352 1 91.69 347 GLY A O 1
ATOM 2675 N N . ILE A 1 348 ? -1.087 -47.031 4.34 1 93.19 348 ILE A N 1
ATOM 2676 C CA . ILE A 1 348 ? 0.295 -46.812 3.922 1 93.19 348 ILE A CA 1
ATOM 2677 C C . ILE A 1 348 ? 1.165 -46.531 5.145 1 93.19 348 ILE A C 1
ATOM 2679 O O . ILE A 1 348 ? 0.863 -45.656 5.938 1 93.1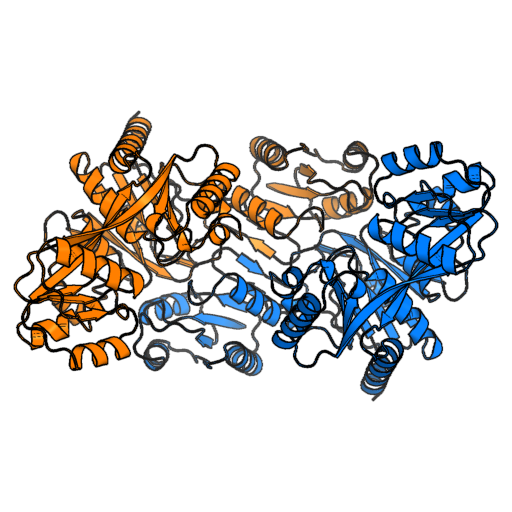9 348 ILE A O 1
ATOM 2683 N N . GLU A 1 349 ? 2.197 -47.312 5.371 1 92.88 349 GLU A N 1
ATOM 2684 C CA . GLU A 1 349 ? 3.121 -47.094 6.477 1 92.88 349 GLU A CA 1
ATOM 2685 C C . GLU A 1 349 ? 4.094 -45.969 6.164 1 92.88 349 GLU A C 1
ATOM 2687 O O . GLU A 1 349 ? 4.992 -46.125 5.336 1 92.88 349 GLU A O 1
ATOM 2692 N N . VAL A 1 350 ? 3.936 -44.875 6.82 1 94.31 350 VAL A N 1
ATOM 2693 C CA . VAL A 1 350 ? 4.809 -43.719 6.637 1 94.31 350 VAL A CA 1
ATOM 2694 C C . VAL A 1 350 ? 5.855 -43.688 7.75 1 94.31 350 VAL A C 1
ATOM 2696 O O . VAL A 1 350 ? 5.52 -43.531 8.922 1 94.31 350 VAL A O 1
ATOM 2699 N N . VAL A 1 351 ? 7.113 -43.75 7.387 1 92.88 351 VAL A N 1
ATOM 2700 C CA . VAL A 1 351 ? 8.156 -43.875 8.398 1 92.88 351 VAL A CA 1
ATOM 2701 C C . VAL A 1 351 ? 8.828 -42.531 8.633 1 92.88 351 VAL A C 1
ATOM 2703 O O . VAL A 1 351 ? 9.508 -42.344 9.648 1 92.88 351 VAL A O 1
ATOM 2706 N N . TYR A 1 352 ? 8.594 -41.625 7.727 1 93.62 352 TYR A N 1
ATOM 2707 C CA . TYR A 1 352 ? 9.18 -40.281 7.848 1 93.62 352 TYR A CA 1
ATOM 2708 C C . TYR A 1 352 ? 8.414 -39.281 7.008 1 93.62 352 TYR A C 1
ATOM 2710 O O . TYR A 1 352 ? 7.875 -39.625 5.949 1 93.62 352 TYR A O 1
ATOM 2718 N N . TYR A 1 353 ? 8.242 -38.125 7.512 1 94.5 353 TYR A N 1
ATOM 2719 C CA . TYR A 1 353 ? 7.656 -37.031 6.734 1 94.5 353 TYR A CA 1
ATOM 2720 C C . TYR A 1 353 ? 8.43 -35.719 6.934 1 94.5 353 TYR A C 1
ATOM 2722 O O . TYR A 1 353 ? 9 -35.5 8 1 94.5 353 TYR A O 1
ATOM 2730 N N . THR A 1 354 ? 8.5 -34.906 5.863 1 93.19 354 THR A N 1
ATOM 2731 C CA . THR A 1 354 ? 9.211 -33.656 5.945 1 93.19 354 THR A CA 1
ATOM 2732 C C . THR A 1 354 ? 8.461 -32.562 5.195 1 93.19 354 THR A C 1
ATOM 2734 O O . THR A 1 354 ? 7.777 -32.844 4.203 1 93.19 354 THR A O 1
ATOM 2737 N N . GLY A 1 355 ? 8.602 -31.328 5.672 1 90.62 355 GLY A N 1
ATOM 2738 C CA . GLY A 1 355 ? 8.055 -30.141 5.02 1 90.62 355 GLY A CA 1
ATOM 2739 C C . GLY A 1 355 ? 9.117 -29.281 4.371 1 90.62 355 GLY A C 1
ATOM 2740 O O . GLY A 1 355 ? 8.875 -28.109 4.078 1 90.62 355 GLY A O 1
ATOM 2741 N N . ASN A 1 356 ? 10.328 -29.844 4.078 1 88.81 356 ASN A N 1
ATOM 2742 C CA . ASN A 1 356 ? 11.477 -29.047 3.668 1 88.81 356 ASN A CA 1
ATOM 2743 C C . ASN A 1 356 ? 11.758 -29.188 2.176 1 88.81 356 ASN A C 1
ATOM 2745 O O . ASN A 1 356 ? 12.906 -29.047 1.74 1 88.81 356 ASN A O 1
ATOM 2749 N N . LEU A 1 357 ? 10.727 -29.5 1.431 1 88.88 357 LEU A N 1
ATOM 2750 C CA . LEU A 1 357 ? 10.883 -29.734 -0.001 1 88.88 357 LEU A CA 1
ATOM 2751 C C . LEU A 1 357 ? 11.391 -28.484 -0.702 1 88.88 357 LEU A C 1
ATOM 2753 O O . LEU A 1 357 ? 12.055 -28.578 -1.74 1 88.88 357 LEU A O 1
ATOM 2757 N N . ALA A 1 358 ? 11.164 -27.312 -0.155 1 81.5 358 ALA A N 1
ATOM 2758 C CA . ALA A 1 358 ? 11.602 -26.062 -0.756 1 81.5 358 ALA A CA 1
ATOM 2759 C C . ALA A 1 358 ? 13 -25.688 -0.286 1 81.5 358 ALA A C 1
ATOM 2761 O O . ALA A 1 358 ? 13.547 -24.656 -0.699 1 81.5 358 ALA A O 1
ATOM 2762 N N . LYS A 1 359 ? 13.68 -26.453 0.66 1 84.81 359 LYS A N 1
ATOM 2763 C CA . LYS A 1 359 ? 15.008 -26.234 1.212 1 84.81 359 LYS A CA 1
ATOM 2764 C C . LYS A 1 359 ? 15.961 -27.375 0.858 1 84.81 359 LYS A C 1
ATOM 2766 O O . LYS A 1 359 ? 16.203 -28.266 1.675 1 84.81 359 LYS A O 1
ATOM 2771 N N . ARG A 1 360 ? 16.578 -27.234 -0.239 1 84.06 360 ARG A N 1
ATOM 2772 C CA . ARG A 1 360 ? 17.297 -28.328 -0.887 1 84.06 360 ARG A CA 1
ATOM 2773 C C . ARG A 1 360 ? 18.359 -28.922 0.043 1 84.06 360 ARG A C 1
ATOM 2775 O O . ARG A 1 360 ? 18.422 -30.125 0.219 1 84.06 360 ARG A O 1
ATOM 2782 N N . ASN A 1 361 ? 19.094 -28.047 0.646 1 83.75 361 ASN A N 1
ATOM 2783 C CA . ASN A 1 361 ? 20.203 -28.547 1.467 1 83.75 361 ASN A CA 1
ATOM 2784 C C . ASN A 1 361 ? 19.688 -29.266 2.709 1 83.75 361 ASN A C 1
ATOM 2786 O O . ASN A 1 361 ? 20.219 -30.328 3.064 1 83.75 361 ASN A O 1
ATOM 2790 N N . ILE A 1 362 ? 18.703 -28.75 3.328 1 87.62 362 ILE A N 1
ATOM 2791 C CA . ILE A 1 362 ? 18.125 -29.375 4.512 1 87.62 362 ILE A CA 1
ATOM 2792 C C . ILE A 1 362 ? 17.484 -30.703 4.129 1 87.62 362 ILE A C 1
ATOM 2794 O O . ILE A 1 362 ? 17.625 -31.703 4.852 1 87.62 362 ILE A O 1
ATOM 2798 N N . LEU A 1 363 ? 16.844 -30.719 3.01 1 89.38 363 LEU A N 1
ATOM 2799 C CA . LEU A 1 363 ? 16.172 -31.922 2.514 1 89.38 363 LEU A CA 1
ATOM 2800 C C . LEU A 1 363 ? 17.172 -33.031 2.26 1 89.38 363 LEU A C 1
ATOM 2802 O O . LEU A 1 363 ? 16.938 -34.188 2.631 1 89.38 363 LEU A O 1
ATOM 2806 N N . LYS A 1 364 ? 18.281 -32.656 1.671 1 88.88 364 LYS A N 1
ATOM 2807 C CA . LYS A 1 364 ? 19.328 -33.625 1.394 1 88.88 364 LYS A CA 1
ATOM 2808 C C . LYS A 1 364 ? 19.859 -34.25 2.684 1 88.88 364 LYS A C 1
ATOM 2810 O O . LYS A 1 364 ? 20.031 -35.469 2.76 1 88.88 364 LYS A O 1
ATOM 2815 N N . ASP A 1 365 ? 20.078 -33.406 3.619 1 91.5 365 ASP A N 1
ATOM 2816 C CA . ASP A 1 365 ? 20.594 -33.844 4.906 1 91.5 365 ASP A CA 1
ATOM 2817 C C . ASP A 1 365 ? 19.594 -34.781 5.594 1 91.5 365 ASP A C 1
ATOM 2819 O O . ASP A 1 365 ? 19.984 -35.781 6.195 1 91.5 365 ASP A O 1
ATOM 2823 N N . GLU A 1 366 ? 18.359 -34.469 5.551 1 91.62 366 GLU A N 1
ATOM 2824 C CA . GLU A 1 366 ? 17.312 -35.281 6.176 1 91.62 366 GLU A CA 1
ATOM 2825 C C . GLU A 1 366 ? 17.203 -36.656 5.516 1 91.62 366 GLU A C 1
ATOM 2827 O O . GLU A 1 366 ? 17.125 -37.656 6.203 1 91.62 366 GLU A O 1
ATOM 2832 N N . LEU A 1 367 ? 17.219 -36.656 4.219 1 89.62 367 LEU A N 1
ATOM 2833 C CA . LEU A 1 367 ? 17.016 -37.906 3.48 1 89.62 367 LEU A CA 1
ATOM 2834 C C . LEU A 1 367 ? 18.188 -38.844 3.668 1 89.62 367 LEU A C 1
ATOM 2836 O O . LEU A 1 367 ? 18.031 -40.062 3.617 1 89.62 367 LEU A O 1
ATOM 2840 N N . ALA A 1 368 ? 19.312 -38.219 3.896 1 86.88 368 ALA A N 1
ATOM 2841 C CA . ALA A 1 368 ? 20.516 -39.031 4.121 1 86.88 368 ALA A CA 1
ATOM 2842 C C . ALA A 1 368 ? 20.406 -39.812 5.43 1 86.88 368 ALA A C 1
ATOM 2844 O O . ALA A 1 368 ? 21.031 -40.875 5.59 1 86.88 368 ALA A O 1
ATOM 2845 N N . LYS A 1 369 ? 19.625 -39.344 6.34 1 88.75 369 LYS A N 1
ATOM 2846 C CA . LYS A 1 369 ? 19.547 -39.938 7.68 1 88.75 369 LYS A CA 1
ATOM 2847 C C . LYS A 1 369 ? 18.375 -40.875 7.801 1 88.75 369 LYS A C 1
ATOM 2849 O O . LYS A 1 369 ? 18.234 -41.594 8.805 1 88.75 369 LYS A O 1
ATOM 2854 N N . VAL A 1 370 ? 17.578 -40.844 6.855 1 84.56 370 VAL A N 1
ATOM 2855 C CA . VAL A 1 370 ? 16.359 -41.625 6.961 1 84.56 370 VAL A CA 1
ATOM 2856 C C . VAL A 1 370 ? 16.516 -42.938 6.168 1 84.56 370 VAL A C 1
ATOM 2858 O O . VAL A 1 370 ? 17 -42.938 5.039 1 84.56 370 VAL A O 1
ATOM 2861 N N . ASN A 1 371 ? 16.297 -44 6.852 1 74.81 371 ASN A N 1
ATOM 2862 C CA . ASN A 1 371 ? 16.266 -45.312 6.195 1 74.81 371 ASN A CA 1
ATOM 2863 C C . ASN A 1 371 ? 14.844 -45.75 5.863 1 74.81 371 ASN A C 1
ATOM 2865 O O . ASN A 1 371 ? 13.992 -45.812 6.746 1 74.81 371 ASN A O 1
ATOM 2869 N N . TYR A 1 372 ? 14.531 -45.531 4.652 1 67.56 372 TYR A N 1
ATOM 2870 C CA . TYR A 1 372 ? 13.242 -46.031 4.234 1 67.56 372 TYR A CA 1
ATOM 2871 C C . TYR A 1 372 ? 13.398 -47.094 3.129 1 67.56 372 TYR A C 1
ATOM 2873 O O . TYR A 1 372 ? 14.414 -47.094 2.424 1 67.56 372 TYR A O 1
ATOM 2881 N N . ASP A 1 373 ? 12.438 -48.094 3.076 1 65.38 373 ASP A N 1
ATOM 2882 C CA . ASP A 1 373 ? 12.695 -49.281 2.256 1 65.38 373 ASP A CA 1
ATOM 2883 C C . ASP A 1 373 ? 11.992 -49.188 0.905 1 65.38 373 ASP A C 1
ATOM 2885 O O . ASP A 1 373 ? 12.336 -49.906 -0.034 1 65.38 373 ASP A O 1
ATOM 2889 N N . ASP A 1 374 ? 11.047 -48.188 0.7 1 83.12 374 ASP A N 1
ATOM 2890 C CA . ASP A 1 374 ? 10.312 -48.656 -0.468 1 83.12 374 ASP A CA 1
ATOM 2891 C C . ASP A 1 374 ? 9.898 -47.5 -1.364 1 83.12 374 ASP A C 1
ATOM 2893 O O . ASP A 1 374 ? 10.141 -47.5 -2.572 1 83.12 374 ASP A O 1
ATOM 2897 N N . THR A 1 375 ? 9.234 -46.531 -0.867 1 93.5 375 THR A N 1
ATOM 2898 C CA . THR A 1 375 ? 8.625 -45.531 -1.761 1 93.5 375 THR A CA 1
ATOM 2899 C C . THR A 1 375 ? 8.797 -44.125 -1.219 1 93.5 375 THR A C 1
ATOM 2901 O O . THR A 1 375 ? 8.57 -43.875 -0.033 1 93.5 375 THR A O 1
ATOM 2904 N N . ALA A 1 376 ? 9.281 -43.25 -2 1 94.56 376 ALA A N 1
ATOM 2905 C CA . ALA A 1 376 ? 9.258 -41.812 -1.678 1 94.56 376 ALA A CA 1
ATOM 2906 C C . ALA A 1 376 ? 8.031 -41.125 -2.277 1 94.56 376 ALA A C 1
ATOM 2908 O O . ALA A 1 376 ? 7.844 -41.156 -3.496 1 94.56 376 ALA A O 1
ATOM 2909 N N . ILE A 1 377 ? 7.137 -40.625 -1.44 1 94.69 377 ILE A N 1
ATOM 2910 C CA . ILE A 1 377 ? 5.973 -39.844 -1.854 1 94.69 377 ILE A CA 1
ATOM 2911 C C . ILE A 1 377 ? 6.316 -38.344 -1.844 1 94.69 377 ILE A C 1
ATOM 2913 O O . ILE A 1 377 ? 6.711 -37.812 -0.81 1 94.69 377 ILE A O 1
ATOM 2917 N N . VAL A 1 378 ? 6.133 -37.688 -3.039 1 94.62 378 VAL A N 1
ATOM 2918 C CA . VAL A 1 378 ? 6.672 -36.312 -3.092 1 94.62 378 VAL A CA 1
ATOM 2919 C C . VAL A 1 378 ? 5.777 -35.438 -3.963 1 94.62 378 VAL A C 1
ATOM 2921 O O . VAL A 1 378 ? 5.242 -35.906 -4.977 1 94.62 378 VAL A O 1
ATOM 2924 N N . GLU A 1 379 ? 5.562 -34.156 -3.562 1 91.88 379 GLU A N 1
ATOM 2925 C CA . GLU A 1 379 ? 4.965 -33.156 -4.426 1 91.88 379 GLU A CA 1
ATOM 2926 C C . GLU A 1 379 ? 5.93 -32.719 -5.527 1 91.88 379 GLU A C 1
ATOM 2928 O O . GLU A 1 379 ? 7.137 -32.625 -5.301 1 91.88 379 GLU A O 1
ATOM 2933 N N . LEU A 1 380 ? 5.426 -32.438 -6.664 1 90.06 380 LEU A N 1
ATOM 2934 C CA . LEU A 1 380 ? 6.301 -32 -7.742 1 90.06 380 LEU A CA 1
ATOM 2935 C C . LEU A 1 380 ? 6.625 -30.531 -7.605 1 90.06 380 LEU A C 1
ATOM 2937 O O . LEU A 1 380 ? 5.91 -29.672 -8.148 1 90.06 380 LEU A O 1
ATOM 2941 N N . LYS A 1 381 ? 7.668 -30.234 -6.922 1 84.38 381 LYS A N 1
ATOM 2942 C CA . LYS A 1 381 ? 8.234 -28.906 -6.75 1 84.38 381 LYS A CA 1
ATOM 2943 C C . LYS A 1 381 ? 9.727 -28.891 -7.09 1 84.38 381 LYS A C 1
ATOM 2945 O O . LYS A 1 381 ? 10.273 -29.906 -7.539 1 84.38 381 LYS A O 1
ATOM 2950 N N . ALA A 1 382 ? 10.367 -27.75 -6.953 1 77.44 382 ALA A N 1
ATOM 2951 C CA . ALA A 1 382 ? 11.75 -27.578 -7.406 1 77.44 382 ALA A CA 1
ATOM 2952 C C . ALA A 1 382 ? 12.672 -28.625 -6.781 1 77.44 382 ALA A C 1
ATOM 2954 O O . ALA A 1 382 ? 13.523 -29.188 -7.461 1 77.44 382 ALA A O 1
ATOM 2955 N N . GLY A 1 383 ? 12.516 -29.016 -5.551 1 80.56 383 GLY A N 1
ATOM 2956 C CA . GLY A 1 383 ? 13.383 -29.953 -4.855 1 80.56 383 GLY A CA 1
ATOM 2957 C C . GLY A 1 383 ? 13.016 -31.406 -5.102 1 80.56 383 GLY A C 1
ATOM 2958 O O . GLY A 1 383 ? 13.75 -32.312 -4.703 1 80.56 383 GLY A O 1
ATOM 2959 N N . ALA A 1 384 ? 11.945 -31.609 -5.812 1 87.94 384 ALA A N 1
ATOM 2960 C CA . ALA A 1 384 ? 11.445 -32.969 -6.004 1 87.94 384 ALA A CA 1
ATOM 2961 C C . ALA A 1 384 ? 12.352 -33.75 -6.934 1 87.94 384 ALA A C 1
ATOM 2963 O O . ALA A 1 384 ? 12.727 -34.906 -6.621 1 87.94 384 ALA A O 1
ATOM 2964 N N . VAL A 1 385 ? 12.688 -33.156 -8.039 1 86.75 385 VAL A N 1
ATOM 2965 C CA . VAL A 1 385 ? 13.445 -33.875 -9.055 1 86.75 385 VAL A CA 1
ATOM 2966 C C . VAL A 1 385 ? 14.914 -33.938 -8.656 1 86.75 385 VAL A C 1
ATOM 2968 O O . VAL A 1 385 ? 15.508 -35.031 -8.617 1 86.75 385 VAL A O 1
ATOM 2971 N N . ASP A 1 386 ? 15.383 -32.875 -8.188 1 82.56 386 ASP A N 1
ATOM 2972 C CA . ASP A 1 386 ? 16.812 -32.719 -7.969 1 82.56 386 ASP A CA 1
ATOM 2973 C C . ASP A 1 386 ? 17.25 -33.438 -6.688 1 82.56 386 ASP A C 1
ATOM 2975 O O . ASP A 1 386 ? 18.438 -33.75 -6.516 1 82.56 386 ASP A O 1
ATOM 2979 N N . VAL A 1 387 ? 16.297 -33.688 -5.832 1 88.44 387 VAL A N 1
ATOM 2980 C CA . VAL A 1 387 ? 16.719 -34.25 -4.543 1 88.44 387 VAL A CA 1
ATOM 2981 C C . VAL A 1 387 ? 15.984 -35.562 -4.285 1 88.44 387 VAL A C 1
ATOM 2983 O O . VAL A 1 387 ? 16.609 -36.625 -4.273 1 88.44 387 VAL A O 1
ATOM 2986 N N . VAL A 1 388 ? 14.773 -35.5 -4.312 1 92.12 388 VAL A N 1
ATOM 2987 C CA . VAL A 1 388 ? 14.008 -36.656 -3.846 1 92.12 388 VAL A CA 1
ATOM 2988 C C . VAL A 1 388 ? 14.07 -37.781 -4.883 1 92.12 388 VAL A C 1
ATOM 2990 O O . VAL A 1 388 ? 14.391 -38.906 -4.547 1 92.12 388 VAL A O 1
ATOM 2993 N N . ILE A 1 389 ? 13.797 -37.438 -6.117 1 92.44 389 ILE A N 1
ATOM 2994 C CA . ILE A 1 389 ? 13.766 -38.438 -7.172 1 92.44 389 ILE A CA 1
ATOM 2995 C C . ILE A 1 389 ? 15.164 -39.031 -7.367 1 92.44 389 ILE A C 1
ATOM 2997 O O . ILE A 1 389 ? 15.32 -40.25 -7.438 1 92.44 389 ILE A O 1
ATOM 3001 N N . ARG A 1 390 ? 16.078 -38.188 -7.387 1 89.94 390 ARG A N 1
ATOM 3002 C CA . ARG A 1 390 ? 17.453 -38.656 -7.539 1 89.94 390 ARG A CA 1
ATOM 3003 C C . ARG A 1 390 ? 17.859 -39.562 -6.371 1 89.94 390 ARG A C 1
ATOM 3005 O O . ARG A 1 390 ? 18.531 -40.562 -6.562 1 89.94 390 ARG A O 1
ATOM 3012 N N . HIS A 1 391 ? 17.594 -39.125 -5.234 1 91.38 391 HIS A N 1
ATOM 3013 C CA . HIS A 1 391 ? 17.906 -39.875 -4.035 1 91.38 391 HIS A CA 1
ATOM 3014 C C . HIS A 1 391 ? 17.234 -41.25 -4.062 1 91.38 391 HIS A C 1
ATOM 3016 O O . HIS A 1 391 ? 17.859 -42.281 -3.787 1 91.38 391 HIS A O 1
ATOM 3022 N N . ALA A 1 392 ? 15.992 -41.344 -4.348 1 92.12 392 ALA A N 1
ATOM 3023 C CA . ALA A 1 392 ? 15.219 -42.594 -4.375 1 92.12 392 ALA A CA 1
ATOM 3024 C C . ALA A 1 392 ? 15.773 -43.531 -5.422 1 92.12 392 ALA A C 1
ATOM 3026 O O . ALA A 1 392 ? 15.992 -44.719 -5.137 1 92.12 392 ALA A O 1
ATOM 3027 N N . PHE A 1 393 ? 16.047 -43.031 -6.57 1 91.88 393 PHE A N 1
ATOM 3028 C CA . PHE A 1 393 ? 16.5 -43.844 -7.676 1 91.88 393 PHE A CA 1
ATOM 3029 C C . PHE A 1 393 ? 17.906 -44.406 -7.41 1 91.88 393 PHE A C 1
ATOM 3031 O O . PHE A 1 393 ? 18.219 -45.531 -7.789 1 91.88 393 PHE A O 1
ATOM 3038 N N . SER A 1 394 ? 18.734 -43.562 -6.832 1 90 394 SER A N 1
ATOM 3039 C CA . SER A 1 394 ? 20.078 -44 -6.5 1 90 394 SER A CA 1
ATOM 3040 C C . SER A 1 394 ? 20.062 -45.188 -5.52 1 90 394 SER A C 1
ATOM 3042 O O . SER A 1 394 ? 21.016 -45.938 -5.426 1 90 394 SER A O 1
ATOM 3044 N N . ARG A 1 395 ? 19 -45.406 -4.891 1 89.69 395 ARG A N 1
ATOM 3045 C CA . ARG A 1 395 ? 18.859 -46.469 -3.887 1 89.69 395 ARG A CA 1
ATOM 3046 C C . ARG A 1 395 ? 17.906 -47.562 -4.355 1 89.69 395 ARG A C 1
ATOM 3048 O O . ARG A 1 395 ? 17.484 -48.406 -3.57 1 89.69 395 ARG A O 1
ATOM 3055 N N . GLY A 1 396 ? 17.484 -47.438 -5.602 1 88.75 396 GLY A N 1
ATOM 3056 C CA . GLY A 1 396 ? 16.578 -48.406 -6.184 1 88.75 396 GLY A CA 1
ATOM 3057 C C . GLY A 1 396 ? 15.172 -48.344 -5.629 1 88.75 396 GLY A C 1
ATOM 3058 O O . GLY A 1 396 ? 14.469 -49.344 -5.586 1 88.75 396 GLY A O 1
ATOM 3059 N N . LYS A 1 397 ? 14.836 -47.219 -5.152 1 91.56 397 LYS A N 1
ATOM 3060 C CA . LYS A 1 397 ? 13.516 -47.062 -4.566 1 91.56 397 LYS A CA 1
ATOM 3061 C C . LYS A 1 397 ? 12.547 -46.438 -5.574 1 91.56 397 LYS A C 1
ATOM 3063 O O . LYS A 1 397 ? 12.961 -45.938 -6.625 1 91.56 397 LYS A O 1
ATOM 3068 N N . ARG A 1 398 ? 11.281 -46.5 -5.172 1 92.94 398 ARG A N 1
ATOM 3069 C CA . ARG A 1 398 ? 10.227 -45.969 -6.039 1 92.94 398 ARG A CA 1
ATOM 3070 C C . ARG A 1 398 ? 9.828 -44.562 -5.641 1 92.94 398 ARG A C 1
ATOM 3072 O O . ARG A 1 398 ? 10.047 -44.156 -4.5 1 92.94 398 ARG A O 1
ATOM 3079 N N . VAL A 1 399 ? 9.266 -43.906 -6.633 1 95.12 399 VAL A N 1
ATOM 3080 C CA . VAL A 1 399 ? 8.75 -42.562 -6.391 1 95.12 399 VAL A CA 1
ATOM 3081 C C . VAL A 1 399 ? 7.281 -42.469 -6.797 1 95.12 399 VAL A C 1
ATOM 3083 O O . VAL A 1 399 ? 6.895 -43 -7.848 1 95.12 399 VAL A O 1
ATOM 3086 N N . VAL A 1 400 ? 6.422 -41.969 -5.922 1 95.12 400 VAL A N 1
ATOM 3087 C CA . VAL A 1 400 ? 5.012 -41.688 -6.184 1 95.12 400 VAL A CA 1
ATOM 3088 C C . VAL A 1 400 ? 4.711 -40.219 -5.969 1 95.12 400 VAL A C 1
ATOM 3090 O O . VAL A 1 400 ? 5.109 -39.625 -4.953 1 95.12 400 VAL A O 1
ATOM 3093 N N . PHE A 1 401 ? 4.074 -39.625 -6.949 1 95.69 401 PHE A N 1
ATOM 3094 C CA . PHE A 1 401 ? 3.76 -38.188 -6.816 1 95.69 401 PHE A CA 1
ATOM 3095 C C . PHE A 1 401 ? 2.518 -38 -5.957 1 95.69 401 PHE A C 1
ATOM 3097 O O . PHE A 1 401 ? 1.595 -38.812 -5.992 1 95.69 401 PHE A O 1
ATOM 3104 N N . LEU A 1 402 ? 2.586 -36.938 -5.25 1 94.88 402 LEU A N 1
ATOM 3105 C CA . LEU A 1 402 ? 1.503 -36.531 -4.367 1 94.88 402 LEU A CA 1
ATOM 3106 C C . LEU A 1 402 ? 0.85 -35.25 -4.879 1 94.88 402 LEU A C 1
ATOM 3108 O O . LEU A 1 402 ? 1.536 -34.25 -5.148 1 94.88 402 LEU A O 1
ATOM 3112 N N . ASP A 1 403 ? -0.427 -35.312 -5.066 1 93.81 403 ASP A N 1
ATOM 3113 C CA . ASP A 1 403 ? -1.233 -34.156 -5.441 1 93.81 403 ASP A CA 1
ATOM 3114 C C . ASP A 1 403 ? -2.199 -33.781 -4.32 1 93.81 403 ASP A C 1
ATOM 3116 O O . ASP A 1 403 ? -2.479 -34.562 -3.434 1 93.81 403 ASP A O 1
ATOM 3120 N N . ASN A 1 404 ? -2.598 -32.5 -4.293 1 94.19 404 ASN A N 1
ATOM 3121 C CA . ASN A 1 404 ? -3.559 -31.984 -3.316 1 94.19 404 ASN A CA 1
ATOM 3122 C C . ASN A 1 404 ? -4.961 -31.891 -3.91 1 94.19 404 ASN A C 1
ATOM 3124 O O . ASN A 1 404 ? -5.219 -31.047 -4.77 1 94.19 404 ASN A O 1
ATOM 3128 N N . GLU A 1 405 ? -5.809 -32.75 -3.365 1 96.31 405 GLU A N 1
ATOM 3129 C CA . GLU A 1 405 ? -7.18 -32.781 -3.865 1 96.31 405 GLU A CA 1
ATOM 3130 C C . GLU A 1 405 ? -8.102 -31.938 -2.988 1 96.31 405 GLU A C 1
ATOM 3132 O O . GLU A 1 405 ? -8.211 -32.188 -1.783 1 96.31 405 GLU A O 1
ATOM 3137 N N . PRO A 1 406 ? -8.797 -30.938 -3.623 1 97.94 406 PRO A N 1
ATOM 3138 C CA . PRO A 1 406 ? -9.711 -30.141 -2.803 1 97.94 406 PRO A CA 1
ATOM 3139 C C . PRO A 1 406 ? -11.016 -30.859 -2.494 1 97.94 406 PRO A C 1
ATOM 3141 O O . PRO A 1 406 ? -11.594 -31.516 -3.373 1 97.94 406 PRO A O 1
ATOM 3144 N N . LYS A 1 407 ? -11.398 -30.781 -1.269 1 97.62 407 LYS A N 1
ATOM 3145 C CA . LYS A 1 407 ? -12.688 -31.297 -0.805 1 97.62 407 LYS A CA 1
ATOM 3146 C C . LYS A 1 407 ? -13.453 -30.234 -0.013 1 97.62 407 LYS A C 1
ATOM 3148 O O . LYS A 1 407 ? -12.906 -29.641 0.917 1 97.62 407 LYS A O 1
ATOM 3153 N N . ASN A 1 408 ? -14.727 -30 -0.398 1 98.56 408 ASN A N 1
ATOM 3154 C CA . ASN A 1 408 ? -15.547 -29.031 0.316 1 98.56 408 ASN A CA 1
ATOM 3155 C C . ASN A 1 408 ? -15.836 -29.484 1.745 1 98.56 408 ASN A C 1
ATOM 3157 O O . ASN A 1 408 ? -16.047 -30.672 1.993 1 98.56 408 ASN A O 1
ATOM 3161 N N . ILE A 1 409 ? -15.883 -28.547 2.637 1 98 409 ILE A N 1
ATOM 3162 C CA . ILE A 1 409 ? -16.281 -28.828 4.008 1 98 409 ILE A CA 1
ATOM 3163 C C . ILE A 1 409 ? -17.516 -28 4.367 1 98 409 ILE A C 1
ATOM 3165 O O . ILE A 1 409 ? -17.844 -27.828 5.543 1 98 409 ILE A O 1
ATOM 3169 N N . ASP A 1 410 ? -18.172 -27.391 3.455 1 97.75 410 ASP A N 1
ATOM 3170 C CA . ASP A 1 410 ? -19.297 -26.484 3.672 1 97.75 410 ASP A CA 1
ATOM 3171 C C . ASP A 1 410 ? -20.562 -27.016 3.004 1 97.75 410 ASP A C 1
ATOM 3173 O O . ASP A 1 410 ? -21.531 -26.266 2.805 1 97.75 410 ASP A O 1
ATOM 3177 N N . GLY A 1 411 ? -20.625 -28.25 2.566 1 97.12 411 GLY A N 1
ATOM 3178 C CA . GLY A 1 411 ? -21.797 -28.875 1.97 1 97.12 411 GLY A CA 1
ATOM 3179 C C . GLY A 1 411 ? -21.953 -28.562 0.494 1 97.12 411 GLY A C 1
ATOM 3180 O O . GLY A 1 411 ? -22.875 -29.062 -0.156 1 97.12 411 GLY A O 1
ATOM 3181 N N . LYS A 1 412 ? -21.078 -27.828 -0.079 1 98.12 412 LYS A N 1
ATOM 3182 C CA . LYS A 1 412 ? -21.125 -27.5 -1.503 1 98.12 412 LYS A CA 1
ATOM 3183 C C . LYS A 1 412 ? -20.297 -28.5 -2.312 1 98.12 412 LYS A C 1
ATOM 3185 O O . LYS A 1 412 ? -19.719 -29.438 -1.755 1 98.12 412 LYS A O 1
ATOM 3190 N N . ASP A 1 413 ? -20.281 -28.312 -3.613 1 98.69 413 ASP A N 1
ATOM 3191 C CA . ASP A 1 413 ? -19.547 -29.188 -4.531 1 98.69 413 ASP A CA 1
ATOM 3192 C C . ASP A 1 413 ? -18.766 -28.359 -5.547 1 98.69 413 ASP A C 1
ATOM 3194 O O . ASP A 1 413 ? -19.312 -27.891 -6.539 1 98.69 413 ASP A O 1
ATOM 3198 N N . LEU A 1 414 ? -17.5 -28.297 -5.316 1 98.75 414 LEU A N 1
ATOM 3199 C CA . LEU A 1 414 ? -16.641 -27.5 -6.168 1 98.75 414 LEU A CA 1
ATOM 3200 C C . LEU A 1 414 ? -16.625 -28.031 -7.594 1 98.75 414 LEU A C 1
ATOM 3202 O O . LEU A 1 414 ? -16.562 -27.266 -8.555 1 98.75 414 LEU A O 1
ATOM 3206 N N . LYS A 1 415 ? -16.625 -29.344 -7.746 1 98.62 415 LYS A N 1
ATOM 3207 C CA . LYS A 1 415 ? -16.641 -29.953 -9.078 1 98.62 415 LYS A CA 1
ATOM 3208 C C . LYS A 1 415 ? -17.844 -29.469 -9.883 1 98.62 415 LYS A C 1
ATOM 3210 O O . LYS A 1 415 ? -17.703 -29.062 -11.039 1 98.62 415 LYS A O 1
ATOM 3215 N N . GLU A 1 416 ? -18.969 -29.5 -9.273 1 98.62 416 GLU A N 1
ATOM 3216 C CA . GLU A 1 416 ? -20.188 -29.047 -9.938 1 98.62 416 GLU A CA 1
ATOM 3217 C C . GLU A 1 416 ? -20.125 -27.562 -10.281 1 98.62 416 GLU A C 1
ATOM 3219 O O . GLU A 1 416 ? -20.578 -27.156 -11.352 1 98.62 416 GLU A O 1
ATOM 3224 N N . ALA A 1 417 ? -19.609 -26.797 -9.406 1 98.81 417 ALA A N 1
ATOM 3225 C CA . ALA A 1 417 ? -19.484 -25.359 -9.641 1 98.81 417 ALA A CA 1
ATOM 3226 C C . ALA A 1 417 ? -18.594 -25.078 -10.844 1 98.81 417 ALA A C 1
ATOM 3228 O O . ALA A 1 417 ? -18.891 -24.203 -11.656 1 98.81 417 ALA A O 1
ATOM 3229 N N . VAL A 1 418 ? -17.5 -25.812 -10.945 1 98.88 418 VAL A N 1
ATOM 3230 C CA . VAL A 1 418 ? -16.562 -25.656 -12.047 1 98.88 418 VAL A CA 1
ATOM 3231 C C . VAL A 1 418 ? -17.234 -26.031 -13.367 1 98.88 418 VAL A C 1
ATOM 3233 O O . VAL A 1 418 ? -17.094 -25.328 -14.367 1 98.88 418 VAL A O 1
ATOM 3236 N N . ILE A 1 419 ? -17.938 -27.125 -13.344 1 98.69 419 ILE A N 1
ATOM 3237 C CA . ILE A 1 419 ? -18.641 -27.609 -14.531 1 98.69 419 ILE A CA 1
ATOM 3238 C C . ILE A 1 419 ? -19.672 -26.562 -14.977 1 98.69 419 ILE A C 1
ATOM 3240 O O . ILE A 1 419 ? -19.75 -26.234 -16.156 1 98.69 419 ILE A O 1
ATOM 3244 N N . ASN A 1 420 ? -20.453 -26.016 -14.023 1 98.56 420 ASN A N 1
ATOM 3245 C CA . ASN A 1 420 ? -21.469 -25.031 -14.336 1 98.56 420 ASN A CA 1
ATOM 3246 C C . ASN A 1 420 ? -20.859 -23.75 -14.898 1 98.56 420 ASN A C 1
ATOM 3248 O O . ASN A 1 420 ? -21.406 -23.156 -15.828 1 98.56 420 ASN A O 1
ATOM 3252 N N . LEU A 1 421 ? -19.75 -23.375 -14.367 1 98.56 421 LEU A N 1
ATOM 3253 C CA . LEU A 1 421 ? -19.047 -22.203 -14.875 1 98.56 421 LEU A CA 1
ATOM 3254 C C . LEU A 1 421 ? -18.594 -22.422 -16.312 1 98.56 421 LEU A C 1
ATOM 3256 O O . LEU A 1 421 ? -18.781 -21.547 -17.172 1 98.56 421 LEU A O 1
ATOM 3260 N N . ALA A 1 422 ? -17.984 -23.578 -16.578 1 98.44 422 ALA A N 1
ATOM 3261 C CA . ALA A 1 422 ? -17.484 -23.891 -17.922 1 98.44 422 ALA A CA 1
ATOM 3262 C C . ALA A 1 422 ? -18.625 -23.969 -18.922 1 98.44 422 ALA A C 1
ATOM 3264 O O . ALA A 1 422 ? -18.5 -23.484 -20.047 1 98.44 422 ALA A O 1
ATOM 3265 N N . ARG A 1 423 ? -19.75 -24.578 -18.531 1 97.94 423 ARG A N 1
ATOM 3266 C CA . ARG A 1 423 ? -20.922 -24.672 -19.406 1 97.94 423 ARG A CA 1
ATOM 3267 C C . ARG A 1 423 ? -21.438 -23.297 -19.781 1 97.94 423 ARG A C 1
ATOM 3269 O O . ARG A 1 423 ? -21.734 -23.031 -20.953 1 97.94 423 ARG A O 1
ATOM 3276 N N . ARG A 1 424 ? -21.484 -22.469 -18.844 1 97.31 424 ARG A N 1
ATOM 3277 C CA . ARG A 1 424 ? -21.953 -21.109 -19.094 1 97.31 424 ARG A CA 1
ATOM 3278 C C . ARG A 1 424 ? -21.031 -20.391 -20.078 1 97.31 424 ARG A C 1
ATOM 3280 O O . ARG A 1 424 ? -21.5 -19.766 -21.031 1 97.31 424 ARG A O 1
ATOM 3287 N N . ILE A 1 425 ? -19.75 -20.516 -19.906 1 97.25 425 ILE A N 1
ATOM 3288 C CA . ILE A 1 425 ? -18.734 -19.812 -20.688 1 97.25 425 ILE A CA 1
ATOM 3289 C C . ILE A 1 425 ? -18.75 -20.344 -22.125 1 97.25 425 ILE A C 1
ATOM 3291 O O . ILE A 1 425 ? -18.719 -19.562 -23.078 1 97.25 425 ILE A O 1
ATOM 3295 N N . VAL A 1 426 ? -18.781 -21.625 -22.25 1 95.94 426 VAL A N 1
ATOM 3296 C CA . VAL A 1 426 ? -18.734 -22.25 -23.562 1 95.94 426 VAL A CA 1
ATOM 3297 C C . VAL A 1 426 ? -20.031 -21.953 -24.328 1 95.94 426 VAL A C 1
ATOM 3299 O O . VAL A 1 426 ? -19.984 -21.688 -25.547 1 95.94 426 VAL A O 1
ATOM 3302 N N . ASN A 1 427 ? -21.125 -21.969 -23.641 1 91.25 427 ASN A N 1
ATOM 3303 C CA . ASN A 1 427 ? -22.406 -21.672 -24.281 1 91.25 427 ASN A CA 1
ATOM 3304 C C . ASN A 1 427 ? -22.5 -20.203 -24.688 1 91.25 427 ASN A C 1
ATOM 3306 O O . ASN A 1 427 ? -23.125 -19.875 -25.688 1 91.25 427 ASN A O 1
ATOM 3310 N N . ASP A 1 428 ? -22.031 -19.328 -23.875 1 84.88 428 ASP A N 1
ATOM 3311 C CA . ASP A 1 428 ? -22.047 -17.906 -24.172 1 84.88 428 ASP A CA 1
ATOM 3312 C C . ASP A 1 428 ? -21.203 -17.578 -25.391 1 84.88 428 ASP A C 1
ATOM 3314 O O . ASP A 1 428 ? -21.531 -16.688 -26.172 1 84.88 428 ASP A O 1
ATOM 3318 N N . LYS A 1 429 ? -20.016 -18.125 -25.609 1 78.38 429 LYS A N 1
ATOM 3319 C CA . LYS A 1 429 ? -19.125 -17.828 -26.719 1 78.38 429 LYS A CA 1
ATOM 3320 C C . LYS A 1 429 ? -19.562 -18.547 -27.984 1 78.38 429 LYS A C 1
ATOM 3322 O O . LYS A 1 429 ? -19.234 -18.094 -29.094 1 78.38 429 LYS A O 1
ATOM 3327 N N . GLY A 1 430 ? -20.109 -19.703 -27.875 1 60.88 430 GLY A N 1
ATOM 3328 C CA . GLY A 1 430 ? -20.656 -20.375 -29.047 1 60.88 430 GLY A CA 1
ATOM 3329 C C . GLY A 1 430 ? -21.812 -19.625 -29.672 1 60.88 430 GLY A C 1
ATOM 3330 O O . GLY A 1 430 ? -22.031 -19.734 -30.891 1 60.88 430 GLY A O 1
ATOM 3331 N N . ASN A 1 431 ? -22.594 -18.875 -28.875 1 46.81 431 ASN A N 1
ATOM 3332 C CA . ASN A 1 431 ? -23.672 -18.109 -29.484 1 46.81 431 ASN A CA 1
ATOM 3333 C C . ASN A 1 431 ? -23.203 -16.719 -29.906 1 46.81 431 ASN A C 1
ATOM 3335 O O . ASN A 1 431 ? -22.375 -16.109 -29.234 1 46.81 431 ASN A O 1
ATOM 3339 N N . MET B 1 1 ? 21.266 5.938 -13.828 1 96.75 1 MET B N 1
ATOM 3340 C CA . MET B 1 1 ? 21.328 4.547 -14.266 1 96.75 1 MET B CA 1
ATOM 3341 C C . MET B 1 1 ? 20.266 3.707 -13.578 1 96.75 1 MET B C 1
ATOM 3343 O O . MET B 1 1 ? 19.672 4.141 -12.586 1 96.75 1 MET B O 1
ATOM 3347 N N . LYS B 1 2 ? 20.016 2.543 -14.156 1 98.31 2 LYS B N 1
ATOM 3348 C CA . LYS B 1 2 ? 19 1.637 -13.609 1 98.31 2 LYS B CA 1
ATOM 3349 C C . LYS B 1 2 ? 19.656 0.519 -12.797 1 98.31 2 LYS B C 1
ATOM 3351 O O . LYS B 1 2 ? 20.719 0.008 -13.172 1 98.31 2 LYS B O 1
ATOM 3356 N N . LEU B 1 3 ? 19.062 0.229 -11.703 1 98.81 3 LEU B N 1
ATOM 3357 C CA . LEU B 1 3 ? 19.391 -0.912 -10.852 1 98.81 3 LEU B CA 1
ATOM 3358 C C . LEU B 1 3 ? 18.234 -1.905 -10.812 1 98.81 3 LEU B C 1
ATOM 3360 O O . LEU B 1 3 ? 17.078 -1.508 -10.703 1 98.81 3 LEU B O 1
ATOM 3364 N N . ALA B 1 4 ? 18.531 -3.191 -10.961 1 98.81 4 ALA B N 1
ATOM 3365 C CA . ALA B 1 4 ? 17.469 -4.199 -10.922 1 98.81 4 ALA B CA 1
ATOM 3366 C C . ALA B 1 4 ? 17.5 -4.965 -9.602 1 98.81 4 ALA B C 1
ATOM 3368 O O . ALA B 1 4 ? 18.562 -5.301 -9.094 1 98.81 4 ALA B O 1
ATOM 3369 N N . LEU B 1 5 ? 16.359 -5.18 -9.008 1 98.81 5 LEU B N 1
ATOM 3370 C CA . LEU B 1 5 ? 16.203 -6.137 -7.918 1 98.81 5 LEU B CA 1
ATOM 3371 C C . LEU B 1 5 ? 15.867 -7.523 -8.453 1 98.81 5 LEU B C 1
ATOM 3373 O O . LEU B 1 5 ? 14.922 -7.684 -9.227 1 98.81 5 LEU B O 1
ATOM 3377 N N . ILE B 1 6 ? 16.594 -8.523 -8.047 1 98.12 6 ILE B N 1
ATOM 3378 C CA . ILE B 1 6 ? 16.375 -9.891 -8.5 1 98.12 6 ILE B CA 1
ATOM 3379 C C . ILE B 1 6 ? 16.328 -10.828 -7.297 1 98.12 6 ILE B C 1
ATOM 3381 O O . ILE B 1 6 ? 16.766 -10.469 -6.203 1 98.12 6 ILE B O 1
ATOM 3385 N N . ASP B 1 7 ? 15.734 -12.031 -7.473 1 97 7 ASP B N 1
ATOM 3386 C CA . ASP B 1 7 ? 15.602 -12.969 -6.363 1 97 7 ASP B CA 1
ATOM 3387 C C . ASP B 1 7 ? 15.898 -14.398 -6.82 1 97 7 ASP B C 1
ATOM 3389 O O . ASP B 1 7 ? 16.203 -14.633 -7.992 1 97 7 ASP B O 1
ATOM 3393 N N . GLY B 1 8 ? 15.867 -15.328 -5.84 1 93.19 8 GLY B N 1
ATOM 3394 C CA . GLY B 1 8 ? 16.109 -16.734 -6.137 1 93.19 8 GLY B CA 1
ATOM 3395 C C . GLY B 1 8 ? 14.828 -17.531 -6.32 1 93.19 8 GLY B C 1
ATOM 3396 O O . GLY B 1 8 ? 14.852 -18.766 -6.289 1 93.19 8 GLY B O 1
ATOM 3397 N N . GLU B 1 9 ? 13.742 -16.797 -6.465 1 92 9 GLU B N 1
ATOM 3398 C CA . GLU B 1 9 ? 12.484 -17.453 -6.824 1 92 9 GLU B CA 1
ATOM 3399 C C . GLU B 1 9 ? 12.367 -17.625 -8.336 1 92 9 GLU B C 1
ATOM 3401 O O . GLU B 1 9 ? 11.539 -18.406 -8.812 1 92 9 GLU B O 1
ATOM 3406 N N . HIS B 1 10 ? 13.148 -16.922 -9.062 1 94.5 10 HIS B N 1
ATOM 3407 C CA . HIS B 1 10 ? 13.328 -17.109 -10.492 1 94.5 10 HIS B CA 1
ATOM 3408 C C . HIS B 1 10 ? 14.602 -17.891 -10.797 1 94.5 10 HIS B C 1
ATOM 3410 O O . HIS B 1 10 ? 15.625 -17.688 -10.148 1 94.5 10 HIS B O 1
ATOM 3416 N N . TYR B 1 11 ? 14.5 -18.797 -11.734 1 93.88 11 TYR B N 1
ATOM 3417 C CA . TYR B 1 11 ? 15.719 -19.453 -12.18 1 93.88 11 TYR B CA 1
ATOM 3418 C C . TYR B 1 11 ? 16.703 -18.438 -12.742 1 93.88 11 TYR B C 1
ATOM 3420 O O . TYR B 1 11 ? 16.312 -17.406 -13.297 1 93.88 11 TYR B O 1
ATOM 3428 N N . PRO B 1 12 ? 18.016 -18.75 -12.648 1 94.81 12 PRO B N 1
ATOM 3429 C CA . PRO B 1 12 ? 19.031 -17.797 -13.078 1 94.81 12 PRO B CA 1
ATOM 3430 C C . PRO B 1 12 ? 18.875 -17.391 -14.547 1 94.81 12 PRO B C 1
ATOM 3432 O O . PRO B 1 12 ? 19.109 -16.219 -14.891 1 94.81 12 PRO B O 1
ATOM 3435 N N . ASP B 1 13 ? 18.5 -18.312 -15.367 1 95 13 ASP B N 1
ATOM 3436 C CA . ASP B 1 13 ? 18.359 -17.969 -16.781 1 95 13 ASP B CA 1
ATOM 3437 C C . ASP B 1 13 ? 17.156 -17.062 -17.016 1 95 13 ASP B C 1
ATOM 3439 O O . ASP B 1 13 ? 17.156 -16.281 -17.969 1 95 13 ASP B O 1
ATOM 3443 N N . VAL B 1 14 ? 16.141 -17.109 -16.188 1 96.25 14 VAL B N 1
ATOM 3444 C CA . VAL B 1 14 ? 14.984 -16.219 -16.266 1 96.25 14 VAL B CA 1
ATOM 3445 C C . VAL B 1 14 ? 15.398 -14.805 -15.852 1 96.25 14 VAL B C 1
ATOM 3447 O O . VAL B 1 14 ? 15.023 -13.828 -16.516 1 96.25 14 VAL B O 1
ATOM 3450 N N . ASN B 1 15 ? 16.188 -14.711 -14.773 1 97.38 15 ASN B N 1
ATOM 3451 C CA . ASN B 1 15 ? 16.734 -13.414 -14.383 1 97.38 15 ASN B CA 1
ATOM 3452 C C . ASN B 1 15 ? 17.578 -12.797 -15.5 1 97.38 15 ASN B C 1
ATOM 3454 O O . ASN B 1 15 ? 17.438 -11.617 -15.805 1 97.38 15 ASN B O 1
ATOM 3458 N N . ARG B 1 16 ? 18.391 -13.648 -16.047 1 97.5 16 ARG B N 1
ATOM 3459 C CA . ARG B 1 16 ? 19.25 -13.18 -17.141 1 97.5 16 ARG B CA 1
ATOM 3460 C C . ARG B 1 16 ? 18.422 -12.664 -18.312 1 97.5 16 ARG B C 1
ATOM 3462 O O . ARG B 1 16 ? 18.703 -11.602 -18.859 1 97.5 16 ARG B O 1
ATOM 3469 N N . TRP B 1 17 ? 17.422 -13.398 -18.656 1 97.56 17 TRP B N 1
ATOM 3470 C CA . TRP B 1 17 ? 16.516 -13.047 -19.734 1 97.56 17 TRP B CA 1
ATOM 3471 C C . TRP B 1 17 ? 15.891 -11.672 -19.5 1 97.56 17 TRP B C 1
ATOM 3473 O O . TRP B 1 17 ? 15.836 -10.852 -20.422 1 97.56 17 TRP B O 1
ATOM 3483 N N . ALA B 1 18 ? 15.484 -11.359 -18.328 1 97.75 18 ALA B N 1
ATOM 3484 C CA . ALA B 1 18 ? 14.859 -10.086 -17.984 1 97.75 18 ALA B CA 1
ATOM 3485 C C . ALA B 1 18 ? 15.891 -8.961 -17.938 1 97.75 18 ALA B C 1
ATOM 3487 O O . ALA B 1 18 ? 15.625 -7.848 -18.406 1 97.75 18 ALA B O 1
ATOM 3488 N N . ILE B 1 19 ? 17.078 -9.234 -17.391 1 98 19 ILE B N 1
ATOM 3489 C CA . ILE B 1 19 ? 18.156 -8.258 -17.25 1 98 19 ILE B CA 1
ATOM 3490 C C . ILE B 1 19 ? 18.594 -7.785 -18.641 1 98 19 ILE B C 1
ATOM 3492 O O . ILE B 1 19 ? 18.891 -6.602 -18.828 1 98 19 ILE B O 1
ATOM 3496 N N . GLU B 1 20 ? 18.625 -8.672 -19.531 1 97.38 20 GLU B N 1
ATOM 3497 C CA . GLU B 1 20 ? 19.047 -8.344 -20.891 1 97.38 20 GLU B CA 1
ATOM 3498 C C . GLU B 1 20 ? 18.047 -7.41 -21.562 1 97.38 20 GLU B C 1
ATOM 3500 O O . GLU B 1 20 ? 18.406 -6.66 -22.484 1 97.38 20 GLU B O 1
ATOM 3505 N N . LYS B 1 21 ? 16.844 -7.453 -21.125 1 97.06 21 LYS B N 1
ATOM 3506 C CA . LYS B 1 21 ? 15.812 -6.59 -21.688 1 97.06 21 LYS B CA 1
ATOM 3507 C C . LYS B 1 21 ? 15.859 -5.195 -21.062 1 97.06 21 LYS B C 1
ATOM 3509 O O . LYS B 1 21 ? 15.625 -4.195 -21.75 1 97.06 21 LYS B O 1
ATOM 3514 N N . ILE B 1 22 ? 16.156 -5.148 -19.75 1 96.88 22 ILE B N 1
ATOM 3515 C CA . ILE B 1 22 ? 16.141 -3.891 -19.016 1 96.88 22 ILE B CA 1
ATOM 3516 C C . ILE B 1 22 ? 17.5 -3.195 -19.156 1 96.88 22 ILE B C 1
ATOM 3518 O O . ILE B 1 22 ? 17.578 -1.965 -19.156 1 96.88 22 ILE B O 1
ATOM 3522 N N . LYS B 1 23 ? 18.578 -3.883 -19.219 1 97.31 23 LYS B N 1
ATOM 3523 C CA . LYS B 1 23 ? 19.953 -3.432 -19.328 1 97.31 23 LYS B CA 1
ATOM 3524 C C . LYS B 1 23 ? 20.328 -2.496 -18.188 1 97.31 23 LYS B C 1
ATOM 3526 O O . LYS B 1 23 ? 20.828 -1.391 -18.406 1 97.31 23 LYS B O 1
ATOM 3531 N N . PRO B 1 24 ? 20.188 -2.939 -16.938 1 98.19 24 PRO B N 1
ATOM 3532 C CA . PRO B 1 24 ? 20.625 -2.143 -15.789 1 98.19 24 PRO B CA 1
ATOM 3533 C C . PRO B 1 24 ? 22.141 -2.117 -15.625 1 98.19 24 PRO B C 1
ATOM 3535 O O . PRO B 1 24 ? 22.844 -2.951 -16.203 1 98.19 24 PRO B O 1
ATOM 3538 N N . CYS B 1 25 ? 22.656 -1.171 -14.875 1 98.31 25 CYS B N 1
ATOM 3539 C CA . CYS B 1 25 ? 24.094 -1.086 -14.641 1 98.31 25 CYS B CA 1
ATOM 3540 C C . CYS B 1 25 ? 24.547 -2.115 -13.609 1 98.31 25 CYS B C 1
ATOM 3542 O O . CYS B 1 25 ? 25.719 -2.514 -13.594 1 98.31 25 CYS B O 1
ATOM 3544 N N . CYS B 1 26 ? 23.641 -2.539 -12.734 1 98.56 26 CYS B N 1
ATOM 3545 C CA . CYS B 1 26 ? 23.906 -3.539 -11.703 1 98.56 26 CYS B CA 1
ATOM 3546 C C . CYS B 1 26 ? 22.609 -4.125 -11.164 1 98.56 26 CYS B C 1
ATOM 3548 O O . CYS B 1 26 ? 21.531 -3.742 -11.602 1 98.56 26 CYS B O 1
ATOM 3550 N N . ALA B 1 27 ? 22.75 -5.125 -10.281 1 98.62 27 ALA B N 1
ATOM 3551 C CA . ALA B 1 27 ? 21.594 -5.758 -9.656 1 98.62 27 ALA B CA 1
ATOM 3552 C C . ALA B 1 27 ? 21.828 -5.973 -8.164 1 98.62 27 ALA B C 1
ATOM 3554 O O . ALA B 1 27 ? 22.969 -6.027 -7.707 1 98.62 27 ALA B O 1
ATOM 3555 N N . VAL B 1 28 ? 20.766 -5.965 -7.43 1 98.75 28 VAL B N 1
ATOM 3556 C CA . VAL B 1 28 ? 20.781 -6.348 -6.02 1 98.75 28 VAL B CA 1
ATOM 3557 C C . VAL B 1 28 ? 19.969 -7.625 -5.82 1 98.75 28 VAL B C 1
ATOM 3559 O O . VAL B 1 28 ? 18.812 -7.711 -6.262 1 98.75 28 VAL B O 1
ATOM 3562 N N . PHE B 1 29 ? 20.578 -8.625 -5.211 1 98.19 29 PHE B N 1
ATOM 3563 C CA . PHE B 1 29 ? 19.891 -9.859 -4.84 1 98.19 29 PHE B CA 1
ATOM 3564 C C . PHE B 1 29 ? 19.109 -9.672 -3.549 1 98.19 29 PHE B C 1
ATOM 3566 O O . PHE B 1 29 ? 19.688 -9.398 -2.496 1 98.19 29 PHE B O 1
ATOM 3573 N N . VAL B 1 30 ? 17.781 -9.875 -3.635 1 97.69 30 VAL B N 1
ATOM 3574 C CA . VAL B 1 30 ? 16.969 -9.484 -2.496 1 97.69 30 VAL B CA 1
ATOM 3575 C C . VAL B 1 30 ? 16.562 -10.719 -1.695 1 97.69 30 VAL B C 1
ATOM 3577 O O . VAL B 1 30 ? 15.797 -10.617 -0.729 1 97.69 30 VAL B O 1
ATOM 3580 N N . GLY B 1 31 ? 17 -11.906 -2.129 1 94.75 31 GLY B N 1
ATOM 3581 C CA . GLY B 1 31 ? 16.75 -13.094 -1.336 1 94.75 31 GLY B CA 1
ATOM 3582 C C . GLY B 1 31 ? 16.062 -14.195 -2.115 1 94.75 31 GLY B C 1
ATOM 3583 O O . GLY B 1 31 ? 15.969 -14.133 -3.342 1 94.75 31 GLY B O 1
ATOM 3584 N N . GLY B 1 32 ? 15.633 -15.227 -1.371 1 91.06 32 GLY B N 1
ATOM 3585 C CA . GLY B 1 32 ? 15.023 -16.391 -1.995 1 91.06 32 GLY B CA 1
ATOM 3586 C C . GLY B 1 32 ? 16.031 -17.375 -2.539 1 91.06 32 GLY B C 1
ATOM 3587 O O . GLY B 1 32 ? 17.031 -16.984 -3.141 1 91.06 32 GLY B O 1
ATOM 3588 N N . THR B 1 33 ? 15.773 -18.641 -2.279 1 85.88 33 THR B N 1
ATOM 3589 C CA . THR B 1 33 ? 16.75 -19.641 -2.713 1 85.88 33 THR B CA 1
ATOM 3590 C C . THR B 1 33 ? 16.047 -20.859 -3.309 1 85.88 33 THR B C 1
ATOM 3592 O O . THR B 1 33 ? 16.672 -21.891 -3.545 1 85.88 33 THR B O 1
ATOM 3595 N N . GLU B 1 34 ? 14.828 -20.719 -3.566 1 82.81 34 GLU B N 1
ATOM 3596 C CA . GLU B 1 34 ? 14.047 -21.875 -3.975 1 82.81 34 GLU B CA 1
ATOM 3597 C C . GLU B 1 34 ? 14.562 -22.453 -5.293 1 82.81 34 GLU B C 1
ATOM 3599 O O . GLU B 1 34 ? 14.539 -23.672 -5.496 1 82.81 34 GLU B O 1
ATOM 3604 N N . LYS B 1 35 ? 15.047 -21.578 -6.207 1 86.25 35 LYS B N 1
ATOM 3605 C CA . LYS B 1 35 ? 15.398 -22.047 -7.543 1 86.25 35 LYS B CA 1
ATOM 3606 C C . LYS B 1 35 ? 16.906 -22.016 -7.762 1 86.25 35 LYS B C 1
ATOM 3608 O O . LYS B 1 35 ? 17.391 -22.188 -8.883 1 86.25 35 LYS B O 1
ATOM 3613 N N . ILE B 1 36 ? 17.578 -21.734 -6.664 1 86.38 36 ILE B N 1
ATOM 3614 C CA . ILE B 1 36 ? 19.031 -21.641 -6.832 1 86.38 36 ILE B CA 1
ATOM 3615 C C . ILE B 1 36 ? 19.734 -22.438 -5.734 1 86.38 36 ILE B C 1
ATOM 3617 O O . ILE B 1 36 ? 19.141 -22.703 -4.688 1 86.38 36 ILE B O 1
ATOM 3621 N N . GLY B 1 37 ? 20.906 -22.891 -6.086 1 80.75 37 GLY B N 1
ATOM 3622 C CA . GLY B 1 37 ? 21.734 -23.516 -5.066 1 80.75 37 GLY B CA 1
ATOM 3623 C C . GLY B 1 37 ? 22.422 -22.516 -4.148 1 80.75 37 GLY B C 1
ATOM 3624 O O . GLY B 1 37 ? 22.375 -22.672 -2.924 1 80.75 37 GLY B O 1
ATOM 3625 N N . SER B 1 38 ? 23.016 -21.531 -4.801 1 86.19 38 SER B N 1
ATOM 3626 C CA . SER B 1 38 ? 23.656 -20.438 -4.086 1 86.19 38 SER B CA 1
ATOM 3627 C C . SER B 1 38 ? 23.625 -19.156 -4.902 1 86.19 38 SER B C 1
ATOM 3629 O O . SER B 1 38 ? 23.266 -19.172 -6.086 1 86.19 38 SER B O 1
ATOM 3631 N N . ILE B 1 39 ? 24.016 -18.172 -4.227 1 89.12 39 ILE B N 1
ATOM 3632 C CA . ILE B 1 39 ? 24.047 -16.859 -4.887 1 89.12 39 ILE B CA 1
ATOM 3633 C C . ILE B 1 39 ? 25.047 -16.891 -6.039 1 89.12 39 ILE B C 1
ATOM 3635 O O . ILE B 1 39 ? 24.906 -16.156 -7.012 1 89.12 39 ILE B O 1
ATOM 3639 N N . ARG B 1 40 ? 26 -17.781 -5.977 1 90.56 40 ARG B N 1
ATOM 3640 C CA . ARG B 1 40 ? 27.016 -17.906 -7.02 1 90.56 40 ARG B CA 1
ATOM 3641 C C . ARG B 1 40 ? 26.375 -18.297 -8.352 1 90.56 40 ARG B C 1
ATOM 3643 O O . ARG B 1 40 ? 26.859 -17.906 -9.414 1 90.56 40 ARG B O 1
ATOM 3650 N N . ASP B 1 41 ? 25.25 -19.016 -8.289 1 90.25 41 ASP B N 1
ATOM 3651 C CA . ASP B 1 41 ? 24.531 -19.406 -9.492 1 90.25 41 ASP B CA 1
ATOM 3652 C C . ASP B 1 41 ? 24 -18.188 -10.227 1 90.25 41 ASP B C 1
ATOM 3654 O O . ASP B 1 41 ? 24.016 -18.141 -11.461 1 90.25 41 ASP B O 1
ATOM 3658 N N . ILE B 1 42 ? 23.594 -17.203 -9.453 1 93.31 42 ILE B N 1
ATOM 3659 C CA . ILE B 1 42 ? 23.062 -15.969 -10.016 1 93.31 42 ILE B CA 1
ATOM 3660 C C . ILE B 1 42 ? 24.188 -15.125 -10.594 1 93.31 42 ILE B C 1
ATOM 3662 O O . ILE B 1 42 ? 24.094 -14.625 -11.719 1 93.31 42 ILE B O 1
ATOM 3666 N N . GLU B 1 43 ? 25.266 -15.023 -9.852 1 93.75 43 GLU B N 1
ATOM 3667 C CA . GLU B 1 43 ? 26.406 -14.219 -10.281 1 93.75 43 GLU B CA 1
ATOM 3668 C C . GLU B 1 43 ? 27 -14.75 -11.586 1 93.75 43 GLU B C 1
ATOM 3670 O O . GLU B 1 43 ? 27.391 -13.969 -12.453 1 93.75 43 GLU B O 1
ATOM 3675 N N . LYS B 1 44 ? 26.984 -16.016 -11.672 1 93.38 44 LYS B N 1
ATOM 3676 C CA . LYS B 1 44 ? 27.531 -16.656 -12.875 1 93.38 44 LYS B CA 1
ATOM 3677 C C . LYS B 1 44 ? 26.609 -16.438 -14.07 1 93.38 44 LYS B C 1
ATOM 3679 O O . LYS B 1 44 ? 27.062 -16.328 -15.203 1 93.38 44 LYS B O 1
ATOM 3684 N N . ALA B 1 45 ? 25.391 -16.469 -13.781 1 94.44 45 ALA B N 1
ATOM 3685 C CA . ALA B 1 45 ? 24.406 -16.406 -14.859 1 94.44 45 ALA B CA 1
ATOM 3686 C C . ALA B 1 45 ? 24.281 -14.984 -15.406 1 94.44 45 ALA B C 1
ATOM 3688 O O . ALA B 1 45 ? 23.984 -14.789 -16.578 1 94.44 45 ALA B O 1
ATOM 3689 N N . LEU B 1 46 ? 24.562 -14.016 -14.547 1 95 46 LEU B N 1
ATOM 3690 C CA . LEU B 1 46 ? 24.328 -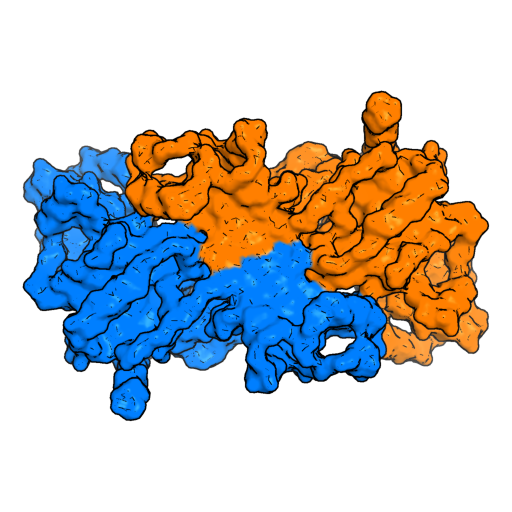12.633 -14.953 1 95 46 LEU B CA 1
ATOM 3691 C C . LEU B 1 46 ? 25.641 -11.969 -15.391 1 95 46 LEU B C 1
ATOM 3693 O O . LEU B 1 46 ? 26.688 -12.227 -14.82 1 95 46 LEU B O 1
ATOM 3697 N N . ASN B 1 47 ? 25.625 -11.188 -16.391 1 90.75 47 ASN B N 1
ATOM 3698 C CA . ASN B 1 47 ? 26.781 -10.5 -16.938 1 90.75 47 ASN B CA 1
ATOM 3699 C C . ASN B 1 47 ? 26.953 -9.109 -16.312 1 90.75 47 ASN B C 1
ATOM 3701 O O . ASN B 1 47 ? 27.422 -8.188 -16.969 1 90.75 47 ASN B O 1
ATOM 3705 N N . ILE B 1 48 ? 26.406 -8.844 -15.172 1 96.38 48 ILE B N 1
ATOM 3706 C CA . ILE B 1 48 ? 26.516 -7.566 -14.469 1 96.38 48 ILE B CA 1
ATOM 3707 C C . ILE B 1 48 ? 26.859 -7.812 -13 1 96.38 48 ILE B C 1
ATOM 3709 O O . ILE B 1 48 ? 26.719 -8.938 -12.508 1 96.38 48 ILE B O 1
ATOM 3713 N N . LYS B 1 49 ? 27.375 -6.754 -12.383 1 97.25 49 LYS B N 1
ATOM 3714 C CA . LYS B 1 49 ? 27.688 -6.855 -10.961 1 97.25 49 LYS B CA 1
ATOM 3715 C C . LYS B 1 49 ? 26.422 -7.082 -10.133 1 97.25 49 LYS B C 1
ATOM 3717 O O . LYS B 1 49 ? 25.422 -6.391 -10.32 1 97.25 49 LYS B O 1
ATOM 3722 N N . VAL B 1 50 ? 26.438 -8.039 -9.211 1 98.31 50 VAL B N 1
ATOM 3723 C CA . VAL B 1 50 ? 25.328 -8.344 -8.312 1 98.31 50 VAL B CA 1
ATOM 3724 C C . VAL B 1 50 ? 25.734 -8.047 -6.867 1 98.31 50 VAL B C 1
ATOM 3726 O O . VAL B 1 50 ? 26.703 -8.625 -6.359 1 98.31 50 VAL B O 1
ATOM 3729 N N . TYR B 1 51 ? 25.047 -7.125 -6.254 1 98.44 51 TYR B N 1
ATOM 3730 C CA . TYR B 1 51 ? 25.25 -6.828 -4.844 1 98.44 51 TYR B CA 1
ATOM 3731 C C . TYR B 1 51 ? 24.359 -7.699 -3.967 1 98.44 51 TYR B C 1
ATOM 3733 O O . TYR B 1 51 ? 23.203 -7.969 -4.32 1 98.44 51 TYR B O 1
ATOM 3741 N N . HIS B 1 52 ? 24.859 -8.188 -2.869 1 96.94 52 HIS B N 1
ATOM 3742 C CA . HIS B 1 52 ? 24.062 -8.984 -1.948 1 96.94 52 HIS B CA 1
ATOM 3743 C C . HIS B 1 52 ? 24.562 -8.836 -0.516 1 96.94 52 HIS B C 1
ATOM 3745 O O . HIS B 1 52 ? 25.75 -8.555 -0.292 1 96.94 52 HIS B O 1
ATOM 3751 N N . SER B 1 53 ? 23.672 -8.891 0.43 1 96.44 53 SER B N 1
ATOM 3752 C CA . SER B 1 53 ? 23.891 -8.844 1.872 1 96.44 53 SER B CA 1
ATOM 3753 C C . SER B 1 53 ? 22.719 -9.461 2.627 1 96.44 53 SER B C 1
ATOM 3755 O O . SER B 1 53 ? 21.609 -9.539 2.104 1 96.44 53 SER B O 1
ATOM 3757 N N . PRO B 1 54 ? 22.953 -10.07 3.779 1 93.31 54 PRO B N 1
ATOM 3758 C CA . PRO B 1 54 ? 21.812 -10.5 4.594 1 93.31 54 PRO B CA 1
ATOM 3759 C C . PRO B 1 54 ? 20.812 -9.375 4.863 1 93.31 54 PRO B C 1
ATOM 3761 O O . PRO B 1 54 ? 19.625 -9.633 5.031 1 93.31 54 PRO B O 1
ATOM 3764 N N . ASN B 1 55 ? 21.312 -8.203 4.883 1 94.94 55 ASN B N 1
ATOM 3765 C CA . ASN B 1 55 ? 20.484 -7 4.957 1 94.94 55 ASN B CA 1
ATOM 3766 C C . ASN B 1 55 ? 20.359 -6.312 3.6 1 94.94 55 ASN B C 1
ATOM 3768 O O . ASN B 1 55 ? 21.312 -5.66 3.146 1 94.94 55 ASN B O 1
ATOM 3772 N N . ILE B 1 56 ? 19.25 -6.359 3.055 1 96.31 56 ILE B N 1
ATOM 3773 C CA . ILE B 1 56 ? 19.062 -5.898 1.683 1 96.31 56 ILE B CA 1
ATOM 3774 C C . ILE B 1 56 ? 19.375 -4.406 1.591 1 96.31 56 ILE B C 1
ATOM 3776 O O . ILE B 1 56 ? 19.844 -3.924 0.557 1 96.31 56 ILE B O 1
ATOM 3780 N N . PHE B 1 57 ? 19.156 -3.641 2.629 1 96.25 57 PHE B N 1
ATOM 3781 C CA . PHE B 1 57 ? 19.375 -2.199 2.592 1 96.25 57 PHE B CA 1
ATOM 3782 C C . PHE B 1 57 ? 20.859 -1.877 2.561 1 96.25 57 PHE B C 1
ATOM 3784 O O . PHE B 1 57 ? 21.266 -0.858 1.999 1 96.25 57 PHE B O 1
ATOM 3791 N N . GLU B 1 58 ? 21.641 -2.756 3.154 1 97.25 58 GLU B N 1
ATOM 3792 C CA . GLU B 1 58 ? 23.094 -2.6 3.02 1 97.25 58 GLU B CA 1
ATOM 3793 C C . GLU B 1 58 ? 23.531 -2.809 1.576 1 97.25 58 GLU B C 1
ATOM 3795 O O . GLU B 1 58 ? 24.375 -2.066 1.067 1 97.25 58 GLU B O 1
ATOM 3800 N N . ALA B 1 59 ? 22.984 -3.869 0.963 1 98.19 59 ALA B N 1
ATOM 3801 C CA . ALA B 1 59 ? 23.297 -4.141 -0.439 1 98.19 59 ALA B CA 1
ATOM 3802 C C . ALA B 1 59 ? 22.844 -2.988 -1.332 1 98.19 59 ALA B C 1
ATOM 3804 O O . ALA B 1 59 ? 23.562 -2.58 -2.244 1 98.19 59 ALA B O 1
ATOM 3805 N N . LEU B 1 60 ? 21.672 -2.439 -1.079 1 98.19 60 LEU B N 1
ATOM 3806 C CA . LEU B 1 60 ? 21.141 -1.305 -1.828 1 98.19 60 LEU B CA 1
ATOM 3807 C C . LEU B 1 60 ? 22.031 -0.078 -1.653 1 98.19 60 LEU B C 1
ATOM 3809 O O . LEU B 1 60 ? 22.359 0.602 -2.629 1 98.19 60 LEU B O 1
ATOM 3813 N N . SER B 1 61 ? 22.375 0.184 -0.426 1 97.88 61 SER B N 1
ATOM 3814 C CA . SER B 1 61 ? 23.219 1.341 -0.12 1 97.88 61 SER B CA 1
ATOM 3815 C C . SER B 1 61 ? 24.531 1.284 -0.877 1 97.88 61 SER B C 1
ATOM 3817 O O . SER B 1 61 ? 24.969 2.285 -1.452 1 97.88 61 SER B O 1
ATOM 3819 N N . LYS B 1 62 ? 25.141 0.121 -0.857 1 98.31 62 LYS B N 1
ATOM 3820 C CA . LYS B 1 62 ? 26.422 -0.058 -1.548 1 98.31 62 LYS B CA 1
ATOM 3821 C C . LYS B 1 62 ? 26.25 0.119 -3.055 1 98.31 62 LYS B C 1
ATOM 3823 O O . LYS B 1 62 ? 27.047 0.807 -3.693 1 98.31 62 LYS B O 1
ATOM 3828 N N . ALA B 1 63 ? 25.234 -0.497 -3.645 1 98.62 63 ALA B N 1
ATOM 3829 C CA . ALA B 1 63 ? 24.984 -0.401 -5.078 1 98.62 63 ALA B CA 1
ATOM 3830 C C . ALA B 1 63 ? 24.75 1.047 -5.5 1 98.62 63 ALA B C 1
ATOM 3832 O O . ALA B 1 63 ? 25.266 1.495 -6.527 1 98.62 63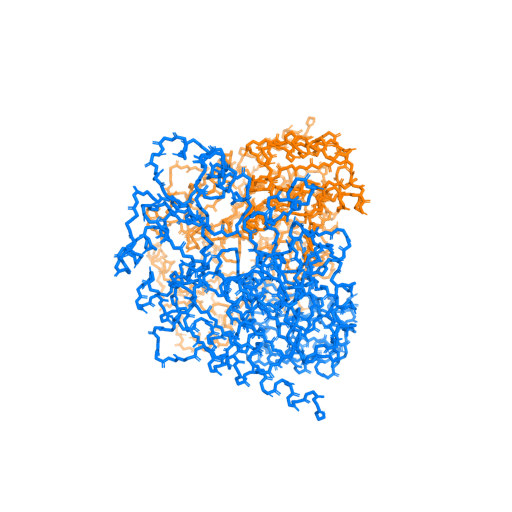 ALA B O 1
ATOM 3833 N N . ILE B 1 64 ? 24.031 1.791 -4.715 1 98.25 64 ILE B N 1
ATOM 3834 C CA . ILE B 1 64 ? 23.656 3.166 -5.031 1 98.25 64 ILE B CA 1
ATOM 3835 C C . ILE B 1 64 ? 24.875 4.078 -4.883 1 98.25 64 ILE B C 1
ATOM 3837 O O . ILE B 1 64 ? 25.078 4.973 -5.707 1 98.25 64 ILE B O 1
ATOM 3841 N N . SER B 1 65 ? 25.672 3.859 -3.838 1 97.44 65 SER B N 1
ATOM 3842 C CA . SER B 1 65 ? 26.844 4.695 -3.586 1 97.44 65 SER B CA 1
ATOM 3843 C C . SER B 1 65 ? 27.906 4.516 -4.68 1 97.44 65 SER B C 1
ATOM 3845 O O . SER B 1 65 ? 28.641 5.453 -5 1 97.44 65 SER B O 1
ATOM 3847 N N . GLU B 1 66 ? 27.922 3.299 -5.254 1 98.12 66 GLU B N 1
ATOM 3848 C CA . GLU B 1 66 ? 28.953 2.99 -6.23 1 98.12 66 GLU B CA 1
ATOM 3849 C C . GLU B 1 66 ? 28.5 3.318 -7.648 1 98.12 66 GLU B C 1
ATOM 3851 O O . GLU B 1 66 ? 29.297 3.277 -8.594 1 98.12 66 GLU B O 1
ATOM 3856 N N . ASN B 1 67 ? 27.172 3.605 -7.73 1 98.06 67 ASN B N 1
ATOM 3857 C CA . ASN B 1 67 ? 26.594 3.861 -9.047 1 98.06 67 ASN B CA 1
ATOM 3858 C C . ASN B 1 67 ? 25.641 5.055 -9.023 1 98.06 67 ASN B C 1
ATOM 3860 O O . ASN B 1 67 ? 25.078 5.387 -7.98 1 98.06 67 ASN B O 1
ATOM 3864 N N . ASN B 1 68 ? 25.453 5.809 -10.055 1 96.25 68 ASN B N 1
ATOM 3865 C CA . ASN B 1 68 ? 24.5 6.914 -10.164 1 96.25 68 ASN B CA 1
ATOM 3866 C C . ASN B 1 68 ? 23.109 6.418 -10.5 1 96.25 68 ASN B C 1
ATOM 3868 O O . ASN B 1 68 ? 22.594 6.688 -11.594 1 96.25 68 ASN B O 1
ATOM 3872 N N . ILE B 1 69 ? 22.484 5.836 -9.492 1 98.12 69 ILE B N 1
ATOM 3873 C CA . ILE B 1 69 ? 21.203 5.18 -9.711 1 98.12 69 ILE B CA 1
ATOM 3874 C C . ILE B 1 69 ? 20.078 6.215 -9.672 1 98.12 69 ILE B C 1
ATOM 3876 O O . ILE B 1 69 ? 19.984 7.008 -8.734 1 98.12 69 ILE B O 1
ATOM 3880 N N . THR B 1 70 ? 19.203 6.207 -10.664 1 97.69 70 THR B N 1
ATOM 3881 C CA . THR B 1 70 ? 18.062 7.113 -10.688 1 97.69 70 THR B CA 1
ATOM 3882 C C . THR B 1 70 ? 16.75 6.332 -10.648 1 97.69 70 THR B C 1
ATOM 3884 O O . THR B 1 70 ? 15.695 6.895 -10.359 1 97.69 70 THR B O 1
ATOM 3887 N N . GLU B 1 71 ? 16.891 5.086 -10.969 1 98.44 71 GLU B N 1
ATOM 3888 C CA . GLU B 1 71 ? 15.695 4.25 -11.023 1 98.44 71 GLU B CA 1
ATOM 3889 C C . GLU B 1 71 ? 16.016 2.809 -10.633 1 98.44 71 GLU B C 1
ATOM 3891 O O . GLU B 1 71 ? 17.047 2.262 -11.031 1 98.44 71 GLU B O 1
ATOM 3896 N N . VAL B 1 72 ? 15.195 2.246 -9.781 1 98.81 72 VAL B N 1
ATOM 3897 C CA . VAL B 1 72 ? 15.289 0.84 -9.398 1 98.81 72 VAL B CA 1
ATOM 3898 C C . VAL B 1 72 ? 14.117 0.061 -10 1 98.81 72 VAL B C 1
ATOM 3900 O O . VAL B 1 72 ? 12.953 0.431 -9.812 1 98.81 72 VAL B O 1
ATOM 3903 N N . ILE B 1 73 ? 14.414 -0.962 -10.734 1 98.81 73 ILE B N 1
ATOM 3904 C CA . ILE B 1 73 ? 13.422 -1.828 -11.367 1 98.81 73 ILE B CA 1
ATOM 3905 C C . ILE B 1 73 ? 13.266 -3.111 -10.555 1 98.81 73 ILE B C 1
ATOM 3907 O O . ILE B 1 73 ? 14.242 -3.84 -10.344 1 98.81 73 ILE B O 1
ATOM 3911 N N . ASP B 1 74 ? 12.047 -3.412 -10.109 1 98.62 74 ASP B N 1
ATOM 3912 C CA . ASP B 1 74 ? 11.766 -4.574 -9.273 1 98.62 74 ASP B CA 1
ATOM 3913 C C . ASP B 1 74 ? 11.391 -5.785 -10.125 1 98.62 74 ASP B C 1
ATOM 3915 O O . ASP B 1 74 ? 10.258 -5.902 -10.594 1 98.62 74 ASP B O 1
ATOM 3919 N N . LEU B 1 75 ? 12.281 -6.723 -10.281 1 98.12 75 LEU B N 1
ATOM 3920 C CA . LEU B 1 75 ? 12.031 -7.961 -11.008 1 98.12 75 LEU B CA 1
ATOM 3921 C C . LEU B 1 75 ? 11.75 -9.109 -10.047 1 98.12 75 LEU B C 1
ATOM 3923 O O . LEU B 1 75 ? 11.617 -10.258 -10.477 1 98.12 75 LEU B O 1
ATOM 3927 N N . SER B 1 76 ? 11.656 -8.758 -8.766 1 96.38 76 SER B N 1
ATOM 3928 C CA . SER B 1 76 ? 11.43 -9.773 -7.75 1 96.38 76 SER B CA 1
ATOM 3929 C C . SER B 1 76 ? 9.961 -10.164 -7.676 1 96.38 76 SER B C 1
ATOM 3931 O O . SER B 1 76 ? 9.156 -9.742 -8.508 1 96.38 76 SER B O 1
ATOM 3933 N N . ASP B 1 77 ? 9.758 -11.109 -6.68 1 93.81 77 ASP B N 1
ATOM 3934 C CA . ASP B 1 77 ? 8.414 -11.656 -6.512 1 93.81 77 ASP B CA 1
ATOM 3935 C C . ASP B 1 77 ? 8.156 -12.039 -5.059 1 93.81 77 ASP B C 1
ATOM 3937 O O . ASP B 1 77 ? 9.086 -12.148 -4.262 1 93.81 77 ASP B O 1
ATOM 3941 N N . GLU B 1 78 ? 6.852 -12.141 -4.879 1 91.75 78 GLU B N 1
ATOM 3942 C CA . GLU B 1 78 ? 6.492 -12.812 -3.633 1 91.75 78 GLU B CA 1
ATOM 3943 C C . GLU B 1 78 ? 6.871 -14.289 -3.67 1 91.75 78 GLU B C 1
ATOM 3945 O O . GLU B 1 78 ? 6.832 -14.914 -4.73 1 91.75 78 GLU B O 1
ATOM 3950 N N . PRO B 1 79 ? 7.246 -14.781 -2.502 1 90.69 79 PRO B N 1
ATOM 3951 C CA . PRO B 1 79 ? 7.152 -14.211 -1.156 1 90.69 79 PRO B CA 1
ATOM 3952 C C . PRO B 1 79 ? 8.422 -13.469 -0.743 1 90.69 79 PRO B C 1
ATOM 3954 O O . PRO B 1 79 ? 8.516 -12.984 0.388 1 90.69 79 PRO B O 1
ATOM 3957 N N . VAL B 1 80 ? 9.352 -13.352 -1.627 1 94.38 80 VAL B N 1
ATOM 3958 C CA . VAL B 1 80 ? 10.617 -12.727 -1.25 1 94.38 80 VAL B CA 1
ATOM 3959 C C . VAL B 1 80 ? 10.391 -11.266 -0.886 1 94.38 80 VAL B C 1
ATOM 3961 O O . VAL B 1 80 ? 10.797 -10.812 0.189 1 94.38 80 VAL B O 1
ATOM 3964 N N . LEU B 1 81 ? 9.695 -10.594 -1.75 1 95.69 81 LEU B N 1
ATOM 3965 C CA . LEU B 1 81 ? 9.281 -9.234 -1.413 1 95.69 81 LEU B CA 1
ATOM 3966 C C . LEU B 1 81 ? 7.773 -9.156 -1.22 1 95.69 81 LEU B C 1
ATOM 3968 O O . LEU B 1 81 ? 7.016 -9.211 -2.189 1 95.69 81 LEU B O 1
ATOM 3972 N N . THR B 1 82 ? 7.398 -9.008 0.019 1 94.25 82 THR B N 1
ATOM 3973 C CA . THR B 1 82 ? 6.008 -8.742 0.364 1 94.25 82 THR B CA 1
ATOM 3974 C C . THR B 1 82 ? 5.648 -7.285 0.084 1 94.25 82 THR B C 1
ATOM 3976 O O . THR B 1 82 ? 6.535 -6.445 -0.097 1 94.25 82 THR B O 1
ATOM 3979 N N . PRO B 1 83 ? 4.367 -6.98 0.024 1 94.81 83 PRO B N 1
ATOM 3980 C CA . PRO B 1 83 ? 3.996 -5.574 -0.154 1 94.81 83 PRO B CA 1
ATOM 3981 C C . PRO B 1 83 ? 4.605 -4.664 0.91 1 94.81 83 PRO B C 1
ATOM 3983 O O . PRO B 1 83 ? 5.086 -3.572 0.591 1 94.81 83 PRO B O 1
ATOM 3986 N N . ASN B 1 84 ? 4.648 -5.086 2.135 1 94 84 ASN B N 1
ATOM 3987 C CA . ASN B 1 84 ? 5.223 -4.281 3.211 1 94 84 ASN B CA 1
ATOM 3988 C C . ASN B 1 84 ? 6.703 -4 2.973 1 94 84 ASN B C 1
ATOM 3990 O O . ASN B 1 84 ? 7.168 -2.879 3.186 1 94 84 ASN B O 1
ATOM 3994 N N . LEU B 1 85 ? 7.387 -5.02 2.594 1 96.25 85 LEU B N 1
ATOM 3995 C CA . LEU B 1 85 ? 8.812 -4.844 2.352 1 96.25 85 LEU B CA 1
ATOM 3996 C C . LEU B 1 85 ? 9.047 -3.941 1.143 1 96.25 85 LEU B C 1
ATOM 3998 O O . LEU B 1 85 ? 10.008 -3.16 1.123 1 96.25 85 LEU B O 1
ATOM 4002 N N . ARG B 1 86 ? 8.234 -4.074 0.117 1 97.75 86 ARG B N 1
ATOM 4003 C CA . ARG B 1 86 ? 8.336 -3.189 -1.04 1 97.75 86 ARG B CA 1
ATOM 4004 C C . ARG B 1 86 ? 8.148 -1.73 -0.632 1 97.75 86 ARG B C 1
ATOM 4006 O O . ARG B 1 86 ? 8.852 -0.848 -1.13 1 97.75 86 ARG B O 1
ATOM 4013 N N . PHE B 1 87 ? 7.25 -1.48 0.271 1 98 87 PHE B N 1
ATOM 4014 C CA . PHE B 1 87 ? 7.039 -0.109 0.718 1 98 87 PHE B CA 1
ATOM 4015 C C . PHE B 1 87 ? 8.203 0.367 1.576 1 98 87 PHE B C 1
ATOM 4017 O O . PHE B 1 87 ? 8.555 1.55 1.561 1 98 87 PHE B O 1
ATOM 4024 N N . ARG B 1 88 ? 8.82 -0.556 2.311 1 97.31 88 ARG B N 1
ATOM 4025 C CA . ARG B 1 88 ? 10.031 -0.199 3.037 1 97.31 88 ARG B CA 1
ATOM 4026 C C . ARG B 1 88 ? 11.156 0.182 2.074 1 97.31 88 ARG B C 1
ATOM 4028 O O . ARG B 1 88 ? 11.867 1.161 2.301 1 97.31 88 ARG B O 1
ATOM 4035 N N . ILE B 1 89 ? 11.312 -0.6 1.044 1 98.12 89 ILE B N 1
ATOM 4036 C CA . ILE B 1 89 ? 12.312 -0.316 0.026 1 98.12 89 ILE B CA 1
ATOM 4037 C C . ILE B 1 89 ? 11.992 1.009 -0.662 1 98.12 89 ILE B C 1
ATOM 4039 O O . ILE B 1 89 ? 12.875 1.852 -0.845 1 98.12 89 ILE B O 1
ATOM 4043 N N . ALA B 1 90 ? 10.727 1.179 -1.005 1 98.56 90 ALA B N 1
ATOM 4044 C CA . ALA B 1 90 ? 10.289 2.422 -1.64 1 98.56 90 ALA B CA 1
ATOM 4045 C C . ALA B 1 90 ? 10.594 3.625 -0.749 1 98.56 90 ALA B C 1
ATOM 4047 O O . ALA B 1 90 ? 11.016 4.672 -1.235 1 98.56 90 ALA B O 1
ATOM 4048 N N . SER B 1 91 ? 10.312 3.469 0.548 1 98.12 91 SER B N 1
ATOM 4049 C CA . SER B 1 91 ? 10.586 4.539 1.503 1 98.12 91 SER B CA 1
ATOM 4050 C C . SER B 1 91 ? 12.062 4.918 1.499 1 98.12 91 SER B C 1
ATOM 4052 O O . SER B 1 91 ? 12.406 6.102 1.49 1 98.12 91 SER B O 1
ATOM 4054 N N . TYR B 1 92 ? 12.938 3.914 1.475 1 97.38 92 TYR B N 1
ATOM 4055 C CA . TYR B 1 92 ? 14.383 4.129 1.446 1 97.38 92 TYR B CA 1
ATOM 4056 C C . TYR B 1 92 ? 14.805 4.832 0.164 1 97.38 92 TYR B C 1
ATOM 4058 O O . TYR B 1 92 ? 15.578 5.793 0.202 1 97.38 92 TYR B O 1
ATOM 4066 N N . LEU B 1 93 ? 14.258 4.402 -0.933 1 98.19 93 LEU B N 1
ATOM 4067 C CA . LEU B 1 93 ? 14.648 4.93 -2.238 1 98.19 93 LEU B CA 1
ATOM 4068 C C . LEU B 1 93 ? 14.125 6.348 -2.43 1 98.19 93 LEU B C 1
ATOM 4070 O O . LEU B 1 93 ? 14.836 7.215 -2.938 1 98.19 93 LEU B O 1
ATOM 4074 N N . LEU B 1 94 ? 12.875 6.617 -2.031 1 97.62 94 LEU B N 1
ATOM 4075 C CA . LEU B 1 94 ? 12.297 7.945 -2.203 1 97.62 94 LEU B CA 1
ATOM 4076 C C . LEU B 1 94 ? 13.047 8.977 -1.37 1 97.62 94 LEU B C 1
ATOM 4078 O O . LEU B 1 94 ? 13.164 10.141 -1.773 1 97.62 94 LEU B O 1
ATOM 4082 N N . LYS B 1 95 ? 13.492 8.508 -0.201 1 95.62 95 LYS B N 1
ATOM 4083 C CA . LYS B 1 95 ? 14.305 9.398 0.626 1 95.62 95 LYS B CA 1
ATOM 4084 C C . LYS B 1 95 ? 15.539 9.883 -0.134 1 95.62 95 LYS B C 1
ATOM 4086 O O . LYS B 1 95 ? 16.016 10.992 0.094 1 95.62 95 LYS B O 1
ATOM 4091 N N . LEU B 1 96 ? 16.016 9.086 -1.097 1 95.75 96 LEU B N 1
ATOM 4092 C CA . LEU B 1 96 ? 17.203 9.391 -1.871 1 95.75 96 LEU B CA 1
ATOM 4093 C C . LEU B 1 96 ? 16.844 9.992 -3.225 1 95.75 96 LEU B C 1
ATOM 4095 O O . LEU B 1 96 ? 17.719 10.242 -4.055 1 95.75 96 LEU B O 1
ATOM 4099 N N . GLY B 1 97 ? 15.539 10.227 -3.471 1 95.56 97 GLY B N 1
ATOM 4100 C CA . GLY B 1 97 ? 15.094 10.781 -4.738 1 95.56 97 GLY B CA 1
ATOM 4101 C C . GLY B 1 97 ? 15.125 9.781 -5.875 1 95.56 97 GLY B C 1
ATOM 4102 O O . GLY B 1 97 ? 15.203 10.164 -7.043 1 95.56 97 GLY B O 1
ATOM 4103 N N . ILE B 1 98 ? 15.133 8.469 -5.586 1 98.12 98 ILE B N 1
ATOM 4104 C CA . ILE B 1 98 ? 15.242 7.414 -6.59 1 98.12 98 ILE B CA 1
ATOM 4105 C C . ILE B 1 98 ? 13.867 6.809 -6.852 1 98.12 98 ILE B C 1
ATOM 4107 O O . ILE B 1 98 ? 13.125 6.504 -5.914 1 98.12 98 ILE B O 1
ATOM 4111 N N . THR B 1 99 ? 13.461 6.668 -8.133 1 98.44 99 THR B N 1
ATOM 4112 C CA . THR B 1 99 ? 12.188 6.086 -8.539 1 98.44 99 THR B CA 1
ATOM 4113 C C . THR B 1 99 ? 12.203 4.57 -8.359 1 98.44 99 THR B C 1
ATOM 4115 O O . THR B 1 99 ? 13.211 3.918 -8.641 1 98.44 99 THR B O 1
ATOM 4118 N N . TYR B 1 100 ? 11.211 3.98 -7.762 1 98.69 100 TYR B N 1
ATOM 4119 C CA . TYR B 1 100 ? 11.008 2.543 -7.613 1 98.69 100 TYR B CA 1
ATOM 4120 C C . TYR B 1 100 ? 9.883 2.053 -8.516 1 98.69 100 TYR B C 1
ATOM 4122 O O . TYR B 1 100 ? 8.727 2.434 -8.344 1 98.69 100 TYR B O 1
ATOM 4130 N N . LYS B 1 101 ? 10.188 1.225 -9.5 1 98.44 101 LYS B N 1
ATOM 4131 C CA . LYS B 1 101 ? 9.234 0.795 -10.523 1 98.44 101 LYS B CA 1
ATOM 4132 C C . LYS B 1 101 ? 9.094 -0.724 -10.531 1 98.44 101 LYS B C 1
ATOM 4134 O O . LYS B 1 101 ? 10.094 -1.447 -10.523 1 98.44 101 LYS B O 1
ATOM 4139 N N . GLY B 1 102 ? 7.898 -1.244 -10.43 1 97.81 102 GLY B N 1
ATOM 4140 C CA . GLY B 1 102 ? 7.566 -2.645 -10.633 1 97.81 102 GLY B CA 1
ATOM 4141 C C . GLY B 1 102 ? 6.68 -2.883 -11.836 1 97.81 102 GLY B C 1
ATOM 4142 O O . GLY B 1 102 ? 6.531 -2.004 -12.688 1 97.81 102 GLY B O 1
ATOM 4143 N N . ALA B 1 103 ? 6.156 -4.066 -11.938 1 97.06 103 ALA B N 1
ATOM 4144 C CA . ALA B 1 103 ? 5.387 -4.48 -13.109 1 97.06 103 ALA B CA 1
ATOM 4145 C C . ALA B 1 103 ? 4.098 -3.674 -13.234 1 97.06 103 ALA B C 1
ATOM 4147 O O . ALA B 1 103 ? 3.621 -3.418 -14.344 1 97.06 103 ALA B O 1
ATOM 4148 N N . ASP B 1 104 ? 3.508 -3.27 -12.094 1 98.06 104 ASP B N 1
ATOM 4149 C CA . ASP B 1 104 ? 2.197 -2.629 -12.148 1 98.06 104 ASP B CA 1
ATOM 4150 C C . ASP B 1 104 ? 2.127 -1.443 -11.188 1 98.06 104 ASP B C 1
ATOM 4152 O O . ASP B 1 104 ? 1.041 -1.04 -10.773 1 98.06 104 ASP B O 1
ATOM 4156 N N . PHE B 1 105 ? 3.32 -0.973 -10.758 1 98.12 105 P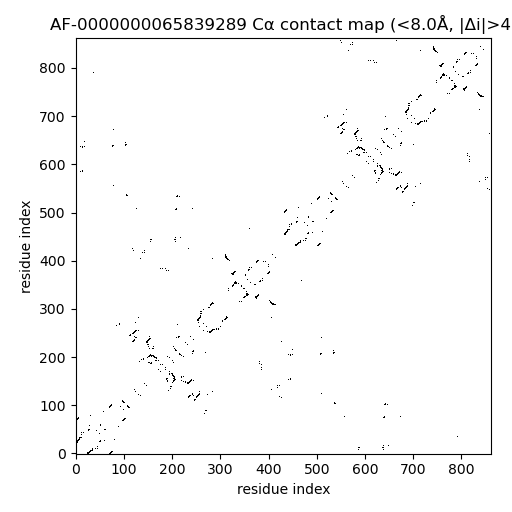HE B N 1
ATOM 4157 C CA . PHE B 1 105 ? 3.367 0.195 -9.883 1 98.12 105 PHE B CA 1
ATOM 4158 C C . PHE B 1 105 ? 4.625 1.017 -10.148 1 98.12 105 PHE B C 1
ATOM 4160 O O . PHE B 1 105 ? 5.617 0.495 -10.656 1 98.12 105 PHE B O 1
ATOM 4167 N N . GLU B 1 106 ? 4.547 2.242 -9.836 1 98.5 106 GLU B N 1
ATOM 4168 C CA . GLU B 1 106 ? 5.664 3.18 -9.82 1 98.5 106 GLU B CA 1
ATOM 4169 C C . GLU B 1 106 ? 5.547 4.156 -8.648 1 98.5 106 GLU B C 1
ATOM 4171 O O . GLU B 1 106 ? 4.488 4.754 -8.438 1 98.5 106 GLU B O 1
ATOM 4176 N N . PHE B 1 107 ? 6.551 4.215 -7.836 1 98.56 107 PHE B N 1
ATOM 4177 C CA . PHE B 1 107 ? 6.676 5.219 -6.785 1 98.56 107 PHE B CA 1
ATOM 4178 C C . PHE B 1 107 ? 7.777 6.219 -7.121 1 98.56 107 PHE B C 1
ATOM 4180 O O . PHE B 1 107 ? 8.938 5.836 -7.297 1 98.56 107 PHE B O 1
ATOM 4187 N N . ARG B 1 108 ? 7.391 7.402 -7.23 1 96.25 108 ARG B N 1
ATOM 4188 C CA . ARG B 1 108 ? 8.32 8.469 -7.594 1 96.25 108 ARG B CA 1
ATOM 4189 C C . ARG B 1 108 ? 8.156 9.672 -6.676 1 96.25 108 ARG B C 1
ATOM 4191 O O . ARG B 1 108 ? 7.031 10.109 -6.406 1 96.25 108 ARG B O 1
ATOM 4198 N N . ALA B 1 109 ? 9.258 10.141 -6.219 1 88.88 109 ALA B N 1
ATOM 4199 C CA . ALA B 1 109 ? 9.242 11.359 -5.402 1 88.88 109 ALA B CA 1
ATOM 4200 C C . ALA B 1 109 ? 9.305 12.602 -6.277 1 88.88 109 ALA B C 1
ATOM 4202 O O . ALA B 1 109 ? 9.898 12.586 -7.355 1 88.88 109 ALA B O 1
ATOM 4203 N N . LYS B 1 110 ? 8.633 13.547 -5.762 1 92 110 LYS B N 1
ATOM 4204 C CA . LYS B 1 110 ? 8.992 14.867 -6.258 1 92 110 LYS B CA 1
ATOM 4205 C C . LYS B 1 110 ? 10.469 15.172 -5.996 1 92 110 LYS B C 1
ATOM 4207 O O . LYS B 1 110 ? 11.039 14.695 -5.016 1 92 110 LYS B O 1
ATOM 4212 N N . GLU B 1 111 ? 11.008 15.938 -6.875 1 94.81 111 GLU B N 1
ATOM 4213 C CA . GLU B 1 111 ? 12.414 16.297 -6.688 1 94.81 111 GLU B CA 1
ATOM 4214 C C . GLU B 1 111 ? 12.633 17 -5.355 1 94.81 111 GLU B C 1
ATOM 4216 O O . GLU B 1 111 ? 11.938 17.984 -5.043 1 94.81 111 GLU B O 1
ATOM 4221 N N . TRP B 1 112 ? 13.609 16.5 -4.551 1 96.06 112 TRP B N 1
ATOM 4222 C CA . TRP B 1 112 ? 13.969 17.141 -3.295 1 96.06 112 TRP B CA 1
ATOM 4223 C C . TRP B 1 112 ? 14.633 18.484 -3.555 1 96.06 112 TRP B C 1
ATOM 4225 O O . TRP B 1 112 ? 15.5 18.609 -4.422 1 96.06 112 TRP B O 1
ATOM 4235 N N . LYS B 1 113 ? 14.211 19.453 -2.756 1 96.75 113 LYS B N 1
ATOM 4236 C CA . LYS B 1 113 ? 14.844 20.766 -2.83 1 96.75 113 LYS B CA 1
ATOM 4237 C C . LYS B 1 113 ? 15.781 21 -1.648 1 96.75 113 LYS B C 1
ATOM 4239 O O . LYS B 1 113 ? 15.422 20.734 -0.5 1 96.75 113 LYS B O 1
ATOM 4244 N N . LYS B 1 114 ? 17.016 21.453 -1.924 1 94.81 114 LYS B N 1
ATOM 4245 C CA . LYS B 1 114 ? 17.953 21.875 -0.896 1 94.81 114 LYS B CA 1
ATOM 4246 C C . LYS B 1 114 ? 18.109 23.406 -0.9 1 94.81 114 LYS B C 1
ATOM 4248 O O . LYS B 1 114 ? 18.188 24.016 -1.964 1 94.81 114 LYS B O 1
ATOM 4253 N N . ILE B 1 115 ? 18.031 23.922 0.253 1 96.44 115 ILE B N 1
ATOM 4254 C CA . ILE B 1 115 ? 18.156 25.375 0.326 1 96.44 115 ILE B CA 1
ATOM 4255 C C . ILE B 1 115 ? 19.375 25.75 1.158 1 96.44 115 ILE B C 1
ATOM 4257 O O . ILE B 1 115 ? 19.875 24.938 1.94 1 96.44 115 ILE B O 1
ATOM 4261 N N . ASP B 1 116 ? 19.875 27 1.012 1 95.44 116 ASP B N 1
ATOM 4262 C CA . ASP B 1 116 ? 21.125 27.438 1.626 1 95.44 116 ASP B CA 1
ATOM 4263 C C . ASP B 1 116 ? 20.891 28 3.027 1 95.44 116 ASP B C 1
ATOM 4265 O O . ASP B 1 116 ? 21.828 28.297 3.756 1 95.44 116 ASP B O 1
ATOM 4269 N N . ILE B 1 117 ? 19.672 28.156 3.463 1 97.25 117 ILE B N 1
ATOM 4270 C CA . ILE B 1 117 ? 19.312 28.641 4.789 1 97.25 117 ILE B CA 1
ATOM 4271 C C . ILE B 1 117 ? 19.016 27.453 5.711 1 97.25 117 ILE B C 1
ATOM 4273 O O . ILE B 1 117 ? 18.312 26.516 5.316 1 97.25 117 ILE B O 1
ATOM 4277 N N . PRO B 1 118 ? 19.641 27.5 6.961 1 98.25 118 PRO B N 1
ATOM 4278 C CA . PRO B 1 118 ? 19.25 26.453 7.902 1 98.25 118 PRO B CA 1
ATOM 4279 C C . PRO B 1 118 ? 17.734 26.219 7.949 1 98.25 118 PRO B C 1
ATOM 4281 O O . PRO B 1 118 ? 16.969 27.188 7.941 1 98.25 118 PRO B O 1
ATOM 4284 N N . SER B 1 119 ? 17.344 24.938 7.957 1 98.62 119 SER B N 1
ATOM 4285 C CA . SER B 1 119 ? 15.906 24.688 7.867 1 98.62 119 SER B CA 1
ATOM 4286 C C . SER B 1 119 ? 15.508 23.438 8.648 1 98.62 119 SER B C 1
ATOM 4288 O O . SER B 1 119 ? 16.312 22.516 8.789 1 98.62 119 SER B O 1
ATOM 4290 N N . ILE B 1 120 ? 14.312 23.422 9.156 1 98.69 120 ILE B N 1
ATOM 4291 C CA . ILE B 1 120 ? 13.695 22.297 9.844 1 98.69 120 ILE B CA 1
ATOM 4292 C C . ILE B 1 120 ? 12.328 22 9.227 1 98.69 120 ILE B C 1
ATOM 4294 O O . ILE B 1 120 ? 11.531 22.922 8.992 1 98.69 120 ILE B O 1
ATOM 4298 N N . SER B 1 121 ? 12.039 20.766 8.914 1 98.5 121 SER B N 1
ATOM 4299 C CA . SER B 1 121 ? 10.727 20.344 8.438 1 98.5 121 SER B CA 1
ATOM 4300 C C . SER B 1 121 ? 9.93 19.672 9.547 1 98.5 121 SER B C 1
ATOM 4302 O O . SER B 1 121 ? 10.445 18.812 10.258 1 98.5 121 SER B O 1
ATOM 4304 N N . ILE B 1 122 ? 8.703 20.125 9.68 1 98.31 122 ILE B N 1
ATOM 4305 C CA . ILE B 1 122 ? 7.734 19.484 10.562 1 98.31 122 ILE B CA 1
ATOM 4306 C C . ILE B 1 122 ? 6.781 18.625 9.734 1 98.31 122 ILE B C 1
ATOM 4308 O O . ILE B 1 122 ? 5.984 19.141 8.953 1 98.31 122 ILE B O 1
ATOM 4312 N N . ILE B 1 123 ? 6.832 17.281 9.945 1 97.94 123 ILE B N 1
ATOM 4313 C CA . ILE B 1 123 ? 5.98 16.391 9.156 1 97.94 123 ILE B CA 1
ATOM 4314 C C . ILE B 1 123 ? 5.219 15.453 10.086 1 97.94 123 ILE B C 1
ATOM 4316 O O . ILE B 1 123 ? 5.445 15.445 11.297 1 97.94 123 ILE B O 1
ATOM 4320 N N . GLY B 1 124 ? 4.246 14.75 9.562 1 96.94 124 GLY B N 1
ATOM 4321 C CA . GLY B 1 124 ? 3.426 13.859 10.367 1 96.94 124 GLY B CA 1
ATOM 4322 C C . GLY B 1 124 ? 3.076 12.562 9.648 1 96.94 124 GLY B C 1
ATOM 4323 O O . GLY B 1 124 ? 3.211 12.469 8.43 1 96.94 124 GLY B O 1
ATOM 4324 N N . THR B 1 125 ? 2.656 11.539 10.414 1 95.69 125 THR B N 1
ATOM 4325 C CA . THR B 1 125 ? 2.295 10.25 9.852 1 95.69 125 THR B CA 1
ATOM 4326 C C . THR B 1 125 ? 0.845 10.258 9.367 1 95.69 125 THR B C 1
ATOM 4328 O O . THR B 1 125 ? 0.383 9.289 8.758 1 95.69 125 THR B O 1
ATOM 4331 N N . GLY B 1 126 ? 0.143 11.375 9.625 1 91.31 126 GLY B N 1
ATOM 4332 C CA . GLY B 1 126 ? -1.249 11.453 9.211 1 91.31 126 GLY B CA 1
ATOM 4333 C C . GLY B 1 126 ? -1.911 12.766 9.594 1 91.31 126 GLY B C 1
ATOM 4334 O O . GLY B 1 126 ? -1.242 13.695 10.055 1 91.31 126 GLY B O 1
ATOM 4335 N N . LYS B 1 127 ? -3.275 12.719 9.398 1 87.38 127 LYS B N 1
ATOM 4336 C CA . LYS B 1 127 ? -4.074 13.883 9.766 1 87.38 127 LYS B CA 1
ATOM 4337 C C . LYS B 1 127 ? -4.406 13.867 11.258 1 87.38 127 LYS B C 1
ATOM 4339 O O . LYS B 1 127 ? -4.621 12.805 11.844 1 87.38 127 LYS B O 1
ATOM 4344 N N . ARG B 1 128 ? -4.383 15.008 11.875 1 86.19 128 ARG B N 1
ATOM 4345 C CA . ARG B 1 128 ? -4.824 15.234 13.25 1 86.19 128 ARG B CA 1
ATOM 4346 C C . ARG B 1 128 ? -3.902 14.539 14.242 1 86.19 128 ARG B C 1
ATOM 4348 O O . ARG B 1 128 ? -4.359 14.023 15.266 1 86.19 128 ARG B O 1
ATOM 4355 N N . VAL B 1 129 ? -2.639 14.469 13.875 1 92.75 129 VAL B N 1
ATOM 4356 C CA . VAL B 1 129 ? -1.678 13.875 14.797 1 92.75 129 VAL B CA 1
ATOM 4357 C C . VAL B 1 129 ? -1.046 14.969 15.656 1 92.75 129 VAL B C 1
ATOM 4359 O O . VAL B 1 129 ? -0.29 14.672 16.594 1 92.75 129 VAL B O 1
ATOM 4362 N N . GLY B 1 130 ? -1.289 16.219 15.359 1 92.19 130 GLY B N 1
ATOM 4363 C CA . GLY B 1 130 ? -0.806 17.328 16.172 1 92.19 130 GLY B CA 1
ATOM 4364 C C . GLY B 1 130 ? 0.325 18.094 15.531 1 92.19 130 GLY B C 1
ATOM 4365 O O . GLY B 1 130 ? 1.079 18.797 16.219 1 92.19 130 GLY B O 1
ATOM 4366 N N . LYS B 1 131 ? 0.463 18.031 14.242 1 93.69 131 LYS B N 1
ATOM 4367 C CA . LYS B 1 131 ? 1.555 18.672 13.516 1 93.69 131 LYS B CA 1
ATOM 4368 C C . LYS B 1 131 ? 1.528 20.188 13.719 1 93.69 131 LYS B C 1
ATOM 4370 O O . LYS B 1 131 ? 2.562 20.797 13.984 1 93.69 131 LYS B O 1
ATOM 4375 N N . THR B 1 132 ? 0.348 20.781 13.578 1 90.94 132 THR B N 1
ATOM 4376 C CA . THR B 1 132 ? 0.241 22.219 13.672 1 90.94 132 THR B CA 1
ATOM 4377 C C . THR B 1 132 ? 0.585 22.703 15.086 1 90.94 132 THR B C 1
ATOM 4379 O O . THR B 1 132 ? 1.251 23.719 15.258 1 90.94 132 THR B O 1
ATOM 4382 N N . ALA B 1 133 ? 0.144 21.969 16.047 1 94 133 ALA B N 1
ATOM 4383 C CA . ALA B 1 133 ? 0.461 22.297 17.438 1 94 133 ALA B CA 1
ATOM 4384 C C . ALA B 1 133 ? 1.965 22.234 17.688 1 94 133 ALA B C 1
ATOM 4386 O O . ALA B 1 133 ? 2.533 23.141 18.312 1 94 133 ALA B O 1
ATOM 4387 N N . ILE B 1 134 ? 2.58 21.203 17.188 1 97.62 134 ILE B N 1
ATOM 4388 C CA . ILE B 1 134 ? 4.02 21.047 17.375 1 97.62 134 ILE B CA 1
ATOM 4389 C C . ILE B 1 134 ? 4.762 22.125 16.578 1 97.62 134 ILE B C 1
ATOM 4391 O O . ILE B 1 134 ? 5.781 22.656 17.047 1 97.62 134 ILE B O 1
ATOM 4395 N N . GLY B 1 135 ? 4.266 22.438 15.398 1 97.06 135 GLY B N 1
ATOM 4396 C CA . GLY B 1 135 ? 4.844 23.531 14.633 1 97.06 135 GLY B CA 1
ATOM 4397 C C . GLY B 1 135 ? 4.828 24.859 15.367 1 97.06 135 GLY B C 1
ATOM 4398 O O . GLY B 1 135 ? 5.828 25.578 15.375 1 97.06 135 GLY B O 1
ATOM 4399 N N . GLY B 1 136 ? 3.705 25.188 15.992 1 96.75 136 GLY B N 1
ATOM 4400 C CA . GLY B 1 136 ? 3.611 26.391 16.812 1 96.75 136 GLY B CA 1
ATOM 4401 C C . GLY B 1 136 ? 4.574 26.391 17.984 1 96.75 136 GLY B C 1
ATOM 4402 O O . GLY B 1 136 ? 5.23 27.391 18.25 1 96.75 136 GLY B O 1
ATOM 4403 N N . PHE B 1 137 ? 4.668 25.25 18.641 1 98.25 137 PHE B N 1
ATOM 4404 C CA . PHE B 1 137 ? 5.586 25.078 19.766 1 98.25 137 PHE B CA 1
ATOM 4405 C C . PHE B 1 137 ? 7.027 25.312 19.328 1 98.25 137 PHE B C 1
ATOM 4407 O O . PHE B 1 137 ? 7.789 26 20 1 98.25 137 PHE B O 1
ATOM 4414 N N . VAL B 1 138 ? 7.391 24.766 18.188 1 98.75 138 VAL B N 1
ATOM 4415 C CA . VAL B 1 138 ? 8.734 24.875 17.641 1 98.75 138 VAL B CA 1
ATOM 4416 C C . VAL B 1 138 ? 9.023 26.344 17.281 1 98.75 138 VAL B C 1
ATOM 4418 O O . VAL B 1 138 ? 10.086 26.859 17.609 1 98.75 138 VAL B O 1
ATOM 4421 N N . GLY B 1 139 ? 8.07 27 16.641 1 98.25 139 GLY B N 1
ATOM 4422 C CA . GLY B 1 139 ? 8.227 28.406 16.312 1 98.25 139 GLY B CA 1
ATOM 4423 C C . GLY B 1 139 ? 8.453 29.281 17.547 1 98.25 139 GLY B C 1
ATOM 4424 O O . GLY B 1 139 ? 9.359 30.109 17.562 1 98.25 139 GLY B O 1
ATOM 4425 N N . ARG B 1 140 ? 7.684 29.031 18.641 1 97.62 140 ARG B N 1
ATOM 4426 C CA . ARG B 1 140 ? 7.809 29.781 19.891 1 97.62 140 ARG B CA 1
ATOM 4427 C C . ARG B 1 140 ? 9.148 29.516 20.562 1 97.62 140 ARG B C 1
ATOM 4429 O O . ARG B 1 140 ? 9.75 30.422 21.141 1 97.62 140 ARG B O 1
ATOM 4436 N N . THR B 1 141 ? 9.516 28.312 20.5 1 98.5 141 THR B N 1
ATOM 4437 C CA . THR B 1 141 ? 10.781 27.906 21.109 1 98.5 141 THR B CA 1
ATOM 4438 C C . THR B 1 141 ? 11.961 28.562 20.406 1 98.5 141 THR B C 1
ATOM 4440 O O . THR B 1 141 ? 12.852 29.125 21.062 1 98.5 141 THR B O 1
ATOM 4443 N N . LEU B 1 142 ? 11.938 28.609 19.125 1 98.38 142 LEU B N 1
ATOM 4444 C CA . LEU B 1 142 ? 13.094 29.031 18.344 1 98.38 142 LEU B CA 1
ATOM 4445 C C . LEU B 1 142 ? 13.148 30.562 18.234 1 98.38 142 LEU B C 1
ATOM 4447 O O . LEU B 1 142 ? 14.227 31.125 18.062 1 98.38 142 LEU B O 1
ATOM 4451 N N . LYS B 1 143 ? 12.008 31.219 18.312 1 97.62 143 LYS B N 1
ATOM 4452 C CA . LYS B 1 143 ? 12 32.656 18.125 1 97.62 143 LYS B CA 1
ATOM 4453 C C . LYS B 1 143 ? 12.766 33.375 19.234 1 97.62 143 LYS B C 1
ATOM 4455 O O . LYS B 1 143 ? 13.156 34.531 19.094 1 97.62 143 LYS B O 1
ATOM 4460 N N . GLU B 1 144 ? 13.008 32.656 20.328 1 96.75 144 GLU B N 1
ATOM 4461 C CA . GLU B 1 144 ? 13.789 33.188 21.438 1 96.75 144 GLU B CA 1
ATOM 4462 C C . GLU B 1 144 ? 15.266 33.281 21.078 1 96.75 144 GLU B C 1
ATOM 4464 O O . GLU B 1 144 ? 16.016 34.031 21.719 1 96.75 144 GLU B O 1
ATOM 4469 N N . LEU B 1 145 ? 15.711 32.656 20.062 1 97.31 145 LEU B N 1
ATOM 4470 C CA . LEU B 1 145 ? 17.125 32.5 19.766 1 97.31 145 LEU B CA 1
ATOM 4471 C C . LEU B 1 145 ? 17.438 33 18.359 1 97.31 145 LEU B C 1
ATOM 4473 O O . LEU B 1 145 ? 18.547 33.438 18.078 1 97.31 145 LEU B O 1
ATOM 4477 N N . TYR B 1 146 ? 16.391 32.906 17.438 1 97.62 146 TYR B N 1
ATOM 4478 C CA . TYR B 1 146 ? 16.641 33.125 16.016 1 97.62 146 TYR B CA 1
ATOM 4479 C C . TYR B 1 146 ? 15.516 33.906 15.375 1 97.62 146 TYR B C 1
ATOM 4481 O O . TYR B 1 146 ? 14.406 34 15.914 1 97.62 146 TYR B O 1
ATOM 4489 N N . LYS B 1 147 ? 15.836 34.562 14.25 1 97.94 147 LYS B N 1
ATOM 4490 C CA . LYS B 1 147 ? 14.789 35.031 13.359 1 97.94 147 LYS B CA 1
ATOM 4491 C C . LYS B 1 147 ? 14.172 33.906 12.562 1 97.94 147 LYS B C 1
ATOM 4493 O O . LYS B 1 147 ? 14.742 33.438 11.57 1 97.94 147 LYS B O 1
ATOM 4498 N N . VAL B 1 148 ? 12.984 33.594 12.953 1 98.31 148 VAL B N 1
ATOM 4499 C CA . VAL B 1 148 ? 12.344 32.375 12.414 1 98.31 148 VAL B CA 1
ATOM 4500 C C . VAL B 1 148 ? 11.266 32.812 11.398 1 98.31 148 VAL B C 1
ATOM 4502 O O . VAL B 1 148 ? 10.523 33.75 11.633 1 98.31 148 VAL B O 1
ATOM 4505 N N . VAL B 1 149 ? 11.203 32.094 10.281 1 98.75 149 VAL B N 1
ATOM 4506 C CA . VAL B 1 149 ? 10.102 32.188 9.328 1 98.75 149 VAL B CA 1
ATOM 4507 C C . VAL B 1 149 ? 9.508 30.797 9.094 1 98.75 149 VAL B C 1
ATOM 4509 O O . VAL B 1 149 ? 10.234 29.844 8.828 1 98.75 149 VAL B O 1
ATOM 4512 N N . ILE B 1 150 ? 8.211 30.656 9.234 1 98.62 150 ILE B N 1
ATOM 4513 C CA . ILE B 1 150 ? 7.523 29.422 8.914 1 98.62 150 ILE B CA 1
ATOM 4514 C C . ILE B 1 150 ? 6.93 29.5 7.508 1 98.62 150 ILE B C 1
ATOM 4516 O O . ILE B 1 150 ? 6.23 30.469 7.18 1 98.62 150 ILE B O 1
ATOM 4520 N N . VAL B 1 151 ? 7.266 28.562 6.684 1 98.69 151 VAL B N 1
ATOM 4521 C CA . VAL B 1 151 ? 6.664 28.422 5.359 1 98.69 151 VAL B CA 1
ATOM 4522 C C . VAL B 1 151 ? 5.734 27.219 5.344 1 98.69 151 VAL B C 1
ATOM 4524 O O . VAL B 1 151 ? 6.168 26.078 5.59 1 98.69 151 VAL B O 1
ATOM 4527 N N . THR B 1 152 ? 4.492 27.469 5.078 1 97.19 152 THR B N 1
ATOM 4528 C CA . THR B 1 152 ? 3.521 26.375 5.105 1 97.19 152 THR B CA 1
ATOM 4529 C C . THR B 1 152 ? 2.75 26.297 3.793 1 97.19 152 THR B C 1
ATOM 4531 O O . THR B 1 152 ? 2.537 27.312 3.133 1 97.19 152 THR B O 1
ATOM 4534 N N . MET B 1 153 ? 2.469 25.078 3.373 1 95.38 153 MET B N 1
ATOM 4535 C CA . MET B 1 153 ? 1.574 24.875 2.24 1 95.38 153 MET B CA 1
ATOM 4536 C C . MET B 1 153 ? 0.328 24.094 2.664 1 95.38 153 MET B C 1
ATOM 4538 O O . MET B 1 153 ? 0.426 23.094 3.365 1 95.38 153 MET B O 1
ATOM 4542 N N . GLY B 1 154 ? -0.799 24.688 2.322 1 94 154 GLY B N 1
ATOM 4543 C CA . GLY B 1 154 ? -2.033 24.094 2.807 1 94 154 GLY B CA 1
ATOM 4544 C C . GLY B 1 154 ? -3.102 23.969 1.735 1 94 154 GLY B C 1
ATOM 4545 O O . GLY B 1 154 ? -2.916 24.438 0.612 1 94 154 GLY B O 1
ATOM 4546 N N . ARG B 1 155 ? -4.254 23.359 2.072 1 93.88 155 ARG B N 1
ATOM 4547 C CA . ARG B 1 155 ? -5.391 23.047 1.209 1 93.88 155 ARG B CA 1
ATOM 4548 C C . ARG B 1 155 ? -6.305 24.266 1.053 1 93.88 155 ARG B C 1
ATOM 4550 O O . ARG B 1 155 ? -7.34 24.188 0.39 1 93.88 155 ARG B O 1
ATOM 4557 N N . GLY B 1 156 ? -5.887 25.297 1.652 1 92.06 156 GLY B N 1
ATOM 4558 C CA . GLY B 1 156 ? -6.551 26.594 1.541 1 92.06 156 GLY B CA 1
ATOM 4559 C C . GLY B 1 156 ? -5.59 27.734 1.3 1 92.06 156 GLY B C 1
ATOM 4560 O O . GLY B 1 156 ? -5.957 28.906 1.45 1 92.06 156 GLY B O 1
ATOM 4561 N N . GLY B 1 157 ? -4.426 27.438 0.943 1 93.56 157 GLY B N 1
ATOM 4562 C CA . GLY B 1 157 ? -3.42 28.469 0.72 1 93.56 157 GLY B CA 1
ATOM 4563 C C . GLY B 1 157 ? -3.74 29.359 -0.458 1 93.56 157 GLY B C 1
ATOM 4564 O O . GLY B 1 157 ? -4.465 28.969 -1.372 1 93.56 157 GLY B O 1
ATOM 4565 N N . PRO B 1 158 ? -3.186 30.531 -0.382 1 95.19 158 PRO B N 1
ATOM 4566 C CA . PRO B 1 158 ? -3.42 31.469 -1.477 1 95.19 158 PRO B CA 1
ATOM 4567 C C . PRO B 1 158 ? -2.701 31.078 -2.764 1 95.19 158 PRO B C 1
ATOM 4569 O O . PRO B 1 158 ? -1.697 30.359 -2.717 1 95.19 158 PRO B O 1
ATOM 4572 N N . GLU B 1 159 ? -3.191 31.594 -3.891 1 94.88 159 GLU B N 1
ATOM 4573 C CA . GLU B 1 159 ? -2.611 31.266 -5.195 1 94.88 159 GLU B CA 1
ATOM 4574 C C . GLU B 1 159 ? -1.193 31.828 -5.312 1 94.88 159 GLU B C 1
ATOM 4576 O O . GLU B 1 159 ? -0.36 31.25 -6.023 1 94.88 159 GLU B O 1
ATOM 4581 N N . LYS B 1 160 ? -1.021 32.969 -4.703 1 96.69 160 LYS B N 1
ATOM 4582 C CA . LYS B 1 160 ? 0.312 33.531 -4.5 1 96.69 160 LYS B CA 1
ATOM 4583 C C . LYS B 1 160 ? 0.68 33.531 -3.02 1 96.69 160 LYS B C 1
ATOM 4585 O O . LYS B 1 160 ? -0.17 33.812 -2.168 1 96.69 160 LYS B O 1
ATOM 4590 N N . PRO B 1 161 ? 1.937 33.312 -2.779 1 97.75 161 PRO B N 1
ATOM 4591 C CA . PRO B 1 161 ? 2.309 33.25 -1.364 1 97.75 161 PRO B CA 1
ATOM 4592 C C . PRO B 1 161 ? 1.956 34.531 -0.62 1 97.75 161 PRO B C 1
ATOM 4594 O O . PRO B 1 161 ? 2.105 35.625 -1.167 1 97.75 161 PRO B O 1
ATOM 4597 N N . GLU B 1 162 ? 1.545 34.406 0.576 1 97 162 GLU B N 1
ATOM 4598 C CA . GLU B 1 162 ? 1.149 35.5 1.437 1 97 162 GLU B CA 1
ATOM 4599 C C . GLU B 1 162 ? 1.987 35.531 2.713 1 97 162 GLU B C 1
ATOM 4601 O O . GLU B 1 162 ? 2.166 34.531 3.371 1 97 162 GLU B O 1
ATOM 4606 N N . VAL B 1 163 ? 2.455 36.75 3.037 1 97.88 163 VAL B N 1
ATOM 4607 C CA . VAL B 1 163 ? 3.244 36.938 4.254 1 97.88 163 VAL B CA 1
ATOM 4608 C C . VAL B 1 163 ? 2.357 37.469 5.375 1 97.88 163 VAL B C 1
ATOM 4610 O O . VAL B 1 163 ? 1.647 38.469 5.199 1 97.88 163 VAL B O 1
ATOM 4613 N N . ILE B 1 164 ? 2.379 36.781 6.48 1 97.12 164 ILE B N 1
ATOM 4614 C CA . ILE B 1 164 ? 1.733 37.25 7.695 1 97.12 164 ILE B CA 1
ATOM 4615 C C . ILE B 1 164 ? 2.793 37.594 8.742 1 97.12 164 ILE B C 1
ATOM 4617 O O . ILE B 1 164 ? 3.604 36.75 9.109 1 97.12 164 ILE B O 1
ATOM 4621 N N . ARG B 1 165 ? 2.76 38.812 9.203 1 96.81 165 ARG B N 1
ATOM 4622 C CA . ARG B 1 165 ? 3.75 39.281 10.172 1 96.81 165 ARG B CA 1
ATOM 4623 C C . ARG B 1 165 ? 3.297 39 11.594 1 96.81 165 ARG B C 1
ATOM 4625 O O . ARG B 1 165 ? 3.031 39.906 12.367 1 96.81 165 ARG B O 1
ATOM 4632 N N . GLY B 1 166 ? 3.299 37.719 11.898 1 94.88 166 GLY B N 1
ATOM 4633 C CA . GLY B 1 166 ? 2.928 37.312 13.242 1 94.88 166 GLY B CA 1
ATOM 4634 C C . GLY B 1 166 ? 3.869 37.812 14.312 1 94.88 166 GLY B C 1
ATOM 4635 O O . GLY B 1 166 ? 3.525 37.844 15.5 1 94.88 166 GLY B O 1
ATOM 4636 N N . ASP B 1 167 ? 5.023 38.281 13.938 1 94.12 167 ASP B N 1
ATOM 4637 C CA . ASP B 1 167 ? 6 38.875 14.867 1 94.12 167 ASP B CA 1
ATOM 4638 C C . ASP B 1 167 ? 5.652 40.312 15.211 1 94.12 167 ASP B C 1
ATOM 4640 O O . ASP B 1 167 ? 6.121 40.844 16.219 1 94.12 167 ASP B O 1
ATOM 4644 N N . LEU B 1 168 ? 4.809 40.906 14.406 1 93.19 168 LEU B N 1
ATOM 4645 C CA . LEU B 1 168 ? 4.547 42.312 14.586 1 93.19 168 LEU B CA 1
ATOM 4646 C C . LEU B 1 168 ? 3.082 42.562 14.93 1 93.19 168 LEU B C 1
ATOM 4648 O O . LEU B 1 168 ? 2.727 43.625 15.43 1 93.19 168 LEU B O 1
ATOM 4652 N N . MET B 1 169 ? 2.26 41.531 14.633 1 89.19 169 MET B N 1
ATOM 4653 C CA . MET B 1 169 ? 0.841 41.781 14.898 1 89.19 169 MET B CA 1
ATOM 4654 C C . MET B 1 169 ? 0.229 40.562 15.633 1 89.19 169 MET B C 1
ATOM 4656 O O . MET B 1 169 ? 0.714 39.438 15.508 1 89.19 169 MET B O 1
ATOM 4660 N N . GLU B 1 170 ? -0.8 40.938 16.297 1 89 170 GLU B N 1
ATOM 4661 C CA . GLU B 1 170 ? -1.602 39.875 16.938 1 89 170 GLU B CA 1
ATOM 4662 C C . GLU B 1 170 ? -2.738 39.438 16.016 1 89 170 GLU B C 1
ATOM 4664 O O . GLU B 1 170 ? -3.434 40.281 15.43 1 89 170 GLU B O 1
ATOM 4669 N N . ILE B 1 171 ? -2.865 38.188 15.883 1 92.69 171 ILE B N 1
ATOM 4670 C CA . ILE B 1 171 ? -3.98 37.625 15.125 1 92.69 171 ILE B CA 1
ATOM 4671 C C . ILE B 1 171 ? -5.211 37.531 16.016 1 92.69 171 ILE B C 1
ATOM 4673 O O . ILE B 1 171 ? -5.387 36.531 16.734 1 92.69 171 ILE B O 1
ATOM 4677 N N . THR B 1 172 ? -6.09 38.469 15.875 1 93.12 172 THR B N 1
ATOM 4678 C CA . THR B 1 172 ? -7.277 38.531 16.719 1 93.12 172 THR B CA 1
ATOM 4679 C C . THR B 1 172 ? -8.484 37.938 15.992 1 93.12 172 THR B C 1
ATOM 4681 O O . THR B 1 172 ? -8.461 37.781 14.773 1 93.12 172 THR B O 1
ATOM 4684 N N . PRO B 1 173 ? -9.5 37.531 16.781 1 93.31 173 PRO B N 1
ATOM 4685 C CA . PRO B 1 173 ? -10.742 37.094 16.141 1 93.31 173 PRO B CA 1
ATOM 4686 C C . PRO B 1 173 ? -11.32 38.125 15.188 1 93.31 173 PRO B C 1
ATOM 4688 O O . PRO B 1 173 ? -11.836 37.781 14.125 1 93.31 173 PRO B O 1
ATOM 4691 N N . GLU B 1 174 ? -11.211 39.406 15.539 1 92.94 174 GLU B N 1
ATOM 4692 C CA . GLU B 1 174 ? -11.688 40.5 14.688 1 92.94 174 GLU B CA 1
ATOM 4693 C C . GLU B 1 174 ? -10.93 40.531 13.367 1 92.94 174 GLU B C 1
ATOM 4695 O O . GLU B 1 174 ? -11.523 40.719 12.305 1 92.94 174 GLU B O 1
ATOM 4700 N N . PHE B 1 175 ? -9.664 40.406 13.484 1 93.31 175 PHE B N 1
ATOM 4701 C CA . PHE B 1 175 ? -8.82 40.375 12.297 1 93.31 175 PHE B CA 1
ATOM 4702 C C . PHE B 1 175 ? -9.203 39.25 11.359 1 93.31 175 PHE B C 1
ATOM 4704 O O . PHE B 1 175 ? -9.344 39.438 10.156 1 93.31 175 PHE B O 1
ATOM 4711 N N . LEU B 1 176 ? -9.367 38.094 11.93 1 94.31 176 LEU B N 1
ATOM 4712 C CA . LEU B 1 176 ? -9.68 36.906 11.133 1 94.31 176 LEU B CA 1
ATOM 4713 C C . LEU B 1 176 ? -11.055 37.031 10.492 1 94.31 176 LEU B C 1
ATOM 4715 O O . LEU B 1 176 ? -11.266 36.562 9.367 1 94.31 176 LEU B O 1
ATOM 4719 N N . LEU B 1 177 ? -11.977 37.594 11.18 1 91.38 177 LEU B N 1
ATOM 4720 C CA . LEU B 1 177 ? -13.297 37.844 10.609 1 91.38 177 LEU B CA 1
ATOM 4721 C C . LEU B 1 177 ? -13.203 38.781 9.406 1 91.38 177 LEU B C 1
ATOM 4723 O O . LEU B 1 177 ? -13.867 38.562 8.391 1 91.38 177 LEU B O 1
ATOM 4727 N N . LYS B 1 178 ? -12.438 39.812 9.539 1 91.81 178 LYS B N 1
ATOM 4728 C CA . LYS B 1 178 ? -12.227 40.75 8.438 1 91.81 178 LYS B CA 1
ATOM 4729 C C . LYS B 1 178 ? -11.609 40.031 7.23 1 91.81 178 LYS B C 1
ATOM 4731 O O . LYS B 1 178 ? -12.031 40.25 6.09 1 91.81 178 LYS B O 1
ATOM 4736 N N . VAL B 1 179 ? -10.586 39.219 7.508 1 91.56 179 VAL B N 1
ATOM 4737 C CA . VAL B 1 179 ? -9.938 38.438 6.461 1 91.56 179 VAL B CA 1
ATOM 4738 C C . VAL B 1 179 ? -10.969 37.562 5.746 1 91.56 179 VAL B C 1
ATOM 4740 O O . VAL B 1 179 ? -10.961 37.469 4.52 1 91.56 179 VAL B O 1
ATOM 4743 N N . SER B 1 180 ? -11.812 36.938 6.492 1 90.25 180 SER B N 1
ATOM 4744 C CA . SER B 1 180 ? -12.859 36.094 5.941 1 90.25 180 SER B CA 1
ATOM 4745 C C . SER B 1 180 ? -13.828 36.875 5.074 1 90.25 180 SER B C 1
ATOM 4747 O O . SER B 1 180 ? -14.25 36.406 4.016 1 90.25 180 SER B O 1
ATOM 4749 N N . GLU B 1 181 ? -14.188 38.031 5.453 1 89.12 181 GLU B N 1
ATOM 4750 C CA . GLU B 1 181 ? -15.125 38.875 4.73 1 89.12 181 GLU B CA 1
ATOM 4751 C C . GLU B 1 181 ? -14.516 39.375 3.418 1 89.12 181 GLU B C 1
ATOM 4753 O O . GLU B 1 181 ? -15.242 39.719 2.484 1 89.12 181 GLU B O 1
ATOM 4758 N N . GLU B 1 182 ? -13.227 39.344 3.357 1 90.19 182 GLU B N 1
ATOM 4759 C CA . GLU B 1 182 ? -12.531 39.719 2.135 1 90.19 182 GLU B CA 1
ATOM 4760 C C . GLU B 1 182 ? -12.438 38.562 1.159 1 90.19 182 GLU B C 1
ATOM 4762 O O . GLU B 1 182 ? -11.859 38.688 0.08 1 90.19 182 GLU B O 1
ATOM 4767 N N . GLY B 1 183 ? -12.906 37.438 1.562 1 83.44 183 GLY B N 1
ATOM 4768 C CA . GLY B 1 183 ? -12.969 36.281 0.663 1 83.44 183 GLY B CA 1
ATOM 4769 C C . GLY B 1 183 ? -11.773 35.344 0.796 1 83.44 183 GLY B C 1
ATOM 4770 O O . GLY B 1 183 ? -11.602 34.438 -0.017 1 83.44 183 GLY B O 1
ATOM 4771 N N . LYS B 1 184 ? -10.977 35.656 1.798 1 87.94 184 LYS B N 1
ATOM 4772 C CA . LYS B 1 184 ? -9.812 34.781 2.033 1 87.94 184 LYS B CA 1
ATOM 4773 C C . LYS B 1 184 ? -10.141 33.688 3.027 1 87.94 184 LYS B C 1
ATOM 4775 O O . LYS B 1 184 ? -11.18 33.719 3.689 1 87.94 184 LYS B O 1
ATOM 4780 N N . HIS B 1 185 ? -9.266 32.719 3.02 1 89.31 185 HIS B N 1
ATOM 4781 C CA . HIS B 1 185 ? -9.453 31.625 3.955 1 89.31 185 HIS B CA 1
ATOM 4782 C C . HIS B 1 185 ? -8.766 31.906 5.285 1 89.31 185 HIS B C 1
ATOM 4784 O O . HIS B 1 185 ? -7.656 31.422 5.531 1 89.31 185 HIS B O 1
ATOM 4790 N N . ALA B 1 186 ? -9.469 32.406 6.195 1 88.5 186 ALA B N 1
ATOM 4791 C CA . ALA B 1 186 ? -8.938 33 7.422 1 88.5 186 ALA B CA 1
ATOM 4792 C C . ALA B 1 186 ? -8.477 31.938 8.398 1 88.5 186 ALA B C 1
ATOM 4794 O O . ALA B 1 186 ? -7.746 32.219 9.344 1 88.5 186 ALA B O 1
ATOM 4795 N N . ALA B 1 187 ? -8.859 30.719 8.188 1 85.31 187 ALA B N 1
ATOM 4796 C CA . ALA B 1 187 ? -8.445 29.625 9.062 1 85.31 187 ALA B CA 1
ATOM 4797 C C . ALA B 1 187 ? -7.398 28.75 8.383 1 85.31 187 ALA B C 1
ATOM 4799 O O . ALA B 1 187 ? -7.195 27.594 8.773 1 85.31 187 ALA B O 1
ATOM 4800 N N . SER B 1 188 ? -6.766 29.328 7.438 1 89.44 188 SER B N 1
ATOM 4801 C CA . SER B 1 188 ? -5.711 28.578 6.766 1 89.44 188 SER B CA 1
ATOM 4802 C C . SER B 1 188 ? -4.504 28.391 7.68 1 89.44 188 SER B C 1
ATOM 4804 O O . SER B 1 188 ? -4.363 29.078 8.688 1 89.44 188 SER B O 1
ATOM 4806 N N . ASP B 1 189 ? -3.676 27.516 7.281 1 90.75 189 ASP B N 1
ATOM 4807 C CA . ASP B 1 189 ? -2.588 27.031 8.125 1 90.75 189 ASP B CA 1
ATOM 4808 C C . ASP B 1 189 ? -1.621 28.156 8.477 1 90.75 189 ASP B C 1
ATOM 4810 O O . ASP B 1 189 ? -1.122 28.234 9.602 1 90.75 189 ASP B O 1
ATOM 4814 N N . HIS B 1 190 ? -1.337 29.062 7.527 1 93.69 190 HIS B N 1
ATOM 4815 C CA . HIS B 1 190 ? -0.353 30.094 7.801 1 93.69 190 HIS B CA 1
ATOM 4816 C C . HIS B 1 190 ? -0.891 31.109 8.797 1 93.69 190 HIS B C 1
ATOM 4818 O O . HIS B 1 190 ? -0.122 31.719 9.547 1 93.69 190 HIS B O 1
ATOM 4824 N N . PHE B 1 191 ? -2.195 31.328 8.914 1 94.38 191 PHE B N 1
ATOM 4825 C CA . PHE B 1 191 ? -2.785 32.156 9.953 1 94.38 191 PHE B CA 1
ATOM 4826 C C . PHE B 1 191 ? -2.686 31.484 11.312 1 94.38 191 PHE B C 1
ATOM 4828 O O . PHE B 1 191 ? -2.377 32.125 12.32 1 94.38 191 PHE B O 1
ATOM 4835 N N . GLU B 1 192 ? -2.977 30.203 11.297 1 93.69 192 GLU B N 1
ATOM 4836 C CA . GLU B 1 192 ? -2.881 29.438 12.539 1 93.69 192 GLU B CA 1
ATOM 4837 C C . GLU B 1 192 ? -1.455 29.438 13.086 1 93.69 192 GLU B C 1
ATOM 4839 O O . GLU B 1 192 ? -1.244 29.609 14.289 1 93.69 192 GLU B O 1
ATOM 4844 N N . ASP B 1 193 ? -0.554 29.234 12.195 1 95 193 ASP B N 1
ATOM 4845 C CA . ASP B 1 193 ? 0.85 29.266 12.594 1 95 193 ASP B CA 1
ATOM 4846 C C . ASP B 1 193 ? 1.241 30.625 13.148 1 95 193 ASP B C 1
ATOM 4848 O O . ASP B 1 193 ? 1.953 30.719 14.148 1 95 193 ASP B O 1
ATOM 4852 N N . ALA B 1 194 ? 0.851 31.672 12.461 1 95.81 194 ALA B N 1
ATOM 4853 C CA . ALA B 1 194 ? 1.147 33.031 12.914 1 95.81 194 ALA B CA 1
ATOM 4854 C C . ALA B 1 194 ? 0.56 33.281 14.305 1 95.81 194 ALA B C 1
ATOM 4856 O O . ALA B 1 194 ? 1.209 33.875 15.156 1 95.81 194 ALA B O 1
ATOM 4857 N N . LEU B 1 195 ? -0.586 32.812 14.508 1 95 195 LEU B N 1
ATOM 4858 C CA . LEU B 1 195 ? -1.293 32.969 15.773 1 95 195 LEU B CA 1
ATOM 4859 C C . LEU B 1 195 ? -0.576 32.219 16.891 1 95 195 LEU B C 1
ATOM 4861 O O . LEU B 1 195 ? -0.342 32.781 17.969 1 95 195 LEU B O 1
ATOM 4865 N N . THR B 1 196 ? -0.213 31.016 16.641 1 95.25 196 THR B N 1
ATOM 4866 C CA . THR B 1 196 ? 0.241 30.156 17.719 1 95.25 196 THR B CA 1
ATOM 4867 C C . THR B 1 196 ? 1.742 30.297 17.938 1 95.25 196 THR B C 1
ATOM 4869 O O . THR B 1 196 ? 2.227 30.156 19.062 1 95.25 196 THR B O 1
ATOM 4872 N N . ALA B 1 197 ? 2.473 30.609 16.891 1 96.38 197 ALA B N 1
ATOM 4873 C CA . ALA B 1 197 ? 3.926 30.703 17 1 96.38 197 ALA B CA 1
ATOM 4874 C C . ALA B 1 197 ? 4.367 32.156 17.219 1 96.38 197 ALA B C 1
ATOM 4876 O O . ALA B 1 197 ? 5.426 32.375 17.812 1 96.38 197 ALA B O 1
ATOM 4877 N N . GLY B 1 198 ? 3.635 33.094 16.719 1 96.19 198 GLY B N 1
ATOM 4878 C CA . GLY B 1 198 ? 3.994 34.5 16.859 1 96.19 198 GLY B CA 1
ATOM 4879 C C . GLY B 1 198 ? 5.23 34.875 16.062 1 96.19 198 GLY B C 1
ATOM 4880 O O . GLY B 1 198 ? 6.07 35.656 16.531 1 96.19 198 GLY B O 1
ATOM 4881 N N . VAL B 1 199 ? 5.367 34.25 14.891 1 97.62 199 VAL B N 1
ATOM 4882 C CA . VAL B 1 199 ? 6.504 34.531 14.016 1 97.62 199 VAL B CA 1
ATOM 4883 C C . VAL B 1 199 ? 6.008 34.875 12.617 1 97.62 199 VAL B C 1
ATOM 4885 O O . VAL B 1 199 ? 4.801 34.875 12.352 1 97.62 199 VAL B O 1
ATOM 4888 N N . ILE B 1 200 ? 6.953 35.312 11.75 1 98.31 200 ILE B N 1
ATOM 4889 C CA . ILE B 1 200 ? 6.613 35.531 10.344 1 98.31 200 ILE B CA 1
ATOM 4890 C C . ILE B 1 200 ? 6.219 34.219 9.695 1 98.31 200 ILE B C 1
ATOM 4892 O O . ILE B 1 200 ? 6.902 33.219 9.875 1 98.31 200 ILE B O 1
ATOM 4896 N N . THR B 1 201 ? 5.137 34.219 8.984 1 98.12 201 THR B N 1
ATOM 4897 C CA . THR B 1 201 ? 4.699 33.031 8.281 1 98.12 201 THR B CA 1
ATOM 4898 C C . THR B 1 201 ? 4.43 33.344 6.809 1 98.12 201 THR B C 1
ATOM 4900 O O . THR B 1 201 ? 4.062 34.469 6.457 1 98.12 201 THR B O 1
ATOM 4903 N N . VAL B 1 202 ? 4.773 32.406 5.961 1 98.5 202 VAL B N 1
ATOM 4904 C CA . VAL B 1 202 ? 4.492 32.469 4.531 1 98.5 202 VAL B CA 1
ATOM 4905 C C . VAL B 1 202 ? 3.525 31.359 4.145 1 98.5 202 VAL B C 1
ATOM 4907 O O . VAL B 1 202 ? 3.84 30.172 4.305 1 98.5 202 VAL B O 1
ATOM 4910 N N . GLY B 1 203 ? 2.348 31.766 3.682 1 97.81 203 GLY B N 1
ATOM 4911 C CA . GLY B 1 203 ? 1.347 30.797 3.254 1 97.81 203 GLY B CA 1
ATOM 4912 C C . GLY B 1 203 ? 1.424 30.484 1.774 1 97.81 203 GLY B C 1
ATOM 4913 O O . GLY B 1 203 ? 1.529 31.375 0.94 1 97.81 203 GLY B O 1
ATOM 4914 N N . CYS B 1 204 ? 1.448 29.141 1.43 1 98.06 204 CYS B N 1
ATOM 4915 C CA . CYS B 1 204 ? 1.484 28.641 0.061 1 98.06 204 CYS B CA 1
ATOM 4916 C C . CYS B 1 204 ? 0.323 27.688 -0.201 1 98.06 204 CYS B C 1
ATOM 4918 O O . CYS B 1 204 ? -0.185 27.062 0.724 1 98.06 204 CYS B O 1
ATOM 4920 N N . ARG B 1 205 ? -0.07 27.625 -1.479 1 97.38 205 ARG B N 1
ATOM 4921 C CA . ARG B 1 205 ? -1.123 26.703 -1.897 1 97.38 205 ARG B CA 1
ATOM 4922 C C . ARG B 1 205 ? -0.545 25.344 -2.266 1 97.38 205 ARG B C 1
ATOM 4924 O O . ARG B 1 205 ? 0.535 25.266 -2.854 1 97.38 205 ARG B O 1
ATOM 4931 N N . ARG B 1 206 ? -1.274 24.328 -1.926 1 97.06 206 ARG B N 1
ATOM 4932 C CA . ARG B 1 206 ? -1.014 23.016 -2.484 1 97.06 206 ARG B CA 1
ATOM 4933 C C . ARG B 1 206 ? -2.314 22.266 -2.764 1 97.06 206 ARG B C 1
ATOM 4935 O O . ARG B 1 206 ? -3.346 22.562 -2.148 1 97.06 206 ARG B O 1
ATOM 4942 N N . CYS B 1 207 ? -2.248 21.312 -3.709 1 97.31 207 CYS B N 1
ATOM 4943 C CA . CYS B 1 207 ? -3.369 20.422 -3.998 1 97.31 207 CYS B CA 1
ATOM 4944 C C . CYS B 1 207 ? -2.889 19 -4.223 1 97.31 207 CYS B C 1
ATOM 4946 O O . CYS B 1 207 ? -1.855 18.781 -4.855 1 97.31 207 CYS B O 1
ATOM 4948 N N . GLY B 1 208 ? -3.693 18.094 -3.707 1 96 208 GLY B N 1
ATOM 4949 C CA . GLY B 1 208 ? -3.367 16.688 -3.902 1 96 208 GLY B CA 1
ATOM 4950 C C . GLY B 1 208 ? -2.266 16.188 -2.98 1 96 208 GLY B C 1
ATOM 4951 O O . GLY B 1 208 ? -1.222 16.828 -2.855 1 96 208 GLY B O 1
ATOM 4952 N N . GLY B 1 209 ? -2.498 15.094 -2.312 1 95.81 209 GLY B N 1
ATOM 4953 C CA . GLY B 1 209 ? -1.509 14.445 -1.469 1 95.81 209 GLY B CA 1
ATOM 4954 C C . GLY B 1 209 ? -1.332 12.969 -1.782 1 95.81 209 GLY B C 1
ATOM 4955 O O . GLY B 1 209 ? -2.312 12.227 -1.867 1 95.81 209 GLY B O 1
ATOM 4956 N N . GLY B 1 210 ? -0.171 12.609 -1.982 1 95.94 210 GLY B N 1
ATOM 4957 C CA . GLY B 1 210 ? 0.124 11.234 -2.359 1 95.94 210 GLY B CA 1
ATOM 4958 C C . GLY B 1 210 ? 0.171 10.289 -1.176 1 95.94 210 GLY B C 1
ATOM 4959 O O . GLY B 1 210 ? -0.28 10.625 -0.081 1 95.94 210 GLY B O 1
ATOM 4960 N N . LEU B 1 211 ? 0.685 9.062 -1.397 1 96.5 211 LEU B N 1
ATOM 4961 C CA . LEU B 1 211 ? 0.842 8.047 -0.36 1 96.5 211 LEU B CA 1
ATOM 4962 C C . LEU B 1 211 ? 2.021 8.375 0.548 1 96.5 211 LEU B C 1
ATOM 4964 O O . LEU B 1 211 ? 1.959 8.156 1.76 1 96.5 211 LEU B O 1
ATOM 4968 N N . ALA B 1 212 ? 3.043 8.922 -0.104 1 96.38 212 ALA B N 1
ATOM 4969 C CA . ALA B 1 212 ? 4.277 9.188 0.631 1 96.38 212 ALA B CA 1
ATOM 4970 C C . ALA B 1 212 ? 4.246 10.586 1.258 1 96.38 212 ALA B C 1
ATOM 4972 O O . ALA B 1 212 ? 5.031 10.875 2.164 1 96.38 212 ALA B O 1
ATOM 4973 N N . GLY B 1 213 ? 3.385 11.406 0.792 1 95.75 213 GLY B N 1
ATOM 4974 C CA . GLY B 1 213 ? 3.24 12.727 1.397 1 95.75 213 GLY B CA 1
ATOM 4975 C C . GLY B 1 213 ? 3.6 13.859 0.456 1 95.75 213 GLY B C 1
ATOM 4976 O O . GLY B 1 213 ? 3.52 15.031 0.829 1 95.75 213 GLY B O 1
ATOM 4977 N N . PHE B 1 214 ? 3.916 13.562 -0.791 1 97.12 214 PHE B N 1
ATOM 4978 C CA . PHE B 1 214 ? 4.207 14.609 -1.765 1 97.12 214 PHE B CA 1
ATOM 4979 C C . PHE B 1 214 ? 2.922 15.18 -2.348 1 97.12 214 PHE B C 1
ATOM 4981 O O . PHE B 1 214 ? 1.922 14.469 -2.473 1 97.12 214 PHE B O 1
ATOM 4988 N N . SER B 1 215 ? 2.943 16.453 -2.66 1 97.25 215 SER B N 1
ATOM 4989 C CA . SER B 1 215 ? 1.779 17.094 -3.266 1 97.25 215 SER B CA 1
ATOM 4990 C C . SER B 1 215 ? 1.776 16.922 -4.781 1 97.25 215 SER B C 1
ATOM 4992 O O . SER B 1 215 ? 2.83 16.734 -5.391 1 97.25 215 SER B O 1
ATOM 4994 N N . PHE B 1 216 ? 0.604 16.922 -5.336 1 97.38 216 PHE B N 1
ATOM 4995 C CA . PHE B 1 216 ? 0.517 16.906 -6.793 1 97.38 216 PHE B CA 1
ATOM 4996 C C . PHE B 1 216 ? 0.931 18.25 -7.379 1 97.38 216 PHE B C 1
ATOM 4998 O O . PHE B 1 216 ? 1.774 18.312 -8.281 1 97.38 216 PHE B O 1
ATOM 5005 N N . PHE B 1 217 ? 0.331 19.375 -6.828 1 97.56 217 PHE B N 1
ATOM 5006 C CA . PHE B 1 217 ? 0.682 20.75 -7.184 1 97.56 217 PHE B CA 1
ATOM 5007 C C . PHE B 1 217 ? 0.938 21.578 -5.938 1 97.56 217 PHE B C 1
ATOM 5009 O O . PHE B 1 217 ? 0.301 21.375 -4.902 1 97.56 217 PHE B O 1
ATOM 5016 N N . ASP B 1 218 ? 1.878 22.469 -6.008 1 97.94 218 ASP B N 1
ATOM 5017 C CA . ASP B 1 218 ? 2.088 23.453 -4.945 1 97.94 218 ASP B CA 1
ATOM 5018 C C . ASP B 1 218 ? 2.9 24.641 -5.441 1 97.94 218 ASP B C 1
ATOM 5020 O O . ASP B 1 218 ? 3.377 24.641 -6.578 1 97.94 218 ASP B O 1
ATOM 5024 N N . ILE B 1 219 ? 2.975 25.672 -4.645 1 98.06 219 ILE B N 1
ATOM 5025 C CA . ILE B 1 219 ? 3.756 26.844 -4.996 1 98.06 219 ILE B CA 1
ATOM 5026 C C . ILE B 1 219 ? 4.828 27.094 -3.936 1 98.06 219 ILE B C 1
ATOM 5028 O O . ILE B 1 219 ? 5.105 28.234 -3.574 1 98.06 219 ILE B O 1
ATOM 5032 N N . ILE B 1 220 ? 5.387 26.031 -3.434 1 97.69 220 ILE B N 1
ATOM 5033 C CA . ILE B 1 220 ? 6.332 26.109 -2.324 1 97.69 220 ILE B CA 1
ATOM 5034 C C . ILE B 1 220 ? 7.598 26.828 -2.768 1 97.69 220 ILE B C 1
ATOM 5036 O O . ILE B 1 220 ? 8.234 27.531 -1.972 1 97.69 220 ILE B O 1
ATOM 5040 N N . ASP B 1 221 ? 8.016 26.719 -4.031 1 97.94 221 ASP B N 1
ATOM 5041 C CA . ASP B 1 221 ? 9.211 27.391 -4.539 1 97.94 221 ASP B CA 1
ATOM 5042 C C . ASP B 1 221 ? 9.094 28.906 -4.379 1 97.94 221 ASP B C 1
ATOM 5044 O O . ASP B 1 221 ? 10.047 29.562 -3.955 1 97.94 221 ASP B O 1
ATOM 5048 N N . GLU B 1 222 ? 7.938 29.406 -4.723 1 98.38 222 GLU B N 1
ATOM 5049 C CA . GLU B 1 222 ? 7.699 30.844 -4.566 1 98.38 222 GLU B CA 1
ATOM 5050 C C . GLU B 1 222 ? 7.73 31.25 -3.096 1 98.38 222 GLU B C 1
ATOM 5052 O O . GLU B 1 222 ? 8.258 32.312 -2.748 1 98.38 222 GLU B O 1
ATOM 5057 N N . GLY B 1 223 ? 7.16 30.422 -2.266 1 98.44 223 GLY B N 1
ATOM 5058 C CA . GLY B 1 223 ? 7.184 30.672 -0.833 1 98.44 223 GLY B CA 1
ATOM 5059 C C . GLY B 1 223 ? 8.586 30.719 -0.254 1 98.44 223 GLY B C 1
ATOM 5060 O O . GLY B 1 223 ? 8.891 31.547 0.596 1 98.44 223 GLY B O 1
ATOM 5061 N N . ILE B 1 224 ? 9.422 29.812 -0.72 1 98.38 224 ILE B N 1
ATOM 5062 C CA . ILE B 1 224 ? 10.805 29.734 -0.265 1 98.38 224 ILE B CA 1
ATOM 5063 C C . ILE B 1 224 ? 11.539 31.016 -0.64 1 98.38 224 ILE B C 1
ATOM 5065 O O . ILE B 1 224 ? 12.281 31.578 0.174 1 98.38 224 ILE B O 1
ATOM 5069 N N . GLU B 1 225 ? 11.367 31.5 -1.824 1 98.38 225 GLU B N 1
ATOM 5070 C CA . GLU B 1 225 ? 12.023 32.719 -2.275 1 98.38 225 GLU B CA 1
ATOM 5071 C C . GLU B 1 225 ? 11.602 33.906 -1.436 1 98.38 225 GLU B C 1
ATOM 5073 O O . GLU B 1 225 ? 12.43 34.75 -1.078 1 98.38 225 GLU B O 1
ATOM 5078 N N . ILE B 1 226 ? 10.336 34 -1.169 1 98.5 226 ILE B N 1
ATOM 5079 C CA . ILE B 1 226 ? 9.828 35.062 -0.333 1 98.5 226 ILE B CA 1
ATOM 5080 C C . ILE B 1 226 ? 10.43 34.969 1.067 1 98.5 226 ILE B C 1
ATOM 5082 O O . ILE B 1 226 ? 10.859 35.969 1.639 1 98.5 226 ILE B O 1
ATOM 5086 N N . ALA B 1 227 ? 10.477 33.812 1.59 1 98.44 227 ALA B N 1
ATOM 5087 C CA . ALA B 1 227 ? 11.039 33.594 2.924 1 98.44 227 ALA B CA 1
ATOM 5088 C C . ALA B 1 227 ? 12.5 34.031 2.977 1 98.44 227 ALA B C 1
ATOM 5090 O O . ALA B 1 227 ? 12.938 34.688 3.936 1 98.44 227 ALA B O 1
ATOM 5091 N N . LYS B 1 228 ? 13.242 33.688 1.986 1 97.94 228 LYS B N 1
ATOM 5092 C CA . LYS B 1 228 ? 14.648 34.062 1.914 1 97.94 228 LYS B CA 1
ATOM 5093 C C . LYS B 1 228 ? 14.836 35.562 1.933 1 97.94 228 LYS B C 1
ATOM 5095 O O . LYS B 1 228 ? 15.766 36.094 2.564 1 97.94 228 LYS B O 1
ATOM 5100 N N . SER B 1 229 ? 13.969 36.25 1.261 1 98 229 SER B N 1
ATOM 5101 C CA . SER B 1 229 ? 14.07 37.688 1.139 1 98 229 SER B CA 1
ATOM 5102 C C . SER B 1 229 ? 13.852 38.375 2.482 1 98 229 SER B C 1
ATOM 5104 O O . SER B 1 229 ? 14.211 39.531 2.656 1 98 229 SER B O 1
ATOM 5106 N N . LEU B 1 230 ? 13.352 37.656 3.457 1 97.81 230 LEU B N 1
ATOM 5107 C CA . LEU B 1 230 ? 13.102 38.188 4.785 1 97.81 230 LEU B CA 1
ATOM 5108 C C . LEU B 1 230 ? 14.32 38.031 5.684 1 97.81 230 LEU B C 1
ATOM 5110 O O . LEU B 1 230 ? 14.281 38.375 6.863 1 97.81 230 LEU B O 1
ATOM 5114 N N . ASN B 1 231 ? 15.383 37.438 5.215 1 97.06 231 ASN B N 1
ATOM 5115 C CA . ASN B 1 231 ? 16.672 37.25 5.871 1 97.06 231 ASN B CA 1
ATOM 5116 C C . ASN B 1 231 ? 16.531 36.5 7.195 1 97.06 231 ASN B C 1
ATOM 5118 O O . ASN B 1 231 ? 16.969 36.969 8.234 1 97.06 231 ASN B O 1
ATOM 5122 N N . PRO B 1 232 ? 15.945 35.344 7.152 1 98.19 232 PRO B N 1
ATOM 5123 C CA . PRO B 1 232 ? 15.789 34.531 8.375 1 98.19 232 PRO B CA 1
ATOM 5124 C C . PRO B 1 232 ? 17.094 33.844 8.789 1 98.19 232 PRO B C 1
ATOM 5126 O O . PRO B 1 232 ? 17.969 33.625 7.949 1 98.19 232 PRO B O 1
ATOM 5129 N N . ASP B 1 233 ? 17.219 33.531 10.125 1 97.75 233 ASP B N 1
ATOM 5130 C CA . ASP B 1 233 ? 18.281 32.656 10.602 1 97.75 233 ASP B CA 1
ATOM 5131 C C . ASP B 1 233 ? 17.922 31.188 10.336 1 97.75 233 ASP B C 1
ATOM 5133 O O . ASP B 1 233 ? 18.812 30.359 10.164 1 97.75 233 ASP B O 1
ATOM 5137 N N . ILE B 1 234 ? 16.656 30.906 10.352 1 98.31 234 ILE B N 1
ATOM 5138 C CA . ILE B 1 234 ? 16.188 29.531 10.188 1 98.31 234 ILE B CA 1
ATOM 5139 C C . ILE B 1 234 ? 14.781 29.547 9.578 1 98.31 234 ILE B C 1
ATOM 5141 O O . ILE B 1 234 ? 13.953 30.375 9.93 1 98.31 234 ILE B O 1
ATOM 5145 N N . ILE B 1 235 ? 14.508 28.672 8.648 1 98.75 235 ILE B N 1
ATOM 5146 C CA . ILE B 1 235 ? 13.188 28.469 8.062 1 98.75 235 ILE B CA 1
ATOM 5147 C C . ILE B 1 235 ? 12.594 27.156 8.562 1 98.75 235 ILE B C 1
ATOM 5149 O O . ILE B 1 235 ? 13.273 26.125 8.57 1 98.75 235 ILE B O 1
ATOM 5153 N N . VAL B 1 236 ? 11.367 27.203 9 1 98.69 236 VAL B N 1
ATOM 5154 C CA . VAL B 1 236 ? 10.625 26 9.383 1 98.69 236 VAL B CA 1
ATOM 5155 C C . VAL B 1 236 ? 9.562 25.703 8.328 1 98.69 236 VAL B C 1
ATOM 5157 O O . VAL B 1 236 ? 8.742 26.562 7.992 1 98.69 236 VAL B O 1
ATOM 5160 N N . PHE B 1 237 ? 9.602 24.484 7.781 1 98.62 237 PHE B N 1
ATOM 5161 C CA . PHE B 1 237 ? 8.633 24.062 6.777 1 98.62 237 PHE B CA 1
ATOM 5162 C C . PHE B 1 237 ? 7.539 23.219 7.406 1 98.62 237 PHE B C 1
ATOM 5164 O O . PHE B 1 237 ? 7.812 22.391 8.281 1 98.62 237 PHE B O 1
ATOM 5171 N N . GLU B 1 238 ? 6.336 23.469 6.965 1 96.25 238 GLU B N 1
ATOM 5172 C CA . GLU B 1 238 ? 5.195 22.656 7.395 1 96.25 238 GLU B CA 1
ATOM 5173 C C . GLU B 1 238 ? 4.234 22.406 6.242 1 96.25 238 GLU B C 1
ATOM 5175 O O . GLU B 1 238 ? 4.164 23.188 5.293 1 96.25 238 GLU B O 1
ATOM 5180 N N . GLY B 1 239 ? 3.621 21.203 6.266 1 90.44 239 GLY B N 1
ATOM 5181 C CA . GLY B 1 239 ? 2.553 20.906 5.324 1 90.44 239 GLY B CA 1
ATOM 5182 C C . GLY B 1 239 ? 1.198 20.75 5.988 1 90.44 239 GLY B C 1
ATOM 5183 O O . GLY B 1 239 ? 1.009 21.172 7.133 1 90.44 239 GLY B O 1
ATOM 5184 N N . SER B 1 240 ? 0.229 20.359 5.258 1 90.38 240 SER B N 1
ATOM 5185 C CA . SER B 1 240 ? -1.13 20.109 5.73 1 90.38 240 SER B CA 1
ATOM 5186 C C . SER B 1 240 ? -1.522 18.656 5.543 1 90.38 240 SER B C 1
ATOM 5188 O O . SER B 1 240 ? -1.172 18.031 4.535 1 90.38 240 SER B O 1
ATOM 5190 N N . GLY B 1 241 ? -2.223 18.156 6.562 1 89.31 241 GLY B N 1
ATOM 5191 C CA . GLY B 1 241 ? -2.445 16.719 6.516 1 89.31 241 GLY B CA 1
ATOM 5192 C C . GLY B 1 241 ? -1.158 15.914 6.551 1 89.31 241 GLY B C 1
ATOM 5193 O O . GLY B 1 241 ? -0.225 16.266 7.281 1 89.31 241 GLY B O 1
ATOM 5194 N N . PRO B 1 242 ? -1.132 14.844 5.836 1 92.69 242 PRO B N 1
ATOM 5195 C CA . PRO B 1 242 ? 0.114 14.078 5.797 1 92.69 242 PRO B CA 1
ATOM 5196 C C . PRO B 1 242 ? 1.106 14.609 4.766 1 92.69 242 PRO B C 1
ATOM 5198 O O . PRO B 1 242 ? 2.246 14.141 4.699 1 92.69 242 PRO B O 1
ATOM 5201 N N . THR B 1 243 ? 0.707 15.602 4.055 1 96.12 243 THR B N 1
ATOM 5202 C CA . THR B 1 243 ? 1.523 16.125 2.969 1 96.12 243 THR B CA 1
ATOM 5203 C C . THR B 1 243 ? 2.516 17.156 3.492 1 96.12 243 THR B C 1
ATOM 5205 O O . THR B 1 243 ? 2.193 17.938 4.391 1 96.12 243 THR B O 1
ATOM 5208 N N . PHE B 1 244 ? 3.727 17.125 2.963 1 96.88 244 PHE B N 1
ATOM 5209 C CA . PHE B 1 244 ? 4.762 18.047 3.398 1 96.88 244 PHE B CA 1
ATOM 5210 C C . PHE B 1 244 ? 5.566 18.562 2.209 1 96.88 244 PHE B C 1
ATOM 5212 O O . PHE B 1 244 ? 5.582 17.938 1.148 1 96.88 244 PHE B O 1
ATOM 5219 N N . PRO B 1 245 ? 6.152 19.781 2.336 1 97.62 245 PRO B N 1
ATOM 5220 C CA . PRO B 1 245 ? 6.973 20.312 1.242 1 97.62 245 PRO B CA 1
ATOM 5221 C C . PRO B 1 245 ? 8.141 19.391 0.885 1 97.62 245 PRO B C 1
ATOM 5223 O O . PRO B 1 245 ? 8.773 18.812 1.774 1 97.62 245 PRO B O 1
ATOM 5226 N N . ASN B 1 246 ? 8.406 19.297 -0.392 1 97.25 246 ASN B N 1
ATOM 5227 C CA . ASN B 1 246 ? 9.523 18.484 -0.867 1 97.25 246 ASN B CA 1
ATOM 5228 C C . ASN B 1 246 ? 10.859 19.188 -0.684 1 97.25 246 ASN B C 1
ATOM 5230 O O . ASN B 1 246 ? 11.656 19.281 -1.62 1 97.25 246 ASN B O 1
ATOM 5234 N N . VAL B 1 247 ? 11.102 19.688 0.503 1 97.69 247 VAL B N 1
ATOM 5235 C CA . VAL B 1 247 ? 12.375 20.281 0.897 1 97.69 247 VAL B CA 1
ATOM 5236 C C . VAL B 1 247 ? 13.148 19.297 1.775 1 97.69 247 VAL B C 1
ATOM 5238 O O . VAL B 1 247 ? 12.633 18.812 2.783 1 97.69 247 VAL B O 1
ATOM 5241 N N . LEU B 1 248 ? 14.344 18.938 1.334 1 96.75 248 LEU B N 1
ATOM 5242 C CA . LEU B 1 248 ? 15.227 18.172 2.193 1 96.75 248 LEU B CA 1
ATOM 5243 C C . LEU B 1 248 ? 15.906 19.062 3.225 1 96.75 248 LEU B C 1
ATOM 5245 O O . LEU B 1 248 ? 17.078 19.422 3.068 1 96.75 248 LEU B O 1
ATOM 5249 N N . ALA B 1 249 ? 15.188 19.25 4.305 1 97.81 249 ALA B N 1
ATOM 5250 C CA . ALA B 1 249 ? 15.633 20.156 5.355 1 97.81 249 ALA B CA 1
ATOM 5251 C C . ALA B 1 249 ? 16.828 19.594 6.102 1 97.81 249 ALA B C 1
ATOM 5253 O O . ALA B 1 249 ? 17.125 18.406 5.996 1 97.81 249 ALA B O 1
ATOM 5254 N N . ASP B 1 250 ? 17.531 20.469 6.836 1 98.12 250 ASP B N 1
ATOM 5255 C CA . ASP B 1 250 ? 18.688 20.062 7.633 1 98.12 250 ASP B CA 1
ATOM 5256 C C . ASP B 1 250 ? 18.25 19.281 8.859 1 98.12 250 ASP B C 1
ATOM 5258 O O . ASP B 1 250 ? 19.047 18.531 9.438 1 98.12 250 ASP B O 1
ATOM 5262 N N . GLY B 1 251 ? 17.062 19.453 9.273 1 98.19 251 GLY B N 1
ATOM 5263 C CA . GLY B 1 251 ? 16.469 18.719 10.375 1 98.19 251 GLY B CA 1
ATOM 5264 C C . GLY B 1 251 ? 15.016 18.375 10.141 1 98.19 251 GLY B C 1
ATOM 5265 O O . GLY B 1 251 ? 14.297 19.094 9.445 1 98.19 251 GLY B O 1
ATOM 5266 N N . PHE B 1 252 ? 14.578 17.25 10.742 1 98.69 252 PHE B N 1
ATOM 5267 C CA . PHE B 1 252 ? 13.195 16.797 10.633 1 98.69 252 PHE B CA 1
ATOM 5268 C C . PHE B 1 252 ? 12.617 16.469 12 1 98.69 252 PHE B C 1
ATOM 5270 O O . PHE B 1 252 ? 13.258 15.773 12.797 1 98.69 252 PHE B O 1
ATOM 5277 N N . ILE B 1 253 ? 11.469 17 12.242 1 98.88 253 ILE B N 1
ATOM 5278 C CA . ILE B 1 253 ? 10.641 16.609 13.375 1 98.88 253 ILE B CA 1
ATOM 5279 C C . ILE B 1 253 ? 9.375 15.914 12.875 1 98.88 253 ILE B C 1
ATOM 5281 O O . ILE B 1 253 ? 8.531 16.531 12.219 1 98.88 253 ILE B O 1
ATOM 5285 N N . THR B 1 254 ? 9.258 14.641 13.156 1 98.75 254 THR B N 1
ATOM 5286 C CA . THR B 1 254 ? 8.125 13.844 12.688 1 98.75 254 THR B CA 1
ATOM 5287 C C . THR B 1 254 ? 7.156 13.562 13.828 1 98.75 254 THR B C 1
ATOM 5289 O O . THR B 1 254 ? 7.562 13.07 14.891 1 98.75 254 THR B O 1
ATOM 5292 N N . ILE B 1 255 ? 5.883 13.836 13.578 1 98.56 255 ILE B N 1
ATOM 5293 C CA . ILE B 1 255 ? 4.859 13.68 14.602 1 98.56 255 ILE B CA 1
ATOM 5294 C C . ILE B 1 255 ? 3.998 12.453 14.289 1 98.56 255 ILE B C 1
ATOM 5296 O O . ILE B 1 255 ? 3.596 12.25 13.141 1 98.56 255 ILE B O 1
ATOM 5300 N N . THR B 1 256 ? 3.785 11.609 15.281 1 97.94 256 THR B N 1
ATOM 5301 C CA . THR B 1 256 ? 2.824 10.516 15.203 1 97.94 256 THR B CA 1
ATOM 5302 C C . THR B 1 256 ? 1.938 10.484 16.438 1 97.94 256 THR B C 1
ATOM 5304 O O . THR B 1 256 ? 2.291 11.055 17.469 1 97.94 256 THR B O 1
ATOM 5307 N N . SER B 1 257 ? 0.762 9.945 16.328 1 96.81 257 SER B N 1
ATOM 5308 C CA . SER B 1 257 ? -0.173 9.859 17.438 1 96.81 257 SER B CA 1
ATOM 5309 C C . SER B 1 257 ? -0.159 8.469 18.062 1 96.81 257 SER B C 1
ATOM 5311 O O . SER B 1 257 ? -0.223 7.461 17.359 1 96.81 257 SER B O 1
ATOM 5313 N N . ALA B 1 258 ? -0.176 8.422 19.328 1 97.25 258 ALA B N 1
ATOM 5314 C CA . ALA B 1 258 ? -0.213 7.152 20.047 1 97.25 258 ALA B CA 1
ATOM 5315 C C . ALA B 1 258 ? -1.524 6.414 19.797 1 97.25 258 ALA B C 1
ATOM 5317 O O . ALA B 1 258 ? -1.567 5.184 19.812 1 97.25 258 ALA B O 1
ATOM 5318 N N . ILE B 1 259 ? -2.529 7.164 19.5 1 93.94 259 ILE B N 1
ATOM 5319 C CA . ILE B 1 259 ? -3.859 6.598 19.312 1 93.94 259 ILE B CA 1
ATOM 5320 C C . ILE B 1 259 ? -3.857 5.672 18.094 1 93.94 259 ILE B C 1
ATOM 5322 O O . ILE B 1 259 ? -4.547 4.648 18.078 1 93.94 259 ILE B O 1
ATOM 5326 N N . HIS B 1 260 ? -3.051 5.953 17.109 1 92.44 260 HIS B N 1
ATOM 5327 C CA . HIS B 1 260 ? -3.043 5.191 15.859 1 92.44 260 HIS B CA 1
ATOM 5328 C C . HIS B 1 260 ? -2.197 3.93 15.992 1 92.44 260 HIS B C 1
ATOM 5330 O O . HIS B 1 260 ? -2.246 3.049 15.133 1 92.44 260 HIS B O 1
ATOM 5336 N N . GLY B 1 261 ? -1.463 3.809 17.078 1 93.12 261 GLY B N 1
ATOM 5337 C CA . GLY B 1 261 ? -0.607 2.646 17.266 1 93.12 261 GLY B CA 1
ATOM 5338 C C . GLY B 1 261 ? 0.545 2.596 16.281 1 93.12 261 GLY B C 1
ATOM 5339 O O . GLY B 1 261 ? 1.148 3.625 15.969 1 93.12 261 GLY B O 1
ATOM 5340 N N . THR B 1 262 ? 0.871 1.395 15.797 1 96.75 262 THR B N 1
ATOM 5341 C CA . THR B 1 262 ? 2.066 1.225 14.977 1 96.75 262 THR B CA 1
ATOM 5342 C C . THR B 1 262 ? 1.71 1.242 13.492 1 96.75 262 THR B C 1
ATOM 5344 O O . THR B 1 262 ? 2.596 1.286 12.633 1 96.75 262 THR B O 1
ATOM 5347 N N . GLU B 1 263 ? 0.455 1.267 13.195 1 93.31 263 GLU B N 1
ATOM 5348 C CA . GLU B 1 263 ? -0.008 1.102 11.82 1 93.31 263 GLU B CA 1
ATOM 5349 C C . GLU B 1 263 ? 0.552 2.193 10.914 1 93.31 263 GLU B C 1
ATOM 5351 O O . GLU B 1 263 ? 1.13 1.901 9.859 1 93.31 263 GLU B O 1
ATOM 5356 N N . LYS B 1 264 ? 0.471 3.473 11.336 1 94.62 264 LYS B N 1
ATOM 5357 C CA . LYS B 1 264 ? 0.908 4.605 10.531 1 94.62 264 LYS B CA 1
ATOM 5358 C C . LYS B 1 264 ? 2.43 4.715 10.508 1 94.62 264 LYS B C 1
ATOM 5360 O O . LYS B 1 264 ? 2.994 5.457 9.703 1 94.62 264 LYS B O 1
ATOM 5365 N N . ILE B 1 265 ? 3.074 3.92 11.32 1 97 265 ILE B N 1
ATOM 5366 C CA . ILE B 1 265 ? 4.531 3.914 11.422 1 97 265 ILE B CA 1
ATOM 5367 C C . ILE B 1 265 ? 5.109 2.84 10.508 1 97 265 ILE B C 1
ATOM 5369 O O . ILE B 1 265 ? 6.082 3.084 9.789 1 97 265 ILE B O 1
ATOM 5373 N N . GLU B 1 266 ? 4.395 1.709 10.484 1 96.25 266 GLU B N 1
ATOM 5374 C CA . GLU B 1 266 ? 4.996 0.521 9.891 1 96.25 266 GLU B CA 1
ATOM 5375 C C . GLU B 1 266 ? 4.465 0.284 8.477 1 96.25 266 GLU B C 1
ATOM 5377 O O . GLU B 1 266 ? 5.113 -0.377 7.664 1 96.25 266 GLU B O 1
ATOM 5382 N N . GLN B 1 267 ? 3.322 0.816 8.18 1 94.44 267 GLN B N 1
ATOM 5383 C CA . GLN B 1 267 ? 2.666 0.445 6.926 1 94.44 267 GLN B CA 1
ATOM 5384 C C . GLN B 1 267 ? 2.832 1.536 5.875 1 94.44 267 GLN B C 1
ATOM 5386 O O . GLN B 1 267 ? 3.064 2.699 6.207 1 94.44 267 GLN B O 1
ATOM 5391 N N . TYR B 1 268 ? 2.799 1.143 4.621 1 96.12 268 TYR B N 1
ATOM 5392 C CA . TYR B 1 268 ? 2.906 2.035 3.471 1 96.12 268 TYR B CA 1
ATOM 5393 C C . TYR B 1 268 ? 4.152 2.906 3.572 1 96.12 268 TYR B C 1
ATOM 5395 O O . TYR B 1 268 ? 5.27 2.395 3.66 1 96.12 268 TYR B O 1
ATOM 5403 N N . PHE B 1 269 ? 3.98 4.223 3.666 1 97.38 269 PHE B N 1
ATOM 5404 C CA . PHE B 1 269 ? 5.164 5.074 3.631 1 97.38 269 PHE B CA 1
ATOM 5405 C C . PHE B 1 269 ? 5.434 5.684 5 1 97.38 269 PHE B C 1
ATOM 5407 O O . PHE B 1 269 ? 6.137 6.688 5.113 1 97.38 269 PHE B O 1
ATOM 5414 N N . GLY B 1 270 ? 4.84 5.055 6.074 1 97.12 270 GLY B N 1
ATOM 5415 C CA . GLY B 1 270 ? 5.242 5.422 7.422 1 97.12 270 GLY B CA 1
ATOM 5416 C C . GLY B 1 270 ? 6.746 5.395 7.621 1 97.12 270 GLY B C 1
ATOM 5417 O O . GLY B 1 270 ? 7.316 6.32 8.203 1 97.12 270 GLY B O 1
ATOM 5418 N N . PRO B 1 271 ? 7.414 4.398 7.105 1 97.62 271 PRO B N 1
ATOM 5419 C CA . PRO B 1 271 ? 8.859 4.266 7.262 1 97.62 271 PRO B CA 1
ATOM 5420 C C . PRO B 1 271 ? 9.633 5.43 6.637 1 97.62 271 PRO B C 1
ATOM 5422 O O . PRO B 1 271 ? 10.703 5.797 7.125 1 97.62 271 PRO B O 1
ATOM 5425 N N . LEU B 1 272 ? 9.117 5.996 5.547 1 97.62 272 LEU B N 1
ATOM 5426 C CA . LEU B 1 272 ? 9.766 7.172 4.977 1 97.62 272 LEU B CA 1
ATOM 5427 C C . LEU B 1 272 ? 9.758 8.328 5.965 1 97.62 272 LEU B C 1
ATOM 5429 O O . LEU B 1 272 ? 10.797 8.938 6.223 1 97.62 272 LEU B O 1
ATOM 5433 N N . ARG B 1 273 ? 8.609 8.602 6.535 1 97.5 273 ARG B N 1
ATOM 5434 C CA . ARG B 1 273 ? 8.43 9.742 7.438 1 97.5 273 ARG B CA 1
ATOM 5435 C C . ARG B 1 273 ? 9.242 9.555 8.719 1 97.5 273 ARG B C 1
ATOM 5437 O O . ARG B 1 273 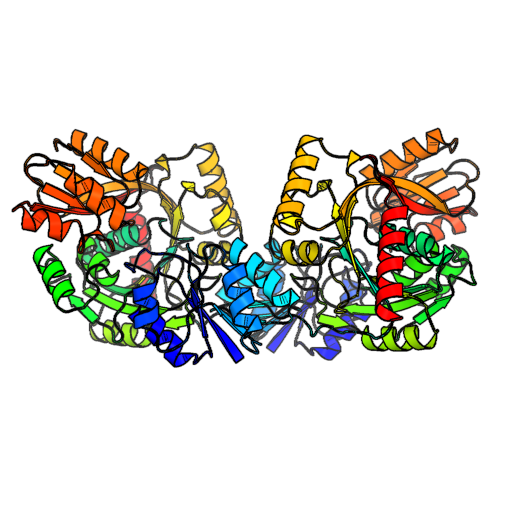? 9.914 10.484 9.172 1 97.5 273 ARG B O 1
ATOM 5444 N N . ILE B 1 274 ? 9.172 8.344 9.234 1 98.12 274 ILE B N 1
ATOM 5445 C CA . ILE B 1 274 ? 9.93 8.039 10.438 1 98.12 274 ILE B CA 1
ATOM 5446 C C . ILE B 1 274 ? 11.43 8.055 10.125 1 98.12 274 ILE B C 1
ATOM 5448 O O . ILE B 1 274 ? 12.234 8.516 10.945 1 98.12 274 ILE B O 1
ATOM 5452 N N . GLY B 1 275 ? 11.766 7.598 8.977 1 97.31 275 GLY B N 1
ATOM 5453 C CA . GLY B 1 275 ? 13.164 7.523 8.578 1 97.31 275 GLY B CA 1
ATOM 5454 C C . GLY B 1 275 ? 13.812 8.883 8.406 1 97.31 275 GLY B C 1
ATOM 5455 O O . GLY B 1 275 ? 15.023 9.023 8.555 1 97.31 275 GLY B O 1
ATOM 5456 N N . LEU B 1 276 ? 13.055 9.93 8.188 1 97.62 276 LEU B N 1
ATOM 5457 C CA . LEU B 1 276 ? 13.555 11.281 7.977 1 97.62 276 LEU B CA 1
ATOM 5458 C C . LEU B 1 276 ? 13.797 11.984 9.312 1 97.62 276 LEU B C 1
ATOM 5460 O O . LEU B 1 276 ? 14.469 13.016 9.359 1 97.62 276 LEU B O 1
ATOM 5464 N N . ALA B 1 277 ? 13.414 11.453 10.398 1 98.44 277 ALA B N 1
ATOM 5465 C CA . ALA B 1 277 ? 13.242 12.18 11.656 1 98.44 277 ALA B CA 1
ATOM 5466 C C . ALA B 1 277 ? 14.562 12.281 12.406 1 98.44 277 ALA B C 1
ATOM 5468 O O . ALA B 1 277 ? 15.273 11.289 12.578 1 98.44 277 ALA B O 1
ATOM 5469 N N . ASP B 1 278 ? 14.922 13.508 12.859 1 98.75 278 ASP B N 1
ATOM 5470 C CA . ASP B 1 278 ? 15.859 13.68 13.961 1 98.75 278 ASP B CA 1
ATOM 5471 C C . ASP B 1 278 ? 15.164 13.5 15.312 1 98.75 278 ASP B C 1
ATOM 5473 O O . ASP B 1 278 ? 15.727 12.906 16.234 1 98.75 278 ASP B O 1
ATOM 5477 N N . ILE B 1 279 ? 13.984 14.039 15.367 1 98.88 279 ILE B N 1
ATOM 5478 C CA . ILE B 1 279 ? 13.109 13.938 16.531 1 98.88 279 ILE B CA 1
ATOM 5479 C C . ILE B 1 279 ? 11.766 13.344 16.125 1 98.88 279 ILE B C 1
ATOM 5481 O O . ILE B 1 279 ? 11.188 13.734 15.109 1 98.88 279 ILE B O 1
ATOM 5485 N N . VAL B 1 280 ? 11.32 12.32 16.844 1 98.94 280 VAL B N 1
ATOM 5486 C CA . VAL B 1 280 ? 9.961 11.82 16.703 1 98.94 280 VAL B CA 1
ATOM 5487 C C . VAL B 1 280 ? 9.141 12.219 17.938 1 98.94 280 VAL B C 1
ATOM 5489 O O . VAL B 1 280 ? 9.508 11.898 19.062 1 98.94 280 VAL B O 1
ATOM 5492 N N . VAL B 1 281 ? 8.086 12.945 17.734 1 98.94 281 VAL B N 1
ATOM 5493 C CA . VAL B 1 281 ? 7.18 13.32 18.812 1 98.94 281 VAL B CA 1
ATOM 5494 C C . VAL B 1 281 ? 5.934 12.438 18.766 1 98.94 281 VAL B C 1
ATOM 5496 O O . VAL B 1 281 ? 5.164 12.492 17.797 1 98.94 281 VAL B O 1
ATOM 5499 N N . VAL B 1 282 ? 5.777 11.617 19.766 1 98.81 282 VAL B N 1
ATOM 5500 C CA . VAL B 1 282 ? 4.559 10.828 19.922 1 98.81 282 VAL B CA 1
ATOM 5501 C C . VAL B 1 282 ? 3.545 11.594 20.766 1 98.81 282 VAL B C 1
ATOM 5503 O O . VAL B 1 282 ? 3.744 11.789 21.969 1 98.81 282 VAL B O 1
ATOM 5506 N N . THR B 1 283 ? 2.477 12.023 20.109 1 97.5 283 THR B N 1
ATOM 5507 C CA . THR B 1 283 ? 1.471 12.828 20.781 1 97.5 283 THR B CA 1
ATOM 5508 C C . THR B 1 283 ? 0.361 11.945 21.344 1 97.5 283 THR B C 1
ATOM 5510 O O . THR B 1 283 ? 0.25 10.773 20.984 1 97.5 283 THR B O 1
ATOM 5513 N N . MET B 1 284 ? -0.424 12.531 22.297 1 95.38 284 MET B N 1
ATOM 5514 C CA . MET B 1 284 ? -1.549 11.859 22.953 1 95.38 284 MET B CA 1
ATOM 5515 C C . MET B 1 284 ? -1.098 10.562 23.609 1 95.38 284 MET B C 1
ATOM 5517 O O . MET B 1 284 ? -1.813 9.562 23.578 1 95.38 284 MET B O 1
ATOM 5521 N N . ALA B 1 285 ? 0.053 10.578 24.094 1 97.56 285 ALA B N 1
ATOM 5522 C CA . ALA B 1 285 ? 0.654 9.406 24.719 1 97.56 285 ALA B CA 1
ATOM 5523 C C . ALA B 1 285 ? -0.078 9.039 26 1 97.56 285 ALA B C 1
ATOM 5525 O O . ALA B 1 285 ? -0.02 7.895 26.453 1 97.56 285 ALA B O 1
ATOM 5526 N N . ASP B 1 286 ? -0.754 10.008 26.531 1 95 286 ASP B N 1
ATOM 5527 C CA . ASP B 1 286 ? -1.48 9.789 27.781 1 95 286 ASP B CA 1
ATOM 5528 C C . ASP B 1 286 ? -2.812 9.086 27.531 1 95 286 ASP B C 1
ATOM 5530 O O . ASP B 1 286 ? -3.527 8.75 28.469 1 95 286 ASP B O 1
ATOM 5534 N N . SER B 1 287 ? -3.125 8.852 26.328 1 93.75 287 SER B N 1
ATOM 5535 C CA . SER B 1 287 ? -4.43 8.297 25.984 1 93.75 287 SER B CA 1
ATOM 5536 C C . SER B 1 287 ? -4.34 6.793 25.734 1 93.75 287 SER B C 1
ATOM 5538 O O . SER B 1 287 ? -5.328 6.16 25.359 1 93.75 287 SER B O 1
ATOM 5540 N N . VAL B 1 288 ? -3.188 6.16 25.828 1 96.5 288 VAL B N 1
ATOM 5541 C CA . VAL B 1 288 ? -3.029 4.746 25.531 1 96.5 288 VAL B CA 1
ATOM 5542 C C . VAL B 1 288 ? -2.244 4.059 26.641 1 96.5 288 VAL B C 1
ATOM 5544 O O . VAL B 1 288 ? -1.68 4.723 27.516 1 96.5 288 VAL B O 1
ATOM 5547 N N . SER B 1 289 ? -2.197 2.709 26.656 1 97.56 289 SER B N 1
ATOM 5548 C CA . SER B 1 289 ? -1.515 1.919 27.672 1 97.56 289 SER B CA 1
ATOM 5549 C C . SER B 1 289 ? 0 2.002 27.516 1 97.56 289 SER B C 1
ATOM 5551 O O . SER B 1 289 ? 0.499 2.338 26.438 1 97.56 289 SER B O 1
ATOM 5553 N N . GLU B 1 290 ? 0.672 1.732 28.578 1 97.62 290 GLU B N 1
ATOM 5554 C CA . GLU B 1 290 ? 2.131 1.68 28.562 1 97.62 290 GLU B CA 1
ATOM 5555 C C . GLU B 1 290 ? 2.631 0.631 27.578 1 97.62 290 GLU B C 1
ATOM 5557 O O . GLU B 1 290 ? 3.67 0.816 26.938 1 97.62 290 GLU B O 1
ATOM 5562 N N . GLU B 1 291 ? 1.928 -0.422 27.516 1 97.81 291 GLU B N 1
ATOM 5563 C CA . GLU B 1 291 ? 2.297 -1.484 26.594 1 97.81 291 GLU B CA 1
ATOM 5564 C C . GLU B 1 291 ? 2.227 -1 25.141 1 97.81 291 GLU B C 1
ATOM 5566 O O . GLU B 1 291 ? 3.107 -1.306 24.344 1 97.81 291 GLU B O 1
ATOM 5571 N N . LYS B 1 292 ? 1.194 -0.322 24.844 1 97.25 292 LYS B N 1
ATOM 5572 C CA . LYS B 1 292 ? 1.05 0.236 23.5 1 97.25 292 LYS B CA 1
ATOM 5573 C C . LYS B 1 292 ? 2.164 1.234 23.188 1 97.25 292 LYS B C 1
ATOM 5575 O O . LYS B 1 292 ? 2.68 1.277 22.078 1 97.25 292 LYS B O 1
ATOM 5580 N N . LEU B 1 293 ? 2.541 2.035 24.172 1 98.44 293 LEU B N 1
ATOM 5581 C CA . LEU B 1 293 ? 3.623 3 24 1 98.44 293 LEU B CA 1
ATOM 5582 C C . LEU B 1 293 ? 4.945 2.289 23.734 1 98.44 293 LEU B C 1
ATOM 5584 O O . LEU B 1 293 ? 5.75 2.742 22.922 1 98.44 293 LEU B O 1
ATOM 5588 N N . LYS B 1 294 ? 5.172 1.228 24.438 1 98.31 294 LYS B N 1
ATOM 5589 C CA . LYS B 1 294 ? 6.387 0.445 24.234 1 98.31 294 LYS B CA 1
ATOM 5590 C C . LYS B 1 294 ? 6.461 -0.105 22.812 1 98.31 294 LYS B C 1
ATOM 5592 O O . LYS B 1 294 ? 7.523 -0.078 22.188 1 98.31 294 LYS B O 1
ATOM 5597 N N . ARG B 1 295 ? 5.363 -0.59 22.328 1 98.12 295 ARG B N 1
ATOM 5598 C CA . ARG B 1 295 ? 5.309 -1.12 20.969 1 98.12 295 ARG B CA 1
ATOM 5599 C C . ARG B 1 295 ? 5.574 -0.024 19.938 1 98.12 295 ARG B C 1
ATOM 5601 O O . ARG B 1 295 ? 6.254 -0.258 18.938 1 98.12 295 ARG B O 1
ATOM 5608 N N . ILE B 1 296 ? 5.027 1.114 20.203 1 98.62 296 ILE B N 1
ATOM 5609 C CA . ILE B 1 296 ? 5.207 2.252 19.312 1 98.62 296 ILE B CA 1
ATOM 5610 C C . ILE B 1 296 ? 6.68 2.652 19.281 1 98.62 296 ILE B C 1
ATOM 5612 O O . ILE B 1 296 ? 7.25 2.838 18.203 1 98.62 296 ILE B O 1
ATOM 5616 N N . THR B 1 297 ? 7.266 2.732 20.422 1 98.69 297 THR B N 1
ATOM 5617 C CA . THR B 1 297 ? 8.672 3.119 20.516 1 98.69 297 THR B CA 1
ATOM 5618 C C . THR B 1 297 ? 9.562 2.09 19.828 1 98.69 297 THR B C 1
ATOM 5620 O O . THR B 1 297 ? 10.508 2.451 19.125 1 98.69 297 THR B O 1
ATOM 5623 N N . GLN B 1 298 ? 9.242 0.888 20.031 1 98.5 298 GLN B N 1
ATOM 5624 C CA . GLN B 1 298 ? 10.008 -0.18 19.406 1 98.5 298 GLN B CA 1
ATOM 5625 C C . GLN B 1 298 ? 9.898 -0.107 17.875 1 98.5 298 GLN B C 1
ATOM 5627 O O . GLN B 1 298 ? 10.891 -0.269 17.172 1 98.5 298 GLN B O 1
ATOM 5632 N N . ALA B 1 299 ? 8.711 0.112 17.406 1 98.25 299 ALA B N 1
ATOM 5633 C CA . ALA B 1 299 ? 8.492 0.217 15.961 1 98.25 299 ALA B CA 1
ATOM 5634 C C . ALA B 1 299 ? 9.297 1.366 15.367 1 98.25 299 ALA B C 1
ATOM 5636 O O . ALA B 1 299 ? 9.883 1.228 14.289 1 98.25 299 ALA B O 1
ATOM 5637 N N . ILE B 1 300 ? 9.344 2.477 16.031 1 98.62 300 ILE B N 1
ATOM 5638 C CA . ILE B 1 300 ? 10.109 3.635 15.578 1 98.62 300 ILE B CA 1
ATOM 5639 C C . ILE B 1 300 ? 11.594 3.293 15.547 1 98.62 300 ILE B C 1
ATOM 5641 O O . ILE B 1 300 ? 12.281 3.586 14.562 1 98.62 300 ILE B O 1
ATOM 5645 N N . ARG B 1 301 ? 12.078 2.625 16.562 1 98.06 301 ARG B N 1
ATOM 5646 C CA . ARG B 1 301 ? 13.492 2.289 16.688 1 98.06 301 ARG B CA 1
ATOM 5647 C C . ARG B 1 301 ? 13.914 1.313 15.586 1 98.06 301 ARG B C 1
ATOM 5649 O O . ARG B 1 301 ? 15.047 1.368 15.102 1 98.06 301 ARG B O 1
ATOM 5656 N N . GLU B 1 302 ? 13.047 0.476 15.242 1 95.62 302 GLU B N 1
ATOM 5657 C CA . GLU B 1 302 ? 13.336 -0.486 14.188 1 95.62 302 GLU B CA 1
ATOM 5658 C C . GLU B 1 302 ? 13.531 0.212 12.844 1 95.62 302 GLU B C 1
ATOM 5660 O O . GLU B 1 302 ? 14.336 -0.219 12.023 1 95.62 302 GLU B O 1
ATOM 5665 N N . ILE B 1 303 ? 12.828 1.235 12.648 1 96.38 303 ILE B N 1
ATOM 5666 C CA . ILE B 1 303 ? 12.875 1.962 11.383 1 96.38 303 ILE B CA 1
ATOM 5667 C C . ILE B 1 303 ? 14 3 11.43 1 96.38 303 ILE B C 1
ATOM 5669 O O . ILE B 1 303 ? 14.719 3.186 10.453 1 96.38 303 ILE B O 1
ATOM 5673 N N . ASN B 1 304 ? 14.109 3.666 12.578 1 97.62 304 ASN B N 1
ATOM 5674 C CA . ASN B 1 304 ? 15.094 4.727 12.781 1 97.62 304 ASN B CA 1
ATOM 5675 C C . ASN B 1 304 ? 15.703 4.668 14.18 1 97.62 304 ASN B C 1
ATOM 5677 O O . ASN B 1 304 ? 15.25 5.375 15.086 1 97.62 304 ASN B O 1
ATOM 5681 N N . PRO B 1 305 ? 16.75 3.934 14.289 1 96.81 305 PRO B N 1
ATOM 5682 C CA . PRO B 1 305 ? 17.344 3.748 15.609 1 96.81 305 PRO B CA 1
ATOM 5683 C C . PRO B 1 305 ? 17.969 5.027 16.156 1 96.81 305 PRO B C 1
ATOM 5685 O O . PRO B 1 305 ? 18.188 5.137 17.375 1 96.81 305 PRO B O 1
ATOM 5688 N N . GLU B 1 306 ? 18.203 6.008 15.383 1 97.19 306 GLU B N 1
ATOM 5689 C CA . GLU B 1 306 ? 18.938 7.195 15.82 1 97.19 306 GLU B CA 1
ATOM 5690 C C . GLU B 1 306 ? 17.984 8.312 16.234 1 97.19 306 GLU B C 1
ATOM 5692 O O . GLU B 1 306 ? 18.391 9.289 16.859 1 97.19 306 GLU B O 1
ATOM 5697 N N . ALA B 1 307 ? 16.719 8.164 15.945 1 98.31 307 ALA B N 1
ATOM 5698 C CA . ALA B 1 307 ? 15.75 9.227 16.219 1 98.31 307 ALA B CA 1
ATOM 5699 C C . ALA B 1 307 ? 15.602 9.469 17.719 1 98.31 307 ALA B C 1
ATOM 5701 O O . ALA B 1 307 ? 15.594 8.523 18.5 1 98.31 307 ALA B O 1
ATOM 5702 N N . ASP B 1 308 ? 15.562 10.742 18.125 1 98.81 308 ASP B N 1
ATOM 5703 C CA . ASP B 1 308 ? 15.219 11.125 19.5 1 98.81 308 ASP B CA 1
ATOM 5704 C C . ASP B 1 308 ? 13.703 11.102 19.703 1 98.81 308 ASP B C 1
ATOM 5706 O O . ASP B 1 308 ? 12.984 11.969 19.188 1 98.81 308 ASP B O 1
ATOM 5710 N N . ILE B 1 309 ? 13.203 10.094 20.516 1 98.88 309 ILE B N 1
ATOM 5711 C CA . ILE B 1 309 ? 11.766 9.875 20.656 1 98.88 309 ILE B CA 1
ATOM 5712 C C . ILE B 1 309 ? 11.258 10.594 21.906 1 98.88 309 ILE B C 1
ATOM 5714 O O . ILE B 1 309 ? 11.82 10.438 22.984 1 98.88 309 ILE B O 1
ATOM 5718 N N . HIS B 1 310 ? 10.219 11.398 21.766 1 98.94 310 HIS B N 1
ATOM 5719 C CA . HIS B 1 310 ? 9.562 12.102 22.859 1 98.94 310 HIS B CA 1
ATOM 5720 C C . HIS B 1 310 ? 8.109 11.664 23 1 98.94 310 HIS B C 1
ATOM 5722 O O . HIS B 1 310 ? 7.32 11.797 22.062 1 98.94 310 HIS B O 1
ATOM 5728 N N . LEU B 1 311 ? 7.766 11.125 24.172 1 98.81 311 LEU B N 1
ATOM 5729 C CA . LEU B 1 311 ? 6.371 10.828 24.484 1 98.81 311 LEU B CA 1
ATOM 5730 C C . LEU B 1 311 ? 5.699 12.039 25.125 1 98.81 311 LEU B C 1
ATOM 5732 O O . LEU B 1 311 ? 6.109 12.492 26.203 1 98.81 311 LEU B O 1
ATOM 5736 N N . THR B 1 312 ? 4.605 12.57 24.453 1 98.56 312 THR B N 1
ATOM 5737 C CA . THR B 1 312 ? 4.043 13.836 24.922 1 98.56 312 THR B CA 1
ATOM 5738 C C . THR B 1 312 ? 2.521 13.742 25.031 1 98.56 312 THR B C 1
ATOM 5740 O O . THR B 1 312 ? 1.906 12.852 24.438 1 98.56 312 THR B O 1
ATOM 5743 N N . ARG B 1 313 ? 1.954 14.555 25.844 1 96.62 313 ARG B N 1
ATOM 5744 C CA . ARG B 1 313 ? 0.526 14.859 25.875 1 96.62 313 ARG B CA 1
ATOM 5745 C C . ARG B 1 313 ? 0.27 16.328 25.578 1 96.62 313 ARG B C 1
ATOM 5747 O O . ARG B 1 313 ? 1.177 17.156 25.688 1 96.62 313 ARG B O 1
ATOM 5754 N N . PHE B 1 314 ? -0.996 16.672 25.172 1 95.12 314 PHE B N 1
ATOM 5755 C CA . PHE B 1 314 ? -1.353 18.062 24.953 1 95.12 314 PHE B CA 1
ATOM 5756 C C . PHE B 1 314 ? -2.039 18.656 26.172 1 95.12 314 PHE B C 1
ATOM 5758 O O . PHE B 1 314 ? -2.844 17.984 26.828 1 95.12 314 PHE B O 1
ATOM 5765 N N . VAL B 1 315 ? -1.706 19.828 26.516 1 94.5 315 VAL B N 1
ATOM 5766 C CA . VAL B 1 315 ? -2.412 20.625 27.516 1 94.5 315 VAL B CA 1
ATOM 5767 C C . VAL B 1 315 ? -2.924 21.906 26.875 1 94.5 315 VAL B C 1
ATOM 5769 O O . VAL B 1 315 ? -2.34 22.406 25.922 1 94.5 315 VAL B O 1
ATOM 5772 N N . PRO B 1 316 ? -4.059 22.391 27.406 1 94.5 316 PRO B N 1
ATOM 5773 C CA . PRO B 1 316 ? -4.621 23.594 26.797 1 94.5 316 PRO B CA 1
ATOM 5774 C C . PRO B 1 316 ? -3.781 24.828 27.062 1 94.5 316 PRO B C 1
ATOM 5776 O O . PRO B 1 316 ? -3.385 25.078 28.203 1 94.5 316 PRO B O 1
ATOM 5779 N N . ARG B 1 317 ? -3.461 25.531 26.031 1 94.88 317 ARG B N 1
ATOM 5780 C CA . ARG B 1 317 ? -2.844 26.844 26.094 1 94.88 317 ARG B CA 1
ATOM 5781 C C . ARG B 1 317 ? -3.781 27.922 25.531 1 94.88 317 ARG B C 1
ATOM 5783 O O . ARG B 1 317 ? -4.07 27.938 24.344 1 94.88 317 ARG B O 1
ATOM 5790 N N . LEU B 1 318 ? -4.203 28.781 26.375 1 95 318 LEU B N 1
ATOM 5791 C CA . LEU B 1 318 ? -5.125 29.844 25.984 1 95 318 LEU B CA 1
ATOM 5792 C C . LEU B 1 318 ? -4.363 31.062 25.438 1 95 318 LEU B C 1
ATOM 5794 O O . LEU B 1 318 ? -3.33 31.438 25.984 1 95 318 LEU B O 1
ATOM 5798 N N . ILE B 1 319 ? -4.82 31.547 24.359 1 94.44 319 ILE B N 1
ATOM 5799 C CA . ILE B 1 319 ? -4.293 32.781 23.781 1 94.44 319 ILE B CA 1
ATOM 5800 C C . ILE B 1 319 ? -5.277 33.938 24.031 1 94.44 319 ILE B C 1
ATOM 5802 O O . ILE B 1 319 ? -6.098 34.25 23.172 1 94.44 319 ILE B O 1
ATOM 5806 N N . GLY B 1 320 ? -5.238 34.5 25.141 1 90.94 320 GLY B N 1
ATOM 5807 C CA . GLY B 1 320 ? -6.164 35.5 25.625 1 90.94 320 GLY B CA 1
ATOM 5808 C C . GLY B 1 320 ? -6.695 35.219 27.016 1 90.94 320 GLY B C 1
ATOM 5809 O O . GLY B 1 320 ? -6.258 34.281 27.672 1 90.94 320 GLY B O 1
ATOM 5810 N N . GLU B 1 321 ? -7.59 36.094 27.469 1 90.19 321 GLU B N 1
ATOM 5811 C CA . GLU B 1 321 ? -8.164 35.969 28.797 1 90.19 321 GLU B CA 1
ATOM 5812 C C . GLU B 1 321 ? -9.633 35.531 28.734 1 90.19 321 GLU B C 1
ATOM 5814 O O . GLU B 1 321 ? -10.391 36.031 27.906 1 90.19 321 GLU B O 1
ATOM 5819 N N . VAL B 1 322 ? -9.898 34.562 29.562 1 91.69 322 VAL B N 1
ATOM 5820 C CA . VAL B 1 322 ? -11.273 34.062 29.625 1 91.69 322 VAL B CA 1
ATOM 5821 C C . VAL B 1 322 ? -12.047 34.781 30.719 1 91.69 322 VAL B C 1
ATOM 5823 O O . VAL B 1 322 ? -11.578 34.906 31.844 1 91.69 322 VAL B O 1
ATOM 5826 N N . ASP B 1 323 ? -13.133 35.25 30.328 1 87.69 323 ASP B N 1
ATOM 5827 C CA . ASP B 1 323 ? -14.031 35.906 31.266 1 87.69 323 ASP B CA 1
ATOM 5828 C C . ASP B 1 323 ? -15.328 35.125 31.438 1 87.69 323 ASP B C 1
ATOM 5830 O O . ASP B 1 323 ? -15.891 34.625 30.469 1 87.69 323 ASP B O 1
ATOM 5834 N N . GLY B 1 324 ? -15.703 34.938 32.656 1 86.06 324 GLY B N 1
ATOM 5835 C CA . GLY B 1 324 ? -17 34.312 32.938 1 86.06 324 GLY B CA 1
ATOM 5836 C C . GLY B 1 324 ? -17.078 32.875 32.531 1 86.06 324 GLY B C 1
ATOM 5837 O O . GLY B 1 324 ? -16.078 32.125 32.594 1 86.06 324 GLY B O 1
ATOM 5838 N N . LYS B 1 325 ? -18.344 32.531 32.188 1 91.38 325 LYS B N 1
ATOM 5839 C CA . LYS B 1 325 ? -18.609 31.156 31.75 1 91.38 325 LYS B CA 1
ATOM 5840 C C . LYS B 1 325 ? -18.188 30.938 30.297 1 91.38 325 LYS B C 1
ATOM 5842 O O . LYS B 1 325 ? -18.359 31.844 29.469 1 91.38 325 LYS B O 1
ATOM 5847 N N . ALA B 1 326 ? -17.625 29.812 30.125 1 93.81 326 ALA B N 1
ATOM 5848 C CA . ALA B 1 326 ? -17.031 29.609 28.797 1 93.81 326 ALA B CA 1
ATOM 5849 C C . ALA B 1 326 ? -17.578 28.344 28.156 1 93.81 326 ALA B C 1
ATOM 5851 O O . ALA B 1 326 ? -18.062 27.438 28.844 1 93.81 326 ALA B O 1
ATOM 5852 N N . ILE B 1 327 ? -17.547 28.312 26.812 1 93.94 327 ILE B N 1
ATOM 5853 C CA . ILE B 1 327 ? -17.734 27.094 26.047 1 93.94 327 ILE B CA 1
ATOM 5854 C C . ILE B 1 327 ? -16.438 26.75 25.312 1 93.94 327 ILE B C 1
ATOM 5856 O O . ILE B 1 327 ? -15.625 27.625 25.031 1 93.94 327 ILE B O 1
ATOM 5860 N N . ILE B 1 328 ? -16.25 25.469 25.047 1 94.5 328 ILE B N 1
ATOM 5861 C CA . ILE B 1 328 ? -15.047 25.016 24.344 1 94.5 328 ILE B CA 1
ATOM 5862 C C . ILE B 1 328 ? -15.438 24.297 23.062 1 94.5 328 ILE B C 1
ATOM 5864 O O . ILE B 1 328 ? -16.359 23.484 23.047 1 94.5 328 ILE B O 1
ATOM 5868 N N . ALA B 1 329 ? -14.773 24.672 21.969 1 92.44 329 ALA B N 1
ATOM 5869 C CA . ALA B 1 329 ? -14.984 23.984 20.703 1 92.44 329 ALA B CA 1
ATOM 5870 C C . ALA B 1 329 ? -13.664 23.469 20.125 1 92.44 329 ALA B C 1
ATOM 5872 O O . ALA B 1 329 ? -12.742 24.25 19.891 1 92.44 329 ALA B O 1
ATOM 5873 N N . THR B 1 330 ? -13.57 22.156 19.984 1 91.81 330 THR B N 1
ATOM 5874 C CA . THR B 1 330 ? -12.422 21.5 19.375 1 91.81 330 THR B CA 1
ATOM 5875 C C . THR B 1 330 ? -12.859 20.578 18.234 1 91.81 330 THR B C 1
ATOM 5877 O O . THR B 1 330 ? -14.047 20.531 17.891 1 91.81 330 THR B O 1
ATOM 5880 N N . THR B 1 331 ? -11.883 19.906 17.562 1 84.44 331 THR B N 1
ATOM 5881 C CA . THR B 1 331 ? -12.219 19.047 16.438 1 84.44 331 THR B CA 1
ATOM 5882 C C . THR B 1 331 ? -12.422 17.609 16.906 1 84.44 331 THR B C 1
ATOM 5884 O O . THR B 1 331 ? -12.867 16.75 16.141 1 84.44 331 THR B O 1
ATOM 5887 N N . ASN B 1 332 ? -12.156 17.391 18.141 1 83.31 332 ASN B N 1
ATOM 5888 C CA . ASN B 1 332 ? -12.227 16.047 18.703 1 83.31 332 ASN B CA 1
ATOM 5889 C C . ASN B 1 332 ? -12.992 16.016 20.016 1 83.31 332 ASN B C 1
ATOM 5891 O O . ASN B 1 332 ? -12.656 16.75 20.953 1 83.31 332 ASN B O 1
ATOM 5895 N N . PRO B 1 333 ? -13.961 15.117 20.125 1 85.25 333 PRO B N 1
ATOM 5896 C CA . PRO B 1 333 ? -14.766 15.086 21.344 1 85.25 333 PRO B CA 1
ATOM 5897 C C . PRO B 1 333 ? -13.953 14.727 22.578 1 85.25 333 PRO B C 1
ATOM 5899 O O . PRO B 1 333 ? -14.188 15.273 23.656 1 85.25 333 PRO B O 1
ATOM 5902 N N . GLN B 1 334 ? -13.016 13.805 22.406 1 84.06 334 GLN B N 1
ATOM 5903 C CA . GLN B 1 334 ? -12.203 13.406 23.547 1 84.06 334 GLN B CA 1
ATOM 5904 C C . GLN B 1 334 ? -11.328 14.555 24.047 1 84.06 334 GLN B C 1
ATOM 5906 O O . GLN B 1 334 ? -11.172 14.75 25.25 1 84.06 334 GLN B O 1
ATOM 5911 N N . SER B 1 335 ? -10.828 15.242 23.141 1 86.19 335 SER B N 1
ATOM 5912 C CA . SER B 1 335 ? -10.016 16.406 23.484 1 86.19 335 SER B CA 1
ATOM 5913 C C . SER B 1 335 ? -10.852 17.484 24.156 1 86.19 335 SER B C 1
ATOM 5915 O O . SER B 1 335 ? -10.391 18.141 25.109 1 86.19 335 SER B O 1
ATOM 5917 N N . ALA B 1 336 ? -12.031 17.641 23.656 1 90.5 336 ALA B N 1
ATOM 5918 C CA . ALA B 1 336 ? -12.922 18.656 24.234 1 90.5 336 ALA B CA 1
ATOM 5919 C C . ALA B 1 336 ? -13.203 18.375 25.703 1 90.5 336 ALA B C 1
ATOM 5921 O O . ALA B 1 336 ? -13.156 19.281 26.531 1 90.5 336 ALA B O 1
ATOM 5922 N N . LYS B 1 337 ? -13.477 17.141 25.953 1 91.44 337 LYS B N 1
ATOM 5923 C CA . LYS B 1 337 ? -13.75 16.75 27.328 1 91.44 337 LYS B CA 1
ATOM 5924 C C . LYS B 1 337 ? -12.523 16.938 28.219 1 91.44 337 LYS B C 1
ATOM 5926 O O . LYS B 1 337 ? -12.609 17.531 29.297 1 91.44 337 LYS B O 1
ATOM 5931 N N . LYS B 1 338 ? -11.438 16.484 27.766 1 91.5 338 LYS B N 1
ATOM 5932 C CA . LYS B 1 338 ? -10.203 16.562 28.531 1 91.5 338 LYS B CA 1
ATOM 5933 C C . LYS B 1 338 ? -9.828 18.016 28.797 1 91.5 338 LYS B C 1
ATOM 5935 O O . LYS B 1 338 ? -9.414 18.359 29.906 1 91.5 338 LYS B O 1
ATOM 5940 N N . PHE B 1 339 ? -9.969 18.859 27.844 1 93.75 339 PHE B N 1
ATOM 5941 C CA . PHE B 1 339 ? -9.609 20.266 27.984 1 93.75 339 PHE B CA 1
ATOM 5942 C C . PHE B 1 339 ? -10.578 20.969 28.922 1 93.75 339 PHE B C 1
ATOM 5944 O O . PHE B 1 339 ? -10.18 21.875 29.672 1 93.75 339 PHE B O 1
ATOM 5951 N N . SER B 1 340 ? -11.828 20.562 28.812 1 94.19 340 SER B N 1
ATOM 5952 C CA . SER B 1 340 ? -12.797 21.141 29.734 1 94.19 340 SER B CA 1
ATOM 5953 C C . SER B 1 340 ? -12.43 20.859 31.188 1 94.19 340 SER B C 1
ATOM 5955 O O . SER B 1 340 ? -12.484 21.766 32.031 1 94.19 340 SER B O 1
ATOM 5957 N N . GLU B 1 341 ? -12.016 19.688 31.406 1 94.31 341 GLU B N 1
ATOM 5958 C CA . GLU B 1 341 ? -11.625 19.297 32.75 1 94.31 341 GLU B CA 1
ATOM 5959 C C . GLU B 1 341 ? -10.375 20.031 33.219 1 94.31 341 GLU B C 1
ATOM 5961 O O . GLU B 1 341 ? -10.289 20.484 34.344 1 94.31 341 GLU B O 1
ATOM 5966 N N . GLU B 1 342 ? -9.484 20.172 32.375 1 93.81 342 GLU B N 1
ATOM 5967 C CA . GLU B 1 342 ? -8.234 20.859 32.688 1 93.81 342 GLU B CA 1
ATOM 5968 C C . GLU B 1 342 ? -8.469 22.344 32.938 1 93.81 342 GLU B C 1
ATOM 5970 O O . GLU B 1 342 ? -7.852 22.938 33.812 1 93.81 342 GLU B O 1
ATOM 5975 N N . LEU B 1 343 ? -9.273 22.922 32.125 1 94.06 343 LEU B N 1
ATOM 5976 C CA . LEU B 1 343 ? -9.578 24.344 32.281 1 94.06 343 LEU B CA 1
ATOM 5977 C C . LEU B 1 343 ? -10.344 24.609 33.562 1 94.06 343 LEU B C 1
ATOM 5979 O O . LEU B 1 343 ? -10.148 25.641 34.219 1 94.06 343 LEU B O 1
ATOM 5983 N N . GLU B 1 344 ? -11.164 23.672 33.938 1 94 344 GLU B N 1
ATOM 5984 C CA . GLU B 1 344 ? -11.883 23.781 35.188 1 94 344 GLU B CA 1
ATOM 5985 C C . GLU B 1 344 ? -10.93 23.766 36.375 1 94 344 GLU B C 1
ATOM 5987 O O . GLU B 1 344 ? -11.109 24.5 37.344 1 94 344 GLU B O 1
ATOM 5992 N N . LYS B 1 345 ? -9.977 22.938 36.219 1 93.31 345 LYS B N 1
ATOM 5993 C CA . LYS B 1 345 ? -8.953 22.891 37.25 1 93.31 345 LYS B CA 1
ATOM 5994 C C . LYS B 1 345 ? -8.18 24.203 37.344 1 93.31 345 LYS B C 1
ATOM 5996 O O . LYS B 1 345 ? -7.633 24.547 38.375 1 93.31 345 LYS B O 1
ATOM 6001 N N . MET B 1 346 ? -8.219 24.953 36.281 1 90.88 346 MET B N 1
ATOM 6002 C CA . MET B 1 346 ? -7.523 26.234 36.219 1 90.88 346 MET B CA 1
ATOM 6003 C C . MET B 1 346 ? -8.438 27.375 36.688 1 90.88 346 MET B C 1
ATOM 6005 O O . MET B 1 346 ? -8.039 28.531 36.656 1 90.88 346 MET B O 1
ATOM 6009 N N . GLY B 1 347 ? -9.695 27.047 36.969 1 91.69 347 GLY B N 1
ATOM 6010 C CA . GLY B 1 347 ? -10.602 28.047 37.531 1 91.69 347 GLY B CA 1
ATOM 6011 C C . GLY B 1 347 ? -11.562 28.609 36.5 1 91.69 347 GLY B C 1
ATOM 6012 O O . GLY B 1 347 ? -12.273 29.578 36.75 1 91.69 347 GLY B O 1
ATOM 6013 N N . ILE B 1 348 ? -11.594 28.047 35.312 1 93.12 348 ILE B N 1
ATOM 6014 C CA . ILE B 1 348 ? -12.5 28.5 34.281 1 93.12 348 ILE B CA 1
ATOM 6015 C C . ILE B 1 348 ? -13.773 27.656 34.281 1 93.12 348 ILE B C 1
ATOM 6017 O O . ILE B 1 348 ? -13.711 26.438 34.219 1 93.12 348 ILE B O 1
ATOM 6021 N N . GLU B 1 349 ? -14.93 28.266 34.438 1 92.81 349 GLU B N 1
ATOM 6022 C CA . GLU B 1 349 ? -16.203 27.547 34.375 1 92.81 349 GLU B CA 1
ATOM 6023 C C . GLU B 1 349 ? -16.609 27.219 32.969 1 92.81 349 GLU B C 1
ATOM 6025 O O . GLU B 1 349 ? -16.969 28.109 32.188 1 92.81 349 GLU B O 1
ATOM 6030 N N . VAL B 1 350 ? -16.547 25.984 32.625 1 94.31 350 VAL B N 1
ATOM 6031 C CA . VAL B 1 350 ? -16.938 25.531 31.281 1 94.31 350 VAL B CA 1
ATOM 6032 C C . VAL B 1 350 ? -18.359 24.969 31.328 1 94.31 350 VAL B C 1
ATOM 6034 O O . VAL B 1 350 ? -18.609 23.969 31.984 1 94.31 350 VAL B O 1
ATOM 6037 N N . VAL B 1 351 ? -19.25 25.547 30.562 1 92.94 351 VAL B N 1
ATOM 6038 C CA . VAL B 1 351 ? -20.656 25.172 30.672 1 92.94 351 VAL B CA 1
ATOM 6039 C C . VAL B 1 351 ? -21.031 24.25 29.516 1 92.94 351 VAL B C 1
ATOM 6041 O O . VAL B 1 351 ? -22.062 23.562 29.562 1 92.94 351 VAL B O 1
ATOM 6044 N N . TYR B 1 352 ? -20.172 24.203 28.516 1 93.69 352 TYR B N 1
ATOM 6045 C CA . TYR B 1 352 ? -20.422 23.359 27.359 1 93.69 352 TYR B CA 1
ATOM 6046 C C . TYR B 1 352 ? -19.141 23.062 26.594 1 93.69 352 TYR B C 1
ATOM 6048 O O . TYR B 1 352 ? -18.234 23.922 26.547 1 93.69 352 TYR B O 1
ATOM 6056 N N . TYR B 1 353 ? -18.984 21.891 26.141 1 94.56 353 TYR B N 1
ATOM 6057 C CA . TYR B 1 353 ? -17.859 21.547 25.266 1 94.56 353 TYR B CA 1
ATOM 6058 C C . TYR B 1 353 ? -18.312 20.703 24.094 1 94.56 353 TYR B C 1
ATOM 6060 O O . TYR B 1 353 ? -19.266 19.938 24.203 1 94.56 353 TYR B O 1
ATOM 6068 N N . THR B 1 354 ? -17.672 20.938 22.938 1 93.38 354 THR B N 1
ATOM 6069 C CA . THR B 1 354 ? -18.016 20.172 21.734 1 93.38 354 THR B CA 1
ATOM 6070 C C . THR B 1 354 ? -16.766 19.781 20.969 1 93.38 354 THR B C 1
ATOM 6072 O O . THR B 1 354 ? -15.766 20.5 20.984 1 93.38 354 THR B O 1
ATOM 6075 N N . GLY B 1 355 ? -16.844 18.641 20.281 1 90.75 355 GLY B N 1
ATOM 6076 C CA . GLY B 1 355 ? -15.805 18.172 19.391 1 90.75 355 GLY B CA 1
ATOM 6077 C C . GLY B 1 355 ? -16.172 18.281 17.922 1 90.75 355 GLY B C 1
ATOM 6078 O O . GLY B 1 355 ? -15.562 17.641 17.062 1 90.75 355 GLY B O 1
ATOM 6079 N N . ASN B 1 356 ? -17.156 19.141 17.562 1 88.88 356 ASN B N 1
ATOM 6080 C CA . ASN B 1 356 ? -17.75 19.141 16.219 1 88.88 356 ASN B CA 1
ATOM 6081 C C . ASN B 1 356 ? -17.281 20.344 15.414 1 88.88 356 ASN B C 1
ATOM 6083 O O . ASN B 1 356 ? -17.984 20.812 14.523 1 88.88 356 ASN B O 1
ATOM 6087 N N . LEU B 1 357 ? -16.109 20.844 15.766 1 89 357 LEU B N 1
ATOM 6088 C CA . LEU B 1 357 ? -15.578 22.031 15.109 1 89 357 LEU B CA 1
ATOM 6089 C C . LEU B 1 357 ? -15.375 21.781 13.617 1 89 357 LEU B C 1
ATOM 6091 O O . LEU B 1 357 ? -15.43 22.719 12.812 1 89 357 LEU B O 1
ATOM 6095 N N . ALA B 1 358 ? -15.195 20.562 13.195 1 81.75 358 ALA B N 1
ATOM 6096 C CA . ALA B 1 358 ? -14.977 20.219 11.797 1 81.75 358 ALA B CA 1
ATOM 6097 C C . ALA B 1 358 ? -16.297 19.953 11.086 1 81.75 358 ALA B C 1
ATOM 6099 O O . ALA B 1 358 ? -16.328 19.672 9.883 1 81.75 358 ALA B O 1
ATOM 6100 N N . LYS B 1 359 ? -17.516 19.984 11.773 1 84.88 359 LYS B N 1
ATOM 6101 C CA . LYS B 1 359 ? -18.859 19.75 11.242 1 84.88 359 LYS B CA 1
ATOM 6102 C C . LYS B 1 359 ? -19.734 20.984 11.383 1 84.88 359 LYS B C 1
ATOM 6104 O O . LYS B 1 359 ? -20.531 21.078 12.312 1 84.88 359 LYS B O 1
ATOM 6109 N N . ARG B 1 360 ? -19.672 21.797 10.406 1 84.25 360 ARG B N 1
ATOM 6110 C CA . ARG B 1 360 ? -20.203 23.156 10.477 1 84.25 360 ARG B CA 1
ATOM 6111 C C . ARG B 1 360 ? -21.672 23.156 10.844 1 84.25 360 ARG B C 1
ATOM 6113 O O . ARG B 1 360 ? -22.094 23.891 11.75 1 84.25 360 ARG B O 1
ATOM 6120 N N . ASN B 1 361 ? -22.406 22.328 10.195 1 83.94 361 ASN B N 1
ATOM 6121 C CA . ASN B 1 361 ? -23.859 22.344 10.406 1 83.94 361 ASN B CA 1
ATOM 6122 C C . ASN B 1 361 ? -24.219 21.859 11.812 1 83.94 361 ASN B C 1
ATOM 6124 O O . ASN B 1 361 ? -25.078 22.453 12.477 1 83.94 361 ASN B O 1
ATOM 6128 N N . ILE B 1 362 ? -23.578 20.828 12.258 1 87.81 362 ILE B N 1
ATOM 6129 C CA . ILE B 1 362 ? -23.828 20.297 13.594 1 87.81 362 ILE B CA 1
ATOM 6130 C C . ILE B 1 362 ? -23.406 21.328 14.641 1 87.81 362 ILE B C 1
ATOM 6132 O O . ILE B 1 362 ? -24.109 21.531 15.633 1 87.81 362 ILE B O 1
ATOM 6136 N N . LEU B 1 363 ? -22.297 21.953 14.391 1 89.56 363 LEU B N 1
ATOM 6137 C CA . LEU B 1 363 ? -21.766 22.969 15.305 1 89.56 363 LEU B CA 1
ATOM 6138 C C . LEU B 1 363 ? -22.734 24.141 15.453 1 89.56 363 LEU B C 1
ATOM 6140 O O . LEU B 1 363 ? -22.969 24.609 16.562 1 89.56 363 LEU B O 1
ATOM 6144 N N . LYS B 1 364 ? -23.281 24.547 14.328 1 89 364 LYS B N 1
ATOM 6145 C CA . LYS B 1 364 ? -24.234 25.656 14.352 1 89 364 LYS B CA 1
ATOM 6146 C C . LYS B 1 364 ? -25.453 25.297 15.195 1 89 364 LYS B C 1
ATOM 6148 O O . LYS B 1 364 ? -25.922 26.109 16 1 89 364 LYS B O 1
ATOM 6153 N N . ASP B 1 365 ? -25.922 24.094 14.969 1 91.62 365 ASP B N 1
ATOM 6154 C CA . ASP B 1 365 ? -27.094 23.641 15.711 1 91.62 365 ASP B CA 1
ATOM 6155 C C . ASP B 1 365 ? -26.797 23.562 17.203 1 91.62 365 ASP B C 1
ATOM 6157 O O . ASP B 1 365 ? -27.656 23.906 18.031 1 91.62 365 ASP B O 1
ATOM 6161 N N . GLU B 1 366 ? -25.688 23.094 17.562 1 91.69 366 GLU B N 1
ATOM 6162 C CA . GLU B 1 366 ? -25.297 22.969 18.969 1 91.69 366 GLU B CA 1
ATOM 6163 C C . GLU B 1 366 ? -25.188 24.328 19.641 1 91.69 366 GLU B C 1
ATOM 6165 O O . GLU B 1 366 ? -25.688 24.531 20.75 1 91.69 366 GLU B O 1
ATOM 6170 N N . LEU B 1 367 ? -24.547 25.25 18.969 1 89.75 367 LEU B N 1
ATOM 6171 C CA . LEU B 1 367 ? -24.297 26.562 19.562 1 89.75 367 LEU B CA 1
ATOM 6172 C C . LEU B 1 367 ? -25.594 27.344 19.734 1 89.75 367 LEU B C 1
ATOM 6174 O O . LEU B 1 367 ? -25.703 28.172 20.641 1 89.75 367 LEU B O 1
ATOM 6178 N N . ALA B 1 368 ? -26.516 27 18.859 1 87.06 368 ALA B N 1
ATOM 6179 C CA . ALA B 1 368 ? -27.812 27.672 18.953 1 87.06 368 ALA B CA 1
ATOM 6180 C C . ALA B 1 368 ? -28.547 27.266 20.219 1 87.06 368 ALA B C 1
ATOM 6182 O O . ALA B 1 368 ? -29.391 28.016 20.734 1 87.06 368 ALA B O 1
ATOM 6183 N N . LYS B 1 369 ? -28.219 26.141 20.75 1 88.75 369 LYS B N 1
ATOM 6184 C CA . LYS B 1 369 ? -28.953 25.594 21.891 1 88.75 369 LYS B CA 1
ATOM 6185 C C . LYS B 1 369 ? -28.25 25.891 23.203 1 88.75 369 LYS B C 1
ATOM 6187 O O . LYS B 1 369 ? -28.797 25.641 24.281 1 88.75 369 LYS B O 1
ATOM 6192 N N . VAL B 1 370 ? -27.109 26.344 23.078 1 84.69 370 VAL B N 1
ATOM 6193 C CA . VAL B 1 370 ? -26.312 26.531 24.297 1 84.69 370 VAL B CA 1
ATOM 6194 C C . VAL B 1 370 ? -26.344 28 24.703 1 84.69 370 VAL B C 1
ATOM 6196 O O . VAL B 1 370 ? -26.203 28.891 23.859 1 84.69 370 VAL B O 1
ATOM 6199 N N . ASN B 1 371 ? -26.734 28.203 25.906 1 75.06 371 ASN B N 1
ATOM 6200 C CA . ASN B 1 371 ? -26.672 29.547 26.484 1 75.06 371 ASN B CA 1
ATOM 6201 C C . ASN B 1 371 ? -25.406 29.75 27.312 1 75.06 371 ASN B C 1
ATOM 6203 O O . ASN B 1 371 ? -25.156 28.984 28.25 1 75.06 371 ASN B O 1
ATOM 6207 N N . TYR B 1 372 ? -24.516 30.375 26.688 1 67.62 372 TYR B N 1
ATOM 6208 C CA . TYR B 1 372 ? -23.328 30.734 27.469 1 67.62 372 TYR B CA 1
ATOM 6209 C C . TYR B 1 372 ? -23.156 32.25 27.547 1 67.62 372 TYR B C 1
ATOM 6211 O O . TYR B 1 372 ? -23.656 32.969 26.688 1 67.62 372 TYR B O 1
ATOM 6219 N N . ASP B 1 373 ? -22.547 32.75 28.703 1 65.5 373 ASP B N 1
ATOM 6220 C CA . ASP B 1 373 ? -22.625 34.188 29 1 65.5 373 ASP B CA 1
ATOM 6221 C C . ASP B 1 373 ? -21.344 34.906 28.562 1 65.5 373 ASP B C 1
ATOM 6223 O O . ASP B 1 373 ? -21.344 36.125 28.406 1 65.5 373 ASP B O 1
ATOM 6227 N N . ASP B 1 374 ? -20.25 34.125 28.219 1 83.25 374 ASP B N 1
ATOM 6228 C CA . ASP B 1 374 ? -19.156 35.094 28.297 1 83.25 374 ASP B CA 1
ATOM 6229 C C . ASP B 1 374 ? -18.094 34.844 27.234 1 83.25 374 ASP B C 1
ATOM 6231 O O . ASP B 1 374 ? -17.688 35.75 26.516 1 83.25 374 ASP B O 1
ATOM 6235 N N . THR B 1 375 ? -17.562 33.656 27.141 1 93.56 375 THR B N 1
ATOM 6236 C CA . THR B 1 375 ? -16.391 33.5 26.297 1 93.56 375 THR B CA 1
ATOM 6237 C C . THR B 1 375 ? -16.484 32.188 25.516 1 93.56 375 THR B C 1
ATOM 6239 O O . THR B 1 375 ? -16.828 31.141 26.062 1 93.56 375 THR B O 1
ATOM 6242 N N . ALA B 1 376 ? -16.297 32.25 24.25 1 94.69 376 ALA B N 1
ATOM 6243 C CA . ALA B 1 376 ? -16.109 31.047 23.438 1 94.69 376 ALA B CA 1
ATOM 6244 C C . ALA B 1 376 ? -14.633 30.719 23.266 1 94.69 376 ALA B C 1
ATOM 6246 O O . ALA B 1 376 ? -13.867 31.531 22.734 1 94.69 376 ALA B O 1
ATOM 6247 N N . ILE B 1 377 ? -14.172 29.578 23.781 1 94.69 377 ILE B N 1
ATOM 6248 C CA . ILE B 1 377 ? -12.82 29.062 23.609 1 94.69 377 ILE B CA 1
ATOM 6249 C C . ILE B 1 377 ? -12.773 28.125 22.406 1 94.69 377 ILE B C 1
ATOM 6251 O O . ILE B 1 377 ? -13.5 27.125 22.359 1 94.69 377 ILE B O 1
ATOM 6255 N N . VAL B 1 378 ? -11.883 28.453 21.406 1 94.69 378 VAL B N 1
ATOM 6256 C CA . VAL B 1 378 ? -12 27.703 20.156 1 94.69 378 VAL B CA 1
ATOM 6257 C C . VAL B 1 378 ? -10.617 27.5 19.547 1 94.69 378 VAL B C 1
ATOM 6259 O O . VAL B 1 378 ? -9.773 28.406 19.609 1 94.69 378 VAL B O 1
ATOM 6262 N N . GLU B 1 379 ? -10.359 26.297 18.969 1 92.12 379 GLU B N 1
ATOM 6263 C CA . GLU B 1 379 ? -9.195 26.078 18.109 1 92.12 379 GLU B CA 1
ATOM 6264 C C . GLU B 1 379 ? -9.359 26.766 16.766 1 92.12 379 GLU B C 1
ATOM 6266 O O . GLU B 1 379 ? -10.469 26.844 16.219 1 92.12 379 GLU B O 1
ATOM 6271 N N . LEU B 1 380 ? -8.305 27.266 16.234 1 90.31 380 LEU B N 1
ATOM 6272 C CA . LEU B 1 380 ? -8.406 27.922 14.93 1 90.31 380 LEU B CA 1
ATOM 6273 C C . LEU B 1 380 ? -8.398 26.875 13.812 1 90.31 380 LEU B C 1
ATOM 6275 O O . LEU B 1 380 ? -7.34 26.531 13.289 1 90.31 380 LEU B O 1
ATOM 6279 N N . LYS B 1 381 ? -9.562 26.453 13.445 1 85 381 LYS B N 1
ATOM 6280 C CA . LYS B 1 381 ? -9.82 25.547 12.328 1 85 381 LYS B CA 1
ATOM 6281 C C . LYS B 1 381 ? -10.891 26.125 11.398 1 85 381 LYS B C 1
ATOM 6283 O O . LYS B 1 381 ? -11.359 27.234 11.594 1 85 381 LYS B O 1
ATOM 6288 N N . ALA B 1 382 ? -11.25 25.391 10.367 1 77.88 382 ALA B N 1
ATOM 6289 C CA . ALA B 1 382 ? -12.133 25.891 9.32 1 77.88 382 ALA B CA 1
ATOM 6290 C C . ALA B 1 382 ? -13.453 26.391 9.906 1 77.88 382 ALA B C 1
ATOM 6292 O O . ALA B 1 382 ? -13.953 27.438 9.508 1 77.88 382 ALA B O 1
ATOM 6293 N N . GLY B 1 383 ? -14.016 25.781 10.891 1 80.62 383 GLY B N 1
ATOM 6294 C CA . GLY B 1 383 ? -15.305 26.141 11.469 1 80.62 383 GLY B CA 1
ATOM 6295 C C . GLY B 1 383 ? -15.203 27.219 12.539 1 80.62 383 GLY B C 1
ATOM 6296 O O . GLY B 1 383 ? -16.219 27.719 13.008 1 80.62 383 GLY B O 1
ATOM 6297 N N . ALA B 1 384 ? -14 27.594 12.844 1 88.06 384 ALA B N 1
ATOM 6298 C CA . ALA B 1 384 ? -13.797 28.531 13.945 1 88.06 384 ALA B CA 1
ATOM 6299 C C . ALA B 1 384 ? -14.281 29.922 13.578 1 88.06 384 ALA B C 1
ATOM 6301 O O . ALA B 1 384 ? -15 30.562 14.352 1 88.06 384 ALA B O 1
ATOM 6302 N N . VAL B 1 385 ? -13.875 30.359 12.406 1 87.12 385 VAL B N 1
ATOM 6303 C CA . VAL B 1 385 ? -14.172 31.734 12.023 1 87.12 385 VAL B CA 1
ATOM 6304 C C . VAL B 1 385 ? -15.625 31.844 11.555 1 87.12 385 VAL B C 1
ATOM 6306 O O . VAL B 1 385 ? -16.375 32.688 12.047 1 87.12 385 VAL B O 1
ATOM 6309 N N . ASP B 1 386 ? -16.016 30.906 10.805 1 82.88 386 ASP B N 1
ATOM 6310 C CA . ASP B 1 386 ? -17.297 31 10.109 1 82.88 386 ASP B CA 1
ATOM 6311 C C . ASP B 1 386 ? -18.453 30.672 11.047 1 82.88 386 ASP B C 1
ATOM 6313 O O . ASP B 1 386 ? -19.594 31.031 10.781 1 82.88 386 ASP B O 1
ATOM 6317 N N . VAL B 1 387 ? -18.125 30.016 12.133 1 88.75 387 VAL B N 1
ATOM 6318 C CA . VAL B 1 387 ? -19.234 29.578 12.977 1 88.75 387 VAL B CA 1
ATOM 6319 C C . VAL B 1 387 ? -19.047 30.125 14.391 1 88.75 387 VAL B C 1
ATOM 6321 O O . VAL B 1 387 ? -19.812 30.984 14.844 1 88.75 387 VAL B O 1
ATOM 6324 N N . VAL B 1 388 ? -18.016 29.844 14.953 1 92.31 388 VAL B N 1
ATOM 6325 C CA . VAL B 1 388 ? -17.859 30.125 16.375 1 92.31 388 VAL B CA 1
ATOM 6326 C C . VAL B 1 388 ? -17.656 31.625 16.594 1 92.31 388 VAL B C 1
ATOM 6328 O O . VAL B 1 388 ? -18.344 32.25 17.406 1 92.31 388 VAL B O 1
ATOM 6331 N N . ILE B 1 389 ? -16.734 32.188 15.852 1 92.56 389 ILE B N 1
ATOM 6332 C CA . ILE B 1 389 ? -16.406 33.625 16.016 1 92.56 389 ILE B CA 1
ATOM 6333 C C . ILE B 1 389 ? -17.609 34.469 15.641 1 92.56 389 ILE B C 1
ATOM 6335 O O . ILE B 1 389 ? -17.984 35.375 16.375 1 92.56 389 ILE B O 1
ATOM 6339 N N . ARG B 1 390 ? -18.188 34.094 14.586 1 90.31 390 ARG B N 1
ATOM 6340 C CA . ARG B 1 390 ? -19.359 34.844 14.156 1 90.31 390 ARG B CA 1
ATOM 6341 C C . ARG B 1 390 ? -20.484 34.719 15.18 1 90.31 390 ARG B C 1
ATOM 6343 O O . ARG B 1 390 ? -21.188 35.688 15.445 1 90.31 390 ARG B O 1
ATOM 6350 N N . HIS B 1 391 ? -20.734 33.594 15.586 1 91.62 391 HIS B N 1
ATOM 6351 C CA . HIS B 1 391 ? -21.766 33.344 16.594 1 91.62 391 HIS B CA 1
ATOM 6352 C C . HIS B 1 391 ? -21.5 34.125 17.859 1 91.62 391 HIS B C 1
ATOM 6354 O O . HIS B 1 391 ? -22.391 34.781 18.406 1 91.62 391 HIS B O 1
ATOM 6360 N N . ALA B 1 392 ? -20.344 34.125 18.391 1 92.31 392 ALA B N 1
ATOM 6361 C CA . ALA B 1 392 ? -19.969 34.812 19.625 1 92.31 392 ALA B CA 1
ATOM 6362 C C . ALA B 1 392 ? -20.125 36.312 19.484 1 92.31 392 ALA B C 1
ATOM 6364 O O . ALA B 1 392 ? -20.734 36.969 20.344 1 92.31 392 ALA B O 1
ATOM 6365 N N . PHE B 1 393 ? -19.656 36.812 18.375 1 92 393 PHE B N 1
ATOM 6366 C CA . PHE B 1 393 ? -19.672 38.25 18.156 1 92 393 PHE B CA 1
ATOM 6367 C C . PHE B 1 393 ? -21.109 38.75 17.984 1 92 393 PHE B C 1
ATOM 6369 O O . PHE B 1 393 ? -21.438 39.875 18.406 1 92 393 PHE B O 1
ATOM 6376 N N . SER B 1 394 ? -21.906 37.969 17.297 1 90.19 394 SER B N 1
ATOM 6377 C CA . SER B 1 394 ? -23.297 38.375 17.109 1 90.19 394 SER B CA 1
ATOM 6378 C C . SER B 1 394 ? -24.016 38.469 18.438 1 90.19 394 SER B C 1
ATOM 6380 O O . SER B 1 394 ? -25.047 39.156 18.531 1 90.19 394 SER B O 1
ATOM 6382 N N . ARG B 1 395 ? -23.516 37.969 19.453 1 89.81 395 ARG B N 1
ATOM 6383 C CA . ARG B 1 395 ? -24.125 37.938 20.781 1 89.81 395 ARG B CA 1
ATOM 6384 C C . ARG B 1 395 ? -23.344 38.781 21.766 1 89.81 395 ARG B C 1
ATOM 6386 O O . ARG B 1 395 ? -23.578 38.719 22.969 1 89.81 395 ARG B O 1
ATOM 6393 N N . GLY B 1 396 ? -22.344 39.469 21.234 1 88.81 396 GLY B N 1
ATOM 6394 C CA . GLY B 1 396 ? -21.516 40.344 22.062 1 88.81 396 GLY B CA 1
ATOM 6395 C C . GLY B 1 396 ? -20.609 39.594 23 1 88.81 396 GLY B C 1
ATOM 6396 O O . GLY B 1 396 ? -20.25 40.094 24.078 1 88.81 396 GLY B O 1
ATOM 6397 N N . LYS B 1 397 ? -20.297 38.406 22.641 1 91.62 397 LYS B N 1
ATOM 6398 C CA . LYS B 1 397 ? -19.438 37.594 23.484 1 91.62 397 LYS B CA 1
ATOM 6399 C C . LYS B 1 397 ? -18 37.656 23.016 1 91.62 397 LYS B C 1
ATOM 6401 O O . LYS B 1 397 ? -17.719 38.125 21.922 1 91.62 397 LYS B O 1
ATOM 6406 N N . ARG B 1 398 ? -17.156 37.125 23.875 1 92.94 398 ARG B N 1
ATOM 6407 C CA . ARG B 1 398 ? -15.719 37.125 23.594 1 92.94 398 ARG B CA 1
ATOM 6408 C C . ARG B 1 398 ? -15.258 35.812 23.016 1 92.94 398 ARG B C 1
ATOM 6410 O O . ARG B 1 398 ? -15.922 34.781 23.203 1 92.94 398 ARG B O 1
ATOM 6417 N N . VAL B 1 399 ? -14.141 35.906 22.312 1 95.19 399 VAL B N 1
ATOM 6418 C CA . VAL B 1 399 ? -13.531 34.719 21.75 1 95.19 399 VAL B CA 1
ATOM 6419 C C . VAL B 1 399 ? -12.078 34.594 22.219 1 95.19 399 VAL B C 1
ATOM 6421 O O . VAL B 1 399 ? -11.352 35.594 22.219 1 95.19 399 VAL B O 1
ATOM 6424 N N . VAL B 1 400 ? -11.664 33.438 22.75 1 95.19 400 VAL B N 1
ATOM 6425 C CA . VAL B 1 400 ? -10.289 33.125 23.125 1 95.19 400 VAL B CA 1
ATOM 6426 C C . VAL B 1 400 ? -9.812 31.906 22.359 1 95.19 400 VAL B C 1
ATOM 6428 O O . VAL B 1 400 ? -10.523 30.906 22.281 1 95.19 400 VAL B O 1
ATOM 6431 N N . PHE B 1 401 ? -8.664 32.031 21.75 1 95.75 401 PHE B N 1
ATOM 6432 C CA . PHE B 1 401 ? -8.141 30.906 20.984 1 95.75 401 PHE B CA 1
ATOM 6433 C C . PHE B 1 401 ? -7.477 29.891 21.906 1 95.75 401 PHE B C 1
ATOM 6435 O O . PHE B 1 401 ? -6.875 30.25 22.922 1 95.75 401 PHE B O 1
ATOM 6442 N N . LEU B 1 402 ? -7.641 28.688 21.5 1 94.94 402 LEU B N 1
ATOM 6443 C CA . LEU B 1 402 ? -7.078 27.547 22.203 1 94.94 402 LEU B CA 1
ATOM 6444 C C . LEU B 1 402 ? -5.988 26.875 21.375 1 94.94 402 LEU B C 1
ATOM 6446 O O . LEU B 1 402 ? -6.207 26.547 20.203 1 94.94 402 LEU B O 1
ATOM 6450 N N . ASP B 1 403 ? -4.832 26.766 21.953 1 93.88 403 ASP B N 1
ATOM 6451 C CA . ASP B 1 403 ? -3.707 26.047 21.344 1 93.88 403 ASP B CA 1
ATOM 6452 C C . ASP B 1 403 ? -3.363 24.797 22.141 1 93.88 403 ASP B C 1
ATOM 6454 O O . ASP B 1 403 ? -3.752 24.656 23.312 1 93.88 403 ASP B O 1
ATOM 6458 N N . ASN B 1 404 ? -2.742 23.812 21.469 1 94.19 404 ASN B N 1
ATOM 6459 C CA . ASN B 1 404 ? -2.307 22.562 22.094 1 94.19 404 ASN B CA 1
ATOM 6460 C C . ASN B 1 404 ? -0.814 22.594 22.422 1 94.19 404 ASN B C 1
ATOM 6462 O O . ASN B 1 404 ? 0.02 22.562 21.516 1 94.19 404 ASN B O 1
ATOM 6466 N N . GLU B 1 405 ? -0.575 22.609 23.719 1 96.31 405 GLU B N 1
ATOM 6467 C CA . GLU B 1 405 ? 0.816 22.672 24.172 1 96.31 405 GLU B CA 1
ATOM 6468 C C . GLU B 1 405 ? 1.347 21.281 24.484 1 96.31 405 GLU B C 1
ATOM 6470 O O . GLU B 1 405 ? 0.782 20.578 25.328 1 96.31 405 GLU B O 1
ATOM 6475 N N . PRO B 1 406 ? 2.473 20.891 23.812 1 97.94 406 PRO B N 1
ATOM 6476 C CA . PRO B 1 406 ? 3.016 19.562 24.125 1 97.94 406 PRO B CA 1
ATOM 6477 C C . PRO B 1 406 ? 3.797 19.547 25.438 1 97.94 406 PRO B C 1
ATOM 6479 O O . PRO B 1 406 ? 4.566 20.469 25.719 1 97.94 406 PRO B O 1
ATOM 6482 N N . LYS B 1 407 ? 3.537 18.547 26.203 1 97.62 407 LYS B N 1
ATOM 6483 C CA . LYS B 1 407 ? 4.27 18.281 27.438 1 97.62 407 LYS B CA 1
ATOM 6484 C C . LYS B 1 407 ? 4.758 16.844 27.5 1 97.62 407 LYS B C 1
ATOM 6486 O O . LYS B 1 407 ? 3.98 15.906 27.297 1 97.62 407 LYS B O 1
ATOM 6491 N N . ASN B 1 408 ? 6.066 16.641 27.766 1 98.5 408 ASN B N 1
ATOM 6492 C CA . ASN B 1 408 ? 6.625 15.305 27.859 1 98.5 408 ASN B CA 1
ATOM 6493 C C . ASN B 1 408 ? 6.059 14.555 29.062 1 98.5 408 ASN B C 1
ATOM 6495 O O . ASN B 1 408 ? 5.844 15.141 30.125 1 98.5 408 ASN B O 1
ATOM 6499 N N . ILE B 1 409 ? 5.875 13.273 28.891 1 98 409 ILE B N 1
ATOM 6500 C CA . ILE B 1 409 ? 5.477 12.43 30.016 1 98 409 ILE B CA 1
ATOM 6501 C C . ILE B 1 409 ? 6.523 11.336 30.234 1 98 409 ILE B C 1
ATOM 6503 O O . ILE B 1 409 ? 6.254 10.328 30.891 1 98 409 ILE B O 1
ATOM 6507 N N . ASP B 1 410 ? 7.664 11.422 29.656 1 97.69 410 ASP B N 1
ATOM 6508 C CA . ASP B 1 410 ? 8.703 10.406 29.703 1 97.69 410 ASP B CA 1
ATOM 6509 C C . ASP B 1 410 ? 9.984 10.945 30.344 1 97.69 410 ASP B C 1
ATOM 6511 O O . ASP B 1 410 ? 11.055 10.367 30.188 1 97.69 410 ASP B O 1
ATOM 6515 N N . GLY B 1 411 ? 9.961 12.07 30.984 1 97.19 411 GLY B N 1
ATOM 6516 C CA . GLY B 1 411 ? 11.094 12.656 31.688 1 97.19 411 GLY B CA 1
ATOM 6517 C C . GLY B 1 411 ? 12.023 13.43 30.766 1 97.19 411 GLY B C 1
ATOM 6518 O O . GLY B 1 411 ? 13.008 14.023 31.234 1 97.19 411 GLY B O 1
ATOM 6519 N N . LYS B 1 412 ? 11.734 13.523 29.547 1 98.25 412 LYS B N 1
ATOM 6520 C CA . LYS B 1 412 ? 12.539 14.289 28.594 1 98.25 412 LYS B CA 1
ATOM 6521 C C . LYS B 1 412 ? 12.016 15.711 28.453 1 98.25 412 LYS B C 1
ATOM 6523 O O . LYS B 1 412 ? 11.07 16.109 29.141 1 98.25 412 LYS B O 1
ATOM 6528 N N . ASP B 1 413 ? 12.727 16.484 27.672 1 98.69 413 ASP B N 1
ATOM 6529 C CA . ASP B 1 413 ? 12.375 17.891 27.438 1 98.69 413 ASP B CA 1
ATOM 6530 C C . ASP B 1 413 ? 12.398 18.219 25.953 1 98.69 413 ASP B C 1
ATOM 6532 O O . ASP B 1 413 ? 13.461 18.453 25.375 1 98.69 413 ASP B O 1
ATOM 6536 N N . LEU B 1 414 ? 11.234 18.281 25.391 1 98.75 414 LEU B N 1
ATOM 6537 C CA . LEU B 1 414 ? 11.109 18.531 23.969 1 98.75 414 LEU B CA 1
ATOM 6538 C C . LEU B 1 414 ? 11.68 19.891 23.594 1 98.75 414 LEU B C 1
ATOM 6540 O O . LEU B 1 414 ? 12.273 20.047 22.516 1 98.75 414 LEU B O 1
ATOM 6544 N N . LYS B 1 415 ? 11.453 20.891 24.438 1 98.62 415 LYS B N 1
ATOM 6545 C CA . LYS B 1 415 ? 11.984 22.219 24.172 1 98.62 415 LYS B CA 1
ATOM 6546 C C . LYS B 1 415 ? 13.5 22.188 24.016 1 98.62 415 LYS B C 1
ATOM 6548 O O . LYS B 1 415 ? 14.039 22.75 23.062 1 98.62 415 LYS B O 1
ATOM 6553 N N . GLU B 1 416 ? 14.141 21.516 24.906 1 98.62 416 GLU B N 1
ATOM 6554 C CA . GLU B 1 416 ? 15.602 21.406 24.844 1 98.62 416 GLU B CA 1
ATOM 6555 C C . GLU B 1 416 ? 16.047 20.656 23.594 1 98.62 416 GLU B C 1
ATOM 6557 O O . GLU B 1 416 ? 17.047 21.016 22.984 1 98.62 416 GLU B O 1
ATOM 6562 N N . ALA B 1 417 ? 15.367 19.625 23.266 1 98.81 417 ALA B N 1
ATOM 6563 C CA . ALA B 1 417 ? 15.703 18.844 22.078 1 98.81 417 ALA B CA 1
ATOM 6564 C C . ALA B 1 417 ? 15.602 19.703 20.812 1 98.81 417 ALA B C 1
ATOM 6566 O O . ALA B 1 417 ? 16.453 19.594 19.922 1 98.81 417 ALA B O 1
ATOM 6567 N N . VAL B 1 418 ? 14.578 20.516 20.734 1 98.81 418 VAL B N 1
ATOM 6568 C CA . VAL B 1 418 ? 14.367 21.391 19.578 1 98.81 418 VAL B CA 1
ATOM 6569 C C . VAL B 1 418 ? 15.492 22.422 19.5 1 98.81 418 VAL B C 1
ATOM 6571 O O . VAL B 1 418 ? 16.031 22.672 18.422 1 98.81 418 VAL B O 1
ATOM 6574 N N . ILE B 1 419 ? 15.828 23 20.641 1 98.69 419 ILE B N 1
ATOM 6575 C CA . ILE B 1 419 ? 16.906 23.984 20.688 1 98.69 419 ILE B CA 1
ATOM 6576 C C . ILE B 1 419 ? 18.219 23.344 20.234 1 98.69 419 ILE B C 1
ATOM 6578 O O . ILE B 1 419 ? 18.938 23.938 19.438 1 98.69 419 ILE B O 1
ATOM 6582 N N . ASN B 1 420 ? 18.516 22.141 20.734 1 98.56 420 ASN B N 1
ATOM 6583 C CA . ASN B 1 420 ? 19.75 21.453 20.391 1 98.56 420 ASN B CA 1
ATOM 6584 C C . ASN B 1 420 ? 19.797 21.125 18.906 1 98.56 420 ASN B C 1
ATOM 6586 O O . ASN B 1 420 ? 20.859 21.234 18.266 1 98.56 420 ASN B O 1
ATOM 6590 N N . LEU B 1 421 ? 18.703 20.734 18.359 1 98.56 421 LEU B N 1
ATOM 6591 C CA . LEU B 1 421 ? 18.625 20.453 16.922 1 98.56 421 LEU B CA 1
ATOM 6592 C C . LEU B 1 421 ? 18.922 21.703 16.109 1 98.56 421 LEU B C 1
ATOM 6594 O O . LEU B 1 421 ? 19.688 21.672 15.156 1 98.56 421 LEU B O 1
ATOM 6598 N N . ALA B 1 422 ? 18.266 22.812 16.5 1 98.44 422 ALA B N 1
ATOM 6599 C CA . ALA B 1 422 ? 18.438 24.078 15.773 1 98.44 422 ALA B CA 1
ATOM 6600 C C . ALA B 1 422 ? 19.891 24.562 15.867 1 98.44 422 ALA B C 1
ATOM 6602 O O . ALA B 1 422 ? 20.453 25.047 14.875 1 98.44 422 ALA B O 1
ATOM 6603 N N . ARG B 1 423 ? 20.484 24.453 17.047 1 97.88 423 ARG B N 1
ATOM 6604 C CA . ARG B 1 423 ? 21.875 24.859 17.25 1 97.88 423 ARG B CA 1
ATOM 6605 C C . ARG B 1 423 ? 22.812 24.062 16.344 1 97.88 423 ARG B C 1
ATOM 6607 O O . ARG B 1 423 ? 23.703 24.641 15.711 1 97.88 423 ARG B O 1
ATOM 6614 N N . ARG B 1 424 ? 22.578 22.844 16.281 1 97.25 424 ARG B N 1
ATOM 6615 C CA . ARG B 1 424 ? 23.391 21.984 15.422 1 97.25 424 ARG B CA 1
ATOM 6616 C C . ARG B 1 424 ? 23.266 22.391 13.961 1 97.25 424 ARG B C 1
ATOM 6618 O O . ARG B 1 424 ? 24.281 22.516 13.266 1 97.25 424 ARG B O 1
ATOM 6625 N N . ILE B 1 425 ? 22.094 22.656 13.516 1 97.25 425 ILE B N 1
ATOM 6626 C CA . ILE B 1 425 ? 21.797 22.953 12.117 1 97.25 425 ILE B CA 1
ATOM 6627 C C . ILE B 1 425 ? 22.391 24.297 11.742 1 97.25 425 ILE B C 1
ATOM 6629 O O . ILE B 1 425 ? 23.016 24.453 10.688 1 97.25 425 ILE B O 1
ATOM 6633 N N . VAL B 1 426 ? 22.203 25.266 12.602 1 95.81 426 VAL B N 1
ATOM 6634 C CA . VAL B 1 426 ? 22.672 26.609 12.328 1 95.81 426 VAL B CA 1
ATOM 6635 C C . VAL B 1 426 ? 24.203 26.641 12.352 1 95.81 426 VAL B C 1
ATOM 6637 O O . VAL B 1 426 ? 24.828 27.312 11.531 1 95.81 426 VAL B O 1
ATOM 6640 N N . ASN B 1 427 ? 24.766 25.906 13.273 1 91.31 427 ASN B N 1
ATOM 6641 C CA . ASN B 1 427 ? 26.219 25.859 13.367 1 91.31 427 ASN B CA 1
ATOM 6642 C C . ASN B 1 427 ? 26.828 25.125 12.18 1 91.31 427 ASN B C 1
ATOM 6644 O O . ASN B 1 427 ? 27.938 25.453 11.727 1 91.31 427 ASN B O 1
ATOM 6648 N N . ASP B 1 428 ? 26.234 24.078 11.734 1 84.94 428 ASP B N 1
ATOM 6649 C CA . ASP B 1 428 ? 26.719 23.312 10.594 1 84.94 428 ASP B CA 1
ATOM 6650 C C . ASP B 1 428 ? 26.688 24.141 9.312 1 84.94 428 ASP B C 1
ATOM 6652 O O . ASP B 1 428 ? 27.547 23.984 8.445 1 84.94 428 ASP B O 1
ATOM 6656 N N . LYS B 1 429 ? 25.688 24.922 9.031 1 78.81 429 LYS B N 1
ATOM 6657 C CA . LYS B 1 429 ? 25.547 25.703 7.801 1 78.81 429 LYS B CA 1
ATOM 6658 C C . LYS B 1 429 ? 26.391 26.969 7.855 1 78.81 429 LYS B C 1
ATOM 6660 O O . LYS B 1 429 ? 26.766 27.516 6.82 1 78.81 429 LYS B O 1
ATOM 6665 N N . GLY B 1 430 ? 26.531 27.562 8.984 1 61.03 430 GLY B N 1
ATOM 6666 C CA . GLY B 1 430 ? 27.422 28.703 9.117 1 61.03 430 GLY B CA 1
ATOM 6667 C C . GLY B 1 430 ? 28.875 28.375 8.828 1 61.03 430 GLY B C 1
ATOM 6668 O O . GLY B 1 430 ? 29.641 29.25 8.398 1 61.03 430 GLY B O 1
ATOM 6669 N N . ASN B 1 431 ? 29.312 27.141 9.109 1 47.25 431 ASN B N 1
ATOM 6670 C CA . ASN B 1 431 ? 30.688 26.797 8.797 1 47.25 431 ASN B CA 1
ATOM 6671 C C . ASN B 1 431 ? 30.828 26.25 7.375 1 47.25 431 ASN B C 1
ATOM 6673 O O . ASN B 1 431 ? 29.938 25.562 6.879 1 47.25 431 ASN B O 1
#